Protein AF-0000000067994490 (afdb_homodimer)

Radius of gyration: 30.49 Å; Cα contacts (8 Å, |Δi|>4): 2614; chains: 2; bounding box: 79×98×75 Å

Structure (mmCIF, N/CA/C/O backbone):
data_AF-0000000067994490-model_v1
#
loop_
_entity.id
_entity.type
_entity.pdbx_description
1 polymer '2-succinyl-5-enolpyruvyl-6-hydroxy-3-cyclohexene-1-carboxylate synthase'
#
loop_
_atom_site.group_PDB
_atom_site.id
_atom_site.type_symbol
_atom_site.label_atom_id
_atom_site.label_alt_id
_atom_site.label_comp_id
_atom_site.label_asym_id
_atom_site.label_entity_id
_atom_site.label_seq_id
_atom_site.pdbx_PDB_ins_code
_atom_site.Cartn_x
_atom_site.Cartn_y
_atom_site.Cartn_z
_atom_site.occupancy
_atom_site.B_iso_or_equiv
_atom_site.auth_seq_id
_atom_site.auth_comp_id
_atom_site.auth_asym_id
_atom_site.auth_atom_id
_atom_site.pdbx_PDB_model_num
ATOM 1 N N . MET A 1 1 ? -38.312 -27.547 5.48 1 41.44 1 MET A N 1
ATOM 2 C CA . MET A 1 1 ? -37.625 -26.703 6.445 1 41.44 1 MET A CA 1
ATOM 3 C C . MET A 1 1 ? -37.344 -25.328 5.859 1 41.44 1 MET A C 1
ATOM 5 O O . MET A 1 1 ? -36.875 -25.203 4.727 1 41.44 1 MET A O 1
ATOM 9 N N . THR A 1 2 ? -37.938 -24.312 6.305 1 54.59 2 THR A N 1
ATOM 10 C CA . THR A 1 2 ? -37.719 -22.969 5.773 1 54.59 2 THR A CA 1
ATOM 11 C C . THR A 1 2 ? -36.25 -22.625 5.695 1 54.59 2 THR A C 1
ATOM 13 O O . THR A 1 2 ? -35.531 -22.734 6.691 1 54.59 2 THR A O 1
ATOM 16 N N . PRO A 1 3 ? -35.719 -22.375 4.559 1 78.19 3 PRO A N 1
ATOM 17 C CA . PRO A 1 3 ? -34.25 -22.172 4.434 1 78.19 3 PRO A CA 1
ATOM 18 C C . PRO A 1 3 ? -33.75 -21.078 5.363 1 78.19 3 PRO A C 1
ATOM 20 O O . PRO A 1 3 ? -34.406 -20.062 5.566 1 78.19 3 PRO A O 1
ATOM 23 N N . THR A 1 4 ? -32.812 -21.453 6.262 1 88.81 4 THR A N 1
ATOM 24 C CA . THR A 1 4 ? -32.188 -20.562 7.223 1 88.81 4 THR A CA 1
ATOM 25 C C . THR A 1 4 ? -31.062 -19.766 6.562 1 88.81 4 THR A C 1
ATOM 27 O O . THR A 1 4 ? -30.359 -20.281 5.699 1 88.81 4 THR A O 1
ATOM 30 N N . PRO A 1 5 ? -31 -18.516 6.871 1 93.19 5 PRO A N 1
ATOM 31 C CA . PRO A 1 5 ? -29.906 -17.703 6.32 1 93.19 5 PRO A CA 1
ATOM 32 C C . PRO A 1 5 ? -28.531 -18.281 6.652 1 93.19 5 PRO A C 1
ATOM 34 O O . PRO A 1 5 ? -28.359 -18.938 7.68 1 93.19 5 PRO A O 1
ATOM 37 N N . SER A 1 6 ? -27.641 -18.062 5.73 1 95.25 6 SER A N 1
ATOM 38 C CA . SER A 1 6 ? -26.281 -18.578 5.914 1 95.25 6 SER A CA 1
ATOM 39 C C . SER A 1 6 ? -25.531 -17.797 6.988 1 95.25 6 SER A C 1
ATOM 41 O O . SER A 1 6 ? -25.844 -16.641 7.25 1 95.25 6 SER A O 1
ATOM 43 N N . ALA A 1 7 ? -24.5 -18.469 7.633 1 95.81 7 ALA A N 1
ATOM 44 C CA . ALA A 1 7 ? -23.672 -17.859 8.672 1 95.81 7 ALA A CA 1
ATOM 45 C C . ALA A 1 7 ? -22.938 -16.641 8.133 1 95.81 7 ALA A C 1
ATOM 47 O O . ALA A 1 7 ? -22.719 -15.672 8.859 1 95.81 7 ALA A O 1
ATOM 48 N N . SER A 1 8 ? -22.531 -16.672 6.895 1 97.25 8 SER A N 1
ATOM 49 C CA . SER A 1 8 ? -21.797 -15.57 6.273 1 97.25 8 SER A CA 1
ATOM 50 C C . SER A 1 8 ? -22.641 -14.312 6.211 1 97.25 8 SER A C 1
ATOM 52 O O . SER A 1 8 ? -22.188 -13.219 6.555 1 97.25 8 SER A O 1
ATOM 54 N N . PHE A 1 9 ? -23.875 -14.43 5.863 1 97.69 9 PHE A N 1
ATOM 55 C CA . PHE A 1 9 ? -24.75 -13.266 5.758 1 97.69 9 PHE A CA 1
ATOM 56 C C . PHE A 1 9 ? -25.172 -12.789 7.141 1 97.69 9 PHE A C 1
ATOM 58 O O . PHE A 1 9 ? -25.312 -11.578 7.371 1 97.69 9 PHE A O 1
ATOM 65 N N . ILE A 1 10 ? -25.359 -13.758 8.039 1 97.88 10 ILE A N 1
ATOM 66 C CA . ILE A 1 10 ? -25.656 -13.359 9.406 1 97.88 10 ILE A CA 1
ATOM 67 C C . ILE A 1 10 ? -24.5 -12.539 9.969 1 97.88 10 ILE A C 1
ATOM 69 O O . ILE A 1 10 ? -24.719 -11.5 10.609 1 97.88 10 ILE A O 1
ATOM 73 N N . SER A 1 11 ? -23.281 -12.953 9.734 1 98.31 11 SER A N 1
ATOM 74 C CA . SER A 1 11 ? -22.094 -12.234 10.211 1 98.31 11 SER A CA 1
ATOM 75 C C . SER A 1 11 ? -22.016 -10.844 9.602 1 98.31 11 SER A C 1
ATOM 77 O O . SER A 1 11 ? -21.766 -9.867 10.305 1 98.31 11 SER A O 1
ATOM 79 N N . ALA A 1 12 ? -22.203 -10.719 8.281 1 98.56 12 ALA A N 1
ATOM 80 C CA . ALA A 1 12 ? -22.141 -9.445 7.582 1 98.56 12 ALA A CA 1
ATOM 81 C C . ALA A 1 12 ? -23.188 -8.477 8.125 1 98.56 12 ALA A C 1
ATOM 83 O O . ALA A 1 12 ? -22.891 -7.32 8.43 1 98.56 12 ALA A O 1
ATOM 84 N N . ILE A 1 13 ? -24.406 -8.992 8.281 1 98.25 13 ILE A N 1
ATOM 85 C CA . ILE A 1 13 ? -25.531 -8.188 8.75 1 98.25 13 ILE A CA 1
ATOM 86 C C . ILE A 1 13 ? -25.281 -7.742 10.188 1 98.25 13 ILE A C 1
ATOM 88 O O . ILE A 1 13 ? -25.469 -6.57 10.523 1 98.25 13 ILE A O 1
ATOM 92 N N . SER A 1 14 ? -24.859 -8.672 11.016 1 98.19 14 SER A N 1
ATOM 93 C CA . SER A 1 14 ? -24.625 -8.367 12.422 1 98.19 14 SER A CA 1
ATOM 94 C C . SER A 1 14 ? -23.578 -7.273 12.594 1 98.19 14 SER A C 1
ATOM 96 O O . SER A 1 14 ? -23.766 -6.352 13.391 1 98.19 14 SER A O 1
ATOM 98 N N . LEU A 1 15 ? -22.5 -7.348 11.852 1 98.56 15 LEU A N 1
ATOM 99 C CA . LEU A 1 15 ? -21.453 -6.336 11.938 1 98.56 15 LEU A CA 1
ATOM 100 C C . LEU A 1 15 ? -21.953 -4.988 11.43 1 98.56 15 LEU A C 1
ATOM 102 O O . LEU A 1 15 ? -21.797 -3.971 12.117 1 98.56 15 LEU A O 1
ATOM 106 N N . LEU A 1 16 ? -22.531 -4.996 10.25 1 98.5 16 LEU A N 1
ATOM 107 C CA . LEU A 1 16 ? -22.953 -3.74 9.633 1 98.5 16 LEU A CA 1
ATOM 108 C C . LEU A 1 16 ? -24.062 -3.074 10.453 1 98.5 16 LEU A C 1
ATOM 110 O O . LEU A 1 16 ? -24.109 -1.847 10.555 1 98.5 16 LEU A O 1
ATOM 114 N N . ASP A 1 17 ? -24.938 -3.9 11.016 1 97.56 17 ASP A N 1
ATOM 115 C CA . ASP A 1 17 ? -25.969 -3.363 11.906 1 97.56 17 ASP A CA 1
ATOM 116 C C . ASP A 1 17 ? -25.344 -2.588 13.062 1 97.56 17 ASP A C 1
ATOM 118 O O . ASP A 1 17 ? -25.734 -1.454 13.344 1 97.56 17 ASP A O 1
ATOM 122 N N . THR A 1 18 ? -24.422 -3.215 13.648 1 96.38 18 THR A N 1
ATOM 123 C CA . THR A 1 18 ? -23.734 -2.621 14.789 1 96.38 18 THR A CA 1
ATOM 124 C C . THR A 1 18 ? -23 -1.34 14.383 1 96.38 18 THR A C 1
ATOM 126 O O . THR A 1 18 ? -23.078 -0.33 15.086 1 96.38 18 THR A O 1
ATOM 129 N N . LEU A 1 19 ? -22.328 -1.314 13.258 1 97.56 19 LEU A N 1
ATOM 130 C CA . LEU A 1 19 ? -21.547 -0.169 12.805 1 97.56 19 LEU A CA 1
ATOM 131 C C . LEU A 1 19 ? -22.453 1.004 12.453 1 97.56 19 LEU A C 1
ATOM 133 O O . LEU A 1 19 ? -22.156 2.148 12.812 1 97.56 19 LEU A O 1
ATOM 137 N N . VAL A 1 20 ? -23.547 0.718 11.789 1 97.06 20 VAL A N 1
ATOM 138 C CA . VAL A 1 20 ? -24.5 1.763 11.43 1 97.06 20 VAL A CA 1
ATOM 139 C C . VAL A 1 20 ? -25.094 2.371 12.695 1 97.06 20 VAL A C 1
ATOM 141 O O . VAL A 1 20 ? -25.203 3.594 12.812 1 97.06 20 VAL A O 1
ATOM 144 N N . ARG A 1 21 ? -25.406 1.579 13.641 1 93.94 21 ARG A N 1
ATOM 145 C CA . ARG A 1 21 ? -25.984 2.055 14.891 1 93.94 21 ARG A CA 1
ATOM 146 C C . ARG A 1 21 ? -24.969 2.846 15.711 1 93.94 21 ARG A C 1
ATOM 148 O O . ARG A 1 21 ? -25.344 3.68 16.531 1 93.94 21 ARG A O 1
ATOM 155 N N . THR A 1 22 ? -23.719 2.609 15.406 1 92.69 22 THR A N 1
ATOM 156 C CA . THR A 1 22 ? -22.656 3.318 16.109 1 92.69 22 THR A CA 1
ATOM 157 C C . THR A 1 22 ? -22.281 4.594 15.375 1 92.69 22 THR A C 1
ATOM 159 O O . THR A 1 22 ? -21.422 5.355 15.836 1 92.69 22 THR A O 1
ATOM 162 N N . GLY A 1 23 ? -22.875 4.832 14.211 1 93.56 23 GLY A N 1
ATOM 163 C CA . GLY A 1 23 ? -22.719 6.148 13.609 1 93.56 23 GLY A CA 1
ATOM 164 C C . GLY A 1 23 ? -22.094 6.102 12.227 1 93.56 23 GLY A C 1
ATOM 165 O O . GLY A 1 23 ? -21.922 7.141 11.586 1 93.56 23 GLY A O 1
ATOM 166 N N . MET A 1 24 ? -21.734 4.93 11.711 1 97 24 MET A N 1
ATOM 167 C CA . MET A 1 24 ? -21.156 4.848 10.367 1 97 24 MET A CA 1
ATOM 168 C C . MET A 1 24 ? -22.203 5.168 9.305 1 97 24 MET A C 1
ATOM 170 O O . MET A 1 24 ? -23.281 4.57 9.281 1 97 24 MET A O 1
ATOM 174 N N . ARG A 1 25 ? -21.875 6.09 8.461 1 96.88 25 ARG A N 1
ATOM 175 C CA . ARG A 1 25 ? -22.797 6.492 7.406 1 96.88 25 ARG A CA 1
ATOM 176 C C . ARG A 1 25 ? -22.156 6.348 6.031 1 96.88 25 ARG A C 1
ATOM 178 O O . ARG A 1 25 ? -22.844 6.387 5.008 1 96.88 25 ARG A O 1
ATOM 185 N N . HIS A 1 26 ? -20.859 6.219 5.969 1 98.56 26 HIS A N 1
ATOM 186 C CA . HIS A 1 26 ? -20.109 6.031 4.727 1 98.56 26 HIS A CA 1
ATOM 187 C C . HIS A 1 26 ? -19.266 4.766 4.777 1 98.56 26 HIS A C 1
ATOM 189 O O . HIS A 1 26 ? -18.719 4.418 5.832 1 98.56 26 HIS A O 1
ATOM 195 N N . VAL A 1 27 ? -19.188 4.113 3.668 1 98.81 27 VAL A N 1
ATOM 196 C CA . VAL A 1 27 ? -18.297 2.977 3.502 1 98.81 27 VAL A CA 1
ATOM 197 C C . VAL A 1 27 ? -17.703 2.986 2.094 1 98.81 27 VAL A C 1
ATOM 199 O O . VAL A 1 27 ? -18.391 3.33 1.129 1 98.81 27 VAL A O 1
ATOM 202 N N . VAL A 1 28 ? -16.406 2.77 1.972 1 98.94 28 VAL A N 1
ATOM 203 C CA . VAL A 1 28 ? -15.75 2.613 0.681 1 98.94 28 VAL A CA 1
ATOM 204 C C . VAL A 1 28 ? -15.477 1.134 0.418 1 98.94 28 VAL A C 1
ATOM 206 O O . VAL A 1 28 ? -14.914 0.439 1.269 1 98.94 28 VAL A O 1
ATOM 209 N N . VAL A 1 29 ? -15.859 0.622 -0.757 1 98.62 29 VAL A N 1
ATOM 210 C CA . VAL A 1 29 ? -15.812 -0.805 -1.057 1 98.62 29 VAL A CA 1
ATOM 211 C C . VAL A 1 29 ? -14.906 -1.05 -2.26 1 98.62 29 VAL A C 1
ATOM 213 O O . VAL A 1 29 ? -15.094 -0.45 -3.32 1 98.62 29 VAL A O 1
ATOM 216 N N . SER A 1 30 ? -13.898 -1.819 -2.074 1 97.94 30 SER A N 1
ATOM 217 C CA . SER A 1 30 ? -13.148 -2.365 -3.203 1 97.94 30 SER A CA 1
ATOM 218 C C . SER A 1 30 ? -13.68 -3.736 -3.607 1 97.94 30 SER A C 1
ATOM 220 O O . SER A 1 30 ? -13.812 -4.629 -2.766 1 97.94 30 SER A O 1
ATOM 222 N N . PRO A 1 31 ? -13.938 -3.936 -4.844 1 93.06 31 PRO A N 1
ATOM 223 C CA . PRO A 1 31 ? -14.602 -5.164 -5.289 1 93.06 31 PRO A CA 1
ATOM 224 C C . PRO A 1 31 ? -13.758 -6.414 -5.023 1 93.06 31 PRO A C 1
ATOM 226 O O . PRO A 1 31 ? -12.531 -6.367 -5.113 1 93.06 31 PRO A O 1
ATOM 229 N N . GLY A 1 32 ? -14.461 -7.488 -4.773 1 92.81 32 GLY A N 1
ATOM 230 C CA . GLY A 1 32 ? -13.867 -8.797 -4.547 1 92.81 32 GLY A CA 1
ATOM 231 C C . GLY A 1 32 ? -14.898 -9.867 -4.215 1 92.81 32 GLY A C 1
ATOM 232 O O . GLY A 1 32 ? -15.992 -9.555 -3.746 1 92.81 32 GLY A O 1
ATOM 233 N N . SER A 1 33 ? -14.492 -11.078 -4.387 1 91.62 33 SER A N 1
ATOM 234 C CA . SER A 1 33 ? -15.43 -12.172 -4.188 1 91.62 33 SER A CA 1
ATOM 235 C C . SER A 1 33 ? -15.531 -12.555 -2.713 1 91.62 33 SER A C 1
ATOM 237 O O . SER A 1 33 ? -16.625 -12.844 -2.217 1 91.62 33 SER A O 1
ATOM 239 N N . ARG A 1 34 ? -14.398 -12.523 -1.997 1 94.94 34 ARG A N 1
ATOM 240 C CA . ARG A 1 34 ? -14.391 -12.961 -0.605 1 94.94 34 ARG A CA 1
ATOM 241 C C . ARG A 1 34 ? -15.25 -12.039 0.262 1 94.94 34 ARG A C 1
ATOM 243 O O . ARG A 1 34 ? -15.852 -12.492 1.239 1 94.94 34 ARG A O 1
ATOM 250 N N . SER A 1 35 ? -15.438 -10.828 -0.145 1 97.31 35 SER A N 1
ATOM 251 C CA . SER A 1 35 ? -16.188 -9.852 0.645 1 97.31 35 SER A CA 1
ATOM 252 C C . SER A 1 35 ? -17.625 -9.742 0.161 1 97.31 35 SER A C 1
ATOM 254 O O . SER A 1 35 ? -18.344 -8.805 0.526 1 97.31 35 SER A O 1
ATOM 256 N N . ALA A 1 36 ? -18.109 -10.695 -0.616 1 96.44 36 ALA A N 1
ATOM 257 C CA . ALA A 1 36 ? -19.406 -10.633 -1.277 1 96.44 36 ALA A CA 1
ATOM 258 C C . ALA A 1 36 ? -20.531 -10.492 -0.259 1 96.44 36 ALA A C 1
ATOM 260 O O . ALA A 1 36 ? -21.453 -9.688 -0.443 1 96.44 36 ALA A O 1
ATOM 261 N N . PRO A 1 37 ? -20.547 -11.234 0.87 1 97.44 37 PRO A N 1
ATOM 262 C CA . PRO A 1 37 ? -21.641 -11.047 1.829 1 97.44 37 PRO A CA 1
ATOM 263 C C . PRO A 1 37 ? -21.75 -9.602 2.32 1 97.44 37 PRO A C 1
ATOM 265 O O . PRO A 1 37 ? -22.859 -9.086 2.486 1 97.44 37 PRO A O 1
ATOM 268 N N . LEU A 1 38 ? -20.625 -8.961 2.525 1 98.56 38 LEU A N 1
ATOM 269 C CA . LEU A 1 38 ? -20.625 -7.562 2.928 1 98.56 38 LEU A CA 1
ATOM 270 C C . LEU A 1 38 ? -21.156 -6.672 1.806 1 98.56 38 LEU A C 1
ATOM 272 O O . LEU A 1 38 ? -21.953 -5.77 2.049 1 98.56 38 LEU A O 1
ATOM 276 N N . ALA A 1 39 ? -20.688 -6.969 0.583 1 97.44 39 ALA A N 1
ATOM 277 C CA . ALA A 1 39 ? -21.094 -6.152 -0.562 1 97.44 39 ALA A CA 1
ATOM 278 C C . ALA A 1 39 ? -22.594 -6.18 -0.761 1 97.44 39 ALA A C 1
ATOM 280 O O . ALA A 1 39 ? -23.219 -5.141 -0.979 1 97.44 39 ALA A O 1
ATOM 281 N N . TYR A 1 40 ? -23.219 -7.375 -0.682 1 96.94 40 TYR A N 1
ATOM 282 C CA . TYR A 1 40 ? -24.656 -7.496 -0.85 1 96.94 40 TYR A CA 1
ATOM 283 C C . TYR A 1 40 ? -25.406 -6.789 0.279 1 96.94 40 TYR A C 1
ATOM 285 O O . TYR A 1 40 ? -26.438 -6.152 0.049 1 96.94 40 TYR A O 1
ATOM 293 N N . ALA A 1 41 ? -24.875 -6.93 1.479 1 98.31 41 ALA A N 1
ATOM 294 C CA . ALA A 1 41 ? -25.5 -6.262 2.619 1 98.31 41 ALA A CA 1
ATOM 295 C C . ALA A 1 41 ? -25.406 -4.742 2.48 1 98.31 41 ALA A C 1
ATOM 297 O O . ALA A 1 41 ? -26.375 -4.031 2.729 1 98.31 41 ALA A O 1
ATOM 298 N N . ILE A 1 42 ? -24.281 -4.23 2.082 1 98.5 42 ILE A N 1
ATOM 299 C CA . ILE A 1 42 ? -24.062 -2.801 1.884 1 98.5 42 ILE A CA 1
ATOM 300 C C . ILE A 1 42 ? -24.984 -2.287 0.772 1 98.5 42 ILE A C 1
ATOM 302 O O . ILE A 1 42 ? -25.547 -1.199 0.883 1 98.5 42 ILE A O 1
ATOM 306 N N . ALA A 1 43 ? -25.078 -3.076 -0.308 1 97.19 43 ALA A N 1
ATOM 307 C CA . ALA A 1 43 ? -25.969 -2.701 -1.41 1 97.19 43 ALA A CA 1
ATOM 308 C C . ALA A 1 43 ? -27.406 -2.506 -0.922 1 97.19 43 ALA A C 1
ATOM 310 O O . ALA A 1 43 ? -28.078 -1.552 -1.319 1 97.19 43 ALA A O 1
ATOM 311 N N . ALA A 1 44 ? -27.828 -3.43 -0.069 1 97.06 44 ALA A N 1
ATOM 312 C CA . ALA A 1 44 ? -29.188 -3.34 0.467 1 97.06 44 ALA A CA 1
ATOM 313 C C . ALA A 1 44 ? -29.375 -2.051 1.262 1 97.06 44 ALA A C 1
ATOM 315 O O . ALA A 1 44 ? -30.406 -1.376 1.125 1 97.06 44 ALA A O 1
ATOM 316 N N . LEU A 1 45 ? -28.438 -1.711 2.082 1 97.56 45 LEU A N 1
ATOM 317 C CA . LEU A 1 45 ? -28.516 -0.498 2.889 1 97.56 45 LEU A CA 1
ATOM 318 C C . LEU A 1 45 ? -28.422 0.746 2.012 1 97.56 45 LEU A C 1
ATOM 320 O O . LEU A 1 45 ? -29.125 1.729 2.252 1 97.56 45 LEU A O 1
ATOM 324 N N . SER A 1 46 ? -27.531 0.731 1.04 1 96.56 46 SER A N 1
ATOM 325 C CA . SER A 1 46 ? -27.297 1.877 0.168 1 96.56 46 SER A CA 1
ATOM 326 C C . SER A 1 46 ? -28.531 2.199 -0.666 1 96.56 46 SER A C 1
ATOM 328 O O . SER A 1 46 ? -28.844 3.369 -0.904 1 96.56 46 SER A O 1
ATOM 330 N N . GLU A 1 47 ? -29.203 1.195 -1.117 1 95.06 47 GLU A N 1
ATOM 331 C CA . GLU A 1 47 ? -30.406 1.368 -1.932 1 95.06 47 GLU A CA 1
ATOM 332 C C . GLU A 1 47 ? -31.484 2.143 -1.173 1 95.06 47 GLU A C 1
ATOM 334 O O . GLU A 1 47 ? -32.25 2.9 -1.772 1 95.06 47 GLU A O 1
ATOM 339 N N . LEU A 1 48 ? -31.484 1.943 0.148 1 95.94 48 LEU A N 1
ATOM 340 C CA . LEU A 1 48 ? -32.531 2.574 0.971 1 95.94 48 LEU A CA 1
ATOM 341 C C . LEU A 1 48 ? -32 3.865 1.594 1 95.94 48 LEU A C 1
ATOM 343 O O . LEU A 1 48 ? -32.688 4.5 2.385 1 95.94 48 LEU A O 1
ATOM 347 N N . GLY A 1 49 ? -30.734 4.25 1.337 1 95.25 49 GLY A N 1
ATOM 348 C CA . GLY A 1 49 ? -30.172 5.508 1.797 1 95.25 49 GLY A CA 1
ATOM 349 C C . GLY A 1 49 ? -29.719 5.461 3.244 1 95.25 49 GLY A C 1
ATOM 350 O O . GLY A 1 49 ? -29.469 6.504 3.852 1 95.25 49 GLY A O 1
ATOM 351 N N . VAL A 1 50 ? -29.609 4.258 3.818 1 96.19 50 VAL A N 1
ATOM 352 C CA . VAL A 1 50 ? -29.188 4.105 5.203 1 96.19 50 VAL A CA 1
ATOM 353 C C . VAL A 1 50 ? -27.672 4.332 5.301 1 96.19 50 VAL A C 1
ATOM 355 O O . VAL A 1 50 ? -27.188 4.891 6.285 1 96.19 50 VAL A O 1
ATOM 358 N N . LEU A 1 51 ? -27 3.916 4.312 1 95.75 51 LEU A N 1
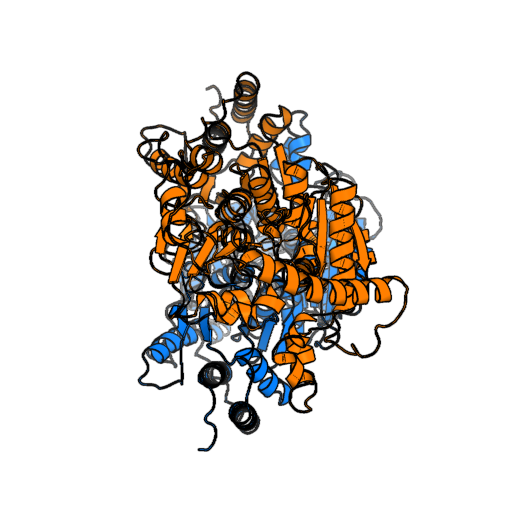ATOM 359 C CA . LEU A 1 51 ? -25.547 3.971 4.199 1 95.75 51 LEU A CA 1
ATOM 360 C C . LEU A 1 51 ? -25.125 4.43 2.809 1 95.75 51 LEU A C 1
ATOM 362 O O . LEU A 1 51 ? -25.719 4.012 1.809 1 95.75 51 LEU A O 1
ATOM 366 N N . GLU A 1 52 ? -24.234 5.352 2.715 1 97.81 52 GLU A N 1
ATOM 367 C CA . GLU A 1 52 ? -23.672 5.727 1.423 1 97.81 52 GLU A CA 1
ATOM 368 C C . GLU A 1 52 ? -22.406 4.93 1.121 1 97.81 52 GLU A C 1
ATOM 370 O O . GLU A 1 52 ? -21.438 4.973 1.889 1 97.81 52 GLU A O 1
ATOM 375 N N . ALA A 1 53 ? -22.453 4.227 0.053 1 98.38 53 ALA A N 1
ATOM 376 C CA . ALA A 1 53 ? -21.312 3.414 -0.353 1 98.38 53 ALA A CA 1
ATOM 377 C C . ALA A 1 53 ? -20.578 4.047 -1.53 1 98.38 53 ALA A C 1
ATOM 379 O O . ALA A 1 53 ? -21.188 4.707 -2.373 1 98.38 53 ALA A O 1
ATOM 380 N N . HIS A 1 54 ? -19.281 3.951 -1.568 1 98.62 54 HIS A N 1
ATOM 381 C CA . HIS A 1 54 ? -18.406 4.375 -2.658 1 98.62 54 HIS A CA 1
ATOM 382 C C . HIS A 1 54 ? -17.531 3.227 -3.146 1 98.62 54 HIS A C 1
ATOM 384 O O . HIS A 1 54 ? -16.859 2.576 -2.348 1 98.62 54 HIS A O 1
ATOM 390 N N . VAL A 1 55 ? -17.531 2.977 -4.422 1 97.94 55 VAL A N 1
ATOM 391 C CA . VAL A 1 55 ? -16.75 1.873 -4.965 1 97.94 55 VAL A CA 1
ATOM 392 C C . VAL A 1 55 ? -15.453 2.408 -5.562 1 97.94 55 VAL A C 1
ATOM 394 O O . VAL A 1 55 ? -15.469 3.365 -6.34 1 97.94 55 VAL A O 1
ATOM 397 N N . ARG A 1 56 ? -14.344 1.907 -5.125 1 97.62 56 ARG A N 1
ATOM 398 C CA . ARG A 1 56 ? -13.023 2.182 -5.668 1 97.62 56 ARG A CA 1
ATOM 399 C C . ARG A 1 56 ? -12.273 0.887 -5.977 1 97.62 56 ARG A C 1
ATOM 401 O O . ARG A 1 56 ? -12.164 0.008 -5.117 1 97.62 56 ARG A O 1
ATOM 408 N N . ILE A 1 57 ? -11.672 0.763 -7.125 1 94.88 57 ILE A N 1
ATOM 409 C CA . ILE A 1 57 ? -10.992 -0.449 -7.574 1 94.88 57 ILE A CA 1
ATOM 410 C C . ILE A 1 57 ? -9.695 -0.634 -6.793 1 94.88 57 ILE A C 1
ATOM 412 O O . ILE A 1 57 ? -9.383 -1.74 -6.344 1 94.88 57 ILE A O 1
ATOM 416 N N . ASP A 1 58 ? -8.961 0.404 -6.59 1 97.5 58 ASP A N 1
ATOM 417 C CA . ASP A 1 58 ? -7.68 0.378 -5.891 1 97.5 58 ASP A CA 1
ATOM 418 C C . ASP A 1 58 ? -7.867 0.584 -4.391 1 97.5 58 ASP A C 1
ATOM 420 O O . ASP A 1 58 ? -8.328 1.642 -3.957 1 97.5 58 ASP A O 1
ATOM 424 N N . GLU A 1 59 ? -7.488 -0.38 -3.547 1 98.62 59 GLU A N 1
ATOM 425 C CA . GLU A 1 59 ? -7.719 -0.354 -2.105 1 98.62 59 GLU A CA 1
ATOM 426 C C . GLU A 1 59 ? -6.941 0.78 -1.442 1 98.62 59 GLU A C 1
ATOM 428 O O . GLU A 1 59 ? -7.379 1.332 -0.431 1 98.62 59 GLU A O 1
ATOM 433 N N . ARG A 1 60 ? -5.734 1.162 -1.983 1 98.69 60 ARG A N 1
ATOM 434 C CA . ARG A 1 60 ? -5.027 2.334 -1.477 1 98.69 60 ARG A CA 1
ATOM 435 C C . ARG A 1 60 ? -5.871 3.594 -1.63 1 98.69 60 ARG A C 1
ATOM 437 O O . ARG A 1 60 ? -6.004 4.379 -0.688 1 98.69 60 ARG A O 1
ATOM 444 N N . THR A 1 61 ? -6.465 3.773 -2.84 1 98.62 61 THR A N 1
ATOM 445 C CA . THR A 1 61 ? -7.363 4.891 -3.113 1 98.62 61 THR A CA 1
ATOM 446 C C . THR A 1 61 ? -8.586 4.836 -2.201 1 98.62 61 THR A C 1
ATOM 448 O O . THR A 1 61 ? -9.008 5.859 -1.657 1 98.62 61 THR A O 1
ATOM 451 N N . ALA A 1 62 ? -9.102 3.631 -2.041 1 98.88 62 ALA A N 1
ATOM 452 C CA . ALA A 1 62 ? -10.266 3.447 -1.186 1 98.88 62 ALA A CA 1
ATOM 453 C C . ALA A 1 62 ? -9.977 3.893 0.245 1 98.88 62 ALA A C 1
ATOM 455 O O . ALA A 1 62 ? -10.773 4.617 0.849 1 98.88 62 ALA A O 1
ATOM 456 N N . ALA A 1 63 ? -8.852 3.488 0.741 1 98.94 63 ALA A N 1
ATOM 457 C CA . ALA A 1 63 ? -8.508 3.754 2.137 1 98.94 63 ALA A CA 1
ATOM 458 C C . ALA A 1 63 ? -8.297 5.246 2.373 1 98.94 63 ALA A C 1
ATOM 460 O O . ALA A 1 63 ? -8.773 5.797 3.367 1 98.94 63 ALA A O 1
ATOM 461 N N . PHE A 1 64 ? -7.652 5.93 1.437 1 98.94 64 PHE A N 1
ATOM 462 C CA . PHE A 1 64 ? -7.426 7.363 1.606 1 98.94 64 PHE A CA 1
ATOM 463 C C . PHE A 1 64 ? -8.703 8.148 1.336 1 98.94 64 PHE A C 1
ATOM 465 O O . PHE A 1 64 ? -8.93 9.203 1.927 1 98.94 64 PHE A O 1
ATOM 472 N N . THR A 1 65 ? -9.602 7.633 0.437 1 98.94 65 THR A N 1
ATOM 473 C CA . THR A 1 65 ? -10.922 8.234 0.293 1 98.94 65 THR A CA 1
ATOM 474 C C . THR A 1 65 ? -11.703 8.148 1.604 1 98.94 65 THR A C 1
ATOM 476 O O . THR A 1 65 ? -12.305 9.133 2.033 1 98.94 65 THR A O 1
ATOM 479 N N . ALA A 1 66 ? -11.617 6.973 2.242 1 98.94 66 ALA A N 1
ATOM 480 C CA . ALA A 1 66 ? -12.25 6.805 3.547 1 98.94 66 ALA A CA 1
ATOM 481 C C . ALA A 1 66 ? -11.656 7.762 4.574 1 98.94 66 ALA A C 1
ATOM 483 O O . ALA A 1 66 ? -12.375 8.305 5.418 1 98.94 66 ALA A O 1
ATOM 484 N N . LEU A 1 67 ? -10.367 7.953 4.52 1 98.94 67 LEU A N 1
ATOM 485 C CA . LEU A 1 67 ? -9.695 8.898 5.406 1 98.94 67 LEU A CA 1
ATOM 486 C C . LEU A 1 67 ? -10.281 10.297 5.242 1 98.94 67 LEU A C 1
ATOM 488 O O . LEU A 1 67 ? -10.594 10.969 6.234 1 98.94 67 LEU A O 1
ATOM 492 N N . GLY A 1 68 ? -10.453 10.727 3.969 1 98.94 68 GLY A N 1
ATOM 493 C CA . GLY A 1 68 ? -11.047 12.023 3.701 1 98.94 68 GLY A CA 1
ATOM 494 C C . GLY A 1 68 ? -12.477 12.141 4.199 1 98.94 68 GLY A C 1
ATOM 495 O O . GLY A 1 68 ? -12.844 13.148 4.797 1 98.94 68 GLY A O 1
ATOM 496 N N . LEU A 1 69 ? -13.266 11.109 3.977 1 98.94 69 LEU A N 1
ATOM 497 C CA . LEU A 1 69 ? -14.648 11.078 4.445 1 98.94 69 LEU A CA 1
ATOM 498 C C . LEU A 1 69 ? -14.703 11.211 5.965 1 98.94 69 LEU A C 1
ATOM 500 O O . LEU A 1 69 ? -15.516 11.977 6.492 1 98.94 69 LEU A O 1
ATOM 504 N N . ALA A 1 70 ? -13.828 10.477 6.602 1 98.75 70 ALA A N 1
ATOM 505 C CA . ALA A 1 70 ? -13.82 10.484 8.062 1 98.75 70 ALA A CA 1
ATOM 506 C C . ALA A 1 70 ? -13.375 11.836 8.602 1 98.75 70 ALA A C 1
ATOM 508 O O . ALA A 1 70 ? -13.938 12.344 9.578 1 98.75 70 ALA A O 1
ATOM 509 N N . LYS A 1 71 ? -12.375 12.461 7.969 1 98 71 LYS A N 1
ATOM 510 C CA . LYS A 1 71 ? -11.938 13.797 8.359 1 98 71 LYS A CA 1
ATOM 511 C C . LYS A 1 71 ? -13.062 14.812 8.203 1 98 71 LYS A C 1
ATOM 513 O O . LYS A 1 71 ? -13.266 15.664 9.07 1 98 71 LYS A O 1
ATOM 518 N N . ALA A 1 72 ? -13.773 14.688 7.117 1 97.75 72 ALA A N 1
ATOM 519 C CA . ALA A 1 72 ? -14.82 15.648 6.773 1 97.75 72 ALA A CA 1
ATOM 520 C C . ALA A 1 72 ? -16.031 15.5 7.691 1 97.75 72 ALA A C 1
ATOM 522 O O . ALA A 1 72 ? -16.625 16.5 8.102 1 97.75 72 ALA A O 1
ATOM 523 N N . THR A 1 73 ? -16.359 14.234 8.07 1 96.19 73 THR A N 1
ATOM 524 C CA . THR A 1 73 ? -17.609 13.984 8.773 1 96.19 73 THR A CA 1
ATOM 525 C C . THR A 1 73 ? -17.359 13.828 10.273 1 96.19 73 THR A C 1
ATOM 527 O O . THR A 1 73 ? -18.297 13.844 11.07 1 96.19 73 THR A O 1
ATOM 530 N N . ALA A 1 74 ? -16.125 13.648 10.648 1 93.56 74 ALA A N 1
ATOM 531 C CA . ALA A 1 74 ? -15.766 13.383 12.039 1 93.56 74 ALA A CA 1
ATOM 532 C C . ALA A 1 74 ? -16.516 12.164 12.578 1 93.56 74 ALA A C 1
ATOM 534 O O . ALA A 1 74 ? -16.984 12.172 13.719 1 93.56 74 ALA A O 1
ATOM 535 N N . ALA A 1 75 ? -16.75 11.156 11.703 1 95.25 75 ALA A N 1
ATOM 536 C CA . ALA A 1 75 ? -17.453 9.922 12.031 1 95.25 75 ALA A CA 1
ATOM 537 C C . ALA A 1 75 ? -16.703 8.711 11.484 1 95.25 75 ALA A C 1
ATOM 539 O O . ALA A 1 75 ? -15.898 8.836 10.562 1 95.25 75 ALA A O 1
ATOM 540 N N . PRO A 1 76 ? -16.984 7.562 12.133 1 97.56 76 PRO A N 1
ATOM 541 C CA . PRO A 1 76 ? -16.328 6.359 11.609 1 97.56 76 PRO A CA 1
ATOM 542 C C . PRO A 1 76 ? -16.688 6.074 10.156 1 97.56 76 PRO A C 1
ATOM 544 O O . PRO A 1 76 ? -17.844 6.266 9.75 1 97.56 76 PRO A O 1
ATOM 547 N N . VAL A 1 77 ? -15.734 5.691 9.367 1 98.88 77 VAL A N 1
ATOM 548 C CA . VAL A 1 77 ? -15.93 5.309 7.973 1 98.88 77 VAL A CA 1
ATOM 549 C C . VAL A 1 77 ? -15.289 3.947 7.719 1 98.88 77 VAL A C 1
ATOM 551 O O . VAL A 1 77 ? -14.156 3.701 8.141 1 98.88 77 VAL A O 1
ATOM 554 N N . GLY A 1 78 ? -16.016 3.051 7.055 1 98.88 78 GLY A N 1
ATOM 555 C CA . GLY A 1 78 ? -15.516 1.714 6.773 1 98.88 78 GLY A CA 1
ATOM 556 C C . GLY A 1 78 ? -14.812 1.608 5.434 1 98.88 78 GLY A C 1
ATOM 557 O O . GLY A 1 78 ? -15.102 2.369 4.512 1 98.88 78 GLY A O 1
ATOM 558 N N . ILE A 1 79 ? -13.836 0.704 5.344 1 98.88 79 ILE A N 1
ATOM 559 C CA . ILE A 1 79 ? -13.18 0.238 4.125 1 98.88 79 ILE A CA 1
ATOM 560 C C . ILE A 1 79 ? -13.359 -1.272 3.99 1 98.88 79 ILE A C 1
ATOM 562 O O . ILE A 1 79 ? -12.922 -2.035 4.852 1 98.88 79 ILE A O 1
ATOM 566 N N . VAL A 1 80 ? -13.969 -1.688 2.951 1 98.88 80 VAL A N 1
ATOM 567 C CA . VAL A 1 80 ? -14.203 -3.115 2.756 1 98.88 80 VAL A CA 1
ATOM 568 C C . VAL A 1 80 ? -13.266 -3.646 1.672 1 98.88 80 VAL A C 1
ATOM 570 O O . VAL A 1 80 ? -13.203 -3.09 0.574 1 98.88 80 VAL A O 1
ATOM 573 N N . THR A 1 81 ? -12.555 -4.648 1.991 1 98.25 81 THR A N 1
ATOM 574 C CA . THR A 1 81 ? -11.672 -5.297 1.021 1 98.25 81 THR A CA 1
ATOM 575 C C . THR A 1 81 ? -11.875 -6.809 1.034 1 98.25 81 THR A C 1
ATOM 577 O O . THR A 1 81 ? -12.352 -7.367 2.025 1 98.25 81 THR A O 1
ATOM 580 N N . THR A 1 82 ? -11.531 -7.43 -0.117 1 97.06 82 THR A N 1
ATOM 581 C CA . THR A 1 82 ? -11.375 -8.875 -0.158 1 97.06 82 THR A CA 1
ATOM 582 C C . THR A 1 82 ? -10.102 -9.305 0.564 1 97.06 82 THR A C 1
ATOM 584 O O . THR A 1 82 ? -9.445 -8.484 1.215 1 97.06 82 THR A O 1
ATOM 587 N N . SER A 1 83 ? -9.719 -10.602 0.545 1 97.31 83 SER A N 1
ATOM 588 C CA . SER A 1 83 ? -8.578 -11.141 1.276 1 97.31 83 SER A CA 1
ATOM 589 C C . SER A 1 83 ? -7.285 -10.961 0.489 1 97.31 83 SER A C 1
ATOM 591 O O . SER A 1 83 ? -7.316 -10.602 -0.689 1 97.31 83 SER A O 1
ATOM 593 N N . GLY A 1 84 ? -6.164 -11.211 1.148 1 97.12 84 GLY A N 1
ATOM 594 C CA . GLY A 1 84 ? -4.863 -11.203 0.495 1 97.12 84 GLY A CA 1
ATOM 595 C C . GLY A 1 84 ? -4.188 -9.844 0.53 1 97.12 84 GLY A C 1
ATOM 596 O O . GLY A 1 84 ? -4.262 -9.133 1.533 1 97.12 84 GLY A O 1
ATOM 597 N N . THR A 1 85 ? -3.531 -9.477 -0.578 1 98.12 85 THR A N 1
ATOM 598 C CA . THR A 1 85 ? -2.738 -8.258 -0.631 1 98.12 85 THR A CA 1
ATOM 599 C C . THR A 1 85 ? -3.639 -7.023 -0.607 1 98.12 85 THR A C 1
ATOM 601 O O . THR A 1 85 ? -3.178 -5.918 -0.327 1 98.12 85 THR A O 1
ATOM 604 N N . ALA A 1 86 ? -4.934 -7.23 -0.876 1 98.31 86 ALA A N 1
ATOM 605 C CA . ALA A 1 86 ? -5.883 -6.121 -0.825 1 98.31 86 ALA A CA 1
ATOM 606 C C . ALA A 1 86 ? -5.863 -5.445 0.543 1 98.31 86 ALA A C 1
ATOM 608 O O . ALA A 1 86 ? -5.945 -4.219 0.638 1 98.31 86 ALA A O 1
ATOM 609 N N . VAL A 1 87 ? -5.746 -6.25 1.586 1 98.44 87 VAL A N 1
ATOM 610 C CA . VAL A 1 87 ? -5.73 -5.727 2.947 1 98.44 87 VAL A CA 1
ATOM 611 C C . VAL A 1 87 ? -4.477 -4.887 3.162 1 98.44 87 VAL A C 1
ATOM 613 O O . VAL A 1 87 ? -4.535 -3.811 3.768 1 98.44 87 VAL A O 1
ATOM 616 N N . GLY A 1 88 ? -3.332 -5.359 2.617 1 98.44 88 GLY A N 1
ATOM 617 C CA . GLY A 1 88 ? -2.064 -4.664 2.758 1 98.44 88 GLY A CA 1
ATOM 618 C C . GLY A 1 88 ? -2.057 -3.297 2.098 1 98.44 88 GLY A C 1
ATOM 619 O O . GLY A 1 88 ? -1.357 -2.387 2.549 1 98.44 88 GLY A O 1
ATOM 620 N N . GLN A 1 89 ? -2.898 -3.102 1.062 1 98.62 89 GLN A N 1
ATOM 621 C CA . GLN A 1 89 ? -2.967 -1.844 0.326 1 98.62 89 GLN A CA 1
ATOM 622 C C . GLN A 1 89 ? -3.488 -0.716 1.21 1 98.62 89 GLN A C 1
ATOM 624 O O . GLN A 1 89 ? -3.287 0.462 0.906 1 98.62 89 GLN A O 1
ATOM 629 N N . CYS A 1 90 ? -4.133 -1.036 2.328 1 98.69 90 CYS A N 1
ATOM 630 C CA . CYS A 1 90 ? -4.789 -0.041 3.166 1 98.69 90 CYS A CA 1
ATOM 631 C C . CYS A 1 90 ? -3.844 0.478 4.242 1 98.69 90 CYS A C 1
ATOM 633 O O . CYS A 1 90 ? -4.141 1.471 4.91 1 98.69 90 CYS A O 1
ATOM 635 N N . VAL A 1 91 ? -2.668 -0.093 4.391 1 98.62 91 VAL A N 1
ATOM 636 C CA . VAL A 1 91 ? -1.797 0.123 5.539 1 98.62 91 VAL A CA 1
ATOM 637 C C . VAL A 1 91 ? -1.34 1.58 5.578 1 98.62 91 VAL A C 1
ATOM 639 O O . VAL A 1 91 ? -1.375 2.223 6.629 1 98.62 91 VAL A O 1
ATOM 642 N N . PRO A 1 92 ? -0.989 2.205 4.43 1 98.69 92 PRO A N 1
ATOM 643 C CA . PRO A 1 92 ? -0.529 3.594 4.508 1 98.69 92 PRO A CA 1
ATOM 644 C C . PRO A 1 92 ? -1.591 4.535 5.07 1 98.69 92 PRO A C 1
ATOM 646 O O . PRO A 1 92 ? -1.28 5.406 5.887 1 98.69 92 PRO A O 1
ATOM 649 N N . ALA A 1 93 ? -2.842 4.336 4.664 1 98.88 93 ALA A N 1
ATOM 650 C CA . ALA A 1 93 ? -3.916 5.18 5.184 1 98.88 93 ALA A CA 1
ATOM 651 C C . ALA A 1 93 ? -4.145 4.926 6.668 1 98.88 93 ALA A C 1
ATOM 653 O O . ALA A 1 93 ? -4.465 5.852 7.422 1 98.88 93 ALA A O 1
ATOM 654 N N . LEU A 1 94 ? -3.996 3.662 7.098 1 98.69 94 LEU A N 1
ATOM 655 C CA . LEU A 1 94 ? -4.109 3.344 8.516 1 98.69 94 LEU A CA 1
ATOM 656 C C . LEU A 1 94 ? -3.018 4.039 9.32 1 98.69 94 LEU A C 1
ATOM 658 O O . LEU A 1 94 ? -3.271 4.535 10.422 1 98.69 94 LEU A O 1
ATOM 662 N N . MET A 1 95 ? -1.835 4.078 8.766 1 98.62 95 MET A N 1
ATOM 663 C CA . MET A 1 95 ? -0.722 4.754 9.43 1 98.62 95 MET A CA 1
ATOM 664 C C . MET A 1 95 ? -1.009 6.242 9.586 1 98.62 95 MET A C 1
ATOM 666 O O . MET A 1 95 ? -0.828 6.801 10.672 1 98.62 95 MET A O 1
ATOM 670 N N . GLU A 1 96 ? -1.495 6.871 8.508 1 98.62 96 GLU A N 1
ATOM 671 C CA . GLU A 1 96 ? -1.873 8.281 8.562 1 98.62 96 GLU A CA 1
ATOM 672 C C . GLU A 1 96 ? -2.988 8.516 9.578 1 98.62 96 GLU A C 1
ATOM 674 O O . GLU A 1 96 ? -2.918 9.445 10.383 1 98.62 96 GLU A O 1
ATOM 679 N N . ALA A 1 97 ? -3.953 7.645 9.594 1 98.75 97 ALA A N 1
ATOM 680 C CA . ALA A 1 97 ? -5.094 7.766 10.492 1 98.75 97 ALA A CA 1
ATOM 681 C C . ALA A 1 97 ? -4.668 7.594 11.953 1 98.75 97 ALA A C 1
ATOM 683 O O . ALA A 1 97 ? -5.203 8.258 12.844 1 98.75 97 ALA A O 1
ATOM 684 N N . SER A 1 98 ? -3.76 6.699 12.148 1 98.12 98 SER A N 1
ATOM 685 C CA . SER A 1 98 ? -3.264 6.449 13.5 1 98.12 98 SER A CA 1
ATOM 686 C C . SER A 1 98 ? -2.635 7.703 14.094 1 98.12 98 SER A C 1
ATOM 688 O O . SER A 1 98 ? -2.879 8.031 15.258 1 98.12 98 SER A O 1
ATOM 690 N N . HIS A 1 99 ? -1.934 8.469 13.289 1 97.69 99 HIS A N 1
ATOM 691 C CA . HIS A 1 99 ? -1.197 9.625 13.781 1 97.69 99 HIS A CA 1
ATOM 692 C C . HIS A 1 99 ? -2.064 10.875 13.758 1 97.69 99 HIS A C 1
ATOM 694 O O . HIS A 1 99 ? -1.727 11.883 14.383 1 97.69 99 HIS A O 1
ATOM 700 N N . SER A 1 100 ? -3.195 10.836 13.062 1 97.19 100 SER A N 1
ATOM 701 C CA . SER A 1 100 ? -4.062 12.016 12.992 1 97.19 100 SER A CA 1
ATOM 702 C C . SER A 1 100 ? -5.332 11.812 13.812 1 97.19 100 SER A C 1
ATOM 704 O O . SER A 1 100 ? -6.164 12.711 13.914 1 97.19 100 SER A O 1
ATOM 706 N N . GLY A 1 101 ? -5.508 10.641 14.352 1 97.25 101 GLY A N 1
ATOM 707 C CA . GLY A 1 101 ? -6.672 10.359 15.164 1 97.25 101 GLY A CA 1
ATOM 708 C C . GLY A 1 101 ? -7.957 10.25 14.359 1 97.25 101 GLY A C 1
ATOM 709 O O . GLY A 1 101 ? -9.008 10.734 14.789 1 97.25 101 GLY A O 1
ATOM 710 N N . VAL A 1 102 ? -7.887 9.703 13.156 1 98.19 102 VAL A N 1
ATOM 711 C CA . VAL A 1 102 ? -9.047 9.586 12.273 1 98.19 102 VAL A CA 1
ATOM 712 C C . VAL A 1 102 ? -9.688 8.211 12.445 1 98.19 102 VAL A C 1
ATOM 714 O O . VAL A 1 102 ? -8.992 7.191 12.445 1 98.19 102 VAL A O 1
ATOM 717 N N . PRO A 1 103 ? -10.969 8.102 12.617 1 98.25 103 PRO A N 1
ATOM 718 C CA . PRO A 1 103 ? -11.656 6.844 12.906 1 98.25 103 PRO A CA 1
ATOM 719 C C . PRO A 1 103 ? -11.945 6.023 11.656 1 98.25 103 PRO A C 1
ATOM 721 O O . PRO A 1 103 ? -13.094 5.949 11.211 1 98.25 103 PRO A O 1
ATOM 724 N N . LEU A 1 104 ? -11 5.277 11.211 1 98.75 104 LEU A N 1
ATOM 725 C CA . LEU A 1 104 ? -11.156 4.363 10.094 1 98.75 104 LEU A CA 1
ATOM 726 C C . LEU A 1 104 ? -11.414 2.939 10.578 1 98.75 104 LEU A C 1
ATOM 728 O O . LEU A 1 104 ? -10.82 2.506 11.57 1 98.75 104 LEU A O 1
ATOM 732 N N . ILE A 1 105 ? -12.273 2.281 9.852 1 98.88 105 ILE A N 1
ATOM 733 C CA . ILE A 1 105 ? -12.531 0.874 10.133 1 98.88 105 ILE A CA 1
ATOM 734 C C . ILE A 1 105 ? -12.18 0.033 8.906 1 98.88 105 ILE A C 1
ATOM 736 O O . ILE A 1 105 ? -12.93 0.009 7.926 1 98.88 105 ILE A O 1
ATOM 740 N N . LEU A 1 106 ? -11.031 -0.593 8.953 1 98.88 106 LEU A N 1
ATOM 741 C CA . LEU A 1 106 ? -10.742 -1.587 7.926 1 98.88 106 LEU A CA 1
ATOM 742 C C . LEU A 1 106 ? -11.539 -2.863 8.164 1 98.88 106 LEU A C 1
ATOM 744 O O . LEU A 1 106 ? -11.359 -3.533 9.188 1 98.88 106 LEU A O 1
ATOM 748 N N . ILE A 1 107 ? -12.461 -3.137 7.266 1 98.81 107 ILE A N 1
ATOM 749 C CA . ILE A 1 107 ? -13.273 -4.348 7.293 1 98.81 107 ILE A CA 1
ATOM 750 C C . ILE A 1 107 ? -12.797 -5.316 6.211 1 98.81 107 ILE A C 1
ATOM 752 O O . ILE A 1 107 ? -13.219 -5.227 5.055 1 98.81 107 ILE A O 1
ATOM 756 N N . SER A 1 108 ? -11.969 -6.242 6.594 1 98.62 108 SER A N 1
ATOM 757 C CA . SER A 1 108 ? -11.383 -7.16 5.621 1 98.62 108 SER A CA 1
ATOM 758 C C . SER A 1 108 ? -12.078 -8.516 5.656 1 98.62 108 SER A C 1
ATOM 760 O O . SER A 1 108 ? -12.43 -9.016 6.73 1 98.62 108 SER A O 1
ATOM 762 N N . ALA A 1 109 ? -12.344 -9.062 4.492 1 98.31 109 ALA A N 1
ATOM 763 C CA . ALA A 1 109 ? -12.867 -10.422 4.391 1 98.31 109 ALA A CA 1
ATOM 764 C C . ALA A 1 109 ? -11.742 -11.445 4.398 1 98.31 109 ALA A C 1
ATOM 766 O O . ALA A 1 109 ? -10.68 -11.219 3.805 1 98.31 109 ALA A O 1
ATOM 767 N N . ASP A 1 110 ? -11.977 -12.516 5.035 1 97.69 110 ASP A N 1
ATOM 768 C CA . ASP A 1 110 ? -10.977 -13.57 5.18 1 97.69 110 ASP A CA 1
ATOM 769 C C . ASP A 1 110 ? -11.602 -14.945 4.984 1 97.69 110 ASP A C 1
ATOM 771 O O . ASP A 1 110 ? -12.828 -15.07 4.918 1 97.69 110 ASP A O 1
ATOM 775 N N . ARG A 1 111 ? -10.734 -15.922 4.781 1 95.88 111 ARG A N 1
ATOM 776 C CA . ARG A 1 111 ? -11.156 -17.312 4.793 1 95.88 111 ARG A CA 1
ATOM 777 C C . ARG A 1 111 ? -11.352 -17.812 6.219 1 95.88 111 ARG A C 1
ATOM 779 O O . ARG A 1 111 ? -10.805 -17.25 7.164 1 95.88 111 ARG A O 1
ATOM 786 N N . PRO A 1 112 ? -12.172 -18.906 6.348 1 95.62 112 PRO A N 1
ATOM 787 C CA . PRO A 1 112 ? -12.266 -19.516 7.676 1 95.62 112 PRO A CA 1
ATOM 788 C C . PRO A 1 112 ? -10.914 -19.969 8.211 1 95.62 112 PRO A C 1
ATOM 790 O O . PRO A 1 112 ? -10.016 -20.297 7.438 1 95.62 112 PRO A O 1
ATOM 793 N N . GLU A 1 113 ? -10.797 -20.031 9.469 1 94.19 113 GLU A N 1
ATOM 794 C CA . GLU A 1 113 ? -9.547 -20.375 10.148 1 94.19 113 GLU A CA 1
ATOM 795 C C . GLU A 1 113 ? -8.984 -21.688 9.641 1 94.19 113 GLU A C 1
ATOM 797 O O . GLU A 1 113 ? -7.766 -21.844 9.516 1 94.19 113 GLU A O 1
ATOM 802 N N . ARG A 1 114 ? -9.828 -22.641 9.32 1 93.44 114 ARG A N 1
ATOM 803 C CA . ARG A 1 114 ? -9.383 -23.984 8.93 1 93.44 114 ARG A CA 1
ATOM 804 C C . ARG A 1 114 ? -8.586 -23.938 7.633 1 93.44 114 ARG A C 1
ATOM 806 O O . ARG A 1 114 ? -7.793 -24.844 7.359 1 93.44 114 ARG A O 1
ATOM 813 N N . LEU A 1 115 ? -8.719 -22.891 6.887 1 94.25 115 LEU A N 1
ATOM 814 C CA . LEU A 1 115 ? -8.039 -22.812 5.598 1 94.25 115 LEU A CA 1
ATOM 815 C C . LEU A 1 115 ? -6.73 -22.047 5.715 1 94.25 115 LEU A C 1
ATOM 817 O O . LEU A 1 115 ? -5.895 -22.078 4.809 1 94.25 115 LEU A O 1
ATOM 821 N N . ARG A 1 116 ? -6.523 -21.344 6.809 1 93.88 116 ARG A N 1
ATOM 822 C CA . ARG A 1 116 ? -5.305 -20.547 6.996 1 93.88 116 ARG A CA 1
ATOM 823 C C . ARG A 1 116 ? -4.086 -21.453 7.141 1 93.88 116 ARG A C 1
ATOM 825 O O . ARG A 1 116 ? -4.141 -22.469 7.836 1 93.88 116 ARG A O 1
ATOM 832 N N . GLY A 1 117 ? -3.062 -21.125 6.383 1 94.12 117 GLY A N 1
ATOM 833 C CA . GLY A 1 117 ? -1.833 -21.906 6.43 1 94.12 117 GLY A CA 1
ATOM 834 C C . GLY A 1 117 ? -1.852 -23.109 5.504 1 94.12 117 GLY A C 1
ATOM 835 O O . GLY A 1 117 ? -0.846 -23.797 5.367 1 94.12 117 GLY A O 1
ATOM 836 N N . THR A 1 118 ? -2.936 -23.359 4.773 1 94.19 118 THR A N 1
ATOM 837 C CA . THR A 1 118 ? -3.057 -24.562 3.957 1 94.19 118 THR A CA 1
ATOM 838 C C . THR A 1 118 ? -2.484 -24.328 2.562 1 94.19 118 THR A C 1
ATOM 840 O O . THR A 1 118 ? -2.232 -25.281 1.821 1 94.19 118 THR A O 1
ATOM 843 N N . GLY A 1 119 ? -2.361 -23.078 2.201 1 93.38 119 GLY A N 1
ATOM 844 C CA . GLY A 1 119 ? -1.977 -22.75 0.835 1 93.38 119 GLY A CA 1
ATOM 845 C C . GLY A 1 119 ? -3.162 -22.469 -0.066 1 93.38 119 GLY A C 1
ATOM 846 O O . GLY A 1 119 ? -2.996 -22.25 -1.269 1 93.38 119 GLY A O 1
ATOM 847 N N . ALA A 1 120 ? -4.305 -22.391 0.55 1 93.88 120 ALA A N 1
ATOM 848 C CA . ALA A 1 120 ? -5.492 -22.031 -0.221 1 93.88 120 ALA A CA 1
ATOM 849 C C . ALA A 1 120 ? -5.324 -20.672 -0.895 1 93.88 120 ALA A C 1
ATOM 851 O O . ALA A 1 120 ? -4.613 -19.812 -0.386 1 93.88 120 ALA A O 1
ATOM 852 N N . ASN A 1 121 ? -5.949 -20.562 -2.035 1 92.81 121 ASN A N 1
ATOM 853 C CA . ASN A 1 121 ? -5.828 -19.359 -2.852 1 92.81 121 ASN A CA 1
ATOM 854 C C . ASN A 1 121 ? -6.195 -18.109 -2.062 1 92.81 121 ASN A C 1
ATOM 856 O O . ASN A 1 121 ? -7.184 -18.094 -1.328 1 92.81 121 ASN A O 1
ATOM 860 N N . GLN A 1 122 ? -5.391 -17.031 -2.152 1 92.25 122 GLN A N 1
ATOM 861 C CA . GLN A 1 122 ? -5.59 -15.703 -1.591 1 92.25 122 GLN A CA 1
ATOM 862 C C . GLN A 1 122 ? -5.758 -15.766 -0.075 1 92.25 122 GLN A C 1
ATOM 864 O O . GLN A 1 122 ? -6.562 -15.023 0.496 1 92.25 122 GLN A O 1
ATOM 869 N N . THR A 1 123 ? -5.129 -16.734 0.571 1 95.12 123 THR A N 1
ATOM 870 C CA . THR A 1 123 ? -5.23 -16.906 2.016 1 95.12 123 THR A CA 1
ATOM 871 C C . THR A 1 123 ? -3.912 -16.547 2.697 1 95.12 123 THR A C 1
ATOM 873 O O . THR A 1 123 ? -2.846 -17 2.264 1 95.12 123 THR A O 1
ATOM 876 N N . THR A 1 124 ? -3.982 -15.711 3.637 1 96.5 124 THR A N 1
ATOM 877 C CA . THR A 1 124 ? -2.809 -15.305 4.398 1 96.5 124 THR A CA 1
ATOM 878 C C . THR A 1 124 ? -3.189 -14.969 5.84 1 96.5 124 THR A C 1
ATOM 880 O O . THR A 1 124 ? -4.285 -15.297 6.289 1 96.5 124 THR A O 1
ATOM 883 N N . ARG A 1 125 ? -2.215 -14.477 6.578 1 94.31 125 ARG A N 1
ATOM 884 C CA . ARG A 1 125 ? -2.477 -13.977 7.926 1 94.31 125 ARG A CA 1
ATOM 885 C C . ARG A 1 125 ? -2.814 -12.492 7.898 1 94.31 125 ARG A C 1
ATOM 887 O O . ARG A 1 125 ? -1.919 -11.641 7.934 1 94.31 125 ARG A O 1
ATOM 894 N N . GLN A 1 126 ? -4.098 -12.227 7.988 1 94.25 126 GLN A N 1
ATOM 895 C CA . GLN A 1 126 ? -4.574 -10.859 7.836 1 94.25 126 GLN A CA 1
ATOM 896 C C . GLN A 1 126 ? -4.723 -10.172 9.195 1 94.25 126 GLN A C 1
ATOM 898 O O . GLN A 1 126 ? -4.508 -8.969 9.312 1 94.25 126 GLN A O 1
ATOM 903 N N . ALA A 1 127 ? -5.133 -10.984 10.188 1 89.5 127 ALA A N 1
ATOM 904 C CA . ALA A 1 127 ? -5.426 -10.414 11.5 1 89.5 127 ALA A CA 1
ATOM 905 C C . ALA A 1 127 ? -4.184 -9.766 12.102 1 89.5 127 ALA A C 1
ATOM 907 O O . ALA A 1 127 ? -3.131 -10.398 12.203 1 89.5 127 ALA A O 1
ATOM 908 N N . GLY A 1 128 ? -4.293 -8.547 12.438 1 89.94 128 GLY A N 1
ATOM 909 C CA . GLY A 1 128 ? -3.158 -7.863 13.031 1 89.94 128 GLY A CA 1
ATOM 910 C C . GLY A 1 128 ? -2.08 -7.508 12.023 1 89.94 128 GLY A C 1
ATOM 911 O O . GLY A 1 128 ? -0.888 -7.598 12.32 1 89.94 128 GLY A O 1
ATOM 912 N N . LEU A 1 129 ? -2.426 -7.195 10.883 1 93.94 129 LEU A N 1
ATOM 913 C CA . LEU A 1 129 ? -1.486 -6.906 9.805 1 93.94 129 LEU A CA 1
ATOM 914 C C . LEU A 1 129 ? -0.59 -5.727 10.164 1 93.94 129 LEU A C 1
ATOM 916 O O . LEU A 1 129 ? 0.612 -5.746 9.883 1 93.94 129 LEU A O 1
ATOM 920 N N . ALA A 1 130 ? -1.141 -4.66 10.742 1 93.75 130 ALA A N 1
ATOM 921 C CA . ALA A 1 130 ? -0.385 -3.486 11.164 1 93.75 130 ALA A CA 1
ATOM 922 C C . ALA A 1 130 ? -0.68 -3.146 12.625 1 93.75 130 ALA A C 1
ATOM 924 O O . ALA A 1 130 ? -1.252 -2.096 12.922 1 93.75 130 ALA A O 1
ATOM 925 N N . PRO A 1 131 ? -0.146 -3.902 13.484 1 94.5 131 PRO A N 1
ATOM 926 C CA . PRO A 1 131 ? -0.571 -3.793 14.883 1 94.5 131 PRO A CA 1
ATOM 927 C C . PRO A 1 131 ? -0.146 -2.475 15.523 1 94.5 131 PRO A C 1
ATOM 929 O O . PRO A 1 131 ? -0.817 -1.983 16.438 1 94.5 131 PRO A O 1
ATOM 932 N N . ALA A 1 132 ? 0.912 -1.877 15.078 1 94.25 132 ALA A N 1
ATOM 933 C CA . ALA A 1 132 ? 1.37 -0.624 15.672 1 94.25 132 ALA A CA 1
ATOM 934 C C . ALA A 1 132 ? 0.52 0.551 15.203 1 94.25 132 ALA A C 1
ATOM 936 O O . ALA A 1 132 ? 0.576 1.64 15.781 1 94.25 132 ALA A O 1
ATOM 937 N N . HIS A 1 133 ? -0.346 0.32 14.211 1 97.31 133 HIS A N 1
ATOM 938 C CA . HIS A 1 133 ? -1.027 1.457 13.602 1 97.31 133 HIS A CA 1
ATOM 939 C C . HIS A 1 133 ? -2.541 1.275 13.641 1 97.31 133 HIS A C 1
ATOM 941 O O . HIS A 1 133 ? -3.275 2.006 12.969 1 97.31 133 HIS A O 1
ATOM 947 N N . THR A 1 134 ? -2.984 0.26 14.336 1 97.06 134 THR A N 1
ATOM 948 C CA . THR A 1 134 ? -4.395 0.091 14.672 1 97.06 134 THR A CA 1
ATOM 949 C C . THR A 1 134 ? -4.594 0.079 16.188 1 97.06 134 THR A C 1
ATOM 951 O O . THR A 1 134 ? -3.811 -0.533 16.922 1 97.06 134 THR A O 1
ATOM 954 N N . ARG A 1 135 ? -5.641 0.822 16.625 1 97.31 135 ARG A N 1
ATOM 955 C CA . ARG A 1 135 ? -5.93 0.828 18.062 1 97.31 135 ARG A CA 1
ATOM 956 C C . ARG A 1 135 ? -6.344 -0.559 18.547 1 97.31 135 ARG A C 1
ATOM 958 O O . ARG A 1 135 ? -5.977 -0.977 19.641 1 97.31 135 ARG A O 1
ATOM 965 N N . VAL A 1 136 ? -7.207 -1.211 17.734 1 97.5 136 VAL A N 1
ATOM 966 C CA . VAL A 1 136 ? -7.73 -2.539 18.031 1 97.5 136 VAL A CA 1
ATOM 967 C C . VAL A 1 136 ? -7.824 -3.361 16.75 1 97.5 136 VAL A C 1
ATOM 969 O O . VAL A 1 136 ? -8.172 -2.832 15.688 1 97.5 136 VAL A O 1
ATOM 972 N N . SER A 1 137 ? -7.434 -4.562 16.812 1 97.44 137 SER A N 1
ATOM 973 C CA . SER A 1 137 ? -7.676 -5.555 15.773 1 97.44 137 SER A CA 1
ATOM 974 C C . SER A 1 137 ? -8.516 -6.715 16.297 1 97.44 137 SER A C 1
ATOM 976 O O . SER A 1 137 ? -8.188 -7.309 17.328 1 97.44 137 SER A O 1
ATOM 978 N N . VAL A 1 138 ? -9.625 -6.996 15.586 1 97.19 138 VAL A N 1
ATOM 979 C CA . VAL A 1 138 ? -10.508 -8.07 16.031 1 97.19 138 VAL A CA 1
ATOM 980 C C . VAL A 1 138 ? -10.82 -9 14.852 1 97.19 138 VAL A C 1
ATOM 982 O O . VAL A 1 138 ? -10.922 -8.555 13.711 1 97.19 138 VAL A O 1
ATOM 985 N N . SER A 1 139 ? -10.914 -10.25 15.125 1 97.06 139 SER A N 1
ATOM 986 C CA . SER A 1 139 ? -11.344 -11.258 14.156 1 97.06 139 SER A CA 1
ATOM 987 C C . SER A 1 139 ? -12.695 -11.852 14.539 1 97.06 139 SER A C 1
ATOM 989 O O . SER A 1 139 ? -12.914 -12.219 15.695 1 97.06 139 SER A O 1
ATOM 991 N N . LEU A 1 140 ? -13.531 -11.844 13.555 1 97.81 140 LEU A N 1
ATOM 992 C CA . LEU A 1 140 ? -14.867 -12.398 13.742 1 97.81 140 LEU A CA 1
ATOM 993 C C . LEU A 1 140 ? -15.086 -13.602 12.828 1 97.81 140 LEU A C 1
ATOM 995 O O . LEU A 1 140 ? -14.656 -13.602 11.672 1 97.81 140 LEU A O 1
ATOM 999 N N . GLU A 1 141 ? -15.641 -14.617 13.32 1 96.5 141 GLU A N 1
ATOM 1000 C CA . GLU A 1 141 ? -16.047 -15.812 12.586 1 96.5 141 GLU A CA 1
ATOM 1001 C C . GLU A 1 141 ? -17.359 -16.375 13.102 1 96.5 141 GLU A C 1
ATOM 1003 O O . GLU A 1 141 ? -17.531 -16.578 14.305 1 96.5 141 GLU A O 1
ATOM 1008 N N . ASN A 1 142 ? -18.328 -16.641 12.195 1 96.56 142 ASN A N 1
ATOM 1009 C CA . ASN A 1 142 ? -19.656 -17.078 12.578 1 96.56 142 ASN A CA 1
ATOM 1010 C C . ASN A 1 142 ? -20.266 -16.172 13.641 1 96.56 142 ASN A C 1
ATOM 1012 O O . ASN A 1 142 ? -20.719 -16.641 14.68 1 96.56 142 ASN A O 1
ATOM 1016 N N . TYR A 1 143 ? -20.25 -14.875 13.383 1 96.69 143 TYR A N 1
ATOM 1017 C CA . TYR A 1 143 ? -20.625 -13.859 14.359 1 96.69 143 TYR A CA 1
ATOM 1018 C C . TYR A 1 143 ? -22.109 -13.508 14.234 1 96.69 143 TYR A C 1
ATOM 1020 O O . TYR A 1 143 ? -22.578 -13.18 13.148 1 96.69 143 TYR A O 1
ATOM 1028 N N . SER A 1 144 ? -22.859 -13.523 15.391 1 94.19 144 SER A N 1
ATOM 1029 C CA . SER A 1 144 ? -24.281 -13.258 15.375 1 94.19 144 SER A CA 1
ATOM 1030 C C . SER A 1 144 ? -24.641 -12.094 16.297 1 94.19 144 SER A C 1
ATOM 1032 O O . SER A 1 144 ? -25.812 -11.859 16.594 1 94.19 144 SER A O 1
ATOM 1034 N N . ALA A 1 145 ? -23.703 -11.453 16.844 1 91.81 145 ALA A N 1
ATOM 1035 C CA . ALA A 1 145 ? -23.891 -10.32 17.75 1 91.81 145 ALA A CA 1
ATOM 1036 C C . ALA A 1 145 ? -24.531 -10.758 19.062 1 91.81 145 ALA A C 1
ATOM 1038 O O . ALA A 1 145 ? -25.234 -9.977 19.703 1 91.81 145 ALA A O 1
ATOM 1039 N N . ASP A 1 146 ? -24.344 -11.969 19.359 1 93.62 146 ASP A N 1
ATOM 1040 C CA . ASP A 1 146 ? -24.766 -12.445 20.672 1 93.62 146 ASP A CA 1
ATOM 1041 C C . ASP A 1 146 ? -23.953 -11.773 21.781 1 93.62 146 ASP A C 1
ATOM 1043 O O . ASP A 1 146 ? -22.719 -11.836 21.781 1 93.62 146 ASP A O 1
ATOM 1047 N N . PRO A 1 147 ? -24.688 -11.195 22.719 1 92.56 147 PRO A N 1
ATOM 1048 C CA . PRO A 1 147 ? -23.969 -10.492 23.781 1 92.56 147 PRO A CA 1
ATOM 1049 C C . PRO A 1 147 ? -23.062 -11.422 24.594 1 92.56 147 PRO A C 1
ATOM 1051 O O . PRO A 1 147 ? -22.062 -10.977 25.172 1 92.56 147 PRO A O 1
ATOM 1054 N N . ALA A 1 148 ? -23.391 -12.648 24.594 1 94.19 148 ALA A N 1
ATOM 1055 C CA . ALA A 1 148 ? -22.609 -13.609 25.391 1 94.19 148 ALA A CA 1
ATOM 1056 C C . ALA A 1 148 ? -21.406 -14.102 24.594 1 94.19 148 ALA A C 1
ATOM 1058 O O . ALA A 1 148 ? -20.484 -14.695 25.172 1 94.19 148 ALA A O 1
ATOM 1059 N N . ASP A 1 149 ? -21.359 -13.797 23.312 1 95 149 ASP A N 1
ATOM 1060 C CA . ASP A 1 149 ? -20.25 -14.172 22.453 1 95 149 ASP A CA 1
ATOM 1061 C C . ASP A 1 149 ? -19.016 -13.32 22.734 1 95 149 ASP A C 1
ATOM 1063 O O . ASP A 1 149 ? -19.062 -12.094 22.656 1 95 149 ASP A O 1
ATOM 1067 N N . PRO A 1 150 ? -17.906 -13.992 23.141 1 95.56 150 PRO A N 1
ATOM 1068 C CA . PRO A 1 150 ? -16.688 -13.219 23.406 1 95.56 150 PRO A CA 1
ATOM 1069 C C . PRO A 1 150 ? -16.312 -12.305 22.234 1 95.56 150 PRO A C 1
ATOM 1071 O O . PRO A 1 150 ? -15.711 -11.25 22.453 1 95.56 150 PRO A O 1
ATOM 1074 N N . GLN A 1 151 ? -16.625 -12.672 21.047 1 96.75 151 GLN A N 1
ATOM 1075 C CA . GLN A 1 151 ? -16.375 -11.852 19.875 1 96.75 151 GLN A CA 1
ATOM 1076 C C . GLN A 1 151 ? -17.047 -10.492 19.984 1 96.75 151 GLN A C 1
ATOM 1078 O O . GLN A 1 151 ? -16.531 -9.484 19.5 1 96.75 151 GLN A O 1
ATOM 1083 N N . THR A 1 152 ? -18.141 -10.438 20.641 1 96.88 152 THR A N 1
ATOM 1084 C CA . THR A 1 152 ? -18.859 -9.188 20.844 1 96.88 152 THR A CA 1
ATOM 1085 C C . THR A 1 152 ? -18.062 -8.25 21.75 1 96.88 152 THR A C 1
ATOM 1087 O O . THR A 1 152 ? -18.062 -7.035 21.547 1 96.88 152 THR A O 1
ATOM 1090 N N . GLY A 1 153 ? -17.453 -8.828 22.766 1 95.94 153 GLY A N 1
ATOM 1091 C CA . GLY A 1 153 ? -16.594 -8.023 23.609 1 95.94 153 GLY A CA 1
ATOM 1092 C C . GLY A 1 153 ? -15.438 -7.383 22.859 1 95.94 153 GLY A C 1
ATOM 1093 O O . GLY A 1 153 ? -15.133 -6.211 23.078 1 95.94 153 GLY A O 1
ATOM 1094 N N . TYR A 1 154 ? -14.844 -8.148 22.016 1 96.31 154 TYR A N 1
ATOM 1095 C CA . TYR A 1 154 ? -13.734 -7.637 21.219 1 96.31 154 TYR A CA 1
ATOM 1096 C C . TYR A 1 154 ? -14.203 -6.559 20.25 1 96.31 154 TYR A C 1
ATOM 1098 O O . TYR A 1 154 ? -13.523 -5.551 20.062 1 96.31 154 TYR A O 1
ATOM 1106 N N . LEU A 1 155 ? -15.328 -6.801 19.641 1 97.5 155 LEU A N 1
ATOM 1107 C CA . LEU A 1 155 ? -15.883 -5.797 18.75 1 97.5 155 LEU A CA 1
ATOM 1108 C C . LEU A 1 155 ? -16.172 -4.5 19.5 1 97.5 155 LEU A C 1
ATOM 1110 O O . LEU A 1 155 ? -15.945 -3.408 18.969 1 97.5 155 LEU A O 1
ATOM 1114 N N . ASN A 1 156 ? -16.672 -4.59 20.719 1 96.5 156 ASN A N 1
ATOM 1115 C CA . ASN A 1 156 ? -16.953 -3.414 21.531 1 96.5 156 ASN A CA 1
ATOM 1116 C C . ASN A 1 156 ? -15.695 -2.576 21.781 1 96.5 156 ASN A C 1
ATOM 1118 O O . ASN A 1 156 ? -15.766 -1.347 21.812 1 96.5 156 ASN A O 1
ATOM 1122 N N . LEU A 1 157 ? -14.609 -3.242 21.953 1 97.31 157 LEU A N 1
ATOM 1123 C CA . LEU A 1 157 ? -13.344 -2.529 22.109 1 97.31 157 LEU A CA 1
ATOM 1124 C C . LEU A 1 157 ? -13.023 -1.729 20.859 1 97.31 157 LEU A C 1
ATOM 1126 O O . LEU A 1 157 ? -12.578 -0.583 20.938 1 97.31 157 LEU A O 1
ATOM 1130 N N . ALA A 1 158 ? -13.219 -2.35 19.703 1 97.69 158 ALA A N 1
ATOM 1131 C CA . ALA A 1 158 ? -12.984 -1.673 18.422 1 97.69 158 ALA A CA 1
ATOM 1132 C C . ALA A 1 158 ? -13.906 -0.47 18.266 1 97.69 158 ALA A C 1
ATOM 1134 O O . ALA A 1 158 ? -13.469 0.603 17.844 1 97.69 158 ALA A O 1
ATOM 1135 N N . LEU A 1 159 ? -15.148 -0.646 18.656 1 97.19 159 LEU A N 1
ATOM 1136 C CA . LEU A 1 159 ? -16.125 0.431 18.547 1 97.19 159 LEU A CA 1
ATOM 1137 C C . LEU A 1 159 ? -15.766 1.589 19.469 1 97.19 159 LEU A C 1
ATOM 1139 O O . LEU A 1 159 ? -15.898 2.756 19.094 1 97.19 159 LEU A O 1
ATOM 1143 N N . ALA A 1 160 ? -15.336 1.26 20.641 1 96.81 160 ALA A N 1
ATOM 1144 C CA . ALA A 1 160 ? -14.898 2.287 21.578 1 96.81 160 ALA A CA 1
ATOM 1145 C C . ALA A 1 160 ? -13.734 3.096 21 1 96.81 160 ALA A C 1
ATOM 1147 O O . ALA A 1 160 ? -13.719 4.324 21.109 1 96.81 160 ALA A O 1
ATOM 1148 N N . ALA A 1 161 ? -12.859 2.453 20.328 1 97 161 ALA A N 1
ATOM 1149 C CA . ALA A 1 161 ? -11.656 3.084 19.797 1 97 161 ALA A CA 1
ATOM 1150 C C . ALA A 1 161 ? -12.008 4.062 18.672 1 97 161 ALA A C 1
ATOM 1152 O O . ALA A 1 161 ? -11.391 5.121 18.547 1 97 161 ALA A O 1
ATOM 1153 N N . VAL A 1 162 ? -12.992 3.744 17.875 1 96.62 162 VAL A N 1
ATOM 1154 C CA . VAL A 1 162 ? -13.297 4.586 16.719 1 96.62 162 VAL A CA 1
ATOM 1155 C C . VAL A 1 162 ? -14.281 5.68 17.125 1 96.62 162 VAL A C 1
ATOM 1157 O O . VAL A 1 162 ? -14.492 6.645 16.391 1 96.62 162 VAL A O 1
ATOM 1160 N N . THR A 1 163 ? -14.875 5.586 18.328 1 95.44 163 THR A N 1
ATOM 1161 C CA . THR A 1 163 ? -15.844 6.594 18.75 1 95.44 163 THR A CA 1
ATOM 1162 C C . THR A 1 163 ? -15.266 7.465 19.859 1 95.44 163 THR A C 1
ATOM 1164 O O . THR A 1 163 ? -15.891 8.438 20.281 1 95.44 163 THR A O 1
ATOM 1167 N N . GLY A 1 164 ? -14.133 7.109 20.359 1 94.56 164 GLY A N 1
ATOM 1168 C CA . GLY A 1 164 ? -13.508 7.863 21.438 1 94.56 164 GLY A CA 1
ATOM 1169 C C . GLY A 1 164 ? -14.211 7.676 22.766 1 94.56 164 GLY A C 1
ATOM 1170 O O . GLY A 1 164 ? -14.25 8.594 23.594 1 94.56 164 GLY A O 1
ATOM 1171 N N . ARG A 1 165 ? -14.805 6.461 22.906 1 95.19 165 ARG A N 1
ATOM 1172 C CA . ARG A 1 165 ? -15.578 6.184 24.125 1 95.19 165 ARG A CA 1
ATOM 1173 C C . ARG A 1 165 ? -14.922 5.082 24.953 1 95.19 165 ARG A C 1
ATOM 1175 O O . ARG A 1 165 ? -14.172 4.266 24.422 1 95.19 165 ARG A O 1
ATOM 1182 N N . SER A 1 166 ? -15.203 5.094 26.203 1 94.25 166 SER A N 1
ATOM 1183 C CA . SER A 1 166 ? -14.742 4.023 27.078 1 94.25 166 SER A CA 1
ATOM 1184 C C . SER A 1 166 ? -15.523 2.738 26.844 1 94.25 166 SER A C 1
ATOM 1186 O O . SER A 1 166 ? -16.75 2.76 26.781 1 94.25 166 SER A O 1
ATOM 1188 N N . PRO A 1 167 ? -14.805 1.666 26.672 1 92.38 167 PRO A N 1
ATOM 1189 C CA . PRO A 1 167 ? -15.516 0.398 26.5 1 92.38 167 PRO A CA 1
ATOM 1190 C C . PRO A 1 167 ? -16.281 -0.012 27.766 1 92.38 167 PRO A C 1
ATOM 1192 O O . PRO A 1 167 ? -17.25 -0.778 27.688 1 92.38 167 PRO A O 1
ATOM 1195 N N . GLN A 1 168 ? -15.938 0.513 28.922 1 92.81 168 GLN A N 1
ATOM 1196 C CA . GLN A 1 168 ? -16.578 0.179 30.188 1 92.81 168 GLN A CA 1
ATOM 1197 C C . GLN A 1 168 ? -17.781 1.065 30.453 1 92.81 168 GLN A C 1
ATOM 1199 O O . GLN A 1 168 ? -18.734 0.641 31.094 1 92.81 168 GLN A O 1
ATOM 1204 N N . ASN A 1 169 ? -17.688 2.322 30.031 1 92.81 169 ASN A N 1
ATOM 1205 C CA . ASN A 1 169 ? -18.75 3.311 30.172 1 92.81 169 ASN A CA 1
ATOM 1206 C C . ASN A 1 169 ? -18.891 4.152 28.906 1 92.81 169 ASN A C 1
ATOM 1208 O O . ASN A 1 169 ? -18.281 5.211 28.781 1 92.81 169 ASN A O 1
ATOM 1212 N N . TRP A 1 170 ? -19.812 3.854 28.078 1 91.38 170 TRP A N 1
ATOM 1213 C CA . TRP A 1 170 ? -19.969 4.426 26.75 1 91.38 170 TRP A CA 1
ATOM 1214 C C . TRP A 1 170 ? -20.297 5.914 26.828 1 91.38 170 TRP A C 1
ATOM 1216 O O . TRP A 1 170 ? -20.219 6.625 25.812 1 91.38 170 TRP A O 1
ATOM 1226 N N . ASN A 1 171 ? -20.594 6.414 27.953 1 91.38 171 ASN A N 1
ATOM 1227 C CA . ASN A 1 171 ? -20.891 7.832 28.141 1 91.38 171 ASN A CA 1
ATOM 1228 C C . ASN A 1 171 ? -19.656 8.609 28.594 1 91.38 171 ASN A C 1
ATOM 1230 O O . ASN A 1 171 ? -19.703 9.828 28.75 1 91.38 171 ASN A O 1
ATOM 1234 N N . ALA A 1 172 ? -18.609 7.871 28.734 1 92.88 172 ALA A N 1
ATOM 1235 C CA . ALA A 1 172 ? -17.344 8.492 29.125 1 92.88 172 ALA A CA 1
ATOM 1236 C C . ALA A 1 172 ? -16.328 8.453 27.984 1 92.88 172 ALA A C 1
ATOM 1238 O O . ALA A 1 172 ? -16.375 7.555 27.141 1 92.88 172 ALA A O 1
ATOM 1239 N N . PRO A 1 173 ? -15.438 9.445 28 1 93.31 173 PRO A N 1
ATOM 1240 C CA . PRO A 1 173 ? -14.406 9.422 26.953 1 93.31 173 PRO A CA 1
ATOM 1241 C C . PRO A 1 173 ? -13.383 8.312 27.156 1 93.31 173 PRO A C 1
ATOM 1243 O O . PRO A 1 173 ? -13.164 7.867 28.297 1 93.31 173 PRO A O 1
ATOM 1246 N N . ALA A 1 174 ? -12.844 7.891 26.031 1 92.12 174 ALA A N 1
ATOM 1247 C CA . ALA A 1 174 ? -11.75 6.926 26.078 1 92.12 174 ALA A CA 1
ATOM 1248 C C . ALA A 1 174 ? -10.492 7.551 26.672 1 92.12 174 ALA A C 1
ATOM 1250 O O . ALA A 1 174 ? -10.367 8.773 26.734 1 92.12 174 ALA A O 1
ATOM 1251 N N . THR A 1 175 ? -9.625 6.637 27.156 1 90.25 175 THR A N 1
ATOM 1252 C CA . THR A 1 175 ? -8.344 7.078 27.688 1 90.25 175 THR A CA 1
ATOM 1253 C C . THR A 1 175 ? -7.289 7.113 26.578 1 90.25 175 THR A C 1
ATOM 1255 O O . THR A 1 175 ? -6.215 7.691 26.766 1 90.25 175 THR A O 1
ATOM 1258 N N . GLU A 1 176 ? -7.566 6.539 25.484 1 93.12 176 GLU A N 1
ATOM 1259 C CA . GLU A 1 176 ? -6.699 6.559 24.297 1 93.12 176 GLU A CA 1
ATOM 1260 C C . GLU A 1 176 ? -7.312 7.383 23.172 1 93.12 176 GLU A C 1
ATOM 1262 O O . GLU A 1 176 ? -8.531 7.535 23.109 1 93.12 176 GLU A O 1
ATOM 1267 N N . PRO A 1 177 ? -6.422 7.961 22.406 1 95.06 177 PRO A N 1
ATOM 1268 C CA . PRO A 1 177 ? -6.98 8.742 21.312 1 95.06 177 PRO A CA 1
ATOM 1269 C C . PRO A 1 177 ? -7.777 7.891 20.312 1 95.06 177 PRO A C 1
ATOM 1271 O O . PRO A 1 177 ? -7.441 6.727 20.094 1 95.06 177 PRO A O 1
ATOM 1274 N N . VAL A 1 178 ? -8.773 8.5 19.75 1 96.06 178 VAL A N 1
ATOM 1275 C CA . VAL A 1 178 ? -9.492 7.898 18.625 1 96.06 178 VAL A CA 1
ATOM 1276 C C . VAL A 1 178 ? -8.5 7.5 17.531 1 96.06 178 VAL A C 1
ATOM 1278 O O . VAL A 1 178 ? -7.465 8.141 17.359 1 96.06 178 VAL A O 1
ATOM 1281 N N . GLY A 1 179 ? -8.766 6.43 16.812 1 97.75 179 GLY A N 1
ATOM 1282 C CA . GLY A 1 179 ? -7.895 5.98 15.742 1 97.75 179 GLY A CA 1
ATOM 1283 C C . GLY A 1 179 ? -8.477 4.828 14.945 1 97.75 179 GLY A C 1
ATOM 1284 O O . GLY A 1 179 ? -9.625 4.43 15.164 1 97.75 179 GLY A O 1
ATOM 1285 N N . PRO A 1 180 ? -7.707 4.355 14.023 1 98.56 180 PRO A N 1
ATOM 1286 C CA . PRO A 1 180 ? -8.211 3.295 13.148 1 98.56 180 PRO A CA 1
ATOM 1287 C C . PRO A 1 180 ? -8.258 1.933 13.836 1 98.56 180 PRO A C 1
ATOM 1289 O O . PRO A 1 180 ? -7.484 1.677 14.766 1 98.56 180 PRO A O 1
ATOM 1292 N N . VAL A 1 181 ? -9.172 1.079 13.383 1 98.62 181 VAL A N 1
ATOM 1293 C CA . VAL A 1 181 ? -9.266 -0.3 13.852 1 98.62 181 VAL A CA 1
ATOM 1294 C C . VAL A 1 181 ? -9.328 -1.248 12.656 1 98.62 181 VAL A C 1
ATOM 1296 O O . VAL A 1 181 ? -9.586 -0.818 11.523 1 98.62 181 VAL A O 1
ATOM 1299 N N . HIS A 1 182 ? -9.016 -2.496 12.867 1 98.69 182 HIS A N 1
ATOM 1300 C CA . HIS A 1 182 ? -9.109 -3.551 11.867 1 98.69 182 HIS A CA 1
ATOM 1301 C C . HIS A 1 182 ? -10.055 -4.656 12.312 1 98.69 182 HIS A C 1
ATOM 1303 O O . HIS A 1 182 ? -9.828 -5.293 13.344 1 98.69 182 HIS A O 1
ATOM 1309 N N . ILE A 1 183 ? -11.125 -4.781 11.57 1 98.62 183 ILE A N 1
ATOM 1310 C CA . ILE A 1 183 ? -12.062 -5.875 11.797 1 98.62 183 ILE A CA 1
ATOM 1311 C C . ILE A 1 183 ? -11.945 -6.902 10.672 1 98.62 183 ILE A C 1
ATOM 1313 O O . ILE A 1 183 ? -12.344 -6.641 9.539 1 98.62 183 ILE A O 1
ATOM 1317 N N . ASN A 1 184 ? -11.391 -8.008 11 1 98.31 184 ASN A N 1
ATOM 1318 C CA . ASN A 1 184 ? -11.211 -9.117 10.062 1 98.31 184 ASN A CA 1
ATOM 1319 C C . ASN A 1 184 ? -12.336 -10.133 10.172 1 98.31 184 ASN A C 1
ATOM 1321 O O . ASN A 1 184 ? -12.516 -10.758 11.219 1 98.31 184 ASN A O 1
ATOM 1325 N N . LEU A 1 185 ? -13.062 -10.336 9.078 1 97.88 185 LEU A N 1
ATOM 1326 C CA . LEU A 1 185 ? -14.25 -11.188 9.109 1 97.88 185 LEU A CA 1
ATOM 1327 C C . LEU A 1 185 ? -14.055 -12.414 8.227 1 97.88 185 LEU A C 1
ATOM 1329 O O . LEU A 1 185 ? -13.852 -12.281 7.016 1 97.88 185 LEU A O 1
ATOM 1333 N N . ALA A 1 186 ? -14.211 -13.594 8.82 1 97.62 186 ALA A N 1
ATOM 1334 C CA . ALA A 1 186 ? -14.094 -14.836 8.07 1 97.62 186 ALA A CA 1
ATOM 1335 C C . ALA A 1 186 ? -15.445 -15.266 7.5 1 97.62 186 ALA A C 1
ATOM 1337 O O . ALA A 1 186 ? -16.438 -15.32 8.219 1 97.62 186 ALA A O 1
ATOM 1338 N N . PHE A 1 187 ? -15.469 -15.523 6.207 1 97.44 187 PHE A N 1
ATOM 1339 C CA . PHE A 1 187 ? -16.672 -15.984 5.543 1 97.44 187 PHE A CA 1
ATOM 1340 C C . PHE A 1 187 ? -16.484 -17.391 4.977 1 97.44 187 PHE A C 1
ATOM 1342 O O . PHE A 1 187 ? -15.445 -17.688 4.391 1 97.44 187 PHE A O 1
ATOM 1349 N N . ASP A 1 188 ? -17.438 -18.141 5.16 1 95.31 188 ASP A N 1
ATOM 1350 C CA . ASP A 1 188 ? -17.484 -19.453 4.535 1 95.31 188 ASP A CA 1
ATOM 1351 C C . ASP A 1 188 ? -18.484 -19.5 3.385 1 95.31 188 ASP A C 1
ATOM 1353 O O . ASP A 1 188 ? -19.312 -18.594 3.252 1 95.31 188 ASP A O 1
ATOM 1357 N N . THR A 1 189 ? -18.328 -20.406 2.438 1 91.56 189 THR A N 1
ATOM 1358 C CA . THR A 1 189 ? -19.281 -20.562 1.348 1 91.56 189 THR A CA 1
ATOM 1359 C C . THR A 1 189 ? -20.641 -21.016 1.88 1 91.56 189 THR A C 1
ATOM 1361 O O . THR A 1 189 ? -20.719 -21.734 2.881 1 91.56 189 THR A O 1
ATOM 1364 N N . PRO A 1 190 ? -21.688 -20.594 1.307 1 93.5 190 PRO A N 1
ATOM 1365 C CA . PRO A 1 190 ? -21.75 -19.781 0.084 1 93.5 190 PRO A CA 1
ATOM 1366 C C . PRO A 1 190 ? -21.547 -18.297 0.345 1 93.5 190 PRO A C 1
ATOM 1368 O O . PRO A 1 190 ? -21.922 -17.781 1.403 1 93.5 190 PRO A O 1
ATOM 1371 N N . LEU A 1 191 ? -21.016 -17.656 -0.682 1 94.25 191 LEU A N 1
ATOM 1372 C CA . LEU A 1 191 ? -20.734 -16.234 -0.571 1 94.25 191 LEU A CA 1
ATOM 1373 C C . LEU A 1 191 ? -21.812 -15.414 -1.282 1 94.25 191 LEU A C 1
ATOM 1375 O O . LEU A 1 191 ? -21.828 -14.18 -1.182 1 94.25 191 LEU A O 1
ATOM 1379 N N . THR A 1 192 ? -22.656 -16.062 -1.992 1 93.88 192 THR A N 1
ATOM 1380 C CA . THR A 1 192 ? -23.797 -15.422 -2.646 1 93.88 192 THR A CA 1
ATOM 1381 C C . THR A 1 192 ? -25.094 -15.711 -1.892 1 93.88 192 THR A C 1
ATOM 1383 O O . THR A 1 192 ? -25.25 -16.781 -1.31 1 93.88 192 THR A O 1
ATOM 1386 N N . PRO A 1 193 ? -26 -14.82 -1.942 1 94.44 193 PRO A N 1
ATOM 1387 C CA . PRO A 1 193 ? -27.219 -14.992 -1.156 1 94.44 193 PRO A CA 1
ATOM 1388 C C . PRO A 1 193 ? -28.188 -15.984 -1.788 1 94.44 193 PRO A C 1
ATOM 1390 O O . PRO A 1 193 ? -28.5 -15.883 -2.979 1 94.44 193 PRO A O 1
ATOM 1393 N N . GLY A 1 194 ? -28.641 -16.922 -0.963 1 92.62 194 GLY A N 1
ATOM 1394 C CA . GLY A 1 194 ? -29.812 -17.703 -1.329 1 92.62 194 GLY A CA 1
ATOM 1395 C C . GLY A 1 194 ? -31.125 -16.984 -1.045 1 92.62 194 GLY A C 1
ATOM 1396 O O . GLY A 1 194 ? -31.125 -15.797 -0.728 1 92.62 194 GLY A O 1
ATOM 1397 N N . GLU A 1 195 ? -32.156 -17.703 -1.128 1 92.31 195 GLU A N 1
ATOM 1398 C CA . GLU A 1 195 ? -33.5 -17.125 -0.931 1 92.31 195 GLU A CA 1
ATOM 1399 C C . GLU A 1 195 ? -33.656 -16.578 0.488 1 92.31 195 GLU A C 1
ATOM 1401 O O . GLU A 1 195 ? -34.156 -15.469 0.683 1 92.31 195 GLU A O 1
ATOM 1406 N N . ALA A 1 196 ? -33.25 -17.359 1.402 1 95.81 196 ALA A N 1
ATOM 1407 C CA . ALA A 1 196 ? -33.375 -16.953 2.801 1 95.81 196 ALA A CA 1
ATOM 1408 C C . ALA A 1 196 ? -32.5 -15.75 3.111 1 95.81 196 ALA A C 1
ATOM 1410 O O . ALA A 1 196 ? -32.906 -14.867 3.873 1 95.81 196 ALA A O 1
ATOM 1411 N N . ASP A 1 197 ? -31.312 -15.734 2.578 1 96.25 197 ASP A N 1
ATOM 1412 C CA . ASP A 1 197 ? -30.406 -14.602 2.754 1 96.25 197 ASP A CA 1
ATOM 1413 C C . ASP A 1 197 ? -31 -13.328 2.164 1 96.25 197 ASP A C 1
ATOM 1415 O O . ASP A 1 197 ? -30.953 -12.273 2.797 1 96.25 197 ASP A O 1
ATOM 1419 N N . SER A 1 198 ? -31.562 -13.477 1 1 94.56 198 SER A N 1
ATOM 1420 C CA . SER A 1 198 ? -32.156 -12.344 0.294 1 94.56 198 SER A CA 1
ATOM 1421 C C . SER A 1 198 ? -33.281 -11.734 1.094 1 94.56 198 SER A C 1
ATOM 1423 O O . SER A 1 198 ? -33.406 -10.508 1.195 1 94.56 198 SER A O 1
ATOM 1425 N N . ALA A 1 199 ? -34.094 -12.578 1.582 1 95.5 199 ALA A N 1
ATOM 1426 C CA . ALA A 1 199 ? -35.25 -12.109 2.383 1 95.5 199 ALA A CA 1
ATOM 1427 C C . ALA A 1 199 ? -34.75 -11.414 3.65 1 95.5 199 ALA A C 1
ATOM 1429 O O . ALA A 1 199 ? -35.312 -10.375 4.043 1 95.5 199 ALA A O 1
ATOM 1430 N N . LEU A 1 200 ? -33.812 -11.984 4.266 1 96.69 200 LEU A N 1
ATOM 1431 C CA . LEU A 1 200 ? -33.281 -11.406 5.488 1 96.69 200 LEU A CA 1
ATOM 1432 C C . LEU A 1 200 ? -32.656 -10.039 5.207 1 96.69 200 LEU A C 1
ATOM 1434 O O . LEU A 1 200 ? -32.844 -9.086 5.965 1 96.69 200 LEU A O 1
ATOM 1438 N N . LEU A 1 201 ? -31.844 -9.922 4.16 1 96.88 201 LEU A N 1
ATOM 1439 C CA . LEU A 1 201 ? -31.203 -8.672 3.771 1 96.88 201 LEU A CA 1
ATOM 1440 C C . LEU A 1 201 ? -32.219 -7.566 3.568 1 96.88 201 LEU A C 1
ATOM 1442 O O . LEU A 1 201 ? -32.062 -6.457 4.082 1 96.88 201 LEU A O 1
ATOM 1446 N N . ALA A 1 202 ? -33.25 -7.887 2.869 1 95.81 202 ALA A N 1
ATOM 1447 C CA . ALA A 1 202 ? -34.281 -6.902 2.559 1 95.81 202 ALA A CA 1
ATOM 1448 C C . ALA A 1 202 ? -35 -6.434 3.826 1 95.81 202 ALA A C 1
ATOM 1450 O O . ALA A 1 202 ? -35.188 -5.23 4.023 1 95.81 202 ALA A O 1
ATOM 1451 N N . ARG A 1 203 ? -35.375 -7.367 4.652 1 97.06 203 ARG A N 1
ATOM 1452 C CA . ARG A 1 203 ? -36.062 -7.035 5.883 1 97.06 203 ARG A CA 1
ATOM 1453 C C . ARG A 1 203 ? -35.188 -6.215 6.82 1 97.06 203 ARG A C 1
ATOM 1455 O O . ARG A 1 203 ? -35.656 -5.25 7.43 1 97.06 203 ARG A O 1
ATOM 1462 N N . TRP A 1 204 ? -34 -6.66 6.922 1 97.19 204 TRP A N 1
ATOM 1463 C CA . TRP A 1 204 ? -33.031 -5.973 7.785 1 97.19 204 TRP A CA 1
ATOM 1464 C C . TRP A 1 204 ? -32.781 -4.547 7.312 1 97.19 204 TRP A C 1
ATOM 1466 O O . TRP A 1 204 ? -32.906 -3.598 8.094 1 97.19 204 TRP A O 1
ATOM 1476 N N . ALA A 1 205 ? -32.531 -4.348 6.094 1 97.56 205 ALA A N 1
ATOM 1477 C CA . ALA A 1 205 ? -32.281 -3.02 5.551 1 97.56 205 ALA A CA 1
ATOM 1478 C C . ALA A 1 205 ? -33.469 -2.109 5.727 1 97.56 205 ALA A C 1
ATOM 1480 O O . ALA A 1 205 ? -33.344 -0.943 6.102 1 97.56 205 ALA A O 1
ATOM 1481 N N . GLN A 1 206 ? -34.625 -2.672 5.504 1 97.31 206 GLN A N 1
ATOM 1482 C CA . GLN A 1 206 ? -35.875 -1.908 5.672 1 97.31 206 GLN A CA 1
ATOM 1483 C C . GLN A 1 206 ? -36.062 -1.483 7.125 1 97.31 206 GLN A C 1
ATOM 1485 O O . GLN A 1 206 ? -36.531 -0.373 7.398 1 97.31 206 GLN A O 1
ATOM 1490 N N . SER A 1 207 ? -35.719 -2.346 7.98 1 97.12 207 SER A N 1
ATOM 1491 C CA . SER A 1 207 ? -35.875 -2.027 9.398 1 97.12 207 SER A CA 1
ATOM 1492 C C . SER A 1 207 ? -35 -0.836 9.789 1 97.12 207 SER A C 1
ATOM 1494 O O . SER A 1 207 ? -35.406 0.006 10.586 1 97.12 207 SER A O 1
ATOM 1496 N N . LEU A 1 208 ? -33.812 -0.7 9.273 1 96.62 208 LEU A N 1
ATOM 1497 C CA . LEU A 1 208 ? -32.938 0.417 9.57 1 96.62 208 LEU A CA 1
ATOM 1498 C C . LEU A 1 208 ? -33.406 1.688 8.867 1 96.62 208 LEU A C 1
ATOM 1500 O O . LEU A 1 208 ? -33.25 2.789 9.398 1 96.62 208 LEU A O 1
ATOM 1504 N N . ALA A 1 209 ? -33.938 1.494 7.703 1 96.44 209 ALA A N 1
ATOM 1505 C CA . ALA A 1 209 ? -34.469 2.646 6.984 1 96.44 209 ALA A CA 1
ATOM 1506 C C . ALA A 1 209 ? -35.688 3.219 7.703 1 96.44 209 ALA A C 1
ATOM 1508 O O . ALA A 1 209 ? -35.875 4.438 7.762 1 96.44 209 ALA A O 1
ATOM 1509 N N . ASP A 1 210 ? -36.531 2.35 8.227 1 95.94 210 ASP A N 1
ATOM 1510 C CA . ASP A 1 210 ? -37.75 2.75 8.898 1 95.94 210 ASP A CA 1
ATOM 1511 C C . ASP A 1 210 ? -37.469 3.404 10.25 1 95.94 210 ASP A C 1
ATOM 1513 O O . ASP A 1 210 ? -38.188 4.305 10.68 1 95.94 210 ASP A O 1
ATOM 1517 N N . GLN A 1 211 ? -36.438 2.875 10.844 1 91.19 211 GLN A N 1
ATOM 1518 C CA . GLN A 1 211 ? -36 3.402 12.133 1 91.19 211 GLN A CA 1
ATOM 1519 C C . GLN A 1 211 ? -34.531 3.693 12.156 1 91.19 211 GLN A C 1
ATOM 1521 O O . GLN A 1 211 ? -33.75 2.961 12.773 1 91.19 211 GLN A O 1
ATOM 1526 N N . PRO A 1 212 ? -34.25 4.797 11.477 1 84.25 212 PRO A N 1
ATOM 1527 C CA . PRO A 1 212 ? -32.844 5.121 11.461 1 84.25 212 PRO A CA 1
ATOM 1528 C C . PRO A 1 212 ? -32.25 5.277 12.859 1 84.25 212 PRO A C 1
ATOM 1530 O O . PRO A 1 212 ? -32.844 5.938 13.719 1 84.25 212 PRO A O 1
ATOM 1533 N N . PRO A 1 213 ? -31.234 4.453 13.039 1 81.81 213 PRO A N 1
ATOM 1534 C CA . PRO A 1 213 ? -30.641 4.578 14.375 1 81.81 213 PRO A CA 1
ATOM 1535 C C . PRO A 1 213 ? -30.234 6.012 14.703 1 81.81 213 PRO A C 1
ATOM 1537 O O . PRO A 1 213 ? -29.781 6.75 13.82 1 81.81 213 PRO A O 1
ATOM 1540 N N . ALA A 1 214 ? -30.422 6.324 15.93 1 76.25 214 ALA A N 1
ATOM 1541 C CA . ALA A 1 214 ? -29.969 7.629 16.406 1 76.25 214 ALA A CA 1
ATOM 1542 C C . ALA A 1 214 ? -28.453 7.688 16.5 1 76.25 214 ALA A C 1
ATOM 1544 O O . ALA A 1 214 ? -27.812 6.691 16.828 1 76.25 214 ALA A O 1
ATOM 1545 N N . ARG A 1 215 ? -27.906 8.805 16.016 1 73.69 215 ARG A N 1
ATOM 1546 C CA . ARG A 1 215 ? -26.484 9 16.266 1 73.69 215 ARG A CA 1
ATOM 1547 C C . ARG A 1 215 ? -26.172 8.961 17.75 1 73.69 215 ARG A C 1
ATOM 1549 O O . ARG A 1 215 ? -26.938 9.484 18.562 1 73.69 215 ARG A O 1
ATOM 1556 N N . PRO A 1 216 ? -25.125 8.211 18.016 1 77.75 216 PRO A N 1
ATOM 1557 C CA . PRO A 1 216 ? -24.734 8.25 19.438 1 77.75 216 PRO A CA 1
ATOM 1558 C C . PRO A 1 216 ? -24.609 9.672 19.969 1 77.75 216 PRO A C 1
ATOM 1560 O O . PRO A 1 216 ? -24.219 10.586 19.234 1 77.75 216 PRO A O 1
ATOM 1563 N N . ALA A 1 217 ? -25.031 9.758 21.203 1 78.31 217 ALA A N 1
ATOM 1564 C CA . ALA A 1 217 ? -24.938 11.078 21.828 1 78.31 217 ALA A CA 1
ATOM 1565 C C . ALA A 1 217 ? -23.484 11.57 21.844 1 78.31 217 ALA A C 1
ATOM 1567 O O . ALA A 1 217 ? -22.547 10.781 22 1 78.31 217 ALA A O 1
ATOM 1568 N N . SER A 1 218 ? -23.391 12.859 21.578 1 82.25 218 SER A N 1
ATOM 1569 C CA . SER A 1 218 ? -22.047 13.445 21.609 1 82.25 218 SER A CA 1
ATOM 1570 C C . SER A 1 218 ? -21.453 13.383 23.016 1 82.25 218 SER A C 1
ATOM 1572 O O . SER A 1 218 ? -22.172 13.547 24.016 1 82.25 218 SER A O 1
ATOM 1574 N N . LEU A 1 219 ? -20.266 13.078 23.094 1 84.31 219 LEU A N 1
ATOM 1575 C CA . LEU A 1 219 ? -19.547 13.148 24.359 1 84.31 219 LEU A CA 1
ATOM 1576 C C . LEU A 1 219 ? -19.359 14.602 24.797 1 84.31 219 LEU A C 1
ATOM 1578 O O . LEU A 1 219 ? -19.328 15.5 23.953 1 84.31 219 LEU A O 1
ATOM 1582 N N . ALA A 1 220 ? -19.297 14.727 26.078 1 82 220 ALA A N 1
ATOM 1583 C CA . ALA A 1 220 ? -18.922 16.047 26.578 1 82 220 ALA A CA 1
ATOM 1584 C C . ALA A 1 220 ? -17.547 16.453 26.094 1 82 220 ALA A C 1
ATOM 1586 O O . ALA A 1 220 ? -16.672 15.617 25.906 1 82 220 ALA A O 1
ATOM 1587 N N . PRO A 1 221 ? -17.453 17.844 25.891 1 86 221 PRO A N 1
ATOM 1588 C CA . PRO A 1 221 ? -16.109 18.281 25.516 1 86 221 PRO A CA 1
ATOM 1589 C C . PRO A 1 221 ? -15.062 17.922 26.562 1 86 221 PRO A C 1
ATOM 1591 O O . PRO A 1 221 ? -15.367 17.875 27.75 1 86 221 PRO A O 1
ATOM 1594 N N . ALA A 1 222 ? -13.891 17.703 26.094 1 87.5 222 ALA A N 1
ATOM 1595 C CA . ALA A 1 222 ? -12.797 17.312 26.984 1 87.5 222 ALA A CA 1
ATOM 1596 C C . ALA A 1 222 ? -12.477 18.422 27.984 1 87.5 222 ALA A C 1
ATOM 1598 O O . ALA A 1 222 ? -12.102 18.141 29.125 1 87.5 222 ALA A O 1
ATOM 1599 N N . ASP A 1 223 ? -12.586 19.688 27.594 1 94.12 223 ASP A N 1
ATOM 1600 C CA . ASP A 1 223 ? -12.461 20.875 28.438 1 94.12 223 ASP A CA 1
ATOM 1601 C C . ASP A 1 223 ? -13.742 21.703 28.422 1 94.12 223 ASP A C 1
ATOM 1603 O O . ASP A 1 223 ? -13.812 22.719 27.719 1 94.12 223 ASP A O 1
ATOM 1607 N N . PRO A 1 224 ? -14.625 21.359 29.234 1 92.69 224 PRO A N 1
ATOM 1608 C CA . PRO A 1 224 ? -15.938 22 29.188 1 92.69 224 PRO A CA 1
ATOM 1609 C C . PRO A 1 224 ? -15.883 23.469 29.609 1 92.69 224 PRO A C 1
ATOM 1611 O O . PRO A 1 224 ? -16.781 24.25 29.266 1 92.69 224 PRO A O 1
ATOM 1614 N N . ALA A 1 225 ? -14.836 23.828 30.219 1 94.06 225 ALA A N 1
ATOM 1615 C CA . ALA A 1 225 ? -14.75 25.188 30.75 1 94.06 225 ALA A CA 1
ATOM 1616 C C . ALA A 1 225 ? -14.117 26.125 29.734 1 94.06 225 ALA A C 1
ATOM 1618 O O . ALA A 1 225 ? -14.164 27.359 29.891 1 94.06 225 ALA A O 1
ATOM 1619 N N . ALA A 1 226 ? -13.617 25.656 28.672 1 95.62 226 ALA A N 1
ATOM 1620 C CA . ALA A 1 226 ? -12.82 26.453 27.734 1 95.62 226 ALA A CA 1
ATOM 1621 C C . ALA A 1 226 ? -13.648 27.562 27.109 1 95.62 226 ALA A C 1
ATOM 1623 O O . ALA A 1 226 ? -13.227 28.719 27.094 1 95.62 226 ALA A O 1
ATOM 1624 N N . PRO A 1 227 ? -14.844 27.297 26.641 1 94.75 227 PRO A N 1
ATOM 1625 C CA . PRO A 1 227 ? -15.633 28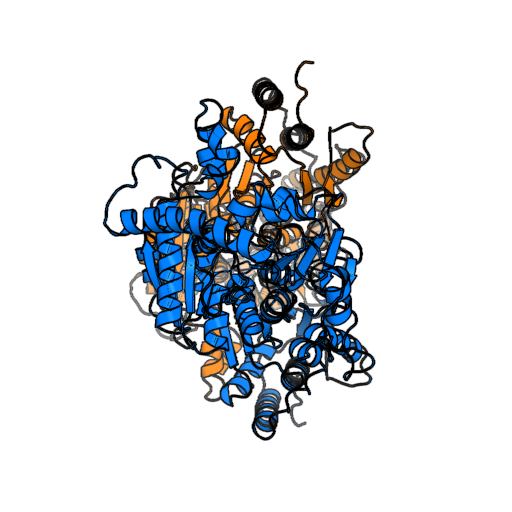.375 26.031 1 94.75 227 PRO A CA 1
ATOM 1626 C C . PRO A 1 227 ? -15.961 29.5 27.031 1 94.75 227 PRO A C 1
ATOM 1628 O O . PRO A 1 227 ? -15.891 30.672 26.672 1 94.75 227 PRO A O 1
ATOM 1631 N N . ALA A 1 228 ? -16.281 29.047 28.188 1 95.31 228 ALA A N 1
ATOM 1632 C CA . ALA A 1 228 ? -16.609 30.031 29.203 1 95.31 228 ALA A CA 1
ATOM 1633 C C . ALA A 1 228 ? -15.383 30.875 29.547 1 95.31 228 ALA A C 1
ATOM 1635 O O . ALA A 1 228 ? -15.492 32.094 29.75 1 95.31 228 ALA A O 1
ATOM 1636 N N . TRP A 1 229 ? -14.312 30.297 29.641 1 96.5 229 TRP A N 1
ATOM 1637 C CA . TRP A 1 229 ? -13.086 31.016 29.953 1 96.5 229 TRP A CA 1
ATOM 1638 C C . TRP A 1 229 ? -12.75 32.031 28.844 1 96.5 229 TRP A C 1
ATOM 1640 O O . TRP A 1 229 ? -12.367 33.156 29.109 1 96.5 229 TRP A O 1
ATOM 1650 N N . LEU A 1 230 ? -12.875 31.625 27.641 1 96.12 230 LEU A N 1
ATOM 1651 C CA . LEU A 1 230 ? -12.57 32.469 26.5 1 96.12 230 LEU A CA 1
ATOM 1652 C C . LEU A 1 230 ? -13.438 33.719 26.5 1 96.12 230 LEU A C 1
ATOM 1654 O O . LEU A 1 230 ? -13.008 34.812 26.062 1 96.12 230 LEU A O 1
ATOM 1658 N N . ARG A 1 231 ? -14.641 33.625 27.031 1 95.69 231 ARG A N 1
ATOM 1659 C CA . ARG A 1 231 ? -15.586 34.75 27.031 1 95.69 231 ARG A CA 1
ATOM 1660 C C . ARG A 1 231 ? -15.445 35.594 28.297 1 95.69 231 ARG A C 1
ATOM 1662 O O . ARG A 1 231 ? -15.922 36.719 28.359 1 95.69 231 ARG A O 1
ATOM 1669 N N . SER A 1 232 ? -14.734 35.031 29.172 1 95.75 232 SER A N 1
ATOM 1670 C CA . SER A 1 232 ? -14.609 35.719 30.453 1 95.75 232 SER A CA 1
ATOM 1671 C C . SER A 1 232 ? -13.625 36.875 30.344 1 95.75 232 SER A C 1
ATOM 1673 O O . SER A 1 232 ? -12.961 37.062 29.328 1 95.75 232 SER A O 1
ATOM 1675 N N . GLN A 1 233 ? -13.586 37.656 31.453 1 93.88 233 GLN A N 1
ATOM 1676 C CA . GLN A 1 233 ? -12.633 38.75 31.531 1 93.88 233 GLN A CA 1
ATOM 1677 C C . GLN A 1 233 ? -11.438 38.375 32.406 1 93.88 233 GLN A C 1
ATOM 1679 O O . GLN A 1 233 ? -10.602 39.25 32.719 1 93.88 233 GLN A O 1
ATOM 1684 N N . ASN A 1 234 ? -11.367 37.094 32.656 1 91.88 234 ASN A N 1
ATOM 1685 C CA . ASN A 1 234 ? -10.281 36.625 33.5 1 91.88 234 ASN A CA 1
ATOM 1686 C C . ASN A 1 234 ? -8.953 36.562 32.781 1 91.88 234 ASN A C 1
ATOM 1688 O O . ASN A 1 234 ? -8.852 35.938 31.719 1 91.88 234 ASN A O 1
ATOM 1692 N N . LEU A 1 235 ? -8.008 37.281 33.281 1 93.12 235 LEU A N 1
ATOM 1693 C CA . LEU A 1 235 ? -6.672 37.281 32.688 1 93.12 235 LEU A CA 1
ATOM 1694 C C . LEU A 1 235 ? -5.617 36.938 33.75 1 93.12 235 LEU A C 1
ATOM 1696 O O . LEU A 1 235 ? -5.766 37.281 34.906 1 93.12 235 LEU A O 1
ATOM 1700 N N . PRO A 1 236 ? -4.625 36.25 33.281 1 92.44 236 PRO A N 1
ATOM 1701 C CA . PRO A 1 236 ? -3.502 36.062 34.188 1 92.44 236 PRO A CA 1
ATOM 1702 C C . PRO A 1 236 ? -2.801 37.375 34.562 1 92.44 236 PRO A C 1
ATOM 1704 O O . PRO A 1 236 ? -2.906 38.344 33.812 1 92.44 236 PRO A O 1
ATOM 1707 N N . ALA A 1 237 ? -2.012 37.25 35.594 1 85.81 237 ALA A N 1
ATOM 1708 C CA . ALA A 1 237 ? -1.465 38.469 36.156 1 85.81 237 ALA A CA 1
ATOM 1709 C C . ALA A 1 237 ? -0.07 38.75 35.594 1 85.81 237 ALA A C 1
ATOM 1711 O O . ALA A 1 237 ? 0.333 39.906 35.438 1 85.81 237 ALA A O 1
ATOM 1712 N N . GLN A 1 238 ? 0.613 37.844 35.219 1 94 238 GLN A N 1
ATOM 1713 C CA . GLN A 1 238 ? 2.035 38 34.938 1 94 238 GLN A CA 1
ATOM 1714 C C . GLN A 1 238 ? 2.273 38.25 33.438 1 94 238 GLN A C 1
ATOM 1716 O O . GLN A 1 238 ? 1.858 37.438 32.625 1 94 238 GLN A O 1
ATOM 1721 N N . PRO A 1 239 ? 2.98 39.406 33.094 1 96.88 239 PRO A N 1
ATOM 1722 C CA . PRO A 1 239 ? 3.408 39.562 31.703 1 96.88 239 PRO A CA 1
ATOM 1723 C C . PRO A 1 239 ? 4.547 38.625 31.312 1 96.88 239 PRO A C 1
ATOM 1725 O O . PRO A 1 239 ? 5.461 38.406 32.125 1 96.88 239 PRO A O 1
ATOM 1728 N N . ARG A 1 240 ? 4.402 38.031 30.141 1 97.62 240 ARG A N 1
ATOM 1729 C CA . ARG A 1 240 ? 5.41 37.094 29.625 1 97.62 240 ARG A CA 1
ATOM 1730 C C . ARG A 1 240 ? 5.613 37.312 28.125 1 97.62 240 ARG A C 1
ATOM 1732 O O . ARG A 1 240 ? 4.715 37.781 27.438 1 97.62 240 ARG A O 1
ATOM 1739 N N . ARG A 1 241 ? 6.828 36.969 27.656 1 98.56 241 ARG A N 1
ATOM 1740 C CA . ARG A 1 241 ? 7.098 36.875 26.234 1 98.56 241 ARG A CA 1
ATOM 1741 C C . ARG A 1 241 ? 6.84 35.469 25.703 1 98.56 241 ARG A C 1
ATOM 1743 O O . ARG A 1 241 ? 7.773 34.781 25.312 1 98.56 241 ARG A O 1
ATOM 1750 N N . THR A 1 242 ? 5.527 35.219 25.688 1 98.62 242 THR A N 1
ATOM 1751 C CA . THR A 1 242 ? 5.023 33.906 25.25 1 98.62 242 THR A CA 1
ATOM 1752 C C . THR A 1 242 ? 4.535 33.969 23.812 1 98.62 242 THR A C 1
ATOM 1754 O O . THR A 1 242 ? 4.008 35 23.375 1 98.62 242 THR A O 1
ATOM 1757 N N . VAL A 1 243 ? 4.809 32.969 23.047 1 98.81 243 VAL A N 1
ATOM 1758 C CA . VAL A 1 243 ? 4.191 32.812 21.734 1 98.81 243 VAL A CA 1
ATOM 1759 C C . VAL A 1 243 ? 3.271 31.609 21.719 1 98.81 243 VAL A C 1
ATOM 1761 O O . VAL A 1 243 ? 3.467 30.672 22.5 1 98.81 243 VAL A O 1
ATOM 1764 N N . VAL A 1 244 ? 2.229 31.656 20.906 1 98.75 244 VAL A N 1
ATOM 1765 C CA . VAL A 1 244 ? 1.296 30.547 20.703 1 98.75 244 VAL A CA 1
ATOM 1766 C C . VAL A 1 244 ? 1.567 29.891 19.359 1 98.75 244 VAL A C 1
ATOM 1768 O O . VAL A 1 244 ? 1.561 30.562 18.312 1 98.75 244 VAL A O 1
ATOM 1771 N N . VAL A 1 245 ? 1.859 28.609 19.375 1 98.56 245 VAL A N 1
ATOM 1772 C CA . VAL A 1 245 ? 2.031 27.844 18.156 1 98.56 245 VAL A CA 1
ATOM 1773 C C . VAL A 1 245 ? 0.786 26.984 17.891 1 98.56 245 VAL A C 1
ATOM 1775 O O . VAL A 1 245 ? 0.343 26.25 18.781 1 98.56 245 VAL A O 1
ATOM 1778 N N . ALA A 1 246 ? 0.185 27.219 16.719 1 98.12 246 ALA A N 1
ATOM 1779 C CA . ALA A 1 246 ? -0.96 26.422 16.297 1 98.12 246 ALA A CA 1
ATOM 1780 C C . ALA A 1 246 ? -0.591 25.516 15.125 1 98.12 246 ALA A C 1
ATOM 1782 O O . ALA A 1 246 ? -0.417 25.969 14 1 98.12 246 ALA A O 1
ATOM 1783 N N . GLY A 1 247 ? -0.474 24.188 15.438 1 97.44 247 GLY A N 1
ATOM 1784 C CA . GLY A 1 247 ? -0.213 23.188 14.406 1 97.44 247 GLY A CA 1
ATOM 1785 C C . GLY A 1 247 ? -1.478 22.594 13.828 1 97.44 247 GLY A C 1
ATOM 1786 O O . GLY A 1 247 ? -2.574 23.109 14.039 1 97.44 247 GLY A O 1
ATOM 1787 N N . ASP A 1 248 ? -1.347 21.547 13.117 1 96.94 248 ASP A N 1
ATOM 1788 C CA . ASP A 1 248 ? -2.463 20.859 12.484 1 96.94 248 ASP A CA 1
ATOM 1789 C C . ASP A 1 248 ? -3.51 20.438 13.516 1 96.94 248 ASP A C 1
ATOM 1791 O O . ASP A 1 248 ? -3.178 19.844 14.539 1 96.94 248 ASP A O 1
ATOM 1795 N N . GLY A 1 249 ? -4.75 20.859 13.289 1 93.56 249 GLY A N 1
ATOM 1796 C CA . GLY A 1 249 ? -5.859 20.453 14.133 1 93.56 249 GLY A CA 1
ATOM 1797 C C . GLY A 1 249 ? -6.02 21.312 15.367 1 93.56 249 GLY A C 1
ATOM 1798 O O . GLY A 1 249 ? -6.828 21 16.25 1 93.56 249 GLY A O 1
ATOM 1799 N N . ALA A 1 250 ? -5.344 22.453 15.5 1 96.62 250 ALA A N 1
ATOM 1800 C CA . ALA A 1 250 ? -5.441 23.344 16.656 1 96.62 250 ALA A CA 1
ATOM 1801 C C . ALA A 1 250 ? -6.855 23.891 16.812 1 96.62 250 ALA A C 1
ATOM 1803 O O . ALA A 1 250 ? -7.422 23.891 17.906 1 96.62 250 ALA A O 1
ATOM 1804 N N . GLY A 1 251 ? -7.363 24.391 15.688 1 94.5 251 GLY A N 1
ATOM 1805 C CA . GLY A 1 251 ? -8.719 24.922 15.688 1 94.5 251 GLY A CA 1
ATOM 1806 C C . GLY A 1 251 ? -8.789 26.359 16.156 1 94.5 251 GLY A C 1
ATOM 1807 O O . GLY A 1 251 ? -7.773 26.953 16.531 1 94.5 251 GLY A O 1
ATOM 1808 N N . PRO A 1 252 ? -9.961 26.938 16.156 1 94.88 252 PRO A N 1
ATOM 1809 C CA . PRO A 1 252 ? -10.164 28.359 16.484 1 94.88 252 PRO A CA 1
ATOM 1810 C C . PRO A 1 252 ? -9.836 28.672 17.938 1 94.88 252 PRO A C 1
ATOM 1812 O O . PRO A 1 252 ? -9.594 29.844 18.281 1 94.88 252 PRO A O 1
ATOM 1815 N N . ILE A 1 253 ? -9.789 27.656 18.766 1 96.5 253 ILE A N 1
ATOM 1816 C CA . ILE A 1 253 ? -9.516 27.875 20.188 1 96.5 253 ILE A CA 1
ATOM 1817 C C . ILE A 1 253 ? -8.125 28.484 20.359 1 96.5 253 ILE A C 1
ATOM 1819 O O . ILE A 1 253 ? -7.91 29.297 21.266 1 96.5 253 ILE A O 1
ATOM 1823 N N . ALA A 1 254 ? -7.211 28.109 19.5 1 97.75 254 ALA A N 1
ATOM 1824 C CA . ALA A 1 254 ? -5.863 28.688 19.562 1 97.75 254 ALA A CA 1
ATOM 1825 C C . ALA A 1 254 ? -5.883 30.172 19.234 1 97.75 254 ALA A C 1
ATOM 1827 O O . ALA A 1 254 ? -5.188 30.969 19.875 1 97.75 254 ALA A O 1
ATOM 1828 N N . ALA A 1 255 ? -6.664 30.547 18.234 1 96.56 255 ALA A N 1
ATOM 1829 C CA . ALA A 1 255 ? -6.805 31.938 17.828 1 96.56 255 ALA A CA 1
ATOM 1830 C C . ALA A 1 255 ? -7.422 32.781 18.938 1 96.56 255 ALA A C 1
ATOM 1832 O O . ALA A 1 255 ? -6.926 33.844 19.266 1 96.56 255 ALA A O 1
ATOM 1833 N N . GLY A 1 256 ? -8.508 32.281 19.547 1 96.25 256 GLY A N 1
ATOM 1834 C CA . GLY A 1 256 ? -9.156 32.969 20.641 1 96.25 256 GLY A CA 1
ATOM 1835 C C . GLY A 1 256 ? -8.258 33.156 21.844 1 96.25 256 GLY A C 1
ATOM 1836 O O . GLY A 1 256 ? -8.25 34.219 22.469 1 96.25 256 GLY A O 1
ATOM 1837 N N . PHE A 1 257 ? -7.5 32.156 22.172 1 97.62 257 PHE A N 1
ATOM 1838 C CA . PHE A 1 257 ? -6.578 32.156 23.297 1 97.62 257 PHE A CA 1
ATOM 1839 C C . PHE A 1 257 ? -5.512 33.219 23.109 1 97.62 257 PHE A C 1
ATOM 1841 O O . PHE A 1 257 ? -5.273 34.031 24 1 97.62 257 PHE A O 1
ATOM 1848 N N . ALA A 1 258 ? -4.883 33.219 21.938 1 98.06 258 ALA A N 1
ATOM 1849 C CA . ALA A 1 258 ? -3.826 34.188 21.625 1 98.06 258 ALA A CA 1
ATOM 1850 C C . ALA A 1 258 ? -4.355 35.625 21.656 1 98.06 258 ALA A C 1
ATOM 1852 O O . ALA A 1 258 ? -3.713 36.531 22.219 1 98.06 258 ALA A O 1
ATOM 1853 N N . GLN A 1 259 ? -5.516 35.844 21.062 1 96 259 GLN A N 1
ATOM 1854 C CA . GLN A 1 259 ? -6.125 37.156 21 1 96 259 GLN A CA 1
ATOM 1855 C C . GLN A 1 259 ? -6.469 37.656 22.406 1 96 259 GLN A C 1
ATOM 1857 O O . GLN A 1 259 ? -6.172 38.812 22.734 1 96 259 GLN A O 1
ATOM 1862 N N . LYS A 1 260 ? -7.031 36.812 23.203 1 96.88 260 LYS A N 1
ATOM 1863 C CA . LYS A 1 260 ? -7.449 37.188 24.547 1 96.88 260 LYS A CA 1
ATOM 1864 C C . LYS A 1 260 ? -6.25 37.594 25.391 1 96.88 260 LYS A C 1
ATOM 1866 O O . LYS A 1 260 ? -6.34 38.562 26.156 1 96.88 260 LYS A O 1
ATOM 1871 N N . LEU A 1 261 ? -5.156 36.969 25.219 1 97.81 261 LEU A N 1
ATOM 1872 C CA . LEU A 1 261 ? -4.008 37.219 26.094 1 97.81 261 LEU A CA 1
ATOM 1873 C C . LEU A 1 261 ? -3.014 38.156 25.453 1 97.81 261 LEU A C 1
ATOM 1875 O O . LEU A 1 261 ? -1.996 38.5 26.062 1 97.81 261 LEU A O 1
ATOM 1879 N N . GLY A 1 262 ? -3.271 38.594 24.234 1 97.06 262 GLY A N 1
ATOM 1880 C CA . GLY A 1 262 ? -2.361 39.5 23.531 1 97.06 262 GLY A CA 1
ATOM 1881 C C . GLY A 1 262 ? -1.032 38.844 23.188 1 97.06 262 GLY A C 1
ATOM 1882 O O . GLY A 1 262 ? 0.027 39.438 23.406 1 97.06 262 GLY A O 1
ATOM 1883 N N . LEU A 1 263 ? -1.079 37.625 22.734 1 98.38 263 LEU A N 1
ATOM 1884 C CA . LEU A 1 263 ? 0.124 36.875 22.422 1 98.38 263 LEU A CA 1
ATOM 1885 C C . LEU A 1 263 ? 0.237 36.656 20.906 1 98.38 263 LEU A C 1
ATOM 1887 O O . LEU A 1 263 ? -0.771 36.438 20.234 1 98.38 263 LEU A O 1
ATOM 1891 N N . PRO A 1 264 ? 1.491 36.688 20.312 1 98.38 264 PRO A N 1
ATOM 1892 C CA . PRO A 1 264 ? 1.658 36.344 18.891 1 98.38 264 PRO A CA 1
ATOM 1893 C C . PRO A 1 264 ? 1.245 34.906 18.594 1 98.38 264 PRO A C 1
ATOM 1895 O O . PRO A 1 264 ? 1.637 33.969 19.312 1 98.38 264 PRO A O 1
ATOM 1898 N N . LEU A 1 265 ? 0.452 34.75 17.562 1 98.25 265 LEU A N 1
ATOM 1899 C CA . LEU A 1 265 ? -0.012 33.438 17.109 1 98.25 265 LEU A CA 1
ATOM 1900 C C . LEU A 1 265 ? 0.729 33 15.859 1 98.25 265 LEU A C 1
ATOM 1902 O O . LEU A 1 265 ? 0.62 33.656 14.812 1 98.25 265 LEU A O 1
ATOM 1906 N N . LEU A 1 266 ? 1.523 31.953 15.938 1 98 266 LEU A N 1
ATOM 1907 C CA . LEU A 1 266 ? 2.174 31.297 14.812 1 98 266 LEU A CA 1
ATOM 1908 C C . LEU A 1 266 ? 1.363 30.078 14.352 1 98 266 LEU A C 1
ATOM 1910 O O . LEU A 1 266 ? 1.529 28.984 14.875 1 98 266 LEU A O 1
ATOM 1914 N N . ALA A 1 267 ? 0.518 30.297 13.328 1 97.25 267 ALA A N 1
ATOM 1915 C CA . ALA A 1 267 ? -0.473 29.297 12.953 1 97.25 267 ALA A CA 1
ATOM 1916 C C . ALA A 1 267 ? -0.176 28.719 11.57 1 97.25 267 ALA A C 1
ATOM 1918 O O . ALA A 1 267 ? -0.123 29.453 10.586 1 97.25 267 ALA A O 1
ATOM 1919 N N . GLU A 1 268 ? 0.018 27.422 11.531 1 96.69 268 GLU A N 1
ATOM 1920 C CA . GLU A 1 268 ? 0.113 26.734 10.25 1 96.69 268 GLU A CA 1
ATOM 1921 C C . GLU A 1 268 ? -1.21 26.781 9.492 1 96.69 268 GLU A C 1
ATOM 1923 O O . GLU A 1 268 ? -2.268 26.984 10.094 1 96.69 268 GLU A O 1
ATOM 1928 N N . PRO A 1 269 ? -1.153 26.578 8.148 1 95.88 269 PRO A N 1
ATOM 1929 C CA . PRO A 1 269 ? -2.391 26.672 7.371 1 95.88 269 PRO A CA 1
ATOM 1930 C C . PRO A 1 269 ? -3.447 25.656 7.828 1 95.88 269 PRO A C 1
ATOM 1932 O O . PRO A 1 269 ? -4.621 26.016 7.977 1 95.88 269 PRO A O 1
ATOM 1935 N N . SER A 1 270 ? -3.113 24.453 8.102 1 96.44 270 SER A N 1
ATOM 1936 C CA . SER A 1 270 ? -4.074 23.406 8.422 1 96.44 270 SER A CA 1
ATOM 1937 C C . SER A 1 270 ? -4.461 23.453 9.898 1 96.44 270 SER A C 1
ATOM 1939 O O . SER A 1 270 ? -5.188 22.578 10.375 1 96.44 270 SER A O 1
ATOM 1941 N N . SER A 1 271 ? -3.938 24.438 10.68 1 96.69 271 SER A N 1
ATOM 1942 C CA . SER A 1 271 ? -4.395 24.641 12.047 1 96.69 271 SER A CA 1
ATOM 1943 C C . SER A 1 271 ? -5.832 25.141 12.078 1 96.69 271 SER A C 1
ATOM 1945 O O . SER A 1 271 ? -6.531 24.969 13.078 1 96.69 271 SER A O 1
ATOM 1947 N N . ASN A 1 272 ? -6.164 25.859 11 1 95.62 272 ASN A N 1
ATOM 1948 C CA . ASN A 1 272 ? -7.453 26.531 10.891 1 95.62 272 ASN A CA 1
ATOM 1949 C C . ASN A 1 272 ? -7.648 27.547 12.008 1 95.62 272 ASN A C 1
ATOM 1951 O O . ASN A 1 272 ? -8.766 27.719 12.5 1 95.62 272 ASN A O 1
ATOM 1955 N N . ALA A 1 273 ? -6.492 28.172 12.383 1 95.62 273 ALA A N 1
ATOM 1956 C CA . ALA A 1 273 ? -6.516 29.188 13.43 1 95.62 273 ALA A CA 1
ATOM 1957 C C . ALA A 1 273 ? -5.996 30.516 12.906 1 95.62 273 ALA A C 1
ATOM 1959 O O . ALA A 1 273 ? -6.047 31.531 13.609 1 95.62 273 ALA A O 1
ATOM 1960 N N . ARG A 1 274 ? -5.574 30.562 11.672 1 92 274 ARG A N 1
ATOM 1961 C CA . ARG A 1 274 ? -4.871 31.734 11.148 1 92 274 ARG A CA 1
ATOM 1962 C C . ARG A 1 274 ? -5.848 32.844 10.789 1 92 274 ARG A C 1
ATOM 1964 O O . ARG A 1 274 ? -5.582 33.656 9.898 1 92 274 ARG A O 1
ATOM 1971 N N . PHE A 1 275 ? -6.945 33.094 11.344 1 86.06 275 PHE A N 1
ATOM 1972 C CA . PHE A 1 275 ? -7.91 34.156 11.102 1 86.06 275 PHE A CA 1
ATOM 1973 C C . PHE A 1 275 ? -8.062 35.031 12.344 1 86.06 275 PHE A C 1
ATOM 1975 O O . PHE A 1 275 ? -9.164 35.188 12.859 1 86.06 275 PHE A O 1
ATOM 1982 N N . SER A 1 276 ? -6.934 35.438 12.914 1 84.06 276 SER A N 1
ATOM 1983 C CA . SER A 1 276 ? -6.906 36.25 14.133 1 84.06 276 SER A CA 1
ATOM 1984 C C . SER A 1 276 ? -6.07 37.5 13.961 1 84.06 276 SER A C 1
ATOM 1986 O O . SER A 1 276 ? -5.082 37.5 13.219 1 84.06 276 SER A O 1
ATOM 1988 N N . ALA A 1 277 ? -6.48 38.5 14.664 1 89 277 ALA A N 1
ATOM 1989 C CA . ALA A 1 277 ? -5.691 39.719 14.68 1 89 277 ALA A CA 1
ATOM 1990 C C . ALA A 1 277 ? -4.332 39.5 15.328 1 89 277 ALA A C 1
ATOM 1992 O O . ALA A 1 277 ? -3.408 40.281 15.148 1 89 277 ALA A O 1
ATOM 1993 N N . ALA A 1 278 ? -4.254 38.375 16.016 1 93.25 278 ALA A N 1
ATOM 1994 C CA . ALA A 1 278 ? -3.004 38.062 16.703 1 93.25 278 ALA A CA 1
ATOM 1995 C C . ALA A 1 278 ? -2.104 37.219 15.828 1 93.25 278 ALA A C 1
ATOM 1997 O O . ALA A 1 278 ? -0.948 36.938 16.172 1 93.25 278 ALA A O 1
ATOM 1998 N N . ALA A 1 279 ? -2.645 36.781 14.688 1 96.06 279 ALA A N 1
ATOM 1999 C CA . ALA A 1 279 ? -1.874 35.906 13.812 1 96.06 279 ALA A CA 1
ATOM 2000 C C . ALA A 1 279 ? -0.704 36.656 13.172 1 96.06 279 ALA A C 1
ATOM 2002 O O . ALA A 1 279 ? -0.851 37.781 12.75 1 96.06 279 ALA A O 1
ATOM 2003 N N . ILE A 1 280 ? 0.453 36.031 13.172 1 96.75 280 ILE A N 1
ATOM 2004 C CA . ILE A 1 280 ? 1.669 36.625 12.641 1 96.75 280 ILE A CA 1
ATOM 2005 C C . ILE A 1 280 ? 1.942 36.094 11.234 1 96.75 280 ILE A C 1
ATOM 2007 O O . ILE A 1 280 ? 2.252 34.938 11.062 1 96.75 280 ILE A O 1
ATOM 2011 N N . GLU A 1 281 ? 1.812 36.969 10.281 1 93.94 281 GLU A N 1
ATOM 2012 C CA . GLU A 1 281 ? 2.178 36.594 8.914 1 93.94 281 GLU A CA 1
ATOM 2013 C C . GLU A 1 281 ? 3.676 36.344 8.797 1 93.94 281 GLU A C 1
ATOM 2015 O O . GLU A 1 281 ? 4.48 36.969 9.492 1 93.94 281 GLU A O 1
ATOM 2020 N N . ALA A 1 282 ? 4.039 35.469 7.906 1 93.88 282 ALA A N 1
ATOM 2021 C CA . ALA A 1 282 ? 5.453 35.188 7.66 1 93.88 282 ALA A CA 1
ATOM 2022 C C . ALA A 1 282 ? 6.203 34.969 8.969 1 93.88 282 ALA A C 1
ATOM 2024 O O . ALA A 1 282 ? 7.34 35.406 9.125 1 93.88 282 ALA A O 1
ATOM 2025 N N . TYR A 1 283 ? 5.582 34.344 9.938 1 95.81 283 TYR A N 1
ATOM 2026 C CA . TYR A 1 283 ? 6.129 34.156 11.273 1 95.81 283 TYR A CA 1
ATOM 2027 C C . TYR A 1 283 ? 7.465 33.438 11.234 1 95.81 283 TYR A C 1
ATOM 2029 O O . TYR A 1 283 ? 8.289 33.562 12.141 1 95.81 283 TYR A O 1
ATOM 2037 N N . ARG A 1 284 ? 7.738 32.688 10.188 1 94.44 284 ARG A N 1
ATOM 2038 C CA . ARG A 1 284 ? 8.984 31.953 10.07 1 94.44 284 ARG A CA 1
ATOM 2039 C C . ARG A 1 284 ? 10.18 32.906 9.977 1 94.44 284 ARG A C 1
ATOM 2041 O O . ARG A 1 284 ? 11.234 32.625 10.562 1 94.44 284 ARG A O 1
ATOM 2048 N N . GLN A 1 285 ? 9.977 33.906 9.242 1 92.56 285 GLN A N 1
ATOM 2049 C CA . GLN A 1 285 ? 11.031 34.938 9.102 1 92.56 285 GLN A CA 1
ATOM 2050 C C . GLN A 1 285 ? 11.234 35.688 10.398 1 92.56 285 GLN A C 1
ATOM 2052 O O . GLN A 1 285 ? 12.367 35.938 10.805 1 92.56 285 GLN A O 1
ATOM 2057 N N . VAL A 1 286 ? 10.164 36.031 11.047 1 95.38 286 VAL A N 1
ATOM 2058 C CA . VAL A 1 286 ? 10.227 36.781 12.281 1 95.38 286 VAL A CA 1
ATOM 2059 C C . VAL A 1 286 ? 10.898 35.969 13.375 1 95.38 286 VAL A C 1
ATOM 2061 O O . VAL A 1 286 ? 11.695 36.5 14.156 1 95.38 286 VAL A O 1
ATOM 2064 N N . LEU A 1 287 ? 10.57 34.719 13.414 1 96.25 287 LEU A N 1
ATOM 2065 C CA . LEU A 1 287 ? 11.086 33.781 14.422 1 96.25 287 LEU A CA 1
ATOM 2066 C C . LEU A 1 287 ? 12.602 33.688 14.328 1 96.25 287 LEU A C 1
ATOM 2068 O O . LEU A 1 287 ? 13.266 33.375 15.328 1 96.25 287 LEU A O 1
ATOM 2072 N N . GLN A 1 288 ? 13.125 33.906 13.227 1 93.75 288 GLN A N 1
ATOM 2073 C CA . GLN A 1 288 ? 14.562 33.781 13.031 1 93.75 288 GLN A CA 1
ATOM 2074 C C . GLN A 1 288 ? 15.289 35.062 13.414 1 93.75 288 GLN A C 1
ATOM 2076 O O . GLN A 1 288 ? 16.516 35.094 13.445 1 93.75 288 GLN A O 1
ATOM 2081 N N . GLY A 1 289 ? 14.625 36.062 13.836 1 94.12 289 GLY A N 1
ATOM 2082 C CA . GLY A 1 289 ? 15.211 37.344 14.211 1 94.12 289 GLY A CA 1
ATOM 2083 C C . GLY A 1 289 ? 15.297 37.562 15.711 1 94.12 289 GLY A C 1
ATOM 2084 O O . GLY A 1 289 ? 15.25 36.594 16.469 1 94.12 289 GLY A O 1
ATOM 2085 N N . GLU A 1 290 ? 15.43 38.781 16.031 1 96 290 GLU A N 1
ATOM 2086 C CA . GLU A 1 290 ? 15.648 39.156 17.422 1 96 290 GLU A CA 1
ATOM 2087 C C . GLU A 1 290 ? 14.453 38.812 18.297 1 96 290 GLU A C 1
ATOM 2089 O O . GLU A 1 290 ? 14.617 38.438 19.453 1 96 290 GLU A O 1
ATOM 2094 N N . LEU A 1 291 ? 13.328 39 17.781 1 97.31 291 LEU A N 1
ATOM 2095 C CA . LEU A 1 291 ? 12.125 38.688 18.547 1 97.31 291 LEU A CA 1
ATOM 2096 C C . LEU A 1 291 ? 12.07 37.188 18.906 1 97.31 291 LEU A C 1
ATOM 2098 O O . LEU A 1 291 ? 11.641 36.844 20 1 97.31 291 LEU A O 1
ATOM 2102 N N . GLY A 1 292 ? 12.469 36.406 17.969 1 97.69 292 GLY A N 1
ATOM 2103 C CA . GLY A 1 292 ? 12.539 34.969 18.25 1 97.69 292 GLY A CA 1
ATOM 2104 C C . GLY A 1 292 ? 13.438 34.625 19.422 1 97.69 292 GLY A C 1
ATOM 2105 O O . GLY A 1 292 ? 13.133 33.719 20.203 1 97.69 292 GLY A O 1
ATOM 2106 N N . ASN A 1 293 ? 14.484 35.344 19.562 1 97 293 ASN A N 1
ATOM 2107 C CA . ASN A 1 293 ? 15.461 35.094 20.625 1 97 293 ASN A CA 1
ATOM 2108 C C . ASN A 1 293 ? 14.938 35.531 21.984 1 97 293 ASN A C 1
ATOM 2110 O O . ASN A 1 293 ? 15.453 35.094 23.016 1 97 293 ASN A O 1
ATOM 2114 N N . GLN A 1 294 ? 13.953 36.312 21.984 1 97.94 294 GLN A N 1
ATOM 2115 C CA . GLN A 1 294 ? 13.469 36.875 23.234 1 97.94 294 GLN A CA 1
ATOM 2116 C C . GLN A 1 294 ? 12.344 36.062 23.828 1 97.94 294 GLN A C 1
ATOM 2118 O O . GLN A 1 294 ? 11.883 36.312 24.938 1 97.94 294 GLN A O 1
ATOM 2123 N N . ILE A 1 295 ? 11.922 35.062 23.141 1 98.62 295 ILE A N 1
ATOM 2124 C CA . ILE A 1 295 ? 10.805 34.25 23.578 1 98.62 295 ILE A CA 1
ATOM 2125 C C . ILE A 1 295 ? 11.172 33.562 24.891 1 98.62 295 ILE A C 1
ATOM 2127 O O . ILE A 1 295 ? 12.242 32.938 25 1 98.62 295 ILE A O 1
ATOM 2131 N N . GLU A 1 296 ? 10.266 33.625 25.828 1 98.25 296 GLU A N 1
ATOM 2132 C CA . GLU A 1 296 ? 10.469 32.969 27.125 1 98.25 296 GLU A CA 1
ATOM 2133 C C . GLU A 1 296 ? 9.672 31.688 27.234 1 98.25 296 GLU A C 1
ATOM 2135 O O . GLU A 1 296 ? 10.109 30.719 27.875 1 98.25 296 GLU A O 1
ATOM 2140 N N . ARG A 1 297 ? 8.508 31.641 26.641 1 98.38 297 ARG A N 1
ATOM 2141 C CA . ARG A 1 297 ? 7.605 30.5 26.734 1 98.38 297 ARG A CA 1
ATOM 2142 C C . ARG A 1 297 ? 6.906 30.25 25.406 1 98.38 297 ARG A C 1
ATOM 2144 O O . ARG A 1 297 ? 6.773 31.156 24.578 1 98.38 297 ARG A O 1
ATOM 2151 N N . VAL A 1 298 ? 6.551 29.078 25.219 1 98.75 298 VAL A N 1
ATOM 2152 C CA . VAL A 1 298 ? 5.773 28.703 24.047 1 98.75 298 VAL A CA 1
ATOM 2153 C C . VAL A 1 298 ? 4.617 27.797 24.469 1 98.75 298 VAL A C 1
ATOM 2155 O O . VAL A 1 298 ? 4.781 26.922 25.312 1 98.75 298 VAL A O 1
ATOM 2158 N N . VAL A 1 299 ? 3.447 28.062 23.984 1 98.62 299 VAL A N 1
ATOM 2159 C CA . VAL A 1 299 ? 2.273 27.219 24.141 1 98.62 299 VAL A CA 1
ATOM 2160 C C . VAL A 1 299 ? 1.882 26.609 22.797 1 98.62 299 VAL A C 1
ATOM 2162 O O . VAL A 1 299 ? 1.824 27.328 21.797 1 98.62 299 VAL A O 1
ATOM 2165 N N . VAL A 1 300 ? 1.609 25.328 22.812 1 98.31 300 VAL A N 1
ATOM 2166 C CA . VAL A 1 300 ? 1.352 24.625 21.562 1 98.31 300 VAL A CA 1
ATOM 2167 C C . VAL A 1 300 ? -0.077 24.078 21.547 1 98.31 300 VAL A C 1
ATOM 2169 O O . VAL A 1 300 ? -0.541 23.531 22.547 1 98.31 300 VAL A O 1
ATOM 2172 N N . PHE A 1 301 ? -0.808 24.391 20.484 1 98.12 301 PHE A N 1
ATOM 2173 C CA . PHE A 1 301 ? -2.076 23.766 20.125 1 98.12 301 PHE A CA 1
ATOM 2174 C C . PHE A 1 301 ? -1.927 22.922 18.859 1 98.12 301 PHE A C 1
ATOM 2176 O O . PHE A 1 301 ? -1.317 23.375 17.875 1 98.12 301 PHE A O 1
ATOM 2183 N N . GLY A 1 302 ? -2.447 21.688 18.875 1 97.12 302 GLY A N 1
ATOM 2184 C CA . GLY A 1 302 ? -2.365 20.828 17.703 1 97.12 302 GLY A CA 1
ATOM 2185 C C . GLY A 1 302 ? -0.979 20.266 17.469 1 97.12 302 GLY A C 1
ATOM 2186 O O . GLY A 1 302 ? -0.197 20.125 18.406 1 97.12 302 GLY A O 1
ATOM 2187 N N . HIS A 1 303 ? -0.748 19.812 16.219 1 96.75 303 HIS A N 1
ATOM 2188 C CA . HIS A 1 303 ? 0.477 19.094 15.867 1 96.75 303 HIS A CA 1
ATOM 2189 C C . HIS A 1 303 ? 1.328 19.906 14.898 1 96.75 303 HIS A C 1
ATOM 2191 O O . HIS A 1 303 ? 1.142 19.828 13.68 1 96.75 303 HIS A O 1
ATOM 2197 N N . PRO A 1 304 ? 2.299 20.641 15.398 1 94.94 304 PRO A N 1
ATOM 2198 C CA . PRO A 1 304 ? 3.166 21.406 14.508 1 94.94 304 PRO A CA 1
ATOM 2199 C C . PRO A 1 304 ? 4.195 20.547 13.789 1 94.94 304 PRO A C 1
ATOM 2201 O O . PRO A 1 304 ? 5 19.875 14.438 1 94.94 304 PRO A O 1
ATOM 2204 N N . THR A 1 305 ? 4.262 20.562 12.406 1 89.75 305 THR A N 1
ATOM 2205 C CA . THR A 1 305 ? 5.191 19.703 11.688 1 89.75 305 THR A CA 1
ATOM 2206 C C . THR A 1 305 ? 5.801 20.422 10.492 1 89.75 305 THR A C 1
ATOM 2208 O O . THR A 1 305 ? 6.641 19.875 9.781 1 89.75 305 THR A O 1
ATOM 2211 N N . LEU A 1 306 ? 5.562 21.641 10.219 1 91.75 306 LEU A N 1
ATOM 2212 C CA . LEU A 1 306 ? 5.805 22.219 8.898 1 91.75 306 LEU A CA 1
ATOM 2213 C C . LEU A 1 306 ? 7.137 22.953 8.859 1 91.75 306 LEU A C 1
ATOM 2215 O O . LEU A 1 306 ? 7.844 22.906 7.844 1 91.75 306 LEU A O 1
ATOM 2219 N N . SER A 1 307 ? 7.418 23.703 9.969 1 89.88 307 SER A N 1
ATOM 2220 C CA . SER A 1 307 ? 8.508 24.672 9.805 1 89.88 307 SER A CA 1
ATOM 2221 C C . SER A 1 307 ? 9.672 24.344 10.734 1 89.88 307 SER A C 1
ATOM 2223 O O . SER A 1 307 ? 9.461 24.031 11.906 1 89.88 307 SER A O 1
ATOM 2225 N N . ARG A 1 308 ? 10.867 24.453 10.172 1 87.5 308 ARG A N 1
ATOM 2226 C CA . ARG A 1 308 ? 12.094 24.203 10.922 1 87.5 308 ARG A CA 1
ATOM 2227 C C . ARG A 1 308 ? 12.281 25.25 12.023 1 87.5 308 ARG A C 1
ATOM 2229 O O . ARG A 1 308 ? 12.695 24.906 13.133 1 87.5 308 ARG A O 1
ATOM 2236 N N . PRO A 1 309 ? 11.906 26.484 11.742 1 93.75 309 PRO A N 1
ATOM 2237 C CA . PRO A 1 309 ? 12.047 27.469 12.812 1 93.75 309 PRO A CA 1
ATOM 2238 C C . PRO A 1 309 ? 11.195 27.141 14.039 1 93.75 309 PRO A C 1
ATOM 2240 O O . PRO A 1 309 ? 11.641 27.328 15.172 1 93.75 309 PRO A O 1
ATOM 2243 N N . VAL A 1 310 ? 10 26.688 13.797 1 96.62 310 VAL A N 1
ATOM 2244 C CA . VAL A 1 310 ? 9.141 26.312 14.914 1 96.62 310 VAL A CA 1
ATOM 2245 C C . VAL A 1 310 ? 9.719 25.094 15.617 1 96.62 310 VAL A C 1
ATOM 2247 O O . VAL A 1 310 ? 9.75 25.031 16.844 1 96.62 310 VAL A O 1
ATOM 2250 N N . THR A 1 311 ? 10.195 24.141 14.844 1 93.31 311 THR A N 1
ATOM 2251 C CA . THR A 1 311 ? 10.812 22.953 15.414 1 93.31 311 THR A CA 1
ATOM 2252 C C . THR A 1 311 ? 12.016 23.344 16.281 1 93.31 311 THR A C 1
ATOM 2254 O O . THR A 1 311 ? 12.203 22.797 17.359 1 93.31 311 THR A O 1
ATOM 2257 N N . ASN A 1 312 ? 12.812 24.234 15.773 1 93.88 312 ASN A N 1
ATOM 2258 C CA . ASN A 1 312 ? 13.977 24.719 16.516 1 93.88 312 ASN A CA 1
ATOM 2259 C C . ASN A 1 312 ? 13.562 25.406 17.812 1 93.88 312 ASN A C 1
ATOM 2261 O O . ASN A 1 312 ? 14.203 25.219 18.859 1 93.88 312 ASN A O 1
ATOM 2265 N N . LEU A 1 313 ? 12.547 26.203 17.719 1 96.88 313 LEU A N 1
ATOM 2266 C CA . LEU A 1 313 ? 12.031 26.875 18.906 1 96.88 313 LEU A CA 1
ATOM 2267 C C . LEU A 1 313 ? 11.625 25.859 19.969 1 96.88 313 LEU A C 1
ATOM 2269 O O . LEU A 1 313 ? 12.008 26 21.141 1 96.88 313 LEU A O 1
ATOM 2273 N N . LEU A 1 314 ? 10.938 24.828 19.578 1 95.56 314 LEU A N 1
ATOM 2274 C CA . LEU A 1 314 ? 10.406 23.859 20.516 1 95.56 314 LEU A CA 1
ATOM 2275 C C . LEU A 1 314 ? 11.523 23 21.109 1 95.56 314 LEU A C 1
ATOM 2277 O O . LEU A 1 314 ? 11.336 22.375 22.156 1 95.56 314 LEU A O 1
ATOM 2281 N N . ALA A 1 315 ? 12.641 23 20.484 1 92.19 315 ALA A N 1
ATOM 2282 C CA . ALA A 1 315 ? 13.766 22.188 20.938 1 92.19 315 ALA A CA 1
ATOM 2283 C C . ALA A 1 315 ? 14.633 22.953 21.922 1 92.19 315 ALA A C 1
ATOM 2285 O O . ALA A 1 315 ? 15.5 22.375 22.578 1 92.19 315 ALA A O 1
ATOM 2286 N N . ARG A 1 316 ? 14.406 24.266 22.078 1 95.12 316 ARG A N 1
ATOM 2287 C CA . ARG A 1 316 ? 15.211 25.078 22.969 1 95.12 316 ARG A CA 1
ATOM 2288 C C . ARG A 1 316 ? 14.953 24.719 24.422 1 95.12 316 ARG A C 1
ATOM 2290 O O . ARG A 1 316 ? 13.805 24.719 24.875 1 95.12 316 ARG A O 1
ATOM 2297 N N . THR A 1 317 ? 16.031 24.516 25.188 1 93.75 317 THR A N 1
ATOM 2298 C CA . THR A 1 317 ? 15.898 24.062 26.562 1 93.75 317 THR A CA 1
ATOM 2299 C C . THR A 1 317 ? 15.609 25.25 27.484 1 93.75 317 THR A C 1
ATOM 2301 O O . THR A 1 317 ? 15.078 25.062 28.594 1 93.75 317 THR A O 1
ATOM 2304 N N . GLU A 1 318 ? 15.984 26.406 27.047 1 95.56 318 GLU A N 1
ATOM 2305 C CA . GLU A 1 318 ? 15.789 27.578 27.906 1 95.56 318 GLU A CA 1
ATOM 2306 C C . GLU A 1 318 ? 14.375 28.141 27.75 1 95.56 318 GLU A C 1
ATOM 2308 O O . GLU A 1 318 ? 13.953 28.969 28.562 1 95.56 318 GLU A O 1
ATOM 2313 N N . VAL A 1 319 ? 13.617 27.766 26.781 1 97.88 319 VAL A N 1
ATOM 2314 C CA . VAL A 1 319 ? 12.234 28.188 26.562 1 97.88 319 VAL A CA 1
ATOM 2315 C C . VAL A 1 319 ? 11.281 27.156 27.172 1 97.88 319 VAL A C 1
ATOM 2317 O O . VAL A 1 319 ? 11.297 25.984 26.797 1 97.88 319 VAL A O 1
ATOM 2320 N N . GLU A 1 320 ? 10.477 27.531 28.109 1 97.75 320 GLU A N 1
ATOM 2321 C CA . GLU A 1 320 ? 9.5 26.641 28.719 1 97.75 320 GLU A CA 1
ATOM 2322 C C . GLU A 1 320 ? 8.32 26.391 27.781 1 97.75 320 GLU A C 1
ATOM 2324 O O . GLU A 1 320 ? 7.797 27.344 27.188 1 97.75 320 GLU A O 1
ATOM 2329 N N . GLY A 1 321 ? 7.969 25.156 27.578 1 97.81 321 GLY A N 1
ATOM 2330 C CA . GLY A 1 321 ? 6.898 24.844 26.641 1 97.81 321 GLY A CA 1
ATOM 2331 C C . GLY A 1 321 ? 5.762 24.062 27.297 1 97.81 321 GLY A C 1
ATOM 2332 O O . GLY A 1 321 ? 5.996 23.219 28.156 1 97.81 321 GLY A O 1
ATOM 2333 N N . ALA A 1 322 ? 4.512 24.344 26.906 1 98.25 322 ALA A N 1
ATOM 2334 C CA . ALA A 1 322 ? 3.316 23.625 27.344 1 98.25 322 ALA A CA 1
ATOM 2335 C C . ALA A 1 322 ? 2.441 23.25 26.156 1 98.25 322 ALA A C 1
ATOM 2337 O O . ALA A 1 322 ? 2.41 23.953 25.141 1 98.25 322 ALA A O 1
ATOM 2338 N N . LEU A 1 323 ? 1.804 22.141 26.234 1 97.88 323 LEU A N 1
ATOM 2339 C CA . LEU A 1 323 ? 0.89 21.625 25.219 1 97.88 323 LEU A CA 1
ATOM 2340 C C . LEU A 1 323 ? -0.54 21.578 25.75 1 97.88 323 LEU A C 1
ATOM 2342 O O . LEU A 1 323 ? -0.798 20.984 26.797 1 97.88 323 LEU A O 1
ATOM 2346 N N . TYR A 1 324 ? -1.477 22.281 25.031 1 97.94 324 TYR A N 1
ATOM 2347 C CA . TYR A 1 324 ? -2.891 22.109 25.344 1 97.94 324 TYR A CA 1
ATOM 2348 C C . TYR A 1 324 ? -3.385 20.734 24.938 1 97.94 324 TYR A C 1
ATOM 2350 O O . TYR A 1 324 ? -3.51 20.422 23.75 1 97.94 324 TYR A O 1
ATOM 2358 N N . GLU A 1 325 ? -3.664 19.938 25.906 1 96 325 GLU A N 1
ATOM 2359 C CA . GLU A 1 325 ? -4.012 18.547 25.672 1 96 325 GLU A CA 1
ATOM 2360 C C . GLU A 1 325 ? -5.168 18.109 26.562 1 96 325 GLU A C 1
ATOM 2362 O O . GLU A 1 325 ? -4.988 17.281 27.453 1 96 325 GLU A O 1
ATOM 2367 N N . PRO A 1 326 ? -6.348 18.641 26.219 1 95.19 326 PRO A N 1
ATOM 2368 C CA . PRO A 1 326 ? -7.52 18.297 27.031 1 95.19 326 PRO A CA 1
ATOM 2369 C C . PRO A 1 326 ? -7.891 16.812 26.922 1 95.19 326 PRO A C 1
ATOM 2371 O O . PRO A 1 326 ? -8.578 16.281 27.797 1 95.19 326 PRO A O 1
ATOM 2374 N N . ALA A 1 327 ? -7.523 16.172 25.859 1 92.62 327 ALA A N 1
ATOM 2375 C CA . ALA A 1 327 ? -7.613 14.727 25.609 1 92.62 327 ALA A CA 1
ATOM 2376 C C . ALA A 1 327 ? -6.316 14.188 25.016 1 92.62 327 ALA A C 1
ATOM 2378 O O . ALA A 1 327 ? -5.512 14.953 24.484 1 92.62 327 ALA A O 1
ATOM 2379 N N . PRO A 1 328 ? -6.129 12.906 25.156 1 91.38 328 PRO A N 1
ATOM 2380 C CA . PRO A 1 328 ? -4.879 12.367 24.609 1 91.38 328 PRO A CA 1
ATOM 2381 C C . PRO A 1 328 ? -4.719 12.648 23.125 1 91.38 328 PRO A C 1
ATOM 2383 O O . PRO A 1 328 ? -5.66 12.453 22.344 1 91.38 328 PRO A O 1
ATOM 2386 N N . ALA A 1 329 ? -3.557 13.133 22.781 1 94.31 329 ALA A N 1
ATOM 2387 C CA . ALA A 1 329 ? -3.26 13.43 21.391 1 94.31 329 ALA A CA 1
ATOM 2388 C C . ALA A 1 329 ? -2.744 12.188 20.672 1 94.31 329 ALA A C 1
ATOM 2390 O O . ALA A 1 329 ? -1.976 11.406 21.234 1 94.31 329 ALA A O 1
ATOM 2391 N N . PRO A 1 330 ? -3.102 11.961 19.453 1 95.75 330 PRO A N 1
ATOM 2392 C CA . PRO A 1 330 ? -2.705 10.758 18.719 1 95.75 330 PRO A CA 1
ATOM 2393 C C . PRO A 1 330 ? -1.272 10.828 18.203 1 95.75 330 PRO A C 1
ATOM 2395 O O . PRO A 1 330 ? -0.689 9.805 17.844 1 95.75 330 PRO A O 1
ATOM 2398 N N . TRP A 1 331 ? -0.651 11.984 18.156 1 95.06 331 TRP A N 1
ATOM 2399 C CA . TRP A 1 331 ? 0.569 12.164 17.391 1 95.06 331 TRP A CA 1
ATOM 2400 C C . TRP A 1 331 ? 1.805 12.039 18.266 1 95.06 331 TRP A C 1
ATOM 2402 O O . TRP A 1 331 ? 2.934 12.047 17.766 1 95.06 331 TRP A O 1
ATOM 2412 N N . HIS A 1 332 ? 1.642 11.906 19.547 1 94.69 332 HIS A N 1
ATOM 2413 C CA . HIS A 1 332 ? 2.795 11.672 20.406 1 94.69 332 HIS A CA 1
ATOM 2414 C C . HIS A 1 332 ? 2.459 10.695 21.531 1 94.69 332 HIS A C 1
ATOM 2416 O O . HIS A 1 332 ? 1.286 10.484 21.844 1 94.69 332 HIS A O 1
ATOM 2422 N N . GLU A 1 333 ? 3.48 10.094 22.031 1 93.12 333 GLU A N 1
ATOM 2423 C CA . GLU A 1 333 ? 3.348 9.219 23.203 1 93.12 333 GLU A CA 1
ATOM 2424 C C . GLU A 1 333 ? 3.467 10.016 24.5 1 93.12 333 GLU A C 1
ATOM 2426 O O . GLU A 1 333 ? 4.184 11.016 24.562 1 93.12 333 GLU A O 1
ATOM 2431 N N . PRO A 1 334 ? 2.756 9.57 25.516 1 88.38 334 PRO A N 1
ATOM 2432 C CA . PRO A 1 334 ? 2.805 10.289 26.781 1 88.38 334 PRO A CA 1
ATOM 2433 C C . PRO A 1 334 ? 4.23 10.484 27.297 1 88.38 334 PRO A C 1
ATOM 2435 O O . PRO A 1 334 ? 4.996 9.523 27.375 1 88.38 334 PRO A O 1
ATOM 2438 N N . GLY A 1 335 ? 4.523 11.695 27.547 1 87.88 335 GLY A N 1
ATOM 2439 C CA . GLY A 1 335 ? 5.809 12.008 28.156 1 87.88 335 GLY A CA 1
ATOM 2440 C C . GLY A 1 335 ? 6.918 12.18 27.125 1 87.88 335 GLY A C 1
ATOM 2441 O O . GLY A 1 335 ? 8.055 12.508 27.484 1 87.88 335 GLY A O 1
ATOM 2442 N N . ARG A 1 336 ? 6.629 12.141 25.906 1 91.56 336 ARG A N 1
ATOM 2443 C CA . ARG A 1 336 ? 7.699 12.117 24.922 1 91.56 336 ARG A CA 1
ATOM 2444 C C . ARG A 1 336 ? 7.727 13.406 24.109 1 91.56 336 ARG A C 1
ATOM 2446 O O . ARG A 1 336 ? 8.703 13.695 23.406 1 91.56 336 ARG A O 1
ATOM 2453 N N . SER A 1 337 ? 6.789 14.25 24.25 1 87.38 337 SER A N 1
ATOM 2454 C CA . SER A 1 337 ? 6.727 15.453 23.422 1 87.38 337 SER A CA 1
ATOM 2455 C C . SER A 1 337 ? 7.742 16.484 23.891 1 87.38 337 SER A C 1
ATOM 2457 O O . SER A 1 337 ? 8.086 17.406 23.156 1 87.38 337 SER A O 1
ATOM 2459 N N . GLY A 1 338 ? 8.195 16.484 25.047 1 90.12 338 GLY A N 1
ATOM 2460 C CA . GLY A 1 338 ? 9.062 17.484 25.641 1 90.12 338 GLY A CA 1
ATOM 2461 C C . GLY A 1 338 ? 8.305 18.703 26.141 1 90.12 338 GLY A C 1
ATOM 2462 O O . GLY A 1 338 ? 8.898 19.625 26.703 1 90.12 338 GLY A O 1
ATOM 2463 N N . LEU A 1 339 ? 6.965 18.719 25.953 1 95.56 339 LEU A N 1
ATOM 2464 C CA . LEU A 1 339 ? 6.098 19.812 26.375 1 95.56 339 LEU A CA 1
ATOM 2465 C C . LEU A 1 339 ? 5.285 19.422 27.609 1 95.56 339 LEU A C 1
ATOM 2467 O O . LEU A 1 339 ? 4.906 18.266 27.75 1 95.56 339 LEU A O 1
ATOM 2471 N N . GLN A 1 340 ? 5.039 20.344 28.516 1 96.5 340 GLN A N 1
ATOM 2472 C CA . GLN A 1 340 ? 4.164 20.109 29.656 1 96.5 340 GLN A CA 1
ATOM 2473 C C . GLN A 1 340 ? 2.707 19.984 29.234 1 96.5 340 GLN A C 1
ATOM 2475 O O . GLN A 1 340 ? 2.121 20.953 28.734 1 96.5 340 GLN A O 1
ATOM 2480 N N . PRO A 1 341 ? 2.156 18.828 29.422 1 96.69 341 P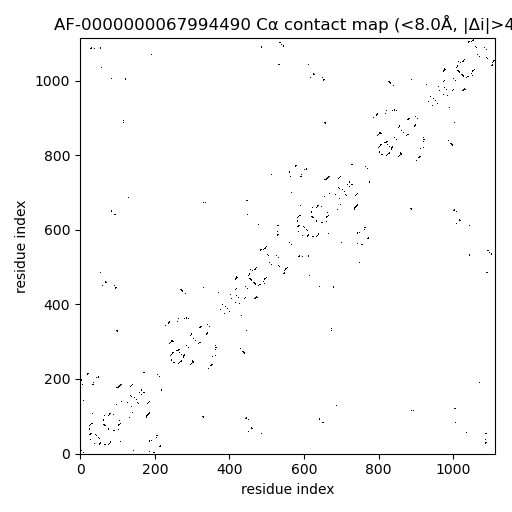RO A N 1
ATOM 2481 C CA . PRO A 1 341 ? 0.74 18.703 29.062 1 96.69 341 PRO A CA 1
ATOM 2482 C C . PRO A 1 341 ? -0.174 19.484 30.016 1 96.69 341 PRO A C 1
ATOM 2484 O O . PRO A 1 341 ? 0.013 19.438 31.234 1 96.69 341 PRO A O 1
ATOM 2487 N N . VAL A 1 342 ? -1.07 20.25 29.484 1 97.62 342 VAL A N 1
ATOM 2488 C CA . VAL A 1 342 ? -2.064 21 30.234 1 97.62 342 VAL A CA 1
ATOM 2489 C C . VAL A 1 342 ? -3.459 20.719 29.688 1 97.62 342 VAL A C 1
ATOM 2491 O O . VAL A 1 342 ? -3.713 20.906 28.5 1 97.62 342 VAL A O 1
ATOM 2494 N N . SER A 1 343 ? -4.438 20.359 30.531 1 96.44 343 SER A N 1
ATOM 2495 C CA . SER A 1 343 ? -5.742 19.891 30.062 1 96.44 343 SER A CA 1
ATOM 2496 C C . SER A 1 343 ? -6.77 21.016 30.094 1 96.44 343 SER A C 1
ATOM 2498 O O . SER A 1 343 ? -7.785 20.953 29.391 1 96.44 343 SER A O 1
ATOM 2500 N N . LEU A 1 344 ? -6.508 22.031 30.938 1 97.44 344 LEU A N 1
ATOM 2501 C CA . LEU A 1 344 ? -7.473 23.109 31.078 1 97.44 344 LEU A CA 1
ATOM 2502 C C . LEU A 1 344 ? -6.93 24.406 30.484 1 97.44 344 LEU A C 1
ATOM 2504 O O . LEU A 1 344 ? -5.789 24.781 30.75 1 97.44 344 LEU A O 1
ATOM 2508 N N . LEU A 1 345 ? -7.75 25.047 29.734 1 97.94 345 LEU A N 1
ATOM 2509 C CA . LEU A 1 345 ? -7.363 26.266 29.031 1 97.94 345 LEU A CA 1
ATOM 2510 C C . LEU A 1 345 ? -6.961 27.344 30.016 1 97.94 345 LEU A C 1
ATOM 2512 O O . LEU A 1 345 ? -6.016 28.109 29.781 1 97.94 345 LEU A O 1
ATOM 2516 N N . ALA A 1 346 ? -7.613 27.438 31.172 1 97.06 346 ALA A N 1
ATOM 2517 C CA . ALA A 1 346 ? -7.316 28.438 32.188 1 97.06 346 ALA A CA 1
ATOM 2518 C C . ALA A 1 346 ? -5.926 28.219 32.781 1 97.06 346 ALA A C 1
ATOM 2520 O O . ALA A 1 346 ? -5.195 29.188 33.031 1 97.06 346 ALA A O 1
ATOM 2521 N N . GLU A 1 347 ? -5.605 26.984 33 1 97.38 347 GLU A N 1
ATOM 2522 C CA . GLU A 1 347 ? -4.277 26.641 33.531 1 97.38 347 GLU A CA 1
ATOM 2523 C C . GLU A 1 347 ? -3.195 26.969 32.5 1 97.38 347 GLU A C 1
ATOM 2525 O O . GLU A 1 347 ? -2.098 27.391 32.844 1 97.38 347 GLU A O 1
ATOM 2530 N N . LEU A 1 348 ? -3.545 26.688 31.25 1 98.38 348 LEU A N 1
ATOM 2531 C CA . LEU A 1 348 ? -2.619 27.031 30.172 1 98.38 348 LEU A CA 1
ATOM 2532 C C . LEU A 1 348 ? -2.365 28.531 30.141 1 98.38 348 LEU A C 1
ATOM 2534 O O . LEU A 1 348 ? -1.243 28.969 29.875 1 98.38 348 LEU A O 1
ATOM 2538 N N . ALA A 1 349 ? -3.393 29.266 30.359 1 98.25 349 ALA A N 1
ATOM 2539 C CA . ALA A 1 349 ? -3.281 30.734 30.391 1 98.25 349 ALA A CA 1
ATOM 2540 C C . ALA A 1 349 ? -2.367 31.188 31.531 1 98.25 349 ALA A C 1
ATOM 2542 O O . ALA A 1 349 ? -1.576 32.125 31.359 1 98.25 349 ALA A O 1
ATOM 2543 N N . ASP A 1 350 ? -2.494 30.531 32.656 1 97.81 350 ASP A N 1
ATOM 2544 C CA . ASP A 1 350 ? -1.618 30.859 33.781 1 97.81 350 ASP A CA 1
ATOM 2545 C C . ASP A 1 350 ? -0.156 30.594 33.438 1 97.81 350 ASP A C 1
ATOM 2547 O O . ASP A 1 350 ? 0.73 31.359 33.812 1 97.81 350 ASP A O 1
ATOM 2551 N N . PHE A 1 351 ? 0.061 29.562 32.781 1 97.94 351 PHE A N 1
ATOM 2552 C CA . PHE A 1 351 ? 1.402 29.25 32.312 1 97.94 351 PHE A CA 1
ATOM 2553 C C . PHE A 1 351 ? 1.9 30.312 31.328 1 97.94 351 PHE A C 1
ATOM 2555 O O . PHE A 1 351 ? 3.029 30.781 31.438 1 97.94 351 PHE A O 1
ATOM 2562 N N . ALA A 1 352 ? 1.088 30.703 30.344 1 98.31 352 ALA A N 1
ATOM 2563 C CA . ALA A 1 352 ? 1.456 31.578 29.234 1 98.31 352 ALA A CA 1
ATOM 2564 C C . ALA A 1 352 ? 1.672 33 29.719 1 98.31 352 ALA A C 1
ATOM 2566 O O . ALA A 1 352 ? 2.535 33.719 29.203 1 98.31 352 ALA A O 1
ATOM 2567 N N . GLY A 1 353 ? 0.808 33.469 30.641 1 98 353 GLY A N 1
ATOM 2568 C CA . GLY A 1 353 ? 0.784 34.875 31.016 1 98 353 GLY A CA 1
ATOM 2569 C C . GLY A 1 353 ? 0.136 35.75 29.969 1 98 353 GLY A C 1
ATOM 2570 O O . GLY A 1 353 ? -0.318 35.25 28.938 1 98 353 GLY A O 1
ATOM 2571 N N . ILE A 1 354 ? 0.053 37.031 30.375 1 97.44 354 ILE A N 1
ATOM 2572 C CA . ILE A 1 354 ? -0.422 38.031 29.422 1 97.44 354 ILE A CA 1
ATOM 2573 C C . ILE A 1 354 ? 0.755 38.594 28.625 1 97.44 354 ILE A C 1
ATOM 2575 O O . ILE A 1 354 ? 1.883 38.625 29.125 1 97.44 354 ILE A O 1
ATOM 2579 N N . GLY A 1 355 ? 0.473 39 27.406 1 97.62 355 GLY A N 1
ATOM 2580 C CA . GLY A 1 355 ? 1.553 39.531 26.609 1 97.62 355 GLY A CA 1
ATOM 2581 C C . GLY A 1 355 ? 2.201 40.75 27.25 1 97.62 355 GLY A C 1
ATOM 2582 O O . GLY A 1 355 ? 1.514 41.719 27.625 1 97.62 355 GLY A O 1
ATOM 2583 N N . ALA A 1 356 ? 3.471 40.719 27.344 1 97.69 356 ALA A N 1
ATOM 2584 C CA . ALA A 1 356 ? 4.203 41.875 27.812 1 97.69 356 ALA A CA 1
ATOM 2585 C C . ALA A 1 356 ? 3.902 43.094 26.953 1 97.69 356 ALA A C 1
ATOM 2587 O O . ALA A 1 356 ? 3.484 42.969 25.797 1 97.69 356 ALA A O 1
ATOM 2588 N N . ASP A 1 357 ? 4.176 44.25 27.562 1 96.69 357 ASP A N 1
ATOM 2589 C CA . ASP A 1 357 ? 3.908 45.5 26.844 1 96.69 357 ASP A CA 1
ATOM 2590 C C . ASP A 1 357 ? 4.668 45.531 25.516 1 96.69 357 ASP A C 1
ATOM 2592 O O . ASP A 1 357 ? 5.891 45.375 25.5 1 96.69 357 ASP A O 1
ATOM 2596 N N . GLY A 1 358 ? 3.885 45.656 24.453 1 97.31 358 GLY A N 1
ATOM 2597 C CA . GLY A 1 358 ? 4.473 45.844 23.141 1 97.31 358 GLY A CA 1
ATOM 2598 C C . GLY A 1 358 ? 4.855 44.531 22.484 1 97.31 358 GLY A C 1
ATOM 2599 O O . GLY A 1 358 ? 5.316 44.5 21.328 1 97.31 358 GLY A O 1
ATOM 2600 N N . TRP A 1 359 ? 4.672 43.469 23.141 1 98.19 359 TRP A N 1
ATOM 2601 C CA . TRP A 1 359 ? 5.141 42.188 22.641 1 98.19 359 TRP A CA 1
ATOM 2602 C C . TRP A 1 359 ? 4.426 41.812 21.344 1 98.19 359 TRP A C 1
ATOM 2604 O O . TRP A 1 359 ? 5.066 41.656 20.297 1 98.19 359 TRP A O 1
ATOM 2614 N N . LEU A 1 360 ? 3.148 41.781 21.391 1 98.12 360 LEU A N 1
ATOM 2615 C CA . LEU A 1 360 ? 2.371 41.438 20.203 1 98.12 360 LEU A CA 1
ATOM 2616 C C . LEU A 1 360 ? 2.562 42.469 19.094 1 98.12 360 LEU A C 1
ATOM 2618 O O . LEU A 1 360 ? 2.754 42.094 17.938 1 98.12 360 LEU A O 1
ATOM 2622 N N . SER A 1 361 ? 2.508 43.688 19.438 1 97.44 361 SER A N 1
ATOM 2623 C CA . SER A 1 361 ? 2.619 44.75 18.422 1 97.44 361 SER A CA 1
ATOM 2624 C C . SER A 1 361 ? 3.969 44.688 17.719 1 97.44 361 SER A C 1
ATOM 2626 O O . SER A 1 361 ? 4.059 44.969 16.516 1 97.44 361 SER A O 1
ATOM 2628 N N . SER A 1 362 ? 5.035 44.344 18.453 1 97.94 362 SER A N 1
ATOM 2629 C CA . SER A 1 362 ? 6.359 44.219 17.844 1 97.94 362 SER A CA 1
ATOM 2630 C C . SER A 1 362 ? 6.391 43.094 16.812 1 97.94 362 SER A C 1
ATOM 2632 O O . SER A 1 362 ? 7.012 43.25 15.766 1 97.94 362 SER A O 1
ATOM 2634 N N . TRP A 1 363 ? 5.746 42.031 17.141 1 97.94 363 TRP A N 1
ATOM 2635 C CA . TRP A 1 363 ? 5.672 40.906 16.219 1 97.94 363 TRP A CA 1
ATOM 2636 C C . TRP A 1 363 ? 4.891 41.281 14.953 1 97.94 363 TRP A C 1
ATOM 2638 O O . TRP A 1 363 ? 5.312 40.969 13.836 1 97.94 363 TRP A O 1
ATOM 2648 N N . ILE A 1 364 ? 3.777 41.938 15.094 1 96.81 364 ILE A N 1
ATOM 2649 C CA . ILE A 1 364 ? 2.922 42.344 13.984 1 96.81 364 ILE A CA 1
ATOM 2650 C C . ILE A 1 364 ? 3.682 43.281 13.055 1 96.81 364 ILE A C 1
ATOM 2652 O O . ILE A 1 364 ? 3.621 43.156 11.836 1 96.81 364 ILE A O 1
ATOM 2656 N N . GLU A 1 365 ? 4.375 44.188 13.664 1 96.38 365 GLU A N 1
ATOM 2657 C CA . GLU A 1 365 ? 5.121 45.156 12.883 1 96.38 365 GLU A CA 1
ATOM 2658 C C . GLU A 1 365 ? 6.223 44.5 12.062 1 96.38 365 GLU A C 1
ATOM 2660 O O . GLU A 1 365 ? 6.379 44.781 10.875 1 96.38 365 GLU A O 1
ATOM 2665 N N . GLN A 1 366 ? 6.957 43.656 12.688 1 96.56 366 GLN A N 1
ATOM 2666 C CA . GLN A 1 366 ? 8.023 42.969 11.977 1 96.56 366 GLN A CA 1
ATOM 2667 C C . GLN A 1 366 ? 7.461 42.031 10.898 1 96.56 366 GLN A C 1
ATOM 2669 O O . GLN A 1 366 ? 8.055 41.875 9.828 1 96.56 366 GLN A O 1
ATOM 2674 N N . ALA A 1 367 ? 6.422 41.438 11.219 1 96.25 367 ALA A N 1
ATOM 2675 C CA . ALA A 1 367 ? 5.766 40.531 10.273 1 96.25 367 ALA A CA 1
ATOM 2676 C C . ALA A 1 367 ? 5.289 41.312 9.039 1 96.25 367 ALA A C 1
ATOM 2678 O O . ALA A 1 367 ? 5.375 40.781 7.918 1 96.25 367 ALA A O 1
ATOM 2679 N N . LYS A 1 368 ? 4.723 42.406 9.242 1 94.62 368 LYS A N 1
ATOM 2680 C CA . LYS A 1 368 ? 4.227 43.25 8.148 1 94.62 368 LYS A CA 1
ATOM 2681 C C . LYS A 1 368 ? 5.336 43.531 7.145 1 94.62 368 LYS A C 1
ATOM 2683 O O . LYS A 1 368 ? 5.117 43.469 5.934 1 94.62 368 LYS A O 1
ATOM 2688 N N . GLN A 1 369 ? 6.508 43.844 7.586 1 93.38 369 GLN A N 1
ATOM 2689 C CA . GLN A 1 369 ? 7.641 44.125 6.719 1 93.38 369 GLN A CA 1
ATOM 2690 C C . GLN A 1 369 ? 8.016 42.906 5.875 1 93.38 369 GLN A C 1
ATOM 2692 O O . GLN A 1 369 ? 8.227 43.031 4.668 1 93.38 369 GLN A O 1
ATOM 2697 N N . ALA A 1 370 ? 8.109 41.844 6.555 1 93.12 370 ALA A N 1
ATOM 2698 C CA . ALA A 1 370 ? 8.461 40.625 5.859 1 93.12 370 ALA A CA 1
ATOM 2699 C C . ALA A 1 370 ? 7.391 40.25 4.848 1 93.12 370 ALA A C 1
ATOM 2701 O O . ALA A 1 370 ? 7.703 39.812 3.727 1 93.12 370 ALA A O 1
ATOM 2702 N N . ALA A 1 371 ? 6.164 40.344 5.199 1 94.44 371 ALA A N 1
ATOM 2703 C CA . ALA A 1 371 ? 5.031 40 4.352 1 94.44 371 ALA A CA 1
ATOM 2704 C C . ALA A 1 371 ? 4.961 40.906 3.121 1 94.44 371 ALA A C 1
ATOM 2706 O O . ALA A 1 371 ? 4.664 40.438 2.018 1 94.44 371 ALA A O 1
ATOM 2707 N N . GLU A 1 372 ? 5.191 42.156 3.303 1 94.69 372 GLU A N 1
ATOM 2708 C CA . GLU A 1 372 ? 5.145 43.094 2.201 1 94.69 372 GLU A CA 1
ATOM 2709 C C . GLU A 1 372 ? 6.172 42.75 1.126 1 94.69 372 GLU A C 1
ATOM 2711 O O . GLU A 1 372 ? 5.895 42.875 -0.068 1 94.69 372 GLU A O 1
ATOM 2716 N N . GLN A 1 373 ? 7.281 42.344 1.536 1 92.38 373 GLN A N 1
ATOM 2717 C CA . GLN A 1 373 ? 8.312 41.938 0.586 1 92.38 373 GLN A CA 1
ATOM 2718 C C . GLN A 1 373 ? 7.875 40.719 -0.222 1 92.38 373 GLN A C 1
ATOM 2720 O O . GLN A 1 373 ? 8.078 40.688 -1.438 1 92.38 373 GLN A O 1
ATOM 2725 N N . LEU A 1 374 ? 7.316 39.75 0.443 1 93.06 374 LEU A N 1
ATOM 2726 C CA . LEU A 1 374 ? 6.844 38.562 -0.217 1 93.06 374 LEU A CA 1
ATOM 2727 C C . LEU A 1 374 ? 5.707 38.875 -1.184 1 93.06 374 LEU A C 1
ATOM 2729 O O . LEU A 1 374 ? 5.695 38.375 -2.314 1 93.06 374 LEU A O 1
ATOM 2733 N N . HIS A 1 375 ? 4.809 39.688 -0.754 1 94.62 375 HIS A N 1
ATOM 2734 C CA . HIS A 1 375 ? 3.67 40.031 -1.59 1 94.62 375 HIS A CA 1
ATOM 2735 C C . HIS A 1 375 ? 4.109 40.875 -2.799 1 94.62 375 HIS A C 1
ATOM 2737 O O . HIS A 1 375 ? 3.559 40.719 -3.893 1 94.62 375 HIS A O 1
ATOM 2743 N N . ALA A 1 376 ? 5.055 41.688 -2.58 1 94.25 376 ALA A N 1
ATOM 2744 C CA . ALA A 1 376 ? 5.578 42.469 -3.697 1 94.25 376 ALA A CA 1
ATOM 2745 C C . ALA A 1 376 ? 6.211 41.562 -4.75 1 94.25 376 ALA A C 1
ATOM 2747 O O . ALA A 1 376 ? 6.031 41.781 -5.953 1 94.25 376 ALA A O 1
ATOM 2748 N N . ALA A 1 377 ? 6.953 40.625 -4.277 1 92 377 ALA A N 1
ATOM 2749 C CA . ALA A 1 377 ? 7.574 39.688 -5.191 1 92 377 ALA A CA 1
ATOM 2750 C C . ALA A 1 377 ? 6.516 38.906 -5.973 1 92 377 ALA A C 1
ATOM 2752 O O . ALA A 1 377 ? 6.668 38.656 -7.176 1 92 377 ALA A O 1
ATOM 2753 N N . VAL A 1 378 ? 5.465 38.469 -5.34 1 94.56 378 VAL A N 1
ATOM 2754 C CA . VAL A 1 378 ? 4.379 37.719 -5.957 1 94.56 378 VAL A CA 1
ATOM 2755 C C . VAL A 1 378 ? 3.631 38.594 -6.949 1 94.56 378 VAL A C 1
ATOM 2757 O O . VAL A 1 378 ? 3.273 38.156 -8.047 1 94.56 378 VAL A O 1
ATOM 2760 N N . ASP A 1 379 ? 3.422 39.812 -6.551 1 94.56 379 ASP A N 1
ATOM 2761 C CA . ASP A 1 379 ? 2.75 40.75 -7.445 1 94.56 379 ASP A CA 1
ATOM 2762 C C . ASP A 1 379 ? 3.562 41 -8.719 1 94.56 379 ASP A C 1
ATOM 2764 O O . ASP A 1 379 ? 3.006 41.031 -9.82 1 94.56 379 ASP A O 1
ATOM 2768 N N . ASP A 1 380 ? 4.785 41.125 -8.516 1 92.62 380 ASP A N 1
ATOM 2769 C CA . ASP A 1 380 ? 5.668 41.281 -9.672 1 92.62 380 ASP A CA 1
ATOM 2770 C C . ASP A 1 380 ? 5.602 40.062 -10.578 1 92.62 380 ASP A C 1
ATOM 2772 O O . ASP A 1 380 ? 5.539 40.188 -11.805 1 92.62 380 ASP A O 1
ATOM 2776 N N . TYR A 1 381 ? 5.621 38.938 -10.031 1 91.75 381 TYR A N 1
ATOM 2777 C CA . TYR A 1 381 ? 5.539 37.688 -10.781 1 91.75 381 TYR A CA 1
ATOM 2778 C C . TYR A 1 381 ? 4.215 37.594 -11.539 1 91.75 381 TYR A C 1
ATOM 2780 O O . TYR A 1 381 ? 4.191 37.219 -12.711 1 91.75 381 TYR A O 1
ATOM 2788 N N . ARG A 1 382 ? 3.168 37.906 -10.836 1 93 382 ARG A N 1
ATOM 2789 C CA . ARG A 1 382 ? 1.836 37.844 -11.43 1 93 382 ARG A CA 1
ATOM 2790 C C . ARG A 1 382 ? 1.723 38.781 -12.625 1 93 382 ARG A C 1
ATOM 2792 O O . ARG A 1 382 ? 0.949 38.531 -13.555 1 93 382 ARG A O 1
ATOM 2799 N N . GLN A 1 383 ? 2.52 39.812 -12.664 1 92.31 383 GLN A N 1
ATOM 2800 C CA . GLN A 1 383 ? 2.49 40.781 -13.75 1 92.31 383 GLN A CA 1
ATOM 2801 C C . GLN A 1 383 ? 3.463 40.406 -14.859 1 92.31 383 GLN A C 1
ATOM 2803 O O . GLN A 1 383 ? 3.582 41.125 -15.859 1 92.31 383 GLN A O 1
ATOM 2808 N N . GLY A 1 384 ? 4.082 39.281 -14.719 1 86.69 384 GLY A N 1
ATOM 2809 C CA . GLY A 1 384 ? 4.98 38.781 -15.75 1 86.69 384 GLY A CA 1
ATOM 2810 C C . GLY A 1 384 ? 6.41 39.25 -15.57 1 86.69 384 GLY A C 1
ATOM 2811 O O . GLY A 1 384 ? 7.25 39.062 -16.453 1 86.69 384 GLY A O 1
ATOM 2812 N N . ASN A 1 385 ? 6.664 39.969 -14.492 1 75.81 385 ASN A N 1
ATOM 2813 C CA . ASN A 1 385 ? 8.008 40.469 -14.219 1 75.81 385 ASN A CA 1
ATOM 2814 C C . ASN A 1 385 ? 8.844 39.438 -13.453 1 75.81 385 ASN A C 1
ATOM 2816 O O . ASN A 1 385 ? 8.305 38.656 -12.688 1 75.81 385 ASN A O 1
ATOM 2820 N N . ARG A 1 386 ? 9.914 39.094 -14.141 1 62 386 ARG A N 1
ATOM 2821 C CA . ARG A 1 386 ? 10.781 38.219 -13.336 1 62 386 ARG A CA 1
ATOM 2822 C C . ARG A 1 386 ? 11.367 39 -12.156 1 62 386 ARG A C 1
ATOM 2824 O O . ARG A 1 386 ? 11.953 40.062 -12.336 1 62 386 ARG A O 1
ATOM 2831 N N . PRO A 1 387 ? 10.93 38.594 -10.914 1 55.25 387 PRO A N 1
ATOM 2832 C CA . PRO A 1 387 ? 11.555 39.375 -9.836 1 55.25 387 PRO A CA 1
ATOM 2833 C C . PRO A 1 387 ? 13.07 39.438 -9.977 1 55.25 387 PRO A C 1
ATOM 2835 O O . PRO A 1 387 ? 13.703 38.5 -10.43 1 55.25 387 PRO A O 1
ATOM 2838 N N . ALA A 1 388 ? 13.609 40.656 -9.992 1 44.56 388 ALA A N 1
ATOM 2839 C CA . ALA A 1 388 ? 15.047 40.938 -9.992 1 44.56 388 ALA A CA 1
ATOM 2840 C C . ALA A 1 388 ? 15.734 40.219 -8.844 1 44.56 388 ALA A C 1
ATOM 2842 O O . ALA A 1 388 ? 15.25 40.219 -7.711 1 44.56 388 ALA A O 1
ATOM 2843 N N . GLY A 1 389 ? 16.75 39.281 -9.07 1 46.44 389 GLY A N 1
ATOM 2844 C CA . GLY A 1 389 ? 17.672 38.719 -8.109 1 46.44 389 GLY A CA 1
ATOM 2845 C C . GLY A 1 389 ? 17.328 37.281 -7.746 1 46.44 389 GLY A C 1
ATOM 2846 O O . GLY A 1 389 ? 18.078 36.625 -7.023 1 46.44 389 GLY A O 1
ATOM 2847 N N . LEU A 1 390 ? 16 37 -7.637 1 50.47 390 LEU A N 1
ATOM 2848 C CA . LEU A 1 390 ? 15.734 35.625 -7.227 1 50.47 390 LEU A CA 1
ATOM 2849 C C . LEU A 1 390 ? 15.797 34.688 -8.422 1 50.47 390 LEU A C 1
ATOM 2851 O O . LEU A 1 390 ? 15.062 34.844 -9.398 1 50.47 390 LEU A O 1
ATOM 2855 N N . SER A 1 391 ? 17.016 34.406 -8.945 1 47.16 391 SER A N 1
ATOM 2856 C CA . SER A 1 391 ? 17.234 33.469 -10.016 1 47.16 391 SER A CA 1
ATOM 2857 C C . SER A 1 391 ? 17.672 32.094 -9.461 1 47.16 391 SER A C 1
ATOM 2859 O O . SER A 1 391 ? 18.266 32.031 -8.383 1 47.16 391 SER A O 1
ATOM 2861 N N . GLY A 1 392 ? 17.016 30.938 -9.883 1 50.97 392 GLY A N 1
ATOM 2862 C CA . GLY A 1 392 ? 17.469 29.562 -9.664 1 50.97 392 GLY A CA 1
ATOM 2863 C C . GLY A 1 392 ? 16.438 28.719 -8.945 1 50.97 392 GLY A C 1
ATOM 2864 O O . GLY A 1 392 ? 15.25 29.062 -8.898 1 50.97 392 GLY A O 1
ATOM 2865 N N . ALA A 1 393 ? 16.797 27.719 -8.617 1 51.84 393 ALA A N 1
ATOM 2866 C CA . ALA A 1 393 ? 15.977 26.656 -8.039 1 51.84 393 ALA A CA 1
ATOM 2867 C C . ALA A 1 393 ? 15.391 27.078 -6.695 1 51.84 393 ALA A C 1
ATOM 2869 O O . ALA A 1 393 ? 14.359 26.547 -6.273 1 51.84 393 ALA A O 1
ATOM 2870 N N . ASP A 1 394 ? 15.883 28.156 -6.285 1 60.81 394 ASP A N 1
ATOM 2871 C CA . ASP A 1 394 ? 15.484 28.578 -4.941 1 60.81 394 ASP A CA 1
ATOM 2872 C C . ASP A 1 394 ? 14.375 29.625 -5.004 1 60.81 394 ASP A C 1
ATOM 2874 O O . ASP A 1 394 ? 13.742 29.922 -3.99 1 60.81 394 ASP A O 1
ATOM 2878 N N . ASP A 1 395 ? 14.211 30.047 -6.215 1 78.25 395 ASP A N 1
ATOM 2879 C CA . ASP A 1 395 ? 13.141 31.031 -6.34 1 78.25 395 ASP A CA 1
ATOM 2880 C C . ASP A 1 395 ? 11.766 30.359 -6.254 1 78.25 395 ASP A C 1
ATOM 2882 O O . ASP A 1 395 ? 11.367 29.641 -7.168 1 78.25 395 ASP A O 1
ATOM 2886 N N . ARG A 1 396 ? 11.094 30.641 -5.188 1 87.06 396 ARG A N 1
ATOM 2887 C CA . ARG A 1 396 ? 9.805 30 -4.922 1 87.06 396 ARG A CA 1
ATOM 2888 C C . ARG A 1 396 ? 8.648 30.922 -5.27 1 87.06 396 ARG A C 1
ATOM 2890 O O . ARG A 1 396 ? 7.504 30.672 -4.883 1 87.06 396 ARG A O 1
ATOM 2897 N N . THR A 1 397 ? 8.906 31.922 -6.039 1 91.25 397 THR A N 1
ATOM 2898 C CA . THR A 1 397 ? 7.887 32.938 -6.293 1 91.25 397 THR A CA 1
ATOM 2899 C C . THR A 1 397 ? 6.695 32.344 -7.035 1 91.25 397 THR A C 1
ATOM 2901 O O . THR A 1 397 ? 5.543 32.688 -6.762 1 91.25 397 THR A O 1
ATOM 2904 N N . ALA A 1 398 ? 6.941 31.5 -7.973 1 92.69 398 ALA A N 1
ATOM 2905 C CA . ALA A 1 398 ? 5.863 30.844 -8.711 1 92.69 398 ALA A CA 1
ATOM 2906 C C . ALA A 1 398 ? 4.992 30 -7.773 1 92.69 398 ALA A C 1
ATOM 2908 O O . ALA A 1 398 ? 3.766 30.016 -7.891 1 92.69 398 ALA A O 1
ATOM 2909 N N . GLY A 1 399 ? 5.66 29.281 -6.891 1 94.62 399 GLY A N 1
ATOM 2910 C CA . GLY A 1 399 ? 4.941 28.5 -5.902 1 94.62 399 GLY A CA 1
ATOM 2911 C C . GLY A 1 399 ? 4.137 29.344 -4.934 1 94.62 399 GLY A C 1
ATOM 2912 O O . GLY A 1 399 ? 2.98 29.031 -4.641 1 94.62 399 GLY A O 1
ATOM 2913 N N . LEU A 1 400 ? 4.75 30.438 -4.465 1 95.81 400 LEU A N 1
ATOM 2914 C CA . LEU A 1 400 ? 4.07 31.375 -3.58 1 95.81 400 LEU A CA 1
ATOM 2915 C C . LEU A 1 400 ? 2.844 31.969 -4.262 1 95.81 400 LEU A C 1
ATOM 2917 O O . LEU A 1 400 ? 1.781 32.094 -3.645 1 95.81 400 LEU A O 1
ATOM 2921 N N . SER A 1 401 ? 3.008 32.281 -5.508 1 96.38 401 SER A N 1
ATOM 2922 C CA . SER A 1 401 ? 1.912 32.875 -6.273 1 96.38 401 SER A CA 1
ATOM 2923 C C . SER A 1 401 ? 0.746 31.906 -6.406 1 96.38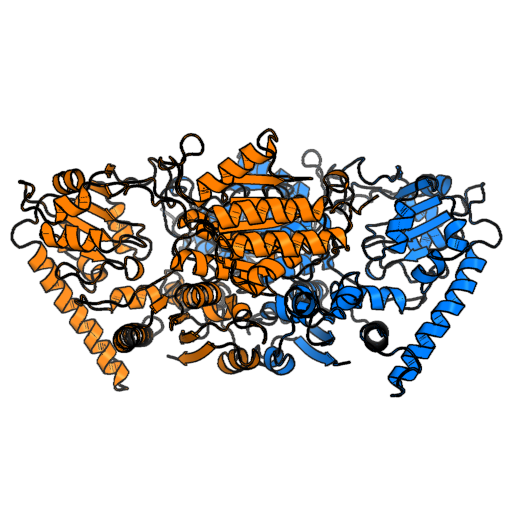 401 SER A C 1
ATOM 2925 O O . SER A 1 401 ? -0.407 32.281 -6.172 1 96.38 401 SER A O 1
ATOM 2927 N N . LEU A 1 402 ? 1.051 30.703 -6.766 1 97.44 402 LEU A N 1
ATOM 2928 C CA . LEU A 1 402 ? 0.008 29.688 -6.938 1 97.44 402 LEU A CA 1
ATOM 2929 C C . LEU A 1 402 ? -0.697 29.406 -5.613 1 97.44 402 LEU A C 1
ATOM 2931 O O . LEU A 1 402 ? -1.919 29.25 -5.578 1 97.44 402 LEU A O 1
ATOM 2935 N N . ALA A 1 403 ? 0.08 29.328 -4.543 1 97.88 403 ALA A N 1
ATOM 2936 C CA . ALA A 1 403 ? -0.483 29.094 -3.217 1 97.88 403 ALA A CA 1
ATOM 2937 C C . ALA A 1 403 ? -1.43 30.234 -2.818 1 97.88 403 ALA A C 1
ATOM 2939 O O . ALA A 1 403 ? -2.529 29.984 -2.32 1 97.88 403 ALA A O 1
ATOM 2940 N N . LEU A 1 404 ? -1.008 31.422 -3.018 1 97.62 404 LEU A N 1
ATOM 2941 C CA . LEU A 1 404 ? -1.843 32.594 -2.693 1 97.62 404 LEU A CA 1
ATOM 2942 C C . LEU A 1 404 ? -3.109 32.594 -3.545 1 97.62 404 LEU A C 1
ATOM 2944 O O . LEU A 1 404 ? -4.199 32.844 -3.037 1 97.62 404 LEU A O 1
ATOM 2948 N N . ASP A 1 405 ? -2.969 32.281 -4.824 1 97.69 405 ASP A N 1
ATOM 2949 C CA . ASP A 1 405 ? -4.117 32.219 -5.723 1 97.69 405 ASP A CA 1
ATOM 2950 C C . ASP A 1 405 ? -5.137 31.188 -5.242 1 97.69 405 ASP A C 1
ATOM 2952 O O . ASP A 1 405 ? -6.34 31.453 -5.234 1 97.69 405 ASP A O 1
ATOM 2956 N N . ALA A 1 406 ? -4.652 30.031 -4.926 1 98.44 406 ALA A N 1
ATOM 2957 C CA . ALA A 1 406 ? -5.527 28.969 -4.453 1 98.44 406 ALA A CA 1
ATOM 2958 C C . ALA A 1 406 ? -6.289 29.391 -3.205 1 98.44 406 ALA A C 1
ATOM 2960 O O . ALA A 1 406 ? -7.488 29.125 -3.082 1 98.44 406 ALA A O 1
ATOM 2961 N N . TRP A 1 407 ? -5.59 30.016 -2.283 1 98 407 TRP A N 1
ATOM 2962 C CA . TRP A 1 407 ? -6.195 30.484 -1.043 1 98 407 TRP A CA 1
ATOM 2963 C C . TRP A 1 407 ? -7.25 31.562 -1.324 1 98 407 TRP A C 1
ATOM 2965 O O . TRP A 1 407 ? -8.375 31.469 -0.826 1 98 407 TRP A O 1
ATOM 2975 N N . GLU A 1 408 ? -6.922 32.562 -2.127 1 97.56 408 GLU A N 1
ATOM 2976 C CA . GLU A 1 408 ? -7.82 33.656 -2.455 1 97.56 408 GLU A CA 1
ATOM 2977 C C . GLU A 1 408 ? -9.078 33.156 -3.164 1 97.56 408 GLU A C 1
ATOM 2979 O O . GLU A 1 408 ? -10.188 33.594 -2.857 1 97.56 408 GLU A O 1
ATOM 2984 N N . GLN A 1 409 ? -8.844 32.25 -4.078 1 98 409 GLN A N 1
ATOM 2985 C CA . GLN A 1 409 ? -9.977 31.719 -4.836 1 98 409 GLN A CA 1
ATOM 2986 C C . GLN A 1 409 ? -10.891 30.875 -3.951 1 98 409 GLN A C 1
ATOM 2988 O O . GLN A 1 409 ? -12.109 30.906 -4.109 1 98 409 GLN A O 1
ATOM 2993 N N . SER A 1 410 ? -10.281 30.109 -3.072 1 98.25 410 SER A N 1
ATOM 2994 C CA . SER A 1 410 ? -11.086 29.312 -2.154 1 98.25 410 SER A CA 1
ATOM 2995 C C . SER A 1 410 ? -11.93 30.188 -1.239 1 98.25 410 SER A C 1
ATOM 2997 O O . SER A 1 410 ? -13.078 29.859 -0.931 1 98.25 410 SER A O 1
ATOM 2999 N N . LEU A 1 411 ? -11.383 31.25 -0.787 1 96.06 411 LEU A N 1
ATOM 3000 C CA . LEU A 1 411 ? -12.133 32.188 0.021 1 96.06 411 LEU A CA 1
ATOM 3001 C C . LEU A 1 411 ? -13.273 32.812 -0.785 1 96.06 411 LEU A C 1
ATOM 3003 O O . LEU A 1 411 ? -14.383 33 -0.273 1 96.06 411 LEU A O 1
ATOM 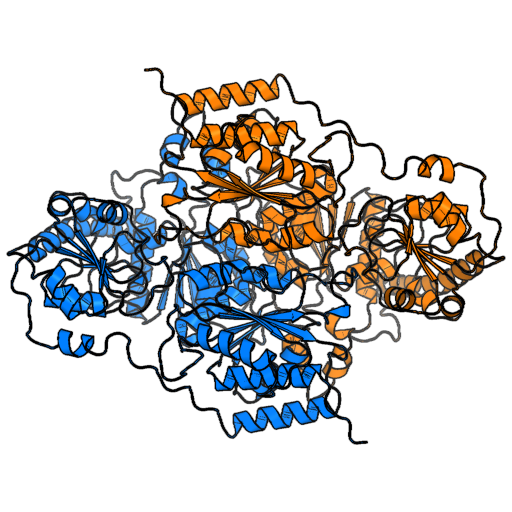3007 N N . ALA A 1 412 ? -12.961 33.156 -2.01 1 97.06 412 ALA A N 1
ATOM 3008 C CA . ALA A 1 412 ? -13.914 33.844 -2.863 1 97.06 412 ALA A CA 1
ATOM 3009 C C . ALA A 1 412 ? -15.109 32.969 -3.195 1 97.06 412 ALA A C 1
ATOM 3011 O O . ALA A 1 412 ? -16.25 33.438 -3.27 1 97.06 412 ALA A O 1
ATOM 3012 N N . ASP A 1 413 ? -14.906 31.688 -3.408 1 97.62 413 ASP A N 1
ATOM 3013 C CA . ASP A 1 413 ? -16 30.828 -3.867 1 97.62 413 ASP A CA 1
ATOM 3014 C C . ASP A 1 413 ? -16.406 29.828 -2.785 1 97.62 413 ASP A C 1
ATOM 3016 O O . ASP A 1 413 ? -17.156 28.891 -3.053 1 97.62 413 ASP A O 1
ATOM 3020 N N . ASP A 1 414 ? -15.852 29.922 -1.596 1 96.44 414 ASP A N 1
ATOM 3021 C CA . ASP A 1 414 ? -16.219 29.172 -0.401 1 96.44 414 ASP A CA 1
ATOM 3022 C C . ASP A 1 414 ? -15.859 27.688 -0.553 1 96.44 414 ASP A C 1
ATOM 3024 O O . ASP A 1 414 ? -16.562 26.812 -0.04 1 96.44 414 ASP A O 1
ATOM 3028 N N . SER A 1 415 ? -14.836 27.422 -1.35 1 98.12 415 SER A N 1
ATOM 3029 C CA . SER A 1 415 ? -14.359 26.047 -1.458 1 98.12 415 SER A CA 1
ATOM 3030 C C . SER A 1 415 ? -13.406 25.703 -0.318 1 98.12 415 SER A C 1
ATOM 3032 O O . SER A 1 415 ? -12.797 26.594 0.28 1 98.12 415 SER A O 1
ATOM 3034 N N . VAL A 1 416 ? -13.375 24.438 -0.015 1 98.5 416 VAL A N 1
ATOM 3035 C CA . VAL A 1 416 ? -12.391 23.891 0.924 1 98.5 416 VAL A CA 1
ATOM 3036 C C . VAL A 1 416 ? -11.055 23.688 0.218 1 98.5 416 VAL A C 1
ATOM 3038 O O . VAL A 1 416 ? -11.016 23.359 -0.967 1 98.5 416 VAL A O 1
ATOM 3041 N N . LEU A 1 417 ? -10.008 23.984 0.908 1 98.81 417 LEU A N 1
ATOM 3042 C CA . LEU A 1 417 ? -8.672 23.828 0.331 1 98.81 417 LEU A CA 1
ATOM 3043 C C . LEU A 1 417 ? -7.957 22.609 0.919 1 98.81 417 LEU A C 1
ATOM 3045 O O . LEU A 1 417 ? -7.875 22.469 2.141 1 98.81 417 LEU A O 1
ATOM 3049 N N . VAL A 1 418 ? -7.551 21.688 0.072 1 98.88 418 VAL A N 1
ATOM 3050 C CA . VAL A 1 418 ? -6.695 20.578 0.463 1 98.88 418 VAL A CA 1
ATOM 3051 C C . VAL A 1 418 ? -5.301 20.766 -0.127 1 98.88 418 VAL A C 1
ATOM 3053 O O . VAL A 1 418 ? -5.152 21.016 -1.327 1 98.88 418 VAL A O 1
ATOM 3056 N N . VAL A 1 419 ? -4.266 20.672 0.712 1 98.69 419 VAL A N 1
ATOM 3057 C CA . VAL A 1 419 ? -2.914 20.969 0.252 1 98.69 419 VAL A CA 1
ATOM 3058 C C . VAL A 1 419 ? -2.02 19.75 0.445 1 98.69 419 VAL A C 1
ATOM 3060 O O . VAL A 1 419 ? -2.008 19.141 1.519 1 98.69 419 VAL A O 1
ATOM 3063 N N . GLY A 1 420 ? -1.303 19.422 -0.596 1 97.88 420 GLY A N 1
ATOM 3064 C CA . GLY A 1 420 ? -0.361 18.312 -0.521 1 97.88 420 GLY A CA 1
ATOM 3065 C C . GLY A 1 420 ? 0.898 18.656 0.254 1 97.88 420 GLY A C 1
ATOM 3066 O O . GLY A 1 420 ? 1.154 19.812 0.551 1 97.88 420 GLY A O 1
ATOM 3067 N N . SER A 1 421 ? 1.645 17.625 0.559 1 95.12 421 SER A N 1
ATOM 3068 C CA . SER A 1 421 ? 2.891 17.781 1.304 1 95.12 421 SER A CA 1
ATOM 3069 C C . SER A 1 421 ? 4.012 18.297 0.408 1 95.12 421 SER A C 1
ATOM 3071 O O . SER A 1 421 ? 3.896 18.266 -0.819 1 95.12 421 SER A O 1
ATOM 3073 N N . SER A 1 422 ? 5.043 18.75 1.065 1 91.69 422 SER A N 1
ATOM 3074 C CA . SER A 1 422 ? 6.285 19.234 0.467 1 91.69 422 SER A CA 1
ATOM 3075 C C . SER A 1 422 ? 6.301 20.75 0.362 1 91.69 422 SER A C 1
ATOM 3077 O O . SER A 1 422 ? 6.016 21.453 1.337 1 91.69 422 SER A O 1
ATOM 3079 N N . ASN A 1 423 ? 6.586 21.359 -0.756 1 91.62 423 ASN A N 1
ATOM 3080 C CA . ASN A 1 423 ? 6.871 22.781 -0.853 1 91.62 423 ASN A CA 1
ATOM 3081 C C . ASN A 1 423 ? 5.59 23.625 -0.819 1 91.62 423 ASN A C 1
ATOM 3083 O O . ASN A 1 423 ? 5.562 24.703 -0.22 1 91.62 423 ASN A O 1
ATOM 3087 N N . LEU A 1 424 ? 4.566 23.172 -1.375 1 95.56 424 LEU A N 1
ATOM 3088 C CA . LEU A 1 424 ? 3.412 24.031 -1.601 1 95.56 424 LEU A CA 1
ATOM 3089 C C . LEU A 1 424 ? 2.711 24.359 -0.286 1 95.56 424 LEU A C 1
ATOM 3091 O O . LEU A 1 424 ? 2.193 25.469 -0.111 1 95.56 424 LEU A O 1
ATOM 3095 N N . ILE A 1 425 ? 2.654 23.406 0.636 1 96.75 425 ILE A N 1
ATOM 3096 C CA . ILE A 1 425 ? 2.037 23.734 1.918 1 96.75 425 ILE A CA 1
ATOM 3097 C C . ILE A 1 425 ? 2.926 24.703 2.688 1 96.75 425 ILE A C 1
ATOM 3099 O O . ILE A 1 425 ? 2.428 25.547 3.438 1 96.75 425 ILE A O 1
ATOM 3103 N N . ARG A 1 426 ? 4.223 24.656 2.506 1 94.56 426 ARG A N 1
ATOM 3104 C CA . ARG A 1 426 ? 5.148 25.609 3.115 1 94.56 426 ARG A CA 1
ATOM 3105 C C . ARG A 1 426 ? 5.051 26.969 2.447 1 94.56 426 ARG A C 1
ATOM 3107 O O . ARG A 1 426 ? 5.18 28 3.109 1 94.56 426 ARG A O 1
ATOM 3114 N N . ASP A 1 427 ? 4.855 26.938 1.1 1 95.38 427 ASP A N 1
ATOM 3115 C CA . ASP A 1 427 ? 4.602 28.188 0.39 1 95.38 427 ASP A CA 1
ATOM 3116 C C . ASP A 1 427 ? 3.334 28.859 0.91 1 95.38 427 ASP A C 1
ATOM 3118 O O . ASP A 1 427 ? 3.318 30.078 1.131 1 95.38 427 ASP A O 1
ATOM 3122 N N . LEU A 1 428 ? 2.324 28.062 1.067 1 97.06 428 LEU A N 1
ATOM 3123 C CA . LEU A 1 428 ? 1.068 28.562 1.609 1 97.06 428 LEU A CA 1
ATOM 3124 C C . LEU A 1 428 ? 1.275 29.156 3.002 1 97.06 428 LEU A C 1
ATOM 3126 O O . LEU A 1 428 ? 0.764 30.234 3.309 1 97.06 428 LEU A O 1
ATOM 3130 N N . ASP A 1 429 ? 2.016 28.484 3.789 1 96.31 429 ASP A N 1
ATOM 3131 C CA . ASP A 1 429 ? 2.307 28.906 5.152 1 96.31 429 ASP A CA 1
ATOM 3132 C C . ASP A 1 429 ? 3.002 30.266 5.164 1 96.31 429 ASP A C 1
ATOM 3134 O O . ASP A 1 429 ? 2.785 31.078 6.07 1 96.31 429 ASP A O 1
ATOM 3138 N N . LEU A 1 430 ? 3.795 30.5 4.207 1 94.44 430 LEU A N 1
ATOM 3139 C CA . LEU A 1 430 ? 4.602 31.703 4.152 1 94.44 430 LEU A CA 1
ATOM 3140 C C . LEU A 1 430 ? 3.785 32.875 3.625 1 94.44 430 LEU A C 1
ATOM 3142 O O . LEU A 1 430 ? 3.938 34 4.098 1 94.44 430 LEU A O 1
ATOM 3146 N N . ILE A 1 431 ? 2.881 32.594 2.707 1 95.56 431 ILE A N 1
ATOM 3147 C CA . ILE A 1 431 ? 2.414 33.719 1.885 1 95.56 431 ILE A CA 1
ATOM 3148 C C . ILE A 1 431 ? 1.028 34.156 2.354 1 95.56 431 ILE A C 1
ATOM 3150 O O . ILE A 1 431 ? 0.622 35.312 2.119 1 95.56 431 ILE A O 1
ATOM 3154 N N . ILE A 1 432 ? 0.238 33.281 2.959 1 93.25 432 ILE A N 1
ATOM 3155 C CA . ILE A 1 432 ? -1.15 33.656 3.211 1 93.25 432 ILE A CA 1
ATOM 3156 C C . ILE A 1 432 ? -1.212 34.688 4.328 1 93.25 432 ILE A C 1
ATOM 3158 O O . ILE A 1 432 ? -0.431 34.625 5.281 1 93.25 432 ILE A O 1
ATOM 3162 N N . PRO A 1 433 ? -2.084 35.656 4.258 1 91.25 433 PRO A N 1
ATOM 3163 C CA . PRO A 1 433 ? -2.188 36.75 5.223 1 91.25 433 PRO A CA 1
ATOM 3164 C C . PRO A 1 433 ? -2.91 36.344 6.504 1 91.25 433 PRO A C 1
ATOM 3166 O O . PRO A 1 433 ? -3.531 35.281 6.555 1 91.25 433 PRO A O 1
ATOM 3169 N N . ALA A 1 434 ? -2.652 37.156 7.52 1 87.31 434 ALA A N 1
ATOM 3170 C CA . ALA A 1 434 ? -3.506 37.094 8.703 1 87.31 434 ALA A CA 1
ATOM 3171 C C . ALA A 1 434 ? -4.844 37.781 8.453 1 87.31 434 ALA A C 1
ATOM 3173 O O . ALA A 1 434 ? -5.004 38.969 8.766 1 87.31 434 ALA A O 1
ATOM 3174 N N . ALA A 1 435 ? -5.793 37.094 7.871 1 85.88 435 ALA A N 1
ATOM 3175 C CA . ALA A 1 435 ? -7.082 37.656 7.48 1 85.88 435 ALA A CA 1
ATOM 3176 C C . ALA A 1 435 ? -8.172 37.281 8.477 1 85.88 435 ALA A C 1
ATOM 3178 O O . ALA A 1 435 ? -7.996 36.375 9.281 1 85.88 435 ALA A O 1
ATOM 3179 N N . PRO A 1 436 ? -9.211 38.062 8.484 1 88.12 436 PRO A N 1
ATOM 3180 C CA . PRO A 1 436 ? -10.32 37.781 9.398 1 88.12 436 PRO A CA 1
ATOM 3181 C C . PRO A 1 436 ? -11.047 36.469 9.047 1 88.12 436 PRO A C 1
ATOM 3183 O O . PRO A 1 436 ? -11.781 35.938 9.867 1 88.12 436 PRO A O 1
ATOM 3186 N N . ALA A 1 437 ? -10.836 36.094 7.812 1 90.5 437 ALA A N 1
ATOM 3187 C CA . ALA A 1 437 ? -11.445 34.844 7.367 1 90.5 437 ALA A CA 1
ATOM 3188 C C . ALA A 1 437 ? -10.43 33.969 6.617 1 90.5 437 ALA A C 1
ATOM 3190 O O . ALA A 1 437 ? -9.469 34.469 6.043 1 90.5 437 ALA A O 1
ATOM 3191 N N . SER A 1 438 ? -10.641 32.75 6.68 1 92.62 438 SER A N 1
ATOM 3192 C CA . SER A 1 438 ? -9.828 31.75 5.969 1 92.62 438 SER A CA 1
ATOM 3193 C C . SER A 1 438 ? -10.68 30.594 5.473 1 92.62 438 SER A C 1
ATOM 3195 O O . SER A 1 438 ? -11.664 30.219 6.113 1 92.62 438 SER A O 1
ATOM 3197 N N . PRO A 1 439 ? -10.391 30.109 4.277 1 95.75 439 PRO A N 1
ATOM 3198 C CA . PRO A 1 439 ? -11.047 28.844 3.936 1 95.75 439 PRO A CA 1
ATOM 3199 C C . PRO A 1 439 ? -10.703 27.719 4.914 1 95.75 439 PRO A C 1
ATOM 3201 O O . PRO A 1 439 ? -9.727 27.828 5.656 1 95.75 439 PRO A O 1
ATOM 3204 N N . LEU A 1 440 ? -11.594 26.766 4.949 1 96.81 440 LEU A N 1
ATOM 3205 C CA . LEU A 1 440 ? -11.234 25.531 5.648 1 96.81 440 LEU A CA 1
ATOM 3206 C C . LEU A 1 440 ? -10.125 24.797 4.914 1 96.81 440 LEU A C 1
ATOM 3208 O O . LEU A 1 440 ? -10.211 24.562 3.703 1 96.81 440 LEU A O 1
ATOM 3212 N N . ILE A 1 441 ? -9.062 24.469 5.625 1 97.62 441 ILE A N 1
ATOM 3213 C CA . ILE A 1 441 ? -7.887 23.875 4.988 1 97.62 441 ILE A CA 1
ATOM 3214 C C . ILE A 1 441 ? -7.609 22.5 5.594 1 97.62 441 ILE A C 1
ATOM 3216 O O . ILE A 1 441 ? -7.559 22.359 6.816 1 97.62 441 ILE A O 1
ATOM 3220 N N . PHE A 1 442 ? -7.473 21.484 4.723 1 98.38 442 PHE A N 1
ATOM 3221 C CA . PHE A 1 442 ? -7.078 20.141 5.141 1 98.38 442 PHE A CA 1
ATOM 3222 C C . PHE A 1 442 ? -5.711 19.781 4.566 1 98.38 442 PHE A C 1
ATOM 3224 O O . PHE A 1 442 ? -5.316 20.297 3.52 1 98.38 442 PHE A O 1
ATOM 3231 N N . ALA A 1 443 ? -4.996 18.969 5.238 1 98.12 443 ALA A N 1
ATOM 3232 C CA . ALA A 1 443 ? -3.75 18.344 4.801 1 98.12 443 ALA A CA 1
ATOM 3233 C C . ALA A 1 443 ? -3.475 17.062 5.586 1 98.12 443 ALA A C 1
ATOM 3235 O O . ALA A 1 443 ? -3.865 16.938 6.75 1 98.12 443 ALA A O 1
ATOM 3236 N N . ASN A 1 444 ? -2.906 16.047 4.918 1 98.12 444 ASN A N 1
ATOM 3237 C CA . ASN A 1 444 ? -2.482 14.844 5.625 1 98.12 444 ASN A CA 1
ATOM 3238 C C . ASN A 1 444 ? -1.179 15.07 6.387 1 98.12 444 ASN A C 1
ATOM 3240 O O . ASN A 1 444 ? -0.094 14.836 5.852 1 98.12 444 ASN A O 1
ATOM 3244 N N . ARG A 1 445 ? -1.375 15.422 7.672 1 97.44 445 ARG A N 1
ATOM 3245 C CA . ARG A 1 445 ? -0.214 15.852 8.445 1 97.44 445 ARG A CA 1
ATOM 3246 C C . ARG A 1 445 ? 0.128 14.844 9.531 1 97.44 445 ARG A C 1
ATOM 3248 O O . ARG A 1 445 ? 1.011 15.086 10.359 1 97.44 445 ARG A O 1
ATOM 3255 N N . GLY A 1 446 ? -0.608 13.703 9.578 1 97.19 446 GLY A N 1
ATOM 3256 C CA . GLY A 1 446 ? -0.195 12.664 10.508 1 97.19 446 GLY A CA 1
ATOM 3257 C C . GLY A 1 446 ? 1.234 12.203 10.297 1 97.19 446 GLY A C 1
ATOM 3258 O O . GLY A 1 446 ? 2.082 12.367 11.18 1 97.19 446 GLY A O 1
ATOM 3259 N N . LEU A 1 447 ? 1.449 11.766 9.07 1 97.31 447 LEU A N 1
ATOM 3260 C CA . LEU A 1 447 ? 2.809 11.352 8.742 1 97.31 447 LEU A CA 1
ATOM 3261 C C . LEU A 1 447 ? 3.35 12.141 7.559 1 97.31 447 LEU A C 1
ATOM 3263 O O . LEU A 1 447 ? 4.469 11.898 7.105 1 97.31 447 LEU A O 1
ATOM 3267 N N . ALA A 1 448 ? 2.551 12.992 7.035 1 96.44 448 ALA A N 1
ATOM 3268 C CA . ALA A 1 448 ? 2.971 14.016 6.078 1 96.44 448 ALA A CA 1
ATOM 3269 C C . ALA A 1 448 ? 3.553 13.383 4.816 1 96.44 448 ALA A C 1
ATOM 3271 O O . ALA A 1 448 ? 4.535 13.875 4.266 1 96.44 448 ALA A O 1
ATOM 3272 N N . GLY A 1 449 ? 3 12.273 4.355 1 96 449 GLY A N 1
ATOM 3273 C CA . GLY A 1 449 ? 3.389 11.703 3.076 1 96 449 GLY A CA 1
ATOM 3274 C C . GLY A 1 449 ? 2.736 12.391 1.892 1 96 449 GLY A C 1
ATOM 3275 O O . GLY A 1 449 ? 1.771 13.141 2.057 1 96 449 GLY A O 1
ATOM 3276 N N . ILE A 1 450 ? 3.277 12.156 0.737 1 96.75 450 ILE A N 1
ATOM 3277 C CA . ILE A 1 450 ? 2.664 12.711 -0.465 1 96.75 450 ILE A CA 1
ATOM 3278 C C . ILE A 1 450 ? 1.544 11.789 -0.944 1 96.75 450 ILE A C 1
ATOM 3280 O O . ILE A 1 450 ? 0.736 12.172 -1.794 1 96.75 450 ILE A O 1
ATOM 3284 N N . ASP A 1 451 ? 1.406 10.602 -0.405 1 97.88 451 ASP A N 1
ATOM 3285 C CA . ASP A 1 451 ? 0.47 9.578 -0.856 1 97.88 451 ASP A CA 1
ATOM 3286 C C . ASP A 1 451 ? -0.969 9.953 -0.512 1 97.88 451 ASP A C 1
ATOM 3288 O O . ASP A 1 451 ? -1.223 10.57 0.525 1 97.88 451 ASP A O 1
ATOM 3292 N N . GLY A 1 452 ? -1.92 9.641 -1.356 1 98.56 452 GLY A N 1
ATOM 3293 C CA . GLY A 1 452 ? -3.352 9.617 -1.1 1 98.56 452 GLY A CA 1
ATOM 3294 C C . GLY A 1 452 ? -3.965 11 -1.024 1 98.56 452 GLY A C 1
ATOM 3295 O O . GLY A 1 452 ? -5.074 11.172 -0.518 1 98.56 452 GLY A O 1
ATOM 3296 N N . THR A 1 453 ? -3.25 12.07 -1.462 1 98.69 453 THR A N 1
ATOM 3297 C CA . THR A 1 453 ? -3.75 13.438 -1.352 1 98.69 453 THR A CA 1
ATOM 3298 C C . THR A 1 453 ? -5.031 13.609 -2.162 1 98.69 453 THR A C 1
ATOM 3300 O O . THR A 1 453 ? -6.02 14.148 -1.66 1 98.69 453 THR A O 1
ATOM 3303 N N . LEU A 1 454 ? -5.074 13.156 -3.4 1 98.81 454 LEU A N 1
ATOM 3304 C CA . LEU A 1 454 ? -6.25 13.273 -4.258 1 98.81 454 LEU A CA 1
ATOM 3305 C C . LEU A 1 454 ? -7.41 12.453 -3.709 1 98.81 454 LEU A C 1
ATOM 3307 O O . LEU A 1 454 ? -8.547 12.922 -3.688 1 98.81 454 LEU A O 1
ATOM 3311 N N . ALA A 1 455 ? -7.109 11.25 -3.27 1 98.94 455 ALA A N 1
ATOM 3312 C CA . ALA A 1 455 ? -8.141 10.383 -2.693 1 98.94 455 ALA A CA 1
ATOM 3313 C C . ALA A 1 455 ? -8.75 11.016 -1.446 1 98.94 455 ALA A C 1
ATOM 3315 O O . ALA A 1 455 ? -9.969 11.016 -1.275 1 98.94 455 ALA A O 1
ATOM 3316 N N . THR A 1 456 ? -7.895 11.547 -0.571 1 98.94 456 THR A N 1
ATOM 3317 C CA . THR A 1 456 ? -8.367 12.234 0.628 1 98.94 456 THR A CA 1
ATOM 3318 C C . THR A 1 456 ? -9.266 13.406 0.26 1 98.94 456 THR A C 1
ATOM 3320 O O . THR A 1 456 ? -10.344 13.578 0.843 1 98.94 456 THR A O 1
ATOM 3323 N N . ALA A 1 457 ? -8.852 14.203 -0.734 1 98.94 457 ALA A N 1
ATOM 3324 C CA . ALA A 1 457 ? -9.633 15.352 -1.176 1 98.94 457 ALA A CA 1
ATOM 3325 C C . ALA A 1 457 ? -10.992 14.914 -1.708 1 98.94 457 ALA A C 1
ATOM 3327 O O . ALA A 1 457 ? -12.008 15.562 -1.442 1 98.94 457 ALA A O 1
ATOM 3328 N N . ALA A 1 458 ? -11.008 13.836 -2.477 1 98.88 458 ALA A N 1
ATOM 3329 C CA . ALA A 1 458 ? -12.266 13.297 -2.979 1 98.88 458 ALA A CA 1
ATOM 3330 C C . ALA A 1 458 ? -13.195 12.906 -1.829 1 98.88 458 ALA A C 1
ATOM 3332 O O . ALA A 1 458 ? -14.391 13.195 -1.862 1 98.88 458 ALA A O 1
ATOM 3333 N N . GLY A 1 459 ? -12.625 12.25 -0.821 1 98.94 459 GLY A N 1
ATOM 3334 C CA . GLY A 1 459 ? -13.406 11.906 0.352 1 98.94 459 GLY A CA 1
ATOM 3335 C C . GLY A 1 459 ? -13.992 13.117 1.061 1 98.94 459 GLY A C 1
ATOM 3336 O O . GLY A 1 459 ? -15.148 13.094 1.483 1 98.94 459 GLY A O 1
ATOM 3337 N N . ILE A 1 460 ? -13.18 14.148 1.176 1 98.88 460 ILE A N 1
ATOM 3338 C CA . ILE A 1 460 ? -13.633 15.375 1.838 1 98.88 460 ILE A CA 1
ATOM 3339 C C . ILE A 1 460 ? -14.781 15.992 1.049 1 98.88 460 ILE A C 1
ATOM 3341 O O . ILE A 1 460 ? -15.789 16.406 1.629 1 98.88 460 ILE A O 1
ATOM 3345 N N . SER A 1 461 ? -14.656 16.062 -0.261 1 98.88 461 SER A N 1
ATOM 3346 C CA . SER A 1 461 ? -15.711 16.609 -1.116 1 98.88 461 SER A CA 1
ATOM 3347 C C . SER A 1 461 ? -17 15.812 -0.969 1 98.88 461 SER A C 1
ATOM 3349 O O . SER A 1 461 ? -18.078 16.391 -0.842 1 98.88 461 SER A O 1
ATOM 3351 N N . LEU A 1 462 ? -16.891 14.492 -0.97 1 98.75 462 LEU A N 1
ATOM 3352 C CA . LEU A 1 462 ? -18.062 13.625 -0.842 1 98.75 462 LEU A CA 1
ATOM 3353 C C . LEU A 1 462 ? -18.703 13.781 0.533 1 98.75 462 LEU A C 1
ATOM 3355 O O . LEU A 1 462 ? -19.938 13.781 0.652 1 98.75 462 LEU A O 1
ATOM 3359 N N . GLY A 1 463 ? -17.875 13.883 1.565 1 98.56 463 GLY A N 1
ATOM 3360 C CA . GLY A 1 463 ? -18.375 14 2.928 1 98.56 463 GLY A CA 1
ATOM 3361 C C . GLY A 1 463 ? -19.062 15.328 3.205 1 98.56 463 GLY A C 1
ATOM 3362 O O . GLY A 1 463 ? -20.094 15.367 3.865 1 98.56 463 GLY A O 1
ATOM 3363 N N . LEU A 1 464 ? -18.484 16.406 2.664 1 97.94 464 LEU A N 1
ATOM 3364 C CA . LEU A 1 464 ? -19 17.75 2.92 1 97.94 464 LEU A CA 1
ATOM 3365 C C . LEU A 1 464 ? -19.969 18.172 1.825 1 97.94 464 LEU A C 1
ATOM 3367 O O . LEU A 1 464 ? -20.672 19.172 1.96 1 97.94 464 LEU A O 1
ATOM 3371 N N . SER A 1 465 ? -20.062 17.406 0.715 1 97.25 465 SER A N 1
ATOM 3372 C CA . SER A 1 465 ? -20.875 17.75 -0.444 1 97.25 465 SER A CA 1
ATOM 3373 C C . SER A 1 465 ? -20.594 19.172 -0.921 1 97.25 465 SER A C 1
ATOM 3375 O O . SER A 1 465 ? -21.516 19.953 -1.098 1 97.25 465 SER A O 1
ATOM 3377 N N . CYS A 1 466 ? -19.297 19.453 -1.078 1 97.38 466 CYS A N 1
ATOM 3378 C CA . CYS A 1 466 ? -18.906 20.781 -1.527 1 97.38 466 CYS A CA 1
ATOM 3379 C C . CYS A 1 466 ? -17.734 20.719 -2.5 1 97.38 466 CYS A C 1
ATOM 3381 O O . CYS A 1 466 ? -17.188 19.641 -2.742 1 97.38 466 CYS A O 1
ATOM 3383 N N . ARG A 1 467 ? -17.406 21.875 -3.074 1 98.06 467 ARG A N 1
ATOM 3384 C CA . ARG A 1 467 ? -16.234 21.984 -3.938 1 98.06 467 ARG A CA 1
ATOM 3385 C C . ARG A 1 467 ? -14.953 22 -3.117 1 98.06 467 ARG A C 1
ATOM 3387 O O . ARG A 1 467 ? -14.875 22.672 -2.088 1 98.06 467 ARG A O 1
ATOM 3394 N N . VAL A 1 468 ? -14.047 21.219 -3.537 1 98.81 468 VAL A N 1
ATOM 3395 C CA . VAL A 1 468 ? -12.727 21.156 -2.914 1 98.81 468 VAL A CA 1
ATOM 3396 C C . VAL A 1 468 ? -11.656 21.531 -3.936 1 98.81 468 VAL A C 1
ATOM 3398 O O . VAL A 1 468 ? -11.641 21 -5.051 1 98.81 468 VAL A O 1
ATOM 3401 N N . ARG A 1 469 ? -10.852 22.516 -3.609 1 98.88 469 ARG A N 1
ATOM 3402 C CA . ARG A 1 469 ? -9.656 22.859 -4.379 1 98.88 469 ARG A CA 1
ATOM 3403 C C . ARG A 1 469 ? -8.422 22.172 -3.811 1 98.88 469 ARG A C 1
ATOM 3405 O O . ARG A 1 469 ? -8.18 22.219 -2.604 1 98.88 469 ARG A O 1
ATOM 3412 N N . VAL A 1 470 ? -7.734 21.453 -4.695 1 98.88 470 VAL A N 1
ATOM 3413 C CA . VAL A 1 470 ? -6.543 20.719 -4.277 1 98.88 470 VAL A CA 1
ATOM 3414 C C . VAL A 1 470 ? -5.297 21.406 -4.824 1 98.88 470 VAL A C 1
ATOM 3416 O O . VAL A 1 470 ? -5.211 21.688 -6.023 1 98.88 470 VAL A O 1
ATOM 3419 N N . LEU A 1 471 ? -4.359 21.734 -3.959 1 98.88 471 LEU A N 1
ATOM 3420 C CA . LEU A 1 471 ? -3.053 22.266 -4.32 1 98.88 471 LEU A CA 1
ATOM 3421 C C . LEU A 1 471 ? -1.948 21.25 -4.051 1 98.88 471 LEU A C 1
ATOM 3423 O O . LEU A 1 471 ? -1.701 20.891 -2.9 1 98.88 471 LEU A O 1
ATOM 3427 N N . LEU A 1 472 ? -1.298 20.766 -5.105 1 98.44 472 LEU A N 1
ATOM 3428 C CA . LEU A 1 472 ? -0.271 19.75 -4.891 1 98.44 472 LEU A CA 1
ATOM 3429 C C . LEU A 1 472 ? 0.792 19.828 -5.98 1 98.44 472 LEU A C 1
ATOM 3431 O O . LEU A 1 472 ? 0.604 20.484 -7 1 98.44 472 LEU A O 1
ATOM 3435 N N . GLY A 1 473 ? 1.933 19.25 -5.742 1 97.31 473 GLY A N 1
ATOM 3436 C CA . GLY A 1 473 ? 3.006 19.156 -6.719 1 97.31 473 GLY A CA 1
ATOM 3437 C C . GLY A 1 473 ? 2.816 18.031 -7.703 1 97.31 473 GLY A C 1
ATOM 3438 O O . GLY A 1 473 ? 1.927 17.188 -7.531 1 97.31 473 GLY A O 1
ATOM 3439 N N . ASP A 1 474 ? 3.727 17.984 -8.711 1 96.75 474 ASP A N 1
ATOM 3440 C CA . ASP A 1 474 ? 3.646 17 -9.781 1 96.75 474 ASP A CA 1
ATOM 3441 C C . ASP A 1 474 ? 3.885 15.594 -9.25 1 96.75 474 ASP A C 1
ATOM 3443 O O . ASP A 1 474 ? 3.148 14.664 -9.586 1 96.75 474 ASP A O 1
ATOM 3447 N N . LEU A 1 475 ? 4.852 15.359 -8.398 1 96.69 475 LEU A N 1
ATOM 3448 C CA . LEU A 1 475 ? 5.125 14.016 -7.891 1 96.69 475 LEU A CA 1
ATOM 3449 C C . LEU A 1 475 ? 3.988 13.539 -6.992 1 96.69 475 LEU A C 1
ATOM 3451 O O . LEU A 1 475 ? 3.658 12.352 -6.98 1 96.69 475 LEU A O 1
ATOM 3455 N N . THR A 1 476 ? 3.459 14.461 -6.195 1 97.75 476 THR A N 1
ATOM 3456 C CA . THR A 1 476 ? 2.299 14.125 -5.379 1 97.75 476 THR A CA 1
ATOM 3457 C C . THR A 1 476 ? 1.118 13.719 -6.258 1 97.75 476 THR A C 1
ATOM 3459 O O . THR A 1 476 ? 0.425 12.742 -5.961 1 97.75 476 THR A O 1
ATOM 3462 N N . PHE A 1 477 ? 0.887 14.43 -7.367 1 98.19 477 PHE A N 1
ATOM 3463 C CA . PHE A 1 477 ? -0.169 14.125 -8.328 1 98.19 477 PHE A CA 1
ATOM 3464 C C . PHE A 1 477 ? 0.053 12.758 -8.961 1 98.19 477 PHE A C 1
ATOM 3466 O O . PHE A 1 477 ? -0.861 11.938 -9.016 1 98.19 477 PHE A O 1
ATOM 3473 N N . LEU A 1 478 ? 1.257 12.539 -9.398 1 97.44 478 LEU A N 1
ATOM 3474 C CA . LEU A 1 478 ? 1.591 11.297 -10.086 1 97.44 478 LEU A CA 1
ATOM 3475 C C . LEU A 1 478 ? 1.456 10.102 -9.148 1 97.44 478 LEU A C 1
ATOM 3477 O O . LEU A 1 478 ? 0.985 9.031 -9.562 1 97.44 478 LEU A O 1
ATOM 3481 N N . HIS A 1 479 ? 1.81 10.242 -7.93 1 97.62 479 HIS A N 1
ATOM 3482 C CA . HIS A 1 479 ? 1.746 9.164 -6.941 1 97.62 479 HIS A CA 1
ATOM 3483 C C . HIS A 1 479 ? 0.311 8.695 -6.73 1 97.62 479 HIS A C 1
ATOM 3485 O O . HIS A 1 479 ? 0.072 7.516 -6.469 1 97.62 479 HIS A O 1
ATOM 3491 N N . ASP A 1 480 ? -0.636 9.594 -6.91 1 97.75 480 ASP A N 1
ATOM 3492 C CA . ASP A 1 480 ? -2.021 9.32 -6.543 1 97.75 480 ASP A CA 1
ATOM 3493 C C . ASP A 1 480 ? -2.947 9.445 -7.75 1 97.75 480 ASP A C 1
ATOM 3495 O O . ASP A 1 480 ? -4.16 9.602 -7.598 1 97.75 480 ASP A O 1
ATOM 3499 N N . SER A 1 481 ? -2.459 9.391 -8.953 1 97.12 481 SER A N 1
ATOM 3500 C CA . SER A 1 481 ? -3.242 9.641 -10.156 1 97.12 481 SER A CA 1
ATOM 3501 C C . SER A 1 481 ? -4.332 8.586 -10.336 1 97.12 481 SER A C 1
ATOM 3503 O O . SER A 1 481 ? -5.383 8.867 -10.914 1 97.12 481 SER A O 1
ATOM 3505 N N . GLY A 1 482 ? -4.109 7.395 -9.766 1 96.56 482 GLY A N 1
ATOM 3506 C CA . GLY A 1 482 ? -5.125 6.355 -9.844 1 96.56 482 GLY A CA 1
ATOM 3507 C C . GLY A 1 482 ? -6.422 6.734 -9.156 1 96.56 482 GLY A C 1
ATOM 3508 O O . GLY A 1 482 ? -7.465 6.121 -9.398 1 96.56 482 GLY A O 1
ATOM 3509 N N . SER A 1 483 ? -6.363 7.707 -8.289 1 98 483 SER A N 1
ATOM 3510 C CA . SER A 1 483 ? -7.543 8.148 -7.555 1 98 483 SER A CA 1
ATOM 3511 C C . SER A 1 483 ? -8.516 8.891 -8.461 1 98 483 SER A C 1
ATOM 3513 O O . SER A 1 483 ? -9.648 9.172 -8.07 1 98 483 SER A O 1
ATOM 3515 N N . LEU A 1 484 ? -8.117 9.203 -9.688 1 98.06 484 LEU A N 1
ATOM 3516 C CA . LEU A 1 484 ? -9.008 9.82 -10.664 1 98.06 484 LEU A CA 1
ATOM 3517 C C . LEU A 1 484 ? -9.93 8.781 -11.289 1 98.06 484 LEU A C 1
ATOM 3519 O O . LEU A 1 484 ? -10.898 9.133 -11.969 1 98.06 484 LEU A O 1
ATOM 3523 N N . ASN A 1 485 ? -9.633 7.48 -11.023 1 97.12 485 ASN A N 1
ATOM 3524 C CA . ASN A 1 485 ? -10.469 6.402 -11.539 1 97.12 485 ASN A CA 1
ATOM 3525 C C . ASN A 1 485 ? -11.758 6.27 -10.734 1 97.12 485 ASN A C 1
ATOM 3527 O O . ASN A 1 485 ? -11.812 5.516 -9.758 1 97.12 485 ASN A O 1
ATOM 3531 N N . ILE A 1 486 ? -12.766 6.973 -11.164 1 97.06 486 ILE A N 1
ATOM 3532 C CA . ILE A 1 486 ? -14.07 6.914 -10.523 1 97.06 486 ILE A CA 1
ATOM 3533 C C . ILE A 1 486 ? -15.109 6.414 -11.523 1 97.06 486 ILE A C 1
ATOM 3535 O O . ILE A 1 486 ? -15.328 7.039 -12.57 1 97.06 486 ILE A O 1
ATOM 3539 N N . GLY A 1 487 ? -15.766 5.301 -11.211 1 93.81 487 GLY A N 1
ATOM 3540 C CA . GLY A 1 487 ? -16.703 4.641 -12.109 1 93.81 487 GLY A CA 1
ATOM 3541 C C . GLY A 1 487 ? -17.906 5.488 -12.445 1 93.81 487 GLY A C 1
ATOM 3542 O O . GLY A 1 487 ? -18.25 6.41 -11.711 1 93.81 487 GLY A O 1
ATOM 3543 N N . PRO A 1 488 ? -18.578 5.145 -13.5 1 93.88 488 PRO A N 1
ATOM 3544 C CA . PRO A 1 488 ? -19.703 5.945 -13.984 1 93.88 488 PRO A CA 1
ATOM 3545 C C . PRO A 1 488 ? -20.922 5.855 -13.062 1 93.88 488 PRO A C 1
ATOM 3547 O O . PRO A 1 488 ? -21.781 6.73 -13.102 1 93.88 488 PRO A O 1
ATOM 3550 N N . THR A 1 489 ? -20.984 4.82 -12.227 1 92.12 489 THR A N 1
ATOM 3551 C CA . THR A 1 489 ? -22.156 4.633 -11.375 1 92.12 489 THR A CA 1
ATOM 3552 C C . THR A 1 489 ? -21.953 5.332 -10.031 1 92.12 489 THR A C 1
ATOM 3554 O O . THR A 1 489 ? -22.875 5.383 -9.219 1 92.12 489 THR A O 1
ATOM 3557 N N . GLU A 1 490 ? -20.781 5.875 -9.82 1 95.88 490 GLU A N 1
ATOM 3558 C CA . GLU A 1 490 ? -20.469 6.438 -8.516 1 95.88 490 GLU A CA 1
ATOM 3559 C C . GLU A 1 490 ? -20.797 7.926 -8.453 1 95.88 490 GLU A C 1
ATOM 3561 O O . GLU A 1 490 ? -20.672 8.633 -9.453 1 95.88 490 GLU A O 1
ATOM 3566 N N . ARG A 1 491 ? -21.25 8.359 -7.23 1 96.19 491 ARG A N 1
ATOM 3567 C CA . ARG A 1 491 ? -21.297 9.797 -6.988 1 96.19 491 ARG A CA 1
ATOM 3568 C C . ARG A 1 491 ? -19.922 10.43 -7.184 1 96.19 491 ARG A C 1
ATOM 3570 O O . ARG A 1 491 ? -18.938 9.953 -6.633 1 96.19 491 ARG A O 1
ATOM 3577 N N . LYS A 1 492 ? -19.969 11.484 -7.98 1 97.88 492 LYS A N 1
ATOM 3578 C CA . LYS A 1 492 ? -18.703 12.141 -8.289 1 97.88 492 LYS A CA 1
ATOM 3579 C C . LYS A 1 492 ? -18.359 13.211 -7.25 1 97.88 492 LYS A C 1
ATOM 3581 O O . LYS A 1 492 ? -19.25 13.922 -6.777 1 97.88 492 LYS A O 1
ATOM 3586 N N . PRO A 1 493 ? -17.078 13.25 -6.812 1 98.56 493 PRO A N 1
ATOM 3587 C CA . PRO A 1 493 ? -16.656 14.438 -6.062 1 98.56 493 PRO A CA 1
ATOM 3588 C C . PRO A 1 493 ? -16.625 15.695 -6.922 1 98.56 493 PRO A C 1
ATOM 3590 O O . PRO A 1 493 ? -16.797 15.617 -8.141 1 98.56 493 PRO A O 1
ATOM 3593 N N . ASN A 1 494 ? -16.547 16.797 -6.281 1 98.5 494 ASN A N 1
ATOM 3594 C CA . ASN A 1 494 ? -16.344 18.094 -6.941 1 98.5 494 ASN A CA 1
ATOM 3595 C C . ASN A 1 494 ? -14.969 18.672 -6.617 1 98.5 494 ASN A C 1
ATOM 3597 O O . ASN A 1 494 ? -14.828 19.453 -5.672 1 98.5 494 ASN A O 1
ATOM 3601 N N . LEU A 1 495 ? -13.992 18.297 -7.48 1 98.56 495 LEU A N 1
ATOM 3602 C CA . LEU A 1 495 ? -12.609 18.672 -7.203 1 98.56 495 LEU A CA 1
ATOM 3603 C C . LEU A 1 495 ? -12.062 19.578 -8.312 1 98.56 495 LEU A C 1
ATOM 3605 O O . LEU A 1 495 ? -12.305 19.328 -9.492 1 98.56 495 LEU A O 1
ATOM 3609 N N . GLU A 1 496 ? -11.414 20.578 -7.938 1 98.56 496 GLU A N 1
ATOM 3610 C CA . GLU A 1 496 ? -10.5 21.328 -8.789 1 98.56 496 GLU A CA 1
ATOM 3611 C C . GLU A 1 496 ? -9.055 21.141 -8.344 1 98.56 496 GLU A C 1
ATOM 3613 O O . GLU A 1 496 ? -8.656 21.609 -7.273 1 98.56 496 GLU A O 1
ATOM 3618 N N . VAL A 1 497 ? -8.266 20.516 -9.195 1 98.69 497 VAL A N 1
ATOM 3619 C CA . VAL A 1 497 ? -6.902 20.172 -8.82 1 98.69 497 VAL A CA 1
ATOM 3620 C C . VAL A 1 497 ? -5.922 21.125 -9.508 1 98.69 497 VAL A C 1
ATOM 3622 O O . VAL A 1 497 ? -5.891 21.203 -10.734 1 98.69 497 VAL A O 1
ATOM 3625 N N . LEU A 1 498 ? -5.141 21.828 -8.719 1 98.69 498 LEU A N 1
ATOM 3626 C CA . LEU A 1 498 ? -4.039 22.672 -9.188 1 98.69 498 LEU A CA 1
ATOM 3627 C C . LEU A 1 498 ? -2.701 21.953 -8.992 1 98.69 498 LEU A C 1
ATOM 3629 O O . LEU A 1 498 ? -2.25 21.766 -7.863 1 98.69 498 LEU A O 1
ATOM 3633 N N . VAL A 1 499 ? -2.07 21.578 -10.125 1 98.44 499 VAL A N 1
ATOM 3634 C CA . VAL A 1 499 ? -0.809 20.844 -10.055 1 98.44 499 VAL A CA 1
ATOM 3635 C C . VAL A 1 499 ? 0.349 21.781 -10.398 1 98.44 499 VAL A C 1
ATOM 3637 O O . VAL A 1 499 ? 0.392 22.359 -11.492 1 98.44 499 VAL A O 1
ATOM 3640 N N . TYR A 1 500 ? 1.208 21.984 -9.414 1 97.38 500 TYR A N 1
ATOM 3641 C CA . TYR A 1 500 ? 2.465 22.688 -9.672 1 97.38 500 TYR A CA 1
ATOM 3642 C C . TYR A 1 500 ? 3.494 21.734 -10.281 1 97.38 500 TYR A C 1
ATOM 3644 O O . TYR A 1 500 ? 4.082 20.922 -9.578 1 97.38 500 TYR A O 1
ATOM 3652 N N . ASP A 1 501 ? 3.773 21.859 -11.516 1 96.12 501 ASP A N 1
ATOM 3653 C CA . ASP A 1 501 ? 4.629 20.938 -12.25 1 96.12 501 ASP A CA 1
ATOM 3654 C C . ASP A 1 501 ? 6.016 21.531 -12.469 1 96.12 501 ASP A C 1
ATOM 3656 O O . ASP A 1 501 ? 6.262 22.172 -13.492 1 96.12 501 ASP A O 1
ATOM 3660 N N . ASP A 1 502 ? 6.914 21.234 -11.586 1 90.88 502 ASP A N 1
ATOM 3661 C CA . ASP A 1 502 ? 8.297 21.672 -11.773 1 90.88 502 ASP A CA 1
ATOM 3662 C C . ASP A 1 502 ? 9.164 20.516 -12.266 1 90.88 502 ASP A C 1
ATOM 3664 O O . ASP A 1 502 ? 10.391 20.578 -12.164 1 90.88 502 ASP A O 1
ATOM 3668 N N . ARG A 1 503 ? 8.578 19.438 -12.703 1 87.94 503 ARG A N 1
ATOM 3669 C CA . ARG A 1 503 ? 9.18 18.312 -13.414 1 87.94 503 ARG A CA 1
ATOM 3670 C C . ARG A 1 503 ? 10.117 17.516 -12.5 1 87.94 503 ARG A C 1
ATOM 3672 O O . ARG A 1 503 ? 11.203 17.125 -12.914 1 87.94 503 ARG A O 1
ATOM 3679 N N . GLY A 1 504 ? 9.695 17.406 -11.281 1 87.62 504 GLY A N 1
ATOM 3680 C CA . GLY A 1 504 ? 10.477 16.609 -10.352 1 87.62 504 GLY A CA 1
ATOM 3681 C C . GLY A 1 504 ? 10.391 17.094 -8.922 1 87.62 504 GLY A C 1
ATOM 3682 O O . GLY A 1 504 ? 9.477 17.859 -8.57 1 87.62 504 GLY A O 1
ATOM 3683 N N . GLY A 1 505 ? 11.242 16.5 -8.07 1 85.38 505 GLY A N 1
ATOM 3684 C CA . GLY A 1 505 ? 11.281 16.859 -6.656 1 85.38 505 GLY A CA 1
ATOM 3685 C C . GLY A 1 505 ? 12.031 18.141 -6.391 1 85.38 505 GLY A C 1
ATOM 3686 O O . GLY A 1 505 ? 13.125 18.125 -5.82 1 85.38 505 GLY A O 1
ATOM 3687 N N . GLY A 1 506 ? 11.453 19.219 -6.637 1 75.25 506 GLY A N 1
ATOM 3688 C CA . GLY A 1 506 ? 12.062 20.516 -6.453 1 75.25 506 GLY A CA 1
ATOM 3689 C C . GLY A 1 506 ? 12.414 20.812 -5.008 1 75.25 506 GLY A C 1
ATOM 3690 O O . GLY A 1 506 ? 13.312 21.625 -4.734 1 75.25 506 GLY A O 1
ATOM 3691 N N . ILE A 1 507 ? 11.766 20.125 -4.113 1 74.5 507 ILE A N 1
ATOM 3692 C CA . ILE A 1 507 ? 12.031 20.297 -2.691 1 74.5 507 ILE A CA 1
ATOM 3693 C C . ILE A 1 507 ? 13.484 19.938 -2.387 1 74.5 507 ILE A C 1
ATOM 3695 O O . ILE A 1 507 ? 14.102 20.531 -1.495 1 74.5 507 ILE A O 1
ATOM 3699 N N . PHE A 1 508 ? 14.023 19.031 -3.055 1 72.12 508 PHE A N 1
ATOM 3700 C CA . PHE A 1 508 ? 15.375 18.562 -2.764 1 72.12 508 PHE A CA 1
ATOM 3701 C C . PHE A 1 508 ? 16.422 19.547 -3.262 1 72.12 508 PHE A C 1
ATOM 3703 O O . PHE A 1 508 ? 17.578 19.469 -2.867 1 72.12 508 PHE A O 1
ATOM 3710 N N . ALA A 1 509 ? 15.961 20.438 -4.059 1 67.62 509 ALA A N 1
ATOM 3711 C CA . ALA A 1 509 ? 16.844 21.531 -4.461 1 67.62 509 ALA A CA 1
ATOM 3712 C C . ALA A 1 509 ? 16.953 22.578 -3.361 1 67.62 509 ALA A C 1
ATOM 3714 O O . ALA A 1 509 ? 17.938 23.328 -3.293 1 67.62 509 ALA A O 1
ATOM 3715 N N . THR A 1 510 ? 15.938 22.625 -2.539 1 66.12 510 THR A N 1
ATOM 3716 C CA . THR A 1 510 ? 15.883 23.641 -1.495 1 66.12 510 THR A CA 1
ATOM 3717 C C . THR A 1 510 ? 16.484 23.109 -0.196 1 66.12 510 THR A C 1
ATOM 3719 O O . THR A 1 510 ? 16.922 23.891 0.654 1 66.12 510 THR A O 1
ATOM 3722 N N . LEU A 1 511 ? 16.594 21.828 -0.141 1 67.12 511 LEU A N 1
ATOM 3723 C CA . LEU A 1 511 ? 17.172 21.234 1.055 1 67.12 511 LEU A CA 1
ATOM 3724 C C . LEU A 1 511 ? 18.688 21.125 0.924 1 67.12 511 LEU A C 1
ATOM 3726 O O . LEU A 1 511 ? 19.281 21.688 0.008 1 67.12 511 LEU A O 1
ATOM 3730 N N . GLU A 1 512 ? 19.281 20.578 1.829 1 71.56 512 GLU A N 1
ATOM 3731 C CA . GLU A 1 512 ? 20.734 20.469 1.902 1 71.56 512 GLU A CA 1
ATOM 3732 C C . GLU A 1 512 ? 21.297 19.797 0.652 1 71.56 512 GLU A C 1
ATOM 3734 O O . GLU A 1 512 ? 22.469 20 0.311 1 71.56 512 GLU A O 1
ATOM 3739 N N . HIS A 1 513 ? 20.375 19.156 -0.075 1 77.06 513 HIS A N 1
ATOM 3740 C CA . HIS A 1 513 ? 20.812 18.453 -1.275 1 77.06 513 HIS A CA 1
ATOM 3741 C C . HIS A 1 513 ? 21.109 19.438 -2.408 1 77.06 513 HIS A C 1
ATOM 3743 O O . HIS A 1 513 ? 21.891 19.125 -3.316 1 77.06 513 HIS A O 1
ATOM 3749 N N . GLY A 1 514 ? 20.453 20.531 -2.363 1 73.12 514 GLY A N 1
ATOM 3750 C CA . GLY A 1 514 ? 20.609 21.531 -3.414 1 73.12 514 GLY A CA 1
ATOM 3751 C C . GLY A 1 514 ? 22.047 21.984 -3.605 1 73.12 514 GLY A C 1
ATOM 3752 O O . GLY A 1 514 ? 22.5 22.141 -4.738 1 73.12 514 GLY A O 1
ATOM 3753 N N . HIS A 1 515 ? 22.75 22.094 -2.57 1 77.69 515 HIS A N 1
ATOM 3754 C CA . HIS A 1 515 ? 24.141 22.516 -2.65 1 77.69 515 HIS A CA 1
ATOM 3755 C C . HIS A 1 515 ? 25 21.469 -3.344 1 77.69 515 HIS A C 1
ATOM 3757 O O . HIS A 1 515 ? 25.953 21.812 -4.062 1 77.69 515 HIS A O 1
ATOM 3763 N N . LEU A 1 516 ? 24.641 20.312 -3.182 1 81.31 516 LEU A N 1
ATOM 3764 C CA . LEU A 1 516 ? 25.406 19.219 -3.746 1 81.31 516 LEU A CA 1
ATOM 3765 C C . LEU A 1 516 ? 25.109 19.047 -5.23 1 81.31 516 LEU A C 1
ATOM 3767 O O . LEU A 1 516 ? 25.938 18.531 -5.984 1 81.31 516 LEU A O 1
ATOM 3771 N N . ALA A 1 517 ? 24.016 19.453 -5.664 1 79.12 517 ALA A N 1
ATOM 3772 C CA . ALA A 1 517 ? 23.594 19.328 -7.055 1 79.12 517 ALA A CA 1
ATOM 3773 C C . ALA A 1 517 ? 24.547 20.047 -7.992 1 79.12 517 ALA A C 1
ATOM 3775 O O . ALA A 1 517 ? 24.719 19.656 -9.148 1 79.12 517 ALA A O 1
ATOM 3776 N N . GLY A 1 518 ? 25.109 21.062 -7.492 1 76.19 518 GLY A N 1
ATOM 3777 C CA . GLY A 1 518 ? 26.016 21.844 -8.312 1 76.19 518 GLY A CA 1
ATOM 3778 C C . GLY A 1 518 ? 27.422 21.297 -8.359 1 76.19 518 GLY A C 1
ATOM 3779 O O . GLY A 1 518 ? 28.266 21.781 -9.117 1 76.19 518 GLY A O 1
ATOM 3780 N N . THR A 1 519 ? 27.641 20.25 -7.605 1 82.06 519 THR A N 1
ATOM 3781 C CA . THR A 1 519 ? 28.984 19.688 -7.578 1 82.06 519 THR A CA 1
ATOM 3782 C C . THR A 1 519 ? 29.141 18.594 -8.633 1 82.06 519 THR A C 1
ATOM 3784 O O . THR A 1 519 ? 28.156 17.938 -9 1 82.06 519 THR A O 1
ATOM 3787 N N . GLU A 1 520 ? 30.297 18.438 -9.164 1 80.62 520 GLU A N 1
ATOM 3788 C CA . GLU A 1 520 ? 30.578 17.391 -10.141 1 80.62 520 GLU A CA 1
ATOM 3789 C C . GLU A 1 520 ? 30.391 16 -9.539 1 80.62 520 GLU A C 1
ATOM 3791 O O . GLU A 1 520 ? 29.938 15.078 -10.227 1 80.62 520 GLU A O 1
ATOM 3796 N N . GLN A 1 521 ? 30.672 15.938 -8.344 1 82.38 521 GLN A N 1
ATOM 3797 C CA . GLN A 1 521 ? 30.688 14.633 -7.68 1 82.38 521 GLN A CA 1
ATOM 3798 C C . GLN A 1 521 ? 29.266 14.125 -7.453 1 82.38 521 GLN A C 1
ATOM 3800 O O . GLN A 1 521 ? 29.016 12.922 -7.57 1 82.38 521 GLN A O 1
ATOM 3805 N N . PHE A 1 522 ? 28.328 15.039 -7.152 1 87.44 522 PHE A N 1
ATOM 3806 C CA . PHE A 1 522 ? 27.047 14.547 -6.672 1 87.44 522 PHE A CA 1
ATOM 3807 C C . PHE A 1 522 ? 25.906 15.023 -7.574 1 87.44 522 PHE A C 1
ATOM 3809 O O . PHE A 1 522 ? 24.766 14.617 -7.402 1 87.44 522 PHE A O 1
ATOM 3816 N N . GLY A 1 523 ? 26.156 15.82 -8.531 1 87 523 GLY A N 1
ATOM 3817 C CA . GLY A 1 523 ? 25.109 16.375 -9.391 1 87 523 GLY A CA 1
ATOM 3818 C C . GLY A 1 523 ? 24.219 15.32 -10 1 87 523 GLY A C 1
ATOM 3819 O O . GLY A 1 523 ? 22.984 15.414 -9.922 1 87 523 GLY A O 1
ATOM 3820 N N . ALA A 1 524 ? 24.844 14.367 -10.578 1 88.94 524 ALA A N 1
ATOM 3821 C CA . ALA A 1 524 ? 24.078 13.289 -11.219 1 88.94 524 ALA A CA 1
ATOM 3822 C C . ALA A 1 524 ? 23.266 12.508 -10.188 1 88.94 524 ALA A C 1
ATOM 3824 O O . ALA A 1 524 ? 22.125 12.117 -10.461 1 88.94 524 ALA A O 1
ATOM 3825 N N . ALA A 1 525 ? 23.859 12.305 -9.055 1 89.81 525 ALA A N 1
ATOM 3826 C CA . ALA A 1 525 ? 23.172 11.57 -7.988 1 89.81 525 ALA A CA 1
ATOM 3827 C C . ALA A 1 525 ? 21.953 12.328 -7.484 1 89.81 525 ALA A C 1
ATOM 3829 O O . ALA A 1 525 ? 20.891 11.742 -7.27 1 89.81 525 ALA A O 1
ATOM 3830 N N . VAL A 1 526 ? 22.125 13.602 -7.301 1 89.44 526 VAL A N 1
ATOM 3831 C CA . VAL A 1 526 ? 21.016 14.422 -6.812 1 89.44 526 VAL A CA 1
ATOM 3832 C C . VAL A 1 526 ? 19.891 14.43 -7.836 1 89.44 526 VAL A C 1
ATOM 3834 O O . VAL A 1 526 ? 18.719 14.281 -7.477 1 89.44 526 VAL A O 1
ATOM 3837 N N . THR A 1 527 ? 20.203 14.523 -9.07 1 89.44 527 THR A N 1
ATOM 3838 C CA . THR A 1 527 ? 19.203 14.539 -10.125 1 89.44 527 THR A CA 1
ATOM 3839 C C . THR A 1 527 ? 18.438 13.219 -10.18 1 89.44 527 THR A C 1
ATOM 3841 O O . THR A 1 527 ? 17.203 13.203 -10.188 1 89.44 527 THR A O 1
ATOM 3844 N N . ARG A 1 528 ? 19.125 12.219 -10.117 1 92.81 528 ARG A N 1
ATOM 3845 C CA . ARG A 1 528 ? 18.531 10.906 -10.352 1 92.81 528 ARG A CA 1
ATOM 3846 C C . ARG A 1 528 ? 17.797 10.398 -9.109 1 92.81 528 ARG A C 1
ATOM 3848 O O . ARG A 1 528 ? 16.688 9.883 -9.203 1 92.81 528 ARG A O 1
ATOM 3855 N N . PHE A 1 529 ? 18.375 10.586 -7.902 1 93.31 529 PHE A N 1
ATOM 3856 C CA . PHE A 1 529 ? 17.891 9.914 -6.703 1 93.31 529 PHE A CA 1
ATOM 3857 C C . PHE A 1 529 ? 17.094 10.875 -5.832 1 93.31 529 PHE A C 1
ATOM 3859 O O . PHE A 1 529 ? 16.438 10.461 -4.863 1 93.31 529 PHE A O 1
ATOM 3866 N N . PHE A 1 530 ? 17.016 12.18 -6.164 1 91.12 530 PHE A N 1
ATOM 3867 C CA . PHE A 1 530 ? 16.281 13.141 -5.336 1 91.12 530 PHE A CA 1
ATOM 3868 C C . PHE A 1 530 ? 15.297 13.938 -6.172 1 91.12 530 PHE A C 1
ATOM 3870 O O . PHE A 1 530 ? 14.086 13.773 -6.035 1 91.12 530 PHE A O 1
ATOM 3877 N N . THR A 1 531 ? 15.75 14.625 -7.164 1 88.06 531 THR A N 1
ATOM 3878 C CA . THR A 1 531 ? 14.836 15.422 -7.969 1 88.06 531 THR A CA 1
ATOM 3879 C C . THR A 1 531 ? 13.961 14.523 -8.836 1 88.06 531 THR A C 1
ATOM 3881 O O . THR A 1 531 ? 12.781 14.82 -9.055 1 88.06 531 THR A O 1
ATOM 3884 N N . THR A 1 532 ? 14.602 13.391 -9.344 1 90 532 THR A N 1
ATOM 3885 C CA . THR A 1 532 ? 13.867 12.344 -10.039 1 90 532 THR A CA 1
ATOM 3886 C C . THR A 1 532 ? 12.969 12.93 -11.117 1 90 532 THR A C 1
ATOM 3888 O O . THR A 1 532 ? 11.742 12.867 -11.023 1 90 532 THR A O 1
ATOM 3891 N N . PRO A 1 533 ? 13.523 13.422 -12.164 1 91.38 533 PRO A N 1
ATOM 3892 C CA . PRO A 1 533 ? 12.734 14.047 -13.234 1 91.38 533 PRO A CA 1
ATOM 3893 C C . PRO A 1 533 ? 11.805 13.055 -13.93 1 91.38 533 PRO A C 1
ATOM 3895 O O . PRO A 1 533 ? 12.055 11.852 -13.914 1 91.38 533 PRO A O 1
ATOM 3898 N N . HIS A 1 534 ? 10.688 13.523 -14.469 1 92.56 534 HIS A N 1
ATOM 3899 C CA . HIS A 1 534 ? 9.75 12.742 -15.266 1 92.56 534 HIS A CA 1
ATOM 3900 C C . HIS A 1 534 ? 9.352 13.492 -16.531 1 92.56 534 HIS A C 1
ATOM 3902 O O . HIS A 1 534 ? 9.609 14.695 -16.656 1 92.56 534 HIS A O 1
ATOM 3908 N N . THR A 1 535 ? 8.742 12.766 -17.484 1 92.94 535 THR A N 1
ATOM 3909 C CA . THR A 1 535 ? 8.328 13.359 -18.734 1 92.94 535 THR A CA 1
ATOM 3910 C C . THR A 1 535 ? 6.832 13.133 -18.969 1 92.94 535 THR A C 1
ATOM 3912 O O . THR A 1 535 ? 6.371 13.156 -20.125 1 92.94 535 THR A O 1
ATOM 3915 N N . VAL A 1 536 ? 6.086 12.891 -18 1 96.81 536 VAL A N 1
ATOM 3916 C CA . VAL A 1 536 ? 4.672 12.555 -18.094 1 96.81 536 VAL A CA 1
ATOM 3917 C C . VAL A 1 536 ? 3.885 13.773 -18.578 1 96.81 536 VAL A C 1
ATOM 3919 O O . VAL A 1 536 ? 4.145 14.898 -18.141 1 96.81 536 VAL A O 1
ATOM 3922 N N . ASP A 1 537 ? 2.98 13.57 -19.516 1 97.12 537 ASP A N 1
ATOM 3923 C CA . ASP A 1 537 ? 1.979 14.57 -19.859 1 97.12 537 ASP A CA 1
ATOM 3924 C C . ASP A 1 537 ? 0.829 14.562 -18.859 1 97.12 537 ASP A C 1
ATOM 3926 O O . ASP A 1 537 ? -0.161 13.852 -19.047 1 97.12 537 ASP A O 1
ATOM 3930 N N . LEU A 1 538 ? 0.919 15.469 -17.875 1 97.38 538 LEU A N 1
ATOM 3931 C CA . LEU A 1 538 ? -0.003 15.438 -16.75 1 97.38 538 LEU A CA 1
ATOM 3932 C C . LEU A 1 538 ? -1.428 15.742 -17.203 1 97.38 538 LEU A C 1
ATOM 3934 O O . LEU A 1 538 ? -2.385 15.164 -16.672 1 97.38 538 LEU A O 1
ATOM 3938 N N . GLU A 1 539 ? -1.6 16.609 -18.125 1 96.56 539 GLU A N 1
ATOM 3939 C CA . GLU A 1 539 ? -2.93 16.953 -18.609 1 96.56 539 GLU A CA 1
ATOM 3940 C C . GLU A 1 539 ? -3.566 15.781 -19.344 1 96.56 539 GLU A C 1
ATOM 3942 O O . GLU A 1 539 ? -4.738 15.461 -19.125 1 96.56 539 GLU A O 1
ATOM 3947 N N . ALA A 1 540 ? -2.764 15.18 -20.234 1 97.12 540 ALA A N 1
ATOM 3948 C CA . ALA A 1 540 ? -3.256 14.008 -20.953 1 97.12 540 ALA A CA 1
ATOM 3949 C C . ALA A 1 540 ? -3.6 12.875 -19.984 1 97.12 540 ALA A C 1
ATOM 3951 O O . ALA A 1 540 ? -4.59 12.164 -20.172 1 97.12 540 ALA A O 1
ATOM 3952 N N . LEU A 1 541 ? -2.789 12.711 -19.031 1 97.75 541 LEU A N 1
ATOM 3953 C CA . LEU A 1 541 ? -3.027 11.695 -18 1 97.75 541 LEU A CA 1
ATOM 3954 C C . LEU A 1 541 ? -4.359 11.93 -17.297 1 97.75 541 LEU A C 1
ATOM 3956 O O . LEU A 1 541 ? -5.16 11.008 -17.141 1 97.75 541 LEU A O 1
ATOM 3960 N N . ALA A 1 542 ? -4.559 13.133 -16.891 1 97.5 542 ALA A N 1
ATOM 3961 C CA . ALA A 1 542 ? -5.793 13.484 -16.188 1 97.5 542 ALA A CA 1
ATOM 3962 C C . ALA A 1 542 ? -7.008 13.258 -17.078 1 97.5 542 ALA A C 1
ATOM 3964 O O . ALA A 1 542 ? -8.039 12.75 -16.625 1 97.5 542 ALA A O 1
ATOM 3965 N N . GLN A 1 543 ? -6.895 13.555 -18.312 1 96.75 543 GLN A N 1
ATOM 3966 C CA . GLN A 1 543 ? -8.008 13.461 -19.25 1 96.75 543 GLN A CA 1
ATOM 3967 C C . GLN A 1 543 ? -8.359 12.008 -19.547 1 96.75 543 GLN A C 1
ATOM 3969 O O . GLN A 1 543 ? -9.531 11.68 -19.781 1 96.75 543 GLN A O 1
ATOM 3974 N N . ALA A 1 544 ? -7.379 11.195 -19.5 1 97.62 544 ALA A N 1
ATOM 3975 C CA . ALA A 1 544 ? -7.57 9.805 -19.875 1 97.62 544 ALA A CA 1
ATOM 3976 C C . ALA A 1 544 ? -8.523 9.094 -18.922 1 97.62 544 ALA A C 1
ATOM 3978 O O . ALA A 1 544 ? -9.148 8.094 -19.281 1 97.62 544 ALA A O 1
ATOM 3979 N N . TRP A 1 545 ? -8.688 9.57 -17.719 1 95.88 545 TRP A N 1
ATOM 3980 C CA . TRP A 1 545 ? -9.508 8.914 -16.703 1 95.88 545 TRP A CA 1
ATOM 3981 C C . TRP A 1 545 ? -10.992 9.188 -16.953 1 95.88 545 TRP A C 1
ATOM 3983 O O . TRP A 1 545 ? -11.852 8.547 -16.344 1 95.88 545 TRP A O 1
ATOM 3993 N N . GLY A 1 546 ? -11.367 10.086 -17.812 1 89.62 546 GLY A N 1
ATOM 3994 C CA . GLY A 1 546 ? -12.75 10.312 -18.219 1 89.62 546 GLY A CA 1
ATOM 3995 C C . GLY A 1 546 ? -13.477 11.281 -17.312 1 89.62 546 GLY A C 1
ATOM 3996 O O . GLY A 1 546 ? -12.859 12.156 -16.688 1 89.62 546 GLY A O 1
ATOM 3997 N N . ASP A 1 547 ? -14.859 11.188 -17.344 1 88.19 547 ASP A N 1
ATOM 3998 C CA . ASP A 1 547 ? -15.703 12.062 -16.531 1 88.19 547 ASP A CA 1
ATOM 3999 C C . ASP A 1 547 ? -15.797 11.562 -15.094 1 88.19 547 ASP A C 1
ATOM 4001 O O . ASP A 1 547 ? -16.609 10.688 -14.789 1 88.19 547 ASP A O 1
ATOM 4005 N N . ASN A 1 548 ? -15.047 12.188 -14.281 1 93.25 548 ASN A N 1
ATOM 4006 C CA . ASN A 1 548 ? -14.906 11.703 -12.914 1 93.25 548 ASN A CA 1
ATOM 4007 C C . ASN A 1 548 ? -15.211 12.797 -11.898 1 93.25 548 ASN A C 1
ATOM 4009 O O . ASN A 1 548 ? -15.047 12.586 -10.688 1 93.25 548 ASN A O 1
ATOM 4013 N N . GLY A 1 549 ? -15.656 14.016 -12.352 1 94.62 549 GLY A N 1
ATOM 4014 C CA . GLY A 1 549 ? -15.984 15.109 -11.453 1 94.62 549 GLY A CA 1
ATOM 4015 C C . GLY A 1 549 ? -14.766 15.875 -10.977 1 94.62 549 GLY A C 1
ATOM 4016 O O . GLY A 1 549 ? -14.844 16.656 -10.023 1 94.62 549 GLY A O 1
ATOM 4017 N N . ILE A 1 550 ? -13.617 15.656 -11.688 1 97.06 550 ILE A N 1
ATOM 4018 C CA . ILE A 1 550 ? -12.352 16.25 -11.273 1 97.06 550 ILE A CA 1
ATOM 4019 C C . ILE A 1 550 ? -11.758 17.062 -12.43 1 97.06 550 ILE A C 1
ATOM 4021 O O . ILE A 1 550 ? -11.562 16.531 -13.523 1 97.06 550 ILE A O 1
ATOM 4025 N N . THR A 1 551 ? -11.562 18.328 -12.227 1 97.25 551 THR A N 1
ATOM 4026 C CA . THR A 1 551 ? -10.852 19.156 -13.195 1 97.25 551 THR A CA 1
ATOM 4027 C C . THR A 1 551 ? -9.406 19.375 -12.766 1 97.25 551 THR A C 1
ATOM 4029 O O . THR A 1 551 ? -9.125 19.562 -11.586 1 97.25 551 THR A O 1
ATOM 4032 N N . VAL A 1 552 ? -8.516 19.297 -13.703 1 98 552 VAL A N 1
ATOM 4033 C CA . VAL A 1 552 ? -7.09 19.422 -13.406 1 98 552 VAL A CA 1
ATOM 4034 C C . VAL A 1 552 ? -6.488 20.578 -14.211 1 98 552 VAL A C 1
ATOM 4036 O O . VAL A 1 552 ? -6.656 20.641 -15.43 1 98 552 VAL A O 1
ATOM 4039 N N . ARG A 1 553 ? -5.844 21.453 -13.555 1 97.69 553 ARG A N 1
ATOM 4040 C CA . ARG A 1 553 ? -5.059 22.531 -14.164 1 97.69 553 ARG A CA 1
ATOM 4041 C C . ARG A 1 553 ? -3.582 22.391 -13.797 1 97.69 553 ARG A C 1
ATOM 4043 O O . ARG A 1 553 ? -3.229 22.359 -12.617 1 97.69 553 ARG A O 1
ATOM 4050 N N . VAL A 1 554 ? -2.764 22.328 -14.773 1 97.56 554 VAL A N 1
ATOM 4051 C CA . VAL A 1 554 ? -1.324 22.188 -14.57 1 97.56 554 VAL A CA 1
ATOM 4052 C C . VAL A 1 554 ? -0.657 23.562 -14.703 1 97.56 554 VAL A C 1
ATOM 4054 O O . VAL A 1 554 ? -0.878 24.281 -15.688 1 97.56 554 VAL A O 1
ATOM 4057 N N . VAL A 1 555 ? 0.107 23.922 -13.719 1 95.25 555 VAL A N 1
ATOM 4058 C CA . VAL A 1 555 ? 0.858 25.188 -13.711 1 95.25 555 VAL A CA 1
ATOM 4059 C C . VAL A 1 555 ? 2.355 24.891 -13.766 1 95.25 555 VAL A C 1
ATOM 4061 O O . VAL A 1 555 ? 2.898 24.219 -12.875 1 95.25 555 VAL A O 1
ATOM 4064 N N . THR A 1 556 ? 2.992 25.344 -14.758 1 91.94 556 THR A N 1
ATOM 4065 C CA . THR A 1 556 ? 4.434 25.188 -14.906 1 91.94 556 THR A CA 1
ATOM 4066 C C . THR A 1 556 ? 5.156 26.5 -14.586 1 91.94 556 THR A C 1
ATOM 4068 O O . THR A 1 556 ? 4.832 27.547 -15.141 1 91.94 556 THR A O 1
ATOM 4071 N N . PRO A 1 557 ? 6.023 26.453 -13.664 1 87.25 557 PRO A N 1
ATOM 4072 C CA . PRO A 1 557 ? 6.723 27.703 -13.328 1 87.25 557 PRO A CA 1
ATOM 4073 C C . PRO A 1 557 ? 7.574 28.219 -14.484 1 87.25 557 PRO A C 1
ATOM 4075 O O . PRO A 1 557 ? 8.008 27.453 -15.336 1 87.25 557 PRO A O 1
ATOM 4078 N N . MET B 1 1 ? 41.906 18.375 13.188 1 41.97 1 MET B N 1
ATOM 4079 C CA . MET B 1 1 ? 41.406 17 13.289 1 41.97 1 MET B CA 1
ATOM 4080 C C . MET B 1 1 ? 40.812 16.531 11.969 1 41.97 1 MET B C 1
ATOM 4082 O O . MET B 1 1 ? 40.031 17.25 11.352 1 41.97 1 MET B O 1
ATOM 4086 N N . THR B 1 2 ? 41.375 15.641 11.305 1 54.66 2 THR B N 1
ATOM 4087 C CA . THR B 1 2 ? 40.875 15.164 10.023 1 54.66 2 THR B CA 1
ATOM 4088 C C . THR B 1 2 ? 39.406 14.797 10.125 1 54.66 2 THR B C 1
ATOM 4090 O O . THR B 1 2 ? 39 14.016 10.992 1 54.66 2 THR B O 1
ATOM 4093 N N . PRO B 1 3 ? 38.531 15.438 9.406 1 78 3 PRO B N 1
ATOM 4094 C CA . PRO B 1 3 ? 37.094 15.211 9.578 1 78 3 PRO B CA 1
ATOM 4095 C C . PRO B 1 3 ? 36.719 13.734 9.445 1 78 3 PRO B C 1
ATOM 4097 O O . PRO B 1 3 ? 37.281 13.023 8.602 1 78 3 PRO B O 1
ATOM 4100 N N . THR B 1 4 ? 36.156 13.156 10.5 1 88.69 4 THR B N 1
ATOM 4101 C CA . THR B 1 4 ? 35.688 11.773 10.555 1 88.69 4 THR B CA 1
ATOM 4102 C C . THR B 1 4 ? 34.344 11.617 9.891 1 88.69 4 THR B C 1
ATOM 4104 O O . THR B 1 4 ? 33.469 12.508 9.984 1 88.69 4 THR B O 1
ATOM 4107 N N . PRO B 1 5 ? 34.188 10.578 9.133 1 93.12 5 PRO B N 1
ATOM 4108 C CA . PRO B 1 5 ? 32.875 10.336 8.516 1 93.12 5 PRO B CA 1
ATOM 4109 C C . PRO B 1 5 ? 31.75 10.258 9.531 1 93.12 5 PRO B C 1
ATOM 4111 O O . PRO B 1 5 ? 31.969 9.867 10.68 1 93.12 5 PRO B O 1
ATOM 4114 N N . SER B 1 6 ? 30.609 10.711 9.086 1 95.25 6 SER B N 1
ATOM 4115 C CA . SER B 1 6 ? 29.438 10.719 9.969 1 95.25 6 SER B CA 1
ATOM 4116 C C . SER B 1 6 ? 28.938 9.305 10.219 1 95.25 6 SER B C 1
ATOM 4118 O O . SER B 1 6 ? 29.141 8.406 9.391 1 95.25 6 SER B O 1
ATOM 4120 N N . ALA B 1 7 ? 28.234 9.094 11.391 1 95.81 7 ALA B N 1
ATOM 4121 C CA . ALA B 1 7 ? 27.672 7.805 11.766 1 95.81 7 ALA B CA 1
ATOM 4122 C C . ALA B 1 7 ? 26.641 7.34 10.734 1 95.81 7 ALA B C 1
ATOM 4124 O O . ALA B 1 7 ? 26.516 6.141 10.477 1 95.81 7 ALA B O 1
ATOM 4125 N N . SER B 1 8 ? 25.906 8.242 10.148 1 97.25 8 SER B N 1
ATOM 4126 C CA . SER B 1 8 ? 24.875 7.922 9.156 1 97.25 8 SER B CA 1
ATOM 4127 C C . SER B 1 8 ? 25.5 7.285 7.914 1 97.25 8 SER B C 1
ATOM 4129 O O . SER B 1 8 ? 25 6.27 7.422 1 97.25 8 SER B O 1
ATOM 4131 N N . PHE B 1 9 ? 26.578 7.793 7.461 1 97.62 9 PHE B N 1
ATOM 4132 C CA . PHE B 1 9 ? 27.219 7.258 6.262 1 97.62 9 PHE B CA 1
ATOM 4133 C C . PHE B 1 9 ? 27.953 5.961 6.574 1 97.62 9 PHE B C 1
ATOM 4135 O O . PHE B 1 9 ? 27.984 5.043 5.754 1 97.62 9 PHE B O 1
ATOM 4142 N N . ILE B 1 10 ? 28.516 5.918 7.789 1 97.81 10 ILE B N 1
ATOM 4143 C CA . ILE B 1 10 ? 29.141 4.66 8.195 1 97.81 10 ILE B CA 1
ATOM 4144 C C . ILE B 1 10 ? 28.094 3.553 8.227 1 97.81 10 ILE B C 1
ATOM 4146 O O . ILE B 1 10 ? 28.328 2.443 7.742 1 97.81 10 ILE B O 1
ATOM 4150 N N . SER B 1 11 ? 26.906 3.828 8.758 1 98.31 11 SER B N 1
ATOM 4151 C CA . SER B 1 11 ? 25.828 2.852 8.812 1 98.31 11 SER B CA 1
ATOM 4152 C C . SER B 1 11 ? 25.391 2.424 7.418 1 98.31 11 SER B C 1
ATOM 4154 O O . SER B 1 11 ? 25.203 1.232 7.156 1 98.31 11 SER B O 1
ATOM 4156 N N . ALA B 1 12 ? 25.172 3.377 6.52 1 98.56 12 ALA B N 1
ATOM 4157 C CA . ALA B 1 12 ? 24.75 3.098 5.152 1 98.56 12 ALA B CA 1
ATOM 4158 C C . ALA B 1 12 ? 25.766 2.221 4.43 1 98.56 12 ALA B C 1
ATOM 4160 O O . ALA B 1 12 ? 25.406 1.218 3.811 1 98.56 12 ALA B O 1
ATOM 4161 N N . ILE B 1 13 ? 27.031 2.586 4.566 1 98.19 13 ILE B N 1
ATOM 4162 C CA . ILE B 1 13 ? 28.109 1.877 3.906 1 98.19 13 ILE B CA 1
ATOM 4163 C C . ILE B 1 13 ? 28.234 0.463 4.473 1 98.19 13 ILE B C 1
ATOM 4165 O O . ILE B 1 13 ? 28.344 -0.507 3.719 1 98.19 13 ILE B O 1
ATOM 4169 N N . SER B 1 14 ? 28.188 0.363 5.785 1 98.19 14 SER B N 1
ATOM 4170 C CA . SER B 1 14 ? 28.328 -0.934 6.441 1 98.19 14 SER B CA 1
ATOM 4171 C C . SER B 1 14 ? 27.234 -1.898 6 1 98.19 14 SER B C 1
ATOM 4173 O O . SER B 1 14 ? 27.5 -3.064 5.707 1 98.19 14 SER B O 1
ATOM 4175 N N . LEU B 1 15 ? 26.016 -1.437 5.926 1 98.56 15 LEU B N 1
ATOM 4176 C CA . LEU B 1 15 ? 24.906 -2.287 5.508 1 98.56 15 LEU B CA 1
ATOM 4177 C C . LEU B 1 15 ? 25.047 -2.686 4.043 1 98.56 15 LEU B C 1
ATOM 4179 O O . LEU B 1 15 ? 24.969 -3.869 3.705 1 98.56 15 LEU B O 1
ATOM 4183 N N . LEU B 1 16 ? 25.266 -1.692 3.191 1 98.5 16 LEU B N 1
ATOM 4184 C CA . LEU B 1 16 ? 25.312 -1.96 1.758 1 98.5 16 LEU B CA 1
ATOM 4185 C C . LEU B 1 16 ? 26.5 -2.855 1.412 1 98.5 16 LEU B C 1
ATOM 4187 O O . LEU B 1 16 ? 26.391 -3.705 0.523 1 98.5 16 LEU B O 1
ATOM 4191 N N . ASP B 1 17 ? 27.609 -2.646 2.123 1 97.5 17 ASP B N 1
ATOM 4192 C CA . ASP B 1 17 ? 28.766 -3.521 1.936 1 97.5 17 ASP B CA 1
ATOM 4193 C C . ASP B 1 17 ? 28.391 -4.98 2.193 1 97.5 17 ASP B C 1
ATOM 4195 O O . ASP B 1 17 ? 28.688 -5.855 1.377 1 97.5 17 ASP B O 1
ATOM 4199 N N . THR B 1 18 ? 27.766 -5.16 3.273 1 96.38 18 THR B N 1
ATOM 4200 C CA . THR B 1 18 ? 27.359 -6.5 3.678 1 96.38 18 THR B CA 1
ATOM 4201 C C . THR B 1 18 ? 26.375 -7.094 2.668 1 96.38 18 THR B C 1
ATOM 4203 O O . THR B 1 18 ? 26.5 -8.258 2.285 1 96.38 18 THR B O 1
ATOM 4206 N N . LEU B 1 19 ? 25.406 -6.348 2.191 1 97.56 19 LEU B N 1
ATOM 4207 C CA . LEU B 1 19 ? 24.375 -6.832 1.277 1 97.56 19 LEU B CA 1
ATOM 4208 C C . LEU B 1 19 ? 24.984 -7.18 -0.08 1 97.56 19 LEU B C 1
ATOM 4210 O O . LEU B 1 19 ? 24.641 -8.219 -0.662 1 97.56 19 LEU B O 1
ATOM 4214 N N . VAL B 1 20 ? 25.859 -6.348 -0.559 1 97 20 VAL B N 1
ATOM 4215 C CA . VAL B 1 20 ? 26.516 -6.602 -1.838 1 97 20 VAL B CA 1
ATOM 4216 C C . VAL B 1 20 ? 27.375 -7.863 -1.741 1 97 20 VAL B C 1
ATOM 4218 O O . VAL B 1 20 ? 27.344 -8.711 -2.639 1 97 20 VAL B O 1
ATOM 4221 N N . ARG B 1 21 ? 28.047 -8.047 -0.668 1 93.94 21 ARG B N 1
ATOM 4222 C CA . ARG B 1 21 ? 28.891 -9.219 -0.473 1 93.94 21 ARG B CA 1
ATOM 4223 C C . ARG B 1 21 ? 28.047 -10.477 -0.318 1 93.94 21 ARG B C 1
ATOM 4225 O O . ARG B 1 21 ? 28.516 -11.586 -0.585 1 93.94 21 ARG B O 1
ATOM 4232 N N . THR B 1 22 ? 26.812 -10.273 0.04 1 92.69 22 THR B N 1
ATOM 4233 C CA . THR B 1 22 ? 25.922 -11.406 0.214 1 92.69 22 THR B CA 1
ATOM 4234 C C . THR B 1 22 ? 25.156 -11.695 -1.076 1 92.69 22 THR B C 1
ATOM 4236 O O . THR B 1 22 ? 24.375 -12.648 -1.143 1 92.69 22 THR B O 1
ATOM 4239 N N . GLY B 1 23 ? 25.359 -10.875 -2.098 1 93.44 23 GLY B N 1
ATOM 4240 C CA . GLY B 1 23 ? 24.859 -11.266 -3.404 1 93.44 23 GLY B CA 1
ATOM 4241 C C . GLY B 1 23 ? 23.875 -10.273 -3.992 1 93.44 23 GLY B C 1
ATOM 4242 O O . GLY B 1 23 ? 23.391 -10.461 -5.109 1 93.44 23 GLY B O 1
ATOM 4243 N N . MET B 1 24 ? 23.547 -9.188 -3.299 1 97 24 MET B N 1
ATOM 4244 C CA . MET B 1 24 ? 22.625 -8.195 -3.852 1 97 24 MET B CA 1
ATOM 4245 C C . MET B 1 24 ? 23.266 -7.445 -5.012 1 97 24 MET B C 1
ATOM 4247 O O . MET B 1 24 ? 24.375 -6.902 -4.875 1 97 24 MET B O 1
ATOM 4251 N N . ARG B 1 25 ? 22.594 -7.43 -6.113 1 96.81 25 ARG B N 1
ATOM 4252 C CA . ARG B 1 25 ? 23.109 -6.75 -7.297 1 96.81 25 ARG B CA 1
ATOM 4253 C C . ARG B 1 25 ? 22.125 -5.699 -7.801 1 96.81 25 ARG B C 1
ATOM 4255 O O . ARG B 1 25 ? 22.484 -4.855 -8.625 1 96.81 25 ARG B O 1
ATOM 4262 N N . HIS B 1 26 ? 20.891 -5.758 -7.367 1 98.56 26 HIS B N 1
ATOM 4263 C CA . HIS B 1 26 ? 19.859 -4.793 -7.73 1 98.56 26 HIS B CA 1
ATOM 4264 C C . HIS B 1 26 ? 19.25 -4.152 -6.492 1 98.56 26 HIS B C 1
ATOM 4266 O O . HIS B 1 26 ? 19.094 -4.809 -5.461 1 98.56 26 HIS B O 1
ATOM 4272 N N . VAL B 1 27 ? 18.953 -2.9 -6.617 1 98.81 27 VAL B N 1
ATOM 4273 C CA . VAL B 1 27 ? 18.203 -2.18 -5.59 1 98.81 27 VAL B CA 1
ATOM 4274 C C . VAL B 1 27 ? 17.25 -1.191 -6.246 1 98.81 27 VAL B C 1
ATOM 4276 O O . VAL B 1 27 ? 17.578 -0.578 -7.266 1 98.81 27 VAL B O 1
ATOM 4279 N N . VAL B 1 28 ? 16.016 -1.136 -5.773 1 98.94 28 VAL B N 1
ATOM 4280 C CA . VAL B 1 28 ? 15.047 -0.143 -6.215 1 98.94 28 VAL B CA 1
ATOM 4281 C C . VAL B 1 28 ? 14.914 0.956 -5.16 1 98.94 28 VAL B C 1
ATOM 4283 O O . VAL B 1 28 ? 14.719 0.669 -3.979 1 98.94 28 VAL B O 1
ATOM 4286 N N . VAL B 1 29 ? 15.023 2.227 -5.566 1 98.62 29 VAL B N 1
ATOM 4287 C CA . VAL B 1 29 ? 15.086 3.35 -4.637 1 98.62 29 VAL B CA 1
ATOM 4288 C C . VAL B 1 29 ? 13.914 4.297 -4.887 1 98.62 29 VAL B C 1
ATOM 4290 O O . VAL B 1 29 ? 13.711 4.754 -6.016 1 98.62 29 VAL B O 1
ATOM 4293 N N . SER B 1 30 ? 13.109 4.504 -3.91 1 98 30 SER B N 1
ATOM 4294 C CA . SER B 1 30 ? 12.156 5.609 -3.936 1 98 30 SER B CA 1
ATOM 4295 C C . SER B 1 30 ? 12.734 6.855 -3.273 1 98 30 SER B C 1
ATOM 4297 O O . SER B 1 30 ? 13.227 6.793 -2.145 1 98 30 SER B O 1
ATOM 4299 N N . PRO B 1 31 ? 12.641 7.965 -3.912 1 93 31 PRO B N 1
ATOM 4300 C CA . PRO B 1 31 ? 13.312 9.172 -3.42 1 93 31 PRO B CA 1
ATOM 4301 C C . PRO B 1 31 ? 12.766 9.641 -2.074 1 93 31 PRO B C 1
ATOM 4303 O O . PRO B 1 31 ? 11.57 9.516 -1.812 1 93 31 PRO B O 1
ATOM 4306 N N . GLY B 1 32 ? 13.648 10.227 -1.306 1 92.94 32 GLY B N 1
ATOM 4307 C CA . GLY B 1 32 ? 13.336 10.797 -0.006 1 92.94 32 GLY B CA 1
ATOM 4308 C C . GLY B 1 32 ? 14.555 11.359 0.704 1 92.94 32 GLY B C 1
ATOM 4309 O O . GLY B 1 32 ? 15.68 10.945 0.431 1 92.94 32 GLY B O 1
ATOM 4310 N N . SER B 1 33 ? 14.289 12.203 1.635 1 91.62 33 SER B N 1
ATOM 4311 C CA . SER B 1 33 ? 15.391 12.875 2.32 1 91.62 33 SER B CA 1
ATOM 4312 C C . SER B 1 33 ? 15.953 12 3.436 1 91.62 33 SER B C 1
ATOM 4314 O O . SER B 1 33 ? 17.172 11.961 3.639 1 91.62 33 SER B O 1
ATOM 4316 N N . ARG B 1 34 ? 15.078 11.273 4.156 1 94.94 34 ARG B N 1
ATOM 4317 C CA . ARG B 1 34 ? 15.523 10.484 5.301 1 94.94 34 ARG B CA 1
ATOM 4318 C C . ARG B 1 34 ? 16.453 9.359 4.855 1 94.94 34 ARG B C 1
ATOM 4320 O O . ARG B 1 34 ? 17.375 8.977 5.594 1 94.94 34 ARG B O 1
ATOM 4327 N N . SER B 1 35 ? 16.359 8.938 3.639 1 97.31 35 SER B N 1
ATOM 4328 C CA . SER B 1 35 ? 17.156 7.824 3.139 1 97.31 35 SER B CA 1
ATOM 4329 C C . SER B 1 35 ? 18.375 8.32 2.361 1 97.31 35 SER B C 1
ATOM 4331 O O . SER B 1 35 ? 19.031 7.547 1.656 1 97.31 35 SER B O 1
ATOM 4333 N N . ALA B 1 36 ? 18.734 9.578 2.506 1 96.38 36 ALA B N 1
ATOM 4334 C CA . ALA B 1 36 ? 19.766 10.219 1.701 1 96.38 36 ALA B CA 1
ATOM 4335 C C . ALA B 1 36 ? 21.109 9.508 1.862 1 96.38 36 ALA B C 1
ATOM 4337 O O . ALA B 1 36 ? 21.812 9.266 0.878 1 96.38 36 ALA B O 1
ATOM 4338 N N . PRO B 1 37 ? 21.547 9.117 3.082 1 97.44 37 PRO B N 1
ATOM 4339 C CA . PRO B 1 37 ? 22.828 8.422 3.184 1 97.44 37 PRO B CA 1
ATOM 4340 C C . PRO B 1 37 ? 22.875 7.152 2.336 1 97.44 37 PRO B C 1
ATOM 4342 O O . PRO B 1 37 ? 23.906 6.852 1.725 1 97.44 37 PRO B O 1
ATOM 4345 N N . LEU B 1 38 ? 21.781 6.438 2.281 1 98.56 38 LEU B N 1
ATOM 4346 C CA . LEU B 1 38 ? 21.703 5.242 1.446 1 98.56 38 LEU B CA 1
ATOM 4347 C C . LEU B 1 38 ? 21.766 5.613 -0.033 1 98.56 38 LEU B C 1
ATOM 4349 O O . LEU B 1 38 ? 22.469 4.969 -0.811 1 98.56 38 LEU B O 1
ATOM 4353 N N . ALA B 1 39 ? 21.016 6.668 -0.386 1 97.44 39 ALA B N 1
ATOM 4354 C CA . ALA B 1 39 ? 20.953 7.082 -1.785 1 97.44 39 ALA B CA 1
ATOM 4355 C C . ALA B 1 39 ? 22.328 7.461 -2.311 1 97.44 39 ALA B C 1
ATOM 4357 O O . ALA B 1 39 ? 22.719 7.055 -3.41 1 97.44 39 ALA B O 1
ATOM 4358 N N . TYR B 1 40 ? 23.109 8.242 -1.529 1 96.94 40 TYR B N 1
ATOM 4359 C CA . TYR B 1 40 ? 24.453 8.641 -1.946 1 96.94 40 TYR B CA 1
ATOM 4360 C C . TYR B 1 40 ? 25.375 7.438 -2.043 1 96.94 40 TYR B C 1
ATOM 4362 O O . TYR B 1 40 ? 26.203 7.355 -2.957 1 96.94 40 TYR B O 1
ATOM 4370 N N . ALA B 1 41 ? 25.234 6.539 -1.084 1 98.31 41 ALA B N 1
ATOM 4371 C CA . ALA B 1 41 ? 26.062 5.332 -1.111 1 98.31 41 ALA B CA 1
ATOM 4372 C C . ALA B 1 41 ? 25.719 4.469 -2.322 1 98.31 41 ALA B C 1
ATOM 4374 O O . ALA B 1 41 ? 26.625 3.961 -3 1 98.31 41 ALA B O 1
ATOM 4375 N N . ILE B 1 42 ? 24.484 4.293 -2.631 1 98.5 42 ILE B N 1
ATOM 4376 C CA . ILE B 1 42 ? 24.016 3.51 -3.771 1 98.5 42 ILE B CA 1
ATOM 4377 C C . ILE B 1 42 ? 24.484 4.16 -5.07 1 98.5 42 ILE B C 1
ATOM 4379 O O . ILE B 1 42 ? 24.922 3.467 -6 1 98.5 42 ILE B O 1
ATOM 4383 N N . ALA B 1 43 ? 24.391 5.5 -5.121 1 97.19 43 ALA B N 1
ATOM 4384 C CA . ALA B 1 43 ? 24.859 6.223 -6.301 1 97.19 43 ALA B CA 1
ATOM 4385 C C . ALA B 1 43 ? 26.328 5.926 -6.574 1 97.19 43 ALA B C 1
ATOM 4387 O O . ALA B 1 43 ? 26.734 5.719 -7.723 1 97.19 43 ALA B O 1
ATOM 4388 N N . ALA B 1 44 ? 27.125 5.914 -5.496 1 97.06 44 ALA B N 1
ATOM 4389 C CA . ALA B 1 44 ? 28.547 5.637 -5.641 1 97.06 44 ALA B CA 1
ATOM 4390 C C . ALA B 1 44 ? 28.781 4.242 -6.219 1 97.06 44 ALA B C 1
ATOM 4392 O O . ALA B 1 44 ? 29.625 4.062 -7.102 1 97.06 44 ALA B O 1
ATOM 4393 N N . LEU B 1 45 ? 28.062 3.273 -5.734 1 97.56 45 LEU B N 1
ATOM 4394 C CA . LEU B 1 45 ? 28.203 1.902 -6.215 1 97.56 45 LEU B CA 1
ATOM 4395 C C . LEU B 1 45 ? 27.703 1.775 -7.648 1 97.56 45 LEU B C 1
ATOM 4397 O O . LEU B 1 45 ? 28.297 1.066 -8.461 1 97.56 45 LEU B O 1
ATOM 4401 N N . SER B 1 46 ? 26.578 2.398 -7.945 1 96.56 46 SER B N 1
ATOM 4402 C CA . SER B 1 46 ? 25.953 2.311 -9.258 1 96.56 46 SER B CA 1
ATOM 4403 C C . SER B 1 46 ? 26.844 2.912 -10.344 1 96.56 46 SER B C 1
ATOM 4405 O O . SER B 1 46 ? 26.906 2.393 -11.453 1 96.56 46 SER B O 1
ATOM 4407 N N . GLU B 1 47 ? 27.484 3.988 -10.031 1 95 47 GLU B N 1
ATOM 4408 C CA . GLU B 1 47 ? 28.375 4.664 -10.977 1 95 47 GLU B CA 1
ATOM 4409 C C . GLU B 1 47 ? 29.5 3.746 -11.43 1 95 47 GLU B C 1
ATOM 4411 O O . GLU B 1 47 ? 29.953 3.832 -12.578 1 95 47 GLU B O 1
ATOM 4416 N N . LEU B 1 48 ? 29.906 2.859 -10.508 1 95.94 48 LEU B N 1
ATOM 4417 C CA . LEU B 1 48 ? 31.031 1.979 -10.805 1 95.94 48 LEU B CA 1
ATOM 4418 C C . LEU B 1 48 ? 30.547 0.616 -11.281 1 95.94 48 LEU B C 1
ATOM 4420 O O . LEU B 1 48 ? 31.344 -0.294 -11.508 1 95.94 48 LEU B O 1
ATOM 4424 N N . GLY B 1 49 ? 29.219 0.398 -11.367 1 95.25 49 GLY B N 1
ATOM 4425 C CA . GLY B 1 49 ? 28.641 -0.826 -11.906 1 95.25 49 GLY B CA 1
ATOM 4426 C C . GLY B 1 49 ? 28.625 -1.965 -10.906 1 95.25 49 GLY B C 1
ATOM 4427 O O . GLY B 1 49 ? 28.422 -3.121 -11.273 1 95.25 49 GLY B O 1
ATOM 4428 N N . VAL B 1 50 ? 28.859 -1.658 -9.617 1 96.12 50 VAL B N 1
ATOM 4429 C CA . VAL B 1 50 ? 28.859 -2.682 -8.578 1 96.12 50 VAL B CA 1
ATOM 4430 C C . VAL B 1 50 ? 27.438 -3.107 -8.266 1 96.12 50 VAL B C 1
ATOM 4432 O O . VAL B 1 50 ? 27.172 -4.281 -7.984 1 96.12 50 VAL B O 1
ATOM 4435 N N . LEU B 1 51 ? 26.578 -2.182 -8.328 1 95.69 51 LEU B N 1
ATOM 4436 C CA . LEU B 1 51 ? 25.156 -2.332 -8.023 1 95.69 51 LEU B CA 1
ATOM 4437 C C . LEU B 1 51 ? 24.297 -1.617 -9.055 1 95.69 51 LEU B C 1
ATOM 4439 O O . LEU B 1 51 ? 24.625 -0.508 -9.484 1 95.69 51 LEU B O 1
ATOM 4443 N N . GLU B 1 52 ? 23.297 -2.25 -9.562 1 97.81 52 GLU B N 1
ATOM 4444 C CA . GLU B 1 52 ? 22.328 -1.58 -10.438 1 97.81 52 GLU B CA 1
ATOM 4445 C C . GLU B 1 52 ? 21.156 -1.023 -9.633 1 97.81 52 GLU B C 1
ATOM 4447 O O . GLU B 1 52 ? 20.453 -1.771 -8.953 1 97.81 52 GLU B O 1
ATOM 4452 N N . ALA B 1 53 ? 21 0.235 -9.727 1 98.38 53 ALA B N 1
ATOM 4453 C CA . ALA B 1 53 ? 19.906 0.901 -9.016 1 98.38 53 ALA B CA 1
ATOM 4454 C C . ALA B 1 53 ? 18.781 1.299 -9.977 1 98.38 53 ALA B C 1
ATOM 4456 O O . ALA B 1 53 ? 19.031 1.614 -11.141 1 98.38 53 ALA B O 1
ATOM 4457 N N . HIS B 1 54 ? 17.562 1.208 -9.555 1 98.62 54 HIS B N 1
ATOM 4458 C CA . HIS B 1 54 ? 16.359 1.65 -10.258 1 98.62 54 HIS B CA 1
ATOM 4459 C C . HIS B 1 54 ? 15.555 2.629 -9.414 1 98.62 54 HIS B C 1
ATOM 4461 O O . HIS B 1 54 ? 15.227 2.336 -8.266 1 98.62 54 HIS B O 1
ATOM 4467 N N . VAL B 1 55 ? 15.234 3.762 -9.969 1 97.94 55 VAL B N 1
ATOM 4468 C CA . VAL B 1 55 ? 14.492 4.766 -9.219 1 97.94 55 VAL B CA 1
ATOM 4469 C C . VAL B 1 55 ? 13.016 4.707 -9.602 1 97.94 55 VAL B C 1
ATOM 4471 O O . VAL B 1 55 ? 12.672 4.699 -10.789 1 97.94 55 VAL B O 1
ATOM 4474 N N . ARG B 1 56 ? 12.164 4.543 -8.648 1 97.62 56 ARG B N 1
ATOM 4475 C CA . ARG B 1 56 ? 10.711 4.602 -8.789 1 97.62 56 ARG B CA 1
ATOM 4476 C C . ARG B 1 56 ? 10.094 5.551 -7.77 1 97.62 56 ARG B C 1
ATOM 4478 O O . ARG B 1 56 ? 10.359 5.445 -6.57 1 97.62 56 ARG B O 1
ATOM 4485 N N . ILE B 1 57 ? 9.203 6.426 -8.172 1 94.88 57 ILE B N 1
ATOM 4486 C CA . ILE B 1 57 ? 8.602 7.441 -7.312 1 94.88 57 ILE B CA 1
ATOM 4487 C C . ILE B 1 57 ? 7.617 6.781 -6.348 1 94.88 57 ILE B C 1
ATOM 4489 O O . ILE B 1 57 ? 7.605 7.098 -5.156 1 94.88 57 ILE B O 1
ATOM 4493 N N . ASP B 1 58 ? 6.84 5.867 -6.809 1 97.44 58 ASP B N 1
ATOM 4494 C CA . ASP B 1 58 ? 5.828 5.176 -6.02 1 97.44 58 ASP B CA 1
ATOM 4495 C C . ASP B 1 58 ? 6.406 3.926 -5.359 1 97.44 58 ASP B C 1
ATOM 4497 O O . ASP B 1 58 ? 6.824 2.992 -6.047 1 97.44 58 ASP B O 1
ATOM 4501 N N . GLU B 1 59 ? 6.414 3.838 -4.02 1 98.69 59 GLU B N 1
ATOM 4502 C CA . GLU B 1 59 ? 7.039 2.754 -3.271 1 98.69 59 GLU B CA 1
ATOM 4503 C C . GLU B 1 59 ? 6.336 1.425 -3.531 1 98.69 59 GLU B C 1
ATOM 4505 O O . GLU B 1 59 ? 6.965 0.365 -3.494 1 98.69 59 GLU B O 1
ATOM 4510 N N . ARG B 1 60 ? 4.992 1.427 -3.795 1 98.69 60 ARG B N 1
ATOM 4511 C CA . ARG B 1 60 ? 4.301 0.204 -4.191 1 98.69 60 ARG B CA 1
ATOM 4512 C C . ARG B 1 60 ? 4.883 -0.359 -5.484 1 98.69 60 ARG B C 1
ATOM 4514 O O . ARG B 1 60 ? 5.176 -1.554 -5.574 1 98.69 60 ARG B O 1
ATOM 4521 N N . THR B 1 61 ? 5.074 0.537 -6.496 1 98.62 61 THR B N 1
ATOM 4522 C CA . THR B 1 61 ? 5.691 0.162 -7.762 1 98.62 61 THR B CA 1
ATOM 4523 C C . THR B 1 61 ? 7.117 -0.333 -7.543 1 98.62 61 THR B C 1
ATOM 4525 O O . THR B 1 61 ? 7.531 -1.337 -8.125 1 98.62 61 THR B O 1
ATOM 4528 N N . ALA B 1 62 ? 7.82 0.38 -6.676 1 98.88 62 ALA B N 1
ATOM 4529 C CA . ALA B 1 62 ? 9.203 0.002 -6.375 1 98.88 62 ALA B CA 1
ATOM 4530 C C . ALA B 1 62 ? 9.266 -1.41 -5.801 1 98.88 62 ALA B C 1
ATOM 4532 O O . ALA B 1 62 ? 10.094 -2.223 -6.23 1 98.88 62 ALA B O 1
ATOM 4533 N N . ALA B 1 63 ? 8.398 -1.69 -4.887 1 98.94 63 ALA B N 1
ATOM 4534 C CA . ALA B 1 63 ? 8.43 -2.969 -4.18 1 98.94 63 ALA B CA 1
ATOM 4535 C C . ALA B 1 63 ? 8.094 -4.121 -5.121 1 98.94 63 ALA B C 1
ATOM 4537 O O . ALA B 1 63 ? 8.75 -5.164 -5.102 1 98.94 63 ALA B O 1
ATOM 4538 N N . PHE B 1 64 ? 7.121 -3.932 -5.996 1 98.94 64 PHE B N 1
ATOM 4539 C CA . PHE B 1 64 ? 6.758 -4.996 -6.926 1 98.94 64 PHE B CA 1
ATOM 4540 C C . PHE B 1 64 ? 7.789 -5.109 -8.047 1 98.94 64 PHE B C 1
ATOM 4542 O O . PHE B 1 64 ? 8.023 -6.199 -8.57 1 98.94 64 PHE B O 1
ATOM 4549 N N . THR B 1 65 ? 8.445 -3.973 -8.438 1 98.94 65 THR B N 1
ATOM 4550 C CA . THR B 1 65 ? 9.578 -4.062 -9.359 1 98.94 65 THR B CA 1
ATOM 4551 C C . THR B 1 65 ? 10.695 -4.902 -8.758 1 98.94 65 THR B C 1
ATOM 4553 O O . THR B 1 65 ? 11.258 -5.77 -9.438 1 98.94 65 THR B O 1
ATOM 4556 N N . ALA B 1 66 ? 10.961 -4.656 -7.465 1 98.94 66 ALA B N 1
ATOM 4557 C CA . ALA B 1 66 ? 11.961 -5.457 -6.762 1 98.94 66 ALA B CA 1
ATOM 4558 C C . ALA B 1 66 ? 11.555 -6.93 -6.727 1 98.94 66 ALA B C 1
ATOM 4560 O O . ALA B 1 66 ? 12.406 -7.816 -6.859 1 98.94 66 ALA B O 1
ATOM 4561 N N . LEU B 1 67 ? 10.289 -7.188 -6.535 1 98.94 67 LEU B N 1
ATOM 4562 C CA . LEU B 1 67 ? 9.781 -8.555 -6.555 1 98.94 67 LEU B CA 1
ATOM 4563 C C . LEU B 1 67 ? 10.094 -9.234 -7.883 1 98.94 67 LEU B C 1
ATOM 4565 O O . LEU B 1 67 ? 10.586 -10.367 -7.906 1 98.94 67 LEU B O 1
ATOM 4569 N N . GLY B 1 68 ? 9.836 -8.508 -9 1 98.94 68 GLY B N 1
ATOM 4570 C CA . GLY B 1 68 ? 10.141 -9.039 -10.312 1 98.94 68 GLY B CA 1
ATOM 4571 C C . GLY B 1 68 ? 11.625 -9.297 -10.523 1 98.94 68 GLY B C 1
ATOM 4572 O O . GLY B 1 68 ? 12.008 -10.344 -11.055 1 98.94 68 GLY B O 1
ATOM 4573 N N . LEU B 1 69 ? 12.453 -8.367 -10.094 1 98.94 69 LEU B N 1
ATOM 4574 C CA . LEU B 1 69 ? 13.906 -8.516 -10.188 1 98.94 69 LEU B CA 1
ATOM 4575 C C . LEU B 1 69 ? 14.375 -9.75 -9.43 1 98.94 69 LEU B C 1
ATOM 4577 O O . LEU B 1 69 ? 15.188 -10.523 -9.938 1 98.94 69 LEU B O 1
ATOM 4581 N N . ALA B 1 70 ? 13.828 -9.891 -8.25 1 98.75 70 ALA B N 1
ATOM 4582 C CA . ALA B 1 70 ? 14.242 -11.016 -7.402 1 98.75 70 ALA B CA 1
ATOM 4583 C C . ALA B 1 70 ? 13.781 -12.344 -7.996 1 98.75 70 ALA B C 1
ATOM 4585 O O . ALA B 1 70 ? 14.523 -13.328 -7.973 1 98.75 70 ALA B O 1
ATOM 4586 N N . LYS B 1 71 ? 12.562 -12.391 -8.547 1 98 71 LYS B N 1
ATOM 4587 C CA . LYS B 1 71 ? 12.078 -13.602 -9.219 1 98 71 LYS B CA 1
ATOM 4588 C C . LYS B 1 71 ? 12.969 -13.961 -10.406 1 98 71 LYS B C 1
ATOM 4590 O O . LYS B 1 71 ? 13.289 -15.133 -10.602 1 98 71 LYS B O 1
ATOM 4595 N N . ALA B 1 72 ? 13.344 -12.953 -11.141 1 97.75 72 ALA B N 1
ATOM 4596 C CA . ALA B 1 72 ? 14.102 -13.156 -12.375 1 97.75 72 ALA B CA 1
ATOM 4597 C C . ALA B 1 72 ? 15.531 -13.594 -12.07 1 97.75 72 ALA B C 1
ATOM 4599 O O . ALA B 1 72 ? 16.078 -14.461 -12.766 1 97.75 72 ALA B O 1
ATOM 4600 N N . THR B 1 73 ? 16.125 -13.047 -10.992 1 96.12 73 THR B N 1
ATOM 4601 C CA . THR B 1 73 ? 17.547 -13.25 -10.742 1 96.12 73 THR B CA 1
ATOM 4602 C C . THR B 1 73 ? 17.766 -14.336 -9.688 1 96.12 73 THR B C 1
ATOM 4604 O O . THR B 1 73 ? 18.875 -14.82 -9.508 1 96.12 73 THR B O 1
ATOM 4607 N N . ALA B 1 74 ? 16.719 -14.672 -8.977 1 93.56 74 ALA B N 1
ATOM 4608 C CA . ALA B 1 74 ? 16.812 -15.617 -7.867 1 93.56 74 ALA B CA 1
ATOM 4609 C C . ALA B 1 74 ? 17.844 -15.156 -6.844 1 93.56 74 ALA B C 1
ATOM 4611 O O . ALA B 1 74 ? 18.625 -15.961 -6.328 1 93.56 74 ALA B O 1
ATOM 4612 N N . ALA B 1 75 ? 17.953 -13.828 -6.637 1 95.19 75 ALA B N 1
ATOM 4613 C CA . ALA B 1 75 ? 18.891 -13.195 -5.703 1 95.19 75 ALA B CA 1
ATOM 4614 C C . ALA B 1 75 ? 18.188 -12.109 -4.887 1 95.19 75 ALA B C 1
ATOM 4616 O O . ALA B 1 75 ? 17.141 -11.602 -5.285 1 95.19 75 ALA B O 1
ATOM 4617 N N . PRO B 1 76 ? 18.797 -11.844 -3.715 1 97.56 76 PRO B N 1
ATOM 4618 C CA . PRO B 1 76 ? 18.203 -10.773 -2.912 1 97.56 76 PRO B CA 1
ATOM 4619 C C . PRO B 1 76 ? 18.172 -9.43 -3.646 1 97.56 76 PRO B C 1
ATOM 4621 O O . PRO B 1 76 ? 19.125 -9.086 -4.352 1 97.56 76 PRO B O 1
ATOM 4624 N N . VAL B 1 77 ? 17.094 -8.727 -3.531 1 98.88 77 VAL B N 1
ATOM 4625 C CA . VAL B 1 77 ? 16.922 -7.391 -4.105 1 98.88 77 VAL B CA 1
ATOM 4626 C C . VAL B 1 77 ? 16.438 -6.426 -3.029 1 98.88 77 VAL B C 1
ATOM 4628 O O . VAL B 1 77 ? 15.516 -6.746 -2.273 1 98.88 77 VAL B O 1
ATOM 4631 N N . GLY B 1 78 ? 17.062 -5.254 -2.941 1 98.88 78 GLY B N 1
ATOM 4632 C CA . GLY B 1 78 ? 16.688 -4.262 -1.943 1 98.88 78 GLY B CA 1
ATOM 4633 C C . GLY B 1 78 ? 15.648 -3.275 -2.436 1 98.88 78 GLY B C 1
ATOM 4634 O O . GLY B 1 78 ? 15.555 -3.014 -3.637 1 98.88 78 GLY B O 1
ATOM 4635 N N . ILE B 1 79 ? 14.82 -2.764 -1.521 1 98.88 79 ILE B N 1
ATOM 4636 C CA . ILE B 1 79 ? 13.914 -1.633 -1.684 1 98.88 79 ILE B CA 1
ATOM 4637 C C . ILE B 1 79 ? 14.258 -0.55 -0.661 1 98.88 79 ILE B C 1
ATOM 4639 O O . ILE B 1 79 ? 14.188 -0.786 0.547 1 98.88 79 ILE B O 1
ATOM 4643 N N . VAL B 1 80 ? 14.602 0.598 -1.124 1 98.88 80 VAL B N 1
ATOM 4644 C CA . VAL B 1 80 ? 14.961 1.678 -0.213 1 98.88 80 VAL B CA 1
ATOM 4645 C C . VAL B 1 80 ? 13.844 2.713 -0.168 1 98.88 80 VAL B C 1
ATOM 4647 O O . VAL B 1 80 ? 13.383 3.189 -1.211 1 98.88 80 VAL B O 1
ATOM 4650 N N . THR B 1 81 ? 13.391 3.004 0.988 1 98.25 81 THR B N 1
ATOM 4651 C CA . THR B 1 81 ? 12.367 4.031 1.168 1 98.25 81 THR B CA 1
ATOM 4652 C C . THR B 1 81 ? 12.766 5.004 2.275 1 98.25 81 THR B C 1
ATOM 4654 O O . THR B 1 81 ? 13.578 4.664 3.141 1 98.25 81 THR B O 1
ATOM 4657 N N . THR B 1 82 ? 12.195 6.23 2.184 1 97.12 82 THR B N 1
ATOM 4658 C CA . THR B 1 82 ? 12.234 7.152 3.311 1 97.12 82 THR B CA 1
ATOM 4659 C C . THR B 1 82 ? 11.297 6.691 4.418 1 97.12 82 THR B C 1
ATOM 4661 O O . THR B 1 82 ? 10.758 5.586 4.363 1 97.12 82 THR B O 1
ATOM 4664 N N . SER B 1 83 ? 11.109 7.477 5.504 1 97.31 83 SER B N 1
ATOM 4665 C CA . SER B 1 83 ? 10.305 7.098 6.664 1 97.31 83 SER B CA 1
ATOM 4666 C C . SER B 1 83 ? 8.828 7.41 6.441 1 97.31 83 SER B C 1
ATOM 4668 O O . SER B 1 83 ? 8.469 8.078 5.469 1 97.31 83 SER B O 1
ATOM 4670 N N . GLY B 1 84 ? 7.988 6.91 7.336 1 97.12 84 GLY B N 1
ATOM 4671 C CA . GLY B 1 84 ? 6.566 7.227 7.32 1 97.12 84 GLY B CA 1
ATOM 4672 C C . GLY B 1 84 ? 5.75 6.246 6.5 1 97.12 84 GLY B C 1
ATOM 4673 O O . GLY B 1 84 ? 6.012 5.043 6.516 1 97.12 84 GLY B O 1
ATOM 4674 N N . THR B 1 85 ? 4.762 6.762 5.77 1 98.12 85 THR B N 1
ATOM 4675 C CA . THR B 1 85 ? 3.828 5.922 5.031 1 98.12 85 THR B CA 1
ATOM 4676 C C . THR B 1 85 ? 4.52 5.25 3.85 1 98.12 85 THR B C 1
ATOM 4678 O O . THR B 1 85 ? 4.012 4.273 3.297 1 98.12 85 THR B O 1
ATOM 4681 N N . ALA B 1 86 ? 5.691 5.77 3.473 1 98.31 86 ALA B N 1
ATOM 4682 C CA . ALA B 1 86 ? 6.453 5.16 2.387 1 98.31 86 ALA B CA 1
ATOM 4683 C C . ALA B 1 86 ? 6.734 3.688 2.67 1 98.31 86 ALA B C 1
ATOM 4685 O O . ALA B 1 86 ? 6.672 2.852 1.766 1 98.31 86 ALA B O 1
ATOM 4686 N N . VAL B 1 87 ? 7.031 3.383 3.924 1 98.5 87 VAL B N 1
ATOM 4687 C CA . VAL B 1 87 ? 7.336 2.012 4.316 1 98.5 87 VAL B CA 1
ATOM 4688 C C . VAL B 1 87 ? 6.094 1.141 4.16 1 98.5 87 VAL B C 1
ATOM 4690 O O . VAL B 1 87 ? 6.176 0.01 3.672 1 98.5 87 VAL B O 1
ATOM 4693 N N . GLY B 1 88 ? 4.918 1.698 4.535 1 98.5 88 GLY B N 1
ATOM 4694 C CA . GLY B 1 88 ? 3.66 0.973 4.445 1 98.5 88 GLY B CA 1
ATOM 4695 C C . GLY B 1 88 ? 3.277 0.613 3.021 1 98.5 88 GLY B C 1
ATOM 4696 O O . GLY B 1 88 ? 2.621 -0.404 2.789 1 98.5 88 GLY B O 1
ATOM 4697 N N . GLN B 1 89 ? 3.748 1.389 2.031 1 98.62 89 GLN B N 1
ATOM 4698 C CA . GLN B 1 89 ? 3.43 1.165 0.625 1 98.62 89 GLN B CA 1
ATOM 4699 C C . GLN B 1 89 ? 4.023 -0.149 0.128 1 98.62 89 GLN B C 1
ATOM 4701 O O . GLN B 1 89 ? 3.586 -0.69 -0.889 1 98.62 89 GLN B O 1
ATOM 4706 N N . CYS B 1 90 ? 5 -0.703 0.836 1 98.69 90 CYS B N 1
ATOM 4707 C CA . CYS B 1 90 ? 5.727 -1.881 0.374 1 98.69 90 CYS B CA 1
ATOM 4708 C C . CYS B 1 90 ? 5.062 -3.16 0.872 1 98.69 90 CYS B C 1
ATOM 4710 O O . CYS B 1 90 ? 5.398 -4.254 0.418 1 98.69 90 CYS B O 1
ATOM 4712 N N . VAL B 1 91 ? 4.07 -3.072 1.729 1 98.62 91 VAL B N 1
ATOM 4713 C CA . VAL B 1 91 ? 3.543 -4.207 2.479 1 98.62 91 VAL B CA 1
ATOM 4714 C C . VAL B 1 91 ? 2.918 -5.215 1.519 1 98.62 91 VAL B C 1
ATOM 4716 O O . VAL B 1 91 ? 3.162 -6.422 1.629 1 98.62 91 VAL B O 1
ATOM 4719 N N . PRO B 1 92 ? 2.168 -4.789 0.48 1 98.69 92 PRO B N 1
ATOM 4720 C CA . PRO B 1 92 ? 1.562 -5.789 -0.402 1 98.69 92 PRO B CA 1
ATOM 4721 C C . PRO B 1 92 ? 2.6 -6.668 -1.099 1 98.69 92 PRO B C 1
ATOM 4723 O O . PRO B 1 92 ? 2.416 -7.883 -1.201 1 98.69 92 PRO B O 1
ATOM 4726 N N . ALA B 1 93 ? 3.699 -6.059 -1.54 1 98.88 93 ALA B N 1
ATOM 4727 C CA . ALA B 1 93 ? 4.746 -6.84 -2.193 1 98.88 93 ALA B CA 1
ATOM 4728 C C . ALA B 1 93 ? 5.426 -7.781 -1.202 1 98.88 93 ALA B C 1
ATOM 4730 O O . ALA B 1 93 ? 5.812 -8.898 -1.562 1 98.88 93 ALA B O 1
ATOM 4731 N N . LEU B 1 94 ? 5.582 -7.328 0.057 1 98.69 94 LEU B N 1
ATOM 4732 C CA . LEU B 1 94 ? 6.141 -8.195 1.088 1 98.69 94 LEU B CA 1
ATOM 4733 C C . LEU B 1 94 ? 5.238 -9.398 1.336 1 98.69 94 LEU B C 1
ATOM 4735 O O . LEU B 1 94 ? 5.727 -10.516 1.522 1 98.69 94 LEU B O 1
ATOM 4739 N N . MET B 1 95 ? 3.953 -9.164 1.323 1 98.62 95 MET B N 1
ATOM 4740 C CA . MET B 1 95 ? 2.994 -10.25 1.507 1 98.62 95 MET B CA 1
ATOM 4741 C C . MET B 1 95 ? 3.107 -11.273 0.382 1 98.62 95 MET B C 1
ATOM 4743 O O . MET B 1 95 ? 3.168 -12.477 0.637 1 98.62 95 MET B O 1
ATOM 4747 N N . GLU B 1 96 ? 3.172 -10.773 -0.866 1 98.62 96 GLU B N 1
ATOM 4748 C CA . GLU B 1 96 ? 3.352 -11.656 -2.018 1 98.62 96 GLU B CA 1
ATOM 4749 C C . GLU B 1 96 ? 4.668 -12.422 -1.93 1 98.62 96 GLU B C 1
ATOM 4751 O O . GLU B 1 96 ? 4.703 -13.633 -2.154 1 98.62 96 GLU B O 1
ATOM 4756 N N . ALA B 1 97 ? 5.711 -11.75 -1.53 1 98.75 97 ALA B N 1
ATOM 4757 C CA . ALA B 1 97 ? 7.035 -12.359 -1.428 1 98.75 97 ALA B CA 1
ATOM 4758 C C . ALA B 1 97 ? 7.066 -13.422 -0.332 1 98.75 97 ALA B C 1
ATOM 4760 O O . ALA B 1 97 ? 7.738 -14.445 -0.474 1 98.75 97 ALA B O 1
ATOM 4761 N N . SER B 1 98 ? 6.391 -13.133 0.733 1 98.12 98 SER B N 1
ATOM 4762 C CA . SER B 1 98 ? 6.34 -14.078 1.846 1 98.12 98 SER B CA 1
ATOM 4763 C C . SER B 1 98 ? 5.738 -15.414 1.414 1 98.12 98 SER B C 1
ATOM 4765 O O . SER B 1 98 ? 6.258 -16.469 1.761 1 98.12 98 SER B O 1
ATOM 4767 N N . HIS B 1 99 ? 4.73 -15.367 0.562 1 97.69 99 HIS B N 1
ATOM 4768 C CA . HIS B 1 99 ? 4.012 -16.578 0.173 1 97.69 99 HIS B CA 1
ATOM 4769 C C . HIS B 1 99 ? 4.656 -17.234 -1.045 1 97.69 99 HIS B C 1
ATOM 4771 O O . HIS B 1 99 ? 4.379 -18.391 -1.349 1 97.69 99 HIS B O 1
ATOM 4777 N N . SER B 1 100 ? 5.531 -16.531 -1.744 1 97.25 100 SER B N 1
ATOM 4778 C CA . SER B 1 100 ? 6.168 -17.094 -2.926 1 97.25 100 SER B CA 1
ATOM 4779 C C . SER B 1 100 ? 7.637 -17.422 -2.658 1 97.25 100 SER B C 1
ATOM 4781 O O . SER B 1 100 ? 8.328 -17.953 -3.527 1 97.25 100 SER B O 1
ATOM 4783 N N . GLY B 1 101 ? 8.125 -17.062 -1.512 1 97.19 101 GLY B N 1
ATOM 4784 C CA . GLY B 1 101 ? 9.508 -17.344 -1.158 1 97.19 101 GLY B CA 1
ATOM 4785 C C . GLY B 1 101 ? 10.508 -16.484 -1.91 1 97.19 101 GLY B C 1
ATOM 4786 O O . GLY B 1 101 ? 11.555 -16.969 -2.334 1 97.19 101 GLY B O 1
ATOM 4787 N N . VAL B 1 102 ? 10.172 -15.234 -2.17 1 98.25 102 VAL B N 1
ATOM 4788 C CA . VAL B 1 102 ? 11.031 -14.328 -2.924 1 98.25 102 VAL B CA 1
ATOM 4789 C C . VAL B 1 102 ? 11.875 -13.492 -1.961 1 98.25 102 VAL B C 1
ATOM 4791 O O . VAL B 1 102 ? 11.359 -12.945 -0.984 1 98.25 102 VAL B O 1
ATOM 4794 N N . PRO B 1 103 ? 13.156 -13.375 -2.143 1 98.25 103 PRO B N 1
ATOM 4795 C CA . PRO B 1 103 ? 14.062 -12.711 -1.201 1 98.25 103 PRO B CA 1
ATOM 4796 C C . PRO B 1 103 ? 14.094 -11.195 -1.384 1 98.25 103 PRO B C 1
ATOM 4798 O O . PRO B 1 103 ? 15.07 -10.656 -1.917 1 98.25 103 PRO B O 1
ATOM 4801 N N . LEU B 1 104 ? 13.172 -10.516 -0.798 1 98.75 104 LEU B N 1
ATOM 4802 C CA . LEU B 1 104 ? 13.133 -9.055 -0.797 1 98.75 104 LEU B CA 1
ATOM 4803 C C . LEU B 1 104 ? 13.711 -8.5 0.499 1 98.75 104 LEU B C 1
ATOM 4805 O O . LEU B 1 104 ? 13.5 -9.062 1.573 1 98.75 104 LEU B O 1
ATOM 4809 N N . ILE B 1 105 ? 14.422 -7.41 0.334 1 98.88 105 ILE B N 1
ATOM 4810 C CA . ILE B 1 105 ? 14.938 -6.695 1.497 1 98.88 105 ILE B CA 1
ATOM 4811 C C . ILE B 1 105 ? 14.375 -5.277 1.529 1 98.88 105 ILE B C 1
ATOM 4813 O O . ILE B 1 105 ? 14.805 -4.414 0.767 1 98.88 105 ILE B O 1
ATOM 4817 N N . LEU B 1 106 ? 13.375 -5.086 2.365 1 98.88 106 LEU B N 1
ATOM 4818 C CA . LEU B 1 106 ? 12.945 -3.713 2.611 1 98.88 106 LEU B CA 1
ATOM 4819 C C . LEU B 1 106 ? 13.945 -2.979 3.496 1 98.88 106 LEU B C 1
ATOM 4821 O O . LEU B 1 106 ? 14.156 -3.357 4.652 1 98.88 106 LEU B O 1
ATOM 4825 N N . ILE B 1 107 ? 14.602 -1.99 2.916 1 98.81 107 ILE B N 1
ATOM 4826 C CA . ILE B 1 107 ? 15.547 -1.132 3.627 1 98.81 107 ILE B CA 1
ATOM 4827 C C . ILE B 1 107 ? 14.914 0.236 3.873 1 98.81 107 ILE B C 1
ATOM 4829 O O . ILE B 1 107 ? 14.969 1.117 3.014 1 98.81 107 ILE B O 1
ATOM 4833 N N . SER B 1 108 ? 14.367 0.412 5.039 1 98.62 108 SER B N 1
ATOM 4834 C CA . SER B 1 108 ? 13.656 1.65 5.344 1 98.62 108 SER B CA 1
ATOM 4835 C C . SER B 1 108 ? 14.508 2.576 6.203 1 98.62 108 SER B C 1
ATOM 4837 O O . SER B 1 108 ? 15.211 2.121 7.109 1 98.62 108 SER B O 1
ATOM 4839 N N . ALA B 1 109 ? 14.508 3.852 5.859 1 98.31 109 ALA B N 1
ATOM 4840 C CA . ALA B 1 109 ? 15.164 4.859 6.688 1 98.31 109 ALA B CA 1
ATOM 4841 C C . ALA B 1 109 ? 14.234 5.344 7.797 1 98.31 109 ALA B C 1
ATOM 4843 O O . ALA B 1 109 ? 13.031 5.508 7.582 1 98.31 109 ALA B O 1
ATOM 4844 N N . ASP B 1 110 ? 14.789 5.566 8.914 1 97.75 110 ASP B N 1
ATOM 4845 C CA . ASP B 1 110 ? 14.023 5.98 10.094 1 97.75 110 ASP B CA 1
ATOM 4846 C C . ASP B 1 110 ? 14.75 7.09 10.852 1 97.75 110 ASP B C 1
ATOM 4848 O O . ASP B 1 110 ? 15.914 7.395 10.555 1 97.75 110 ASP B O 1
ATOM 4852 N N . ARG B 1 111 ? 14.008 7.738 11.727 1 95.94 111 ARG B N 1
ATOM 4853 C CA . ARG B 1 111 ? 14.609 8.672 12.672 1 95.94 111 ARG B CA 1
ATOM 4854 C C . ARG B 1 111 ? 15.266 7.926 13.828 1 95.94 111 ARG B C 1
ATOM 4856 O O . ARG B 1 111 ? 14.945 6.77 14.094 1 95.94 111 ARG B O 1
ATOM 4863 N N . PRO B 1 112 ? 16.234 8.625 14.492 1 95.62 112 PRO B N 1
ATOM 4864 C CA . PRO B 1 112 ? 16.797 8.008 15.695 1 95.62 112 PRO B CA 1
ATOM 4865 C C . PRO B 1 112 ? 15.734 7.699 16.75 1 95.62 112 PRO B C 1
ATOM 4867 O O . PRO B 1 112 ? 14.695 8.367 16.797 1 95.62 112 PRO B O 1
ATOM 4870 N N . GLU B 1 113 ? 16 6.766 17.547 1 94.31 113 GLU B N 1
ATOM 4871 C CA . GLU B 1 113 ? 15.055 6.281 18.547 1 94.31 113 GLU B CA 1
ATOM 4872 C C . GLU B 1 113 ? 14.555 7.422 19.438 1 94.31 113 GLU B C 1
ATOM 4874 O O . GLU B 1 113 ? 13.383 7.445 19.828 1 94.31 113 GLU B O 1
ATOM 4879 N N . ARG B 1 114 ? 15.383 8.391 19.734 1 93.56 114 ARG B N 1
ATOM 4880 C CA . ARG B 1 114 ? 15.047 9.469 20.656 1 93.56 114 ARG B CA 1
ATOM 4881 C C . ARG B 1 114 ? 13.906 10.328 20.109 1 93.56 114 ARG B C 1
ATOM 4883 O O . ARG B 1 114 ? 13.203 11 20.875 1 93.56 114 ARG B O 1
ATOM 4890 N N . LEU B 1 115 ? 13.664 10.25 18.844 1 94.25 115 LEU B N 1
ATOM 4891 C CA . LEU B 1 115 ? 12.641 11.102 18.234 1 94.25 115 LEU B CA 1
ATOM 4892 C C . LEU B 1 115 ? 11.328 10.336 18.078 1 94.25 115 LEU B C 1
ATOM 4894 O O . LEU B 1 115 ? 10.281 10.945 17.828 1 94.25 115 LEU B O 1
ATOM 4898 N N . ARG B 1 116 ? 11.344 9.023 18.234 1 94 116 ARG B N 1
ATOM 4899 C CA . ARG B 1 116 ? 10.133 8.227 18.094 1 94 116 ARG B CA 1
ATOM 4900 C C . ARG B 1 116 ? 9.148 8.516 19.219 1 94 116 ARG B C 1
ATOM 4902 O O . ARG B 1 116 ? 9.539 8.633 20.375 1 94 116 ARG B O 1
ATOM 4909 N N . GLY B 1 117 ? 7.914 8.742 18.812 1 94.12 117 GLY B N 1
ATOM 4910 C CA . GLY B 1 117 ? 6.871 9.031 19.781 1 94.12 117 GLY B CA 1
ATOM 4911 C C . GLY B 1 117 ? 6.789 10.492 20.172 1 94.12 117 GLY B C 1
ATOM 4912 O O . GLY B 1 117 ? 5.895 10.898 20.906 1 94.12 117 GLY B O 1
ATOM 4913 N N . THR B 1 118 ? 7.645 11.359 19.625 1 94.19 118 THR B N 1
ATOM 4914 C CA . THR B 1 118 ? 7.691 12.758 20.031 1 94.19 118 THR B CA 1
ATOM 4915 C C . THR B 1 118 ? 6.719 13.594 19.219 1 94.19 118 THR B C 1
ATOM 4917 O O . THR B 1 118 ? 6.402 14.727 19.578 1 94.19 118 THR B O 1
ATOM 4920 N N . GLY B 1 119 ? 6.324 13.07 18.078 1 93.5 119 GLY B N 1
ATOM 4921 C CA . GLY B 1 119 ? 5.527 13.859 17.156 1 93.5 119 GLY B CA 1
ATOM 4922 C C . GLY B 1 119 ? 6.355 14.523 16.078 1 93.5 119 GLY B C 1
ATOM 4923 O O . GLY B 1 119 ? 5.828 15.289 15.266 1 93.5 119 GLY B O 1
ATOM 4924 N N . ALA B 1 120 ? 7.609 14.156 16.047 1 93.88 120 ALA B N 1
ATOM 4925 C CA . ALA B 1 120 ? 8.469 14.688 14.992 1 93.88 120 ALA B CA 1
ATOM 4926 C C . ALA B 1 120 ? 7.93 14.32 13.609 1 93.88 120 ALA B C 1
ATOM 4928 O O . ALA B 1 120 ? 7.281 13.281 13.453 1 93.88 120 ALA B O 1
ATOM 4929 N N . ASN B 1 121 ? 8.18 15.203 12.68 1 92.88 121 ASN B N 1
ATOM 4930 C CA . ASN B 1 121 ? 7.664 15.047 11.32 1 92.88 121 ASN B CA 1
ATOM 4931 C C . ASN B 1 121 ? 8.062 13.703 10.719 1 92.88 121 ASN B C 1
ATOM 4933 O O . ASN B 1 121 ? 9.211 13.281 10.852 1 92.88 121 ASN B O 1
ATOM 4937 N N . GLN B 1 122 ? 7.125 12.984 10.086 1 92.38 122 GLN B N 1
ATOM 4938 C CA . GLN B 1 122 ? 7.289 11.742 9.336 1 92.38 122 GLN B CA 1
ATOM 4939 C C . GLN B 1 122 ? 7.891 10.648 10.219 1 92.38 122 GLN B C 1
ATOM 4941 O O . GLN B 1 122 ? 8.727 9.867 9.758 1 92.38 122 GLN B O 1
ATOM 4946 N N . THR B 1 123 ? 7.602 10.68 11.508 1 95.12 123 THR B N 1
ATOM 4947 C CA . THR B 1 123 ? 8.133 9.703 12.453 1 95.12 123 THR B CA 1
ATOM 4948 C C . THR B 1 123 ? 7.027 8.781 12.953 1 95.12 123 THR B C 1
ATOM 4950 O O . THR B 1 123 ? 5.953 9.242 13.352 1 95.12 123 THR B O 1
ATOM 4953 N N . THR B 1 124 ? 7.242 7.543 12.836 1 96.5 124 THR B N 1
ATOM 4954 C CA . THR B 1 124 ? 6.289 6.539 13.297 1 96.5 124 THR B CA 1
ATOM 4955 C C . THR B 1 124 ? 7.016 5.281 13.766 1 96.5 124 THR B C 1
ATOM 4957 O O . THR B 1 124 ? 8.227 5.305 13.984 1 96.5 124 THR B O 1
ATOM 4960 N N . ARG B 1 125 ? 6.242 4.27 14.102 1 94.44 125 ARG B N 1
ATOM 4961 C CA . ARG B 1 125 ? 6.805 2.963 14.422 1 94.44 125 ARG B CA 1
ATOM 4962 C C . ARG B 1 125 ? 6.91 2.094 13.172 1 94.44 125 ARG B C 1
ATOM 4964 O O . ARG B 1 125 ? 5.953 1.411 12.805 1 94.44 125 ARG B O 1
ATOM 4971 N N . GLN B 1 126 ? 8.109 2.041 12.656 1 94.38 126 GLN B N 1
ATOM 4972 C CA . GLN B 1 126 ? 8.328 1.356 11.383 1 94.38 126 GLN B CA 1
ATOM 4973 C C . GLN B 1 126 ? 8.766 -0.089 11.609 1 94.38 126 GLN B C 1
ATOM 4975 O O . GLN B 1 126 ? 8.43 -0.973 10.82 1 94.38 126 GLN B O 1
ATOM 4980 N N . ALA B 1 127 ? 9.562 -0.28 12.68 1 89.56 127 ALA B N 1
ATOM 4981 C CA . ALA B 1 127 ? 10.133 -1.602 12.922 1 89.56 127 ALA B CA 1
ATOM 4982 C C . ALA B 1 127 ? 9.039 -2.643 13.141 1 89.56 127 ALA B C 1
ATOM 4984 O O . ALA B 1 127 ? 8.156 -2.463 13.984 1 89.56 127 ALA B O 1
ATOM 4985 N N . GLY B 1 128 ? 9.07 -3.658 12.375 1 89.88 128 GLY B N 1
ATOM 4986 C CA . GLY B 1 128 ? 8.07 -4.703 12.523 1 89.88 128 GLY B CA 1
ATOM 4987 C C . GLY B 1 128 ? 6.707 -4.305 11.977 1 89.88 128 GLY B C 1
ATOM 4988 O O . GLY B 1 128 ? 5.676 -4.641 12.562 1 89.88 128 GLY B O 1
ATOM 4989 N N . LEU B 1 129 ? 6.66 -3.582 10.984 1 94.06 129 LEU B N 1
ATOM 4990 C CA . LEU B 1 129 ? 5.422 -3.068 10.406 1 94.06 129 LEU B CA 1
ATOM 4991 C C . LEU B 1 129 ? 4.512 -4.211 9.969 1 94.06 129 LEU B C 1
ATOM 4993 O O . LEU B 1 129 ? 3.295 -4.148 10.164 1 94.06 129 LEU B O 1
ATOM 4997 N N . ALA B 1 130 ? 5.051 -5.25 9.336 1 93.94 130 ALA B N 1
ATOM 4998 C CA . ALA B 1 130 ? 4.293 -6.422 8.906 1 93.94 130 ALA B CA 1
ATOM 4999 C C . ALA B 1 130 ? 4.941 -7.711 9.406 1 93.94 130 ALA B C 1
ATOM 5001 O O . ALA B 1 130 ? 5.422 -8.523 8.617 1 93.94 130 ALA B O 1
ATOM 5002 N N . PRO B 1 131 ? 4.781 -7.965 10.633 1 94.5 131 PRO B N 1
ATOM 5003 C CA . PRO B 1 131 ? 5.566 -9.039 11.242 1 94.5 131 PRO B CA 1
ATOM 5004 C C . PRO B 1 131 ? 5.168 -10.422 10.727 1 94.5 131 PRO B C 1
ATOM 5006 O O . PRO B 1 131 ? 6 -11.336 10.695 1 94.5 131 PRO B O 1
ATOM 5009 N N . ALA B 1 132 ? 3.963 -10.602 10.305 1 94.19 132 ALA B N 1
ATOM 5010 C CA . ALA B 1 132 ? 3.527 -11.906 9.82 1 94.19 132 ALA B CA 1
ATOM 5011 C C . ALA B 1 132 ? 4.039 -12.172 8.406 1 94.19 132 ALA B C 1
ATOM 5013 O O . ALA B 1 132 ? 4.004 -13.305 7.93 1 94.19 132 ALA B O 1
ATOM 5014 N N . HIS B 1 133 ? 4.605 -11.156 7.77 1 97.31 133 HIS B N 1
ATOM 5015 C CA . HIS B 1 133 ? 4.922 -11.312 6.355 1 97.31 133 HIS B CA 1
ATOM 5016 C C . HIS B 1 133 ? 6.395 -11.023 6.082 1 97.31 133 HIS B C 1
ATOM 5018 O O . HIS B 1 133 ? 6.801 -10.875 4.93 1 97.31 133 HIS B O 1
ATOM 5024 N N . THR B 1 134 ? 7.152 -10.852 7.133 1 97.06 134 THR B N 1
ATOM 5025 C CA . THR B 1 134 ? 8.609 -10.805 7.051 1 97.06 134 THR B CA 1
ATOM 5026 C C . THR B 1 134 ? 9.234 -11.922 7.879 1 97.06 134 THR B C 1
ATOM 5028 O O . THR B 1 134 ? 8.781 -12.195 8.992 1 97.06 134 THR B O 1
ATOM 5031 N N . ARG B 1 135 ? 10.258 -12.578 7.277 1 97.31 135 ARG B N 1
ATOM 5032 C CA . ARG B 1 135 ? 10.938 -13.633 8.016 1 97.31 135 ARG B CA 1
ATOM 5033 C C . ARG B 1 135 ? 11.664 -13.062 9.234 1 97.31 135 ARG B C 1
ATOM 5035 O O . ARG B 1 135 ? 11.688 -13.695 10.297 1 97.31 135 ARG B O 1
ATOM 5042 N N . VAL B 1 136 ? 12.344 -11.922 9.016 1 97.5 136 VAL B N 1
ATOM 5043 C CA . VAL B 1 136 ? 13.102 -11.242 10.055 1 97.5 136 VAL B CA 1
ATOM 5044 C C . VAL B 1 136 ? 12.945 -9.727 9.914 1 97.5 136 VAL B C 1
ATOM 5046 O O . VAL B 1 136 ? 12.891 -9.203 8.797 1 97.5 136 VAL B O 1
ATOM 5049 N N . SER B 1 137 ? 12.75 -9.07 10.984 1 97.44 137 SER B N 1
ATOM 5050 C CA . SER B 1 137 ? 12.82 -7.617 11.062 1 97.44 137 SER B CA 1
ATOM 5051 C C . SER B 1 137 ? 13.922 -7.168 12.016 1 97.44 137 SER B C 1
ATOM 5053 O O . SER B 1 137 ? 13.984 -7.625 13.156 1 97.44 137 SER B O 1
ATOM 5055 N N . VAL B 1 138 ? 14.812 -6.297 11.5 1 97.25 138 VAL B N 1
ATOM 5056 C CA . VAL B 1 138 ? 15.922 -5.832 12.328 1 97.25 138 VAL B CA 1
ATOM 5057 C C . VAL B 1 138 ? 16.016 -4.309 12.266 1 97.25 138 VAL B C 1
ATOM 5059 O O . VAL B 1 138 ? 15.727 -3.707 11.227 1 97.25 138 VAL B O 1
ATOM 5062 N N . SER B 1 139 ? 16.344 -3.711 13.336 1 97.12 139 SER B N 1
ATOM 5063 C CA . SER B 1 139 ? 16.609 -2.279 13.43 1 97.12 139 SER B CA 1
ATOM 5064 C C . SER B 1 139 ? 18.094 -2.004 13.719 1 97.12 139 SER B C 1
ATOM 5066 O O . SER B 1 139 ? 18.672 -2.615 14.609 1 97.12 139 SER B O 1
ATOM 5068 N N . LEU B 1 140 ? 18.594 -1.144 12.898 1 97.88 140 LEU B N 1
ATOM 5069 C CA . LEU B 1 140 ? 20 -0.75 13.055 1 97.88 140 LEU B CA 1
ATOM 5070 C C . LEU B 1 140 ? 20.109 0.735 13.383 1 97.88 140 LEU B C 1
ATOM 5072 O O . LEU B 1 140 ? 19.359 1.554 12.836 1 97.88 140 LEU B O 1
ATOM 5076 N N . GLU B 1 141 ? 20.922 1.078 14.289 1 96.56 141 GLU B N 1
ATOM 5077 C CA . GLU B 1 141 ? 21.25 2.449 14.664 1 96.56 141 GLU B CA 1
ATOM 5078 C C . GLU B 1 141 ? 22.734 2.586 15.008 1 96.56 141 GLU B C 1
ATOM 5080 O O . GLU B 1 141 ? 23.266 1.823 15.812 1 96.56 141 GLU B O 1
ATOM 5085 N N . ASN B 1 142 ? 23.422 3.586 14.406 1 96.62 142 ASN B N 1
ATOM 5086 C CA . ASN B 1 142 ? 24.859 3.756 14.586 1 96.62 142 ASN B CA 1
ATOM 5087 C C . ASN B 1 142 ? 25.609 2.455 14.328 1 96.62 142 ASN B C 1
ATOM 5089 O O . ASN B 1 142 ? 26.406 2.016 15.164 1 96.62 142 ASN B O 1
ATOM 5093 N N . TYR B 1 143 ? 25.344 1.841 13.203 1 96.69 143 TYR B N 1
ATOM 5094 C CA . TYR B 1 143 ? 25.844 0.504 12.883 1 96.69 143 TYR B CA 1
ATOM 5095 C C . TYR B 1 143 ? 27.156 0.576 12.117 1 96.69 143 TYR B C 1
ATOM 5097 O O . TYR B 1 143 ? 27.25 1.271 11.109 1 96.69 143 TYR B O 1
ATOM 5105 N N . SER B 1 144 ? 28.188 -0.193 12.594 1 94.12 144 SER B N 1
ATOM 5106 C CA . SER B 1 144 ? 29.516 -0.155 11.977 1 94.12 144 SER B CA 1
ATOM 5107 C C . SER B 1 144 ? 29.938 -1.542 11.516 1 94.12 144 SER B C 1
ATOM 5109 O O . SER B 1 144 ? 31.109 -1.749 11.164 1 94.12 144 SER B O 1
ATOM 5111 N N . ALA B 1 145 ? 29.125 -2.498 11.617 1 91.75 145 ALA B N 1
ATOM 5112 C CA . ALA B 1 145 ? 29.391 -3.875 11.211 1 91.75 145 ALA B CA 1
ATOM 5113 C C . ALA B 1 145 ? 30.438 -4.512 12.125 1 91.75 145 ALA B C 1
ATOM 5115 O O . ALA B 1 145 ? 31.172 -5.406 11.703 1 91.75 145 ALA B O 1
ATOM 5116 N N . ASP B 1 146 ? 30.531 -3.982 13.273 1 93.56 146 ASP B N 1
ATOM 5117 C CA . ASP B 1 146 ? 31.375 -4.629 14.281 1 93.56 146 ASP B CA 1
ATOM 5118 C C . ASP B 1 146 ? 30.828 -6.008 14.641 1 93.56 146 ASP B C 1
ATOM 5120 O O . ASP B 1 146 ? 29.672 -6.137 15.055 1 93.56 146 ASP B O 1
ATOM 5124 N N . PRO B 1 147 ? 31.703 -7 14.531 1 92.69 147 PRO B N 1
ATOM 5125 C CA . PRO B 1 147 ? 31.234 -8.359 14.82 1 92.69 147 PRO B CA 1
ATOM 5126 C C . PRO B 1 147 ? 30.75 -8.516 16.266 1 92.69 147 PRO B C 1
ATOM 5128 O O . PRO B 1 147 ? 29.906 -9.375 16.531 1 92.69 147 PRO B O 1
ATOM 5131 N N . ALA B 1 148 ? 31.219 -7.684 17.094 1 94.19 148 ALA B N 1
ATOM 5132 C CA . ALA B 1 148 ? 30.828 -7.781 18.5 1 94.19 148 ALA B CA 1
ATOM 5133 C C . ALA B 1 148 ? 29.531 -7.031 18.781 1 94.19 148 ALA B C 1
ATOM 5135 O O . ALA B 1 148 ? 28.906 -7.219 19.812 1 94.19 148 ALA B O 1
ATOM 5136 N N . ASP B 1 149 ? 29.094 -6.266 17.812 1 95.06 149 ASP B N 1
ATOM 5137 C CA . ASP B 1 149 ? 27.844 -5.527 17.922 1 95.06 149 ASP B CA 1
ATOM 5138 C C . ASP B 1 149 ? 26.641 -6.465 17.797 1 95.06 149 ASP B C 1
ATOM 5140 O O . ASP B 1 149 ? 26.5 -7.168 16.797 1 95.06 149 ASP B O 1
ATOM 5144 N N . PRO B 1 150 ? 25.797 -6.504 18.859 1 95.56 150 PRO B N 1
ATOM 5145 C CA . PRO B 1 150 ? 24.609 -7.359 18.766 1 95.56 150 PRO B CA 1
ATOM 5146 C C . PRO B 1 150 ? 23.797 -7.098 17.5 1 95.56 150 PRO B C 1
ATOM 5148 O O . PRO B 1 150 ? 23.141 -8.008 16.984 1 95.56 150 PRO B O 1
ATOM 5151 N N . GLN B 1 151 ? 23.797 -5.906 17 1 96.75 151 GLN B N 1
ATOM 5152 C CA . GLN B 1 151 ? 23.109 -5.562 15.766 1 96.75 151 GLN B CA 1
ATOM 5153 C C . GLN B 1 151 ? 23.594 -6.422 14.602 1 96.75 151 GLN B C 1
ATOM 5155 O O . GLN B 1 151 ? 22.828 -6.758 13.703 1 96.75 151 GLN B O 1
ATOM 5160 N N . THR B 1 152 ? 24.812 -6.801 14.625 1 96.81 152 THR B N 1
ATOM 5161 C CA . THR B 1 152 ? 25.391 -7.645 13.586 1 96.81 152 THR B CA 1
ATOM 5162 C C . THR B 1 152 ? 24.766 -9.039 13.625 1 96.81 152 THR B C 1
ATOM 5164 O O . THR B 1 152 ? 24.531 -9.648 12.578 1 96.81 152 THR B O 1
ATOM 5167 N N . GLY B 1 153 ? 24.547 -9.531 14.82 1 95.94 153 GLY B N 1
ATOM 5168 C CA . GLY B 1 153 ? 23.859 -10.805 14.953 1 95.94 153 GLY B CA 1
ATOM 5169 C C . GLY B 1 153 ? 22.469 -10.797 14.352 1 95.94 153 GLY B C 1
ATOM 5170 O O . GLY B 1 153 ? 22.078 -11.742 13.672 1 95.94 153 GLY B O 1
ATOM 5171 N N . TYR B 1 154 ? 21.766 -9.75 14.617 1 96.31 154 TYR B N 1
ATOM 5172 C CA . TYR B 1 154 ? 20.406 -9.625 14.086 1 96.31 154 TYR B CA 1
ATOM 5173 C C . TYR B 1 154 ? 20.438 -9.5 12.562 1 96.31 154 TYR B C 1
ATOM 5175 O O . TYR B 1 154 ? 19.594 -10.086 11.875 1 96.31 154 TYR B O 1
ATOM 5183 N N . LEU B 1 155 ? 21.359 -8.727 12.078 1 97.5 155 LEU B N 1
ATOM 5184 C CA . LEU B 1 155 ? 21.484 -8.602 10.633 1 97.5 155 LEU B CA 1
ATOM 5185 C C . LEU B 1 155 ? 21.797 -9.953 9.992 1 97.5 155 LEU B C 1
ATOM 5187 O O . LEU B 1 155 ? 21.281 -10.266 8.922 1 97.5 155 LEU B O 1
ATOM 5191 N N . ASN B 1 156 ? 22.625 -10.766 10.633 1 96.44 156 ASN B N 1
ATOM 5192 C CA . ASN B 1 156 ? 22.969 -12.086 10.125 1 96.44 156 ASN B CA 1
ATOM 5193 C C . ASN B 1 156 ? 21.734 -12.969 9.984 1 96.44 156 ASN B C 1
ATOM 5195 O O . ASN B 1 156 ? 21.641 -13.766 9.047 1 96.44 156 ASN B O 1
ATOM 5199 N N . LEU B 1 157 ? 20.844 -12.844 10.914 1 97.31 157 LEU B N 1
ATOM 5200 C CA . LEU B 1 157 ? 19.594 -13.578 10.82 1 97.31 157 LEU B CA 1
ATOM 5201 C C . LEU B 1 157 ? 18.812 -13.172 9.578 1 97.31 157 LEU B C 1
ATOM 5203 O O . LEU B 1 157 ? 18.266 -14.023 8.875 1 97.31 157 LEU B O 1
ATOM 5207 N N . ALA B 1 158 ? 18.766 -11.867 9.312 1 97.69 158 ALA B N 1
ATOM 5208 C CA . ALA B 1 158 ? 18.078 -11.359 8.125 1 97.69 158 ALA B CA 1
ATOM 5209 C C . ALA B 1 158 ? 18.75 -11.867 6.848 1 97.69 158 ALA B C 1
ATOM 5211 O O . ALA B 1 158 ? 18.062 -12.281 5.91 1 97.69 158 ALA B O 1
ATOM 5212 N N . LEU B 1 159 ? 20.047 -11.891 6.859 1 97.12 159 LEU B N 1
ATOM 5213 C CA . LEU B 1 159 ? 20.797 -12.344 5.691 1 97.12 159 LEU B CA 1
ATOM 5214 C C . LEU B 1 159 ? 20.562 -13.836 5.449 1 97.12 159 LEU B C 1
ATOM 5216 O O . LEU B 1 159 ? 20.422 -14.266 4.305 1 97.12 159 LEU B O 1
ATOM 5220 N N . ALA B 1 160 ? 20.531 -14.57 6.5 1 96.75 160 ALA B N 1
ATOM 5221 C CA . ALA B 1 160 ? 20.25 -16 6.387 1 96.75 160 ALA B CA 1
ATOM 5222 C C . ALA B 1 160 ? 18.875 -16.234 5.77 1 96.75 160 ALA B C 1
ATOM 5224 O O . ALA B 1 160 ? 18.719 -17.094 4.895 1 96.75 160 ALA B O 1
ATOM 5225 N N . ALA B 1 161 ? 17.938 -15.445 6.121 1 96.94 161 ALA B N 1
ATOM 5226 C CA . ALA B 1 161 ? 16.547 -15.594 5.668 1 96.94 161 ALA B CA 1
ATOM 5227 C C . ALA B 1 161 ? 16.438 -15.312 4.176 1 96.94 161 ALA B C 1
ATOM 5229 O O . ALA B 1 161 ? 15.672 -15.977 3.469 1 96.94 161 ALA B O 1
ATOM 5230 N N . VAL B 1 162 ? 17.172 -14.352 3.668 1 96.62 162 VAL B N 1
ATOM 5231 C CA . VAL B 1 162 ? 17.016 -13.961 2.27 1 96.62 162 VAL B CA 1
ATOM 5232 C C . VAL B 1 162 ? 17.922 -14.828 1.388 1 96.62 162 VAL B C 1
ATOM 5234 O O . VAL B 1 162 ? 17.766 -14.852 0.164 1 96.62 162 VAL B O 1
ATOM 5237 N N . THR B 1 163 ? 18.844 -15.602 1.995 1 95.44 163 THR B N 1
ATOM 5238 C CA . THR B 1 163 ? 19.734 -16.422 1.195 1 95.44 163 THR B CA 1
ATOM 5239 C C . THR B 1 163 ? 19.391 -17.906 1.345 1 95.44 163 THR B C 1
ATOM 5241 O O . THR B 1 163 ? 19.969 -18.75 0.665 1 95.44 163 THR B O 1
ATOM 5244 N N . GLY B 1 164 ? 18.5 -18.219 2.215 1 94.5 164 GLY B N 1
ATOM 5245 C CA . GLY B 1 164 ? 18.125 -19.594 2.447 1 94.5 164 GLY B CA 1
ATOM 5246 C C . GLY B 1 164 ? 19.188 -20.406 3.17 1 94.5 164 GLY B C 1
ATOM 5247 O O . GLY B 1 164 ? 19.328 -21.609 2.938 1 94.5 164 GLY B O 1
ATOM 5248 N N . ARG B 1 165 ? 19.969 -19.656 4 1 95.06 165 ARG B N 1
ATOM 5249 C CA . ARG B 1 165 ? 21.078 -20.297 4.695 1 95.06 165 ARG B CA 1
ATOM 5250 C C . ARG B 1 165 ? 20.844 -20.328 6.199 1 95.06 165 ARG B C 1
ATOM 5252 O O . ARG B 1 165 ? 20.094 -19.516 6.73 1 95.06 165 ARG B O 1
ATOM 5259 N N . SER B 1 166 ? 21.469 -21.25 6.844 1 94.06 166 SER B N 1
ATOM 5260 C CA . SER B 1 166 ? 21.422 -21.297 8.305 1 94.06 166 SER B CA 1
ATOM 5261 C C . SER B 1 166 ? 22.281 -20.203 8.914 1 94.06 166 SER B C 1
ATOM 5263 O O . SER B 1 166 ? 23.438 -20 8.516 1 94.06 166 SER B O 1
ATOM 5265 N N . PRO B 1 167 ? 21.703 -19.484 9.844 1 92.19 167 PRO B N 1
ATOM 5266 C CA . PRO B 1 167 ? 22.5 -18.469 10.508 1 92.19 167 PRO B CA 1
ATOM 5267 C C . PRO B 1 167 ? 23.656 -19.062 11.328 1 92.19 167 PRO B C 1
ATOM 5269 O O . PRO B 1 167 ? 24.656 -18.375 11.578 1 92.19 167 PRO B O 1
ATOM 5272 N N . GLN B 1 168 ? 23.594 -20.312 11.695 1 92.69 168 GLN B N 1
ATOM 5273 C CA . GLN B 1 168 ? 24.609 -20.969 12.508 1 92.69 168 GLN B CA 1
ATOM 5274 C C . GLN B 1 168 ? 25.703 -21.562 11.633 1 92.69 168 GLN B C 1
ATOM 5276 O O . GLN B 1 168 ? 26.859 -21.656 12.055 1 92.69 168 GLN B O 1
ATOM 5281 N N . ASN B 1 169 ? 25.312 -22.062 10.461 1 92.62 169 ASN B N 1
ATOM 5282 C CA . ASN B 1 169 ? 26.234 -22.641 9.484 1 92.62 169 ASN B CA 1
ATOM 5283 C C . ASN B 1 169 ? 25.875 -22.203 8.062 1 92.62 169 ASN B C 1
ATOM 5285 O O . ASN B 1 169 ? 25.109 -22.859 7.375 1 92.62 169 ASN B O 1
ATOM 5289 N N . TRP B 1 170 ? 26.547 -21.25 7.543 1 91.12 170 TRP B N 1
ATOM 5290 C CA . TRP B 1 170 ? 26.234 -20.562 6.289 1 91.12 170 TRP B CA 1
ATOM 5291 C C . TRP B 1 170 ? 26.359 -21.531 5.109 1 91.12 170 TRP B C 1
ATOM 5293 O O . TRP B 1 170 ? 25.906 -21.219 4.004 1 91.12 170 TRP B O 1
ATOM 5303 N N . ASN B 1 171 ? 26.906 -22.672 5.305 1 91.19 171 ASN B N 1
ATOM 5304 C CA . ASN B 1 171 ? 27.031 -23.656 4.242 1 91.19 171 ASN B CA 1
ATOM 5305 C C . ASN B 1 171 ? 25.891 -24.672 4.27 1 91.19 171 ASN B C 1
ATOM 5307 O O . ASN B 1 171 ? 25.828 -25.562 3.422 1 91.19 171 ASN B O 1
ATOM 5311 N N . ALA B 1 172 ? 25.031 -24.453 5.219 1 92.62 172 ALA B N 1
ATOM 5312 C CA . ALA B 1 172 ? 23.859 -25.328 5.332 1 92.62 172 ALA B CA 1
ATOM 5313 C C . ALA B 1 172 ? 22.594 -24.562 4.988 1 92.62 172 ALA B C 1
ATOM 5315 O O . ALA B 1 172 ? 22.516 -23.344 5.172 1 92.62 172 ALA B O 1
ATOM 5316 N N . PRO B 1 173 ? 21.609 -25.328 4.492 1 93.12 173 PRO B N 1
ATOM 5317 C CA . PRO B 1 173 ? 20.344 -24.672 4.195 1 93.12 173 PRO B CA 1
ATOM 5318 C C . PRO B 1 173 ? 19.578 -24.266 5.457 1 93.12 173 PRO B C 1
ATOM 5320 O O . PRO B 1 173 ? 19.75 -24.891 6.512 1 93.12 173 PRO B O 1
ATOM 5323 N N . ALA B 1 174 ? 18.797 -23.219 5.281 1 92.06 174 ALA B N 1
ATOM 5324 C CA . ALA B 1 174 ? 17.906 -22.797 6.355 1 92.06 174 ALA B CA 1
ATOM 5325 C C . ALA B 1 174 ? 16.797 -23.828 6.586 1 92.06 174 ALA B C 1
ATOM 5327 O O . ALA B 1 174 ? 16.531 -24.656 5.715 1 92.06 174 ALA B O 1
ATOM 5328 N N . THR B 1 175 ? 16.25 -23.734 7.801 1 90.12 175 THR B N 1
ATOM 5329 C CA . THR B 1 175 ? 15.117 -24.594 8.141 1 90.12 175 THR B CA 1
ATOM 5330 C C . THR B 1 175 ? 13.797 -23.922 7.77 1 90.12 175 THR B C 1
ATOM 5332 O O . THR B 1 175 ? 12.75 -24.578 7.746 1 90.12 175 THR B O 1
ATOM 5335 N N . GLU B 1 176 ? 13.828 -22.688 7.484 1 93 176 GLU B N 1
ATOM 5336 C CA . GLU B 1 176 ? 12.664 -21.922 7.035 1 93 176 GLU B CA 1
ATOM 5337 C C . GLU B 1 176 ? 12.812 -21.5 5.578 1 93 176 GLU B C 1
ATOM 5339 O O . GLU B 1 176 ? 13.93 -21.375 5.074 1 93 176 GLU B O 1
ATOM 5344 N N . PRO B 1 177 ? 11.664 -21.391 4.949 1 95.06 177 PRO B N 1
ATOM 5345 C CA . PRO B 1 177 ? 11.766 -20.969 3.549 1 95.06 177 PRO B CA 1
ATOM 5346 C C . PRO B 1 177 ? 12.352 -19.578 3.398 1 95.06 177 PRO B C 1
ATOM 5348 O O . PRO B 1 177 ? 12.133 -18.703 4.254 1 95.06 177 PRO B O 1
ATOM 5351 N N . VAL B 1 178 ? 13.062 -19.391 2.322 1 96.06 178 VAL B N 1
ATOM 5352 C CA . VAL B 1 178 ? 13.508 -18.047 1.928 1 96.06 178 VAL B CA 1
ATOM 5353 C C . VAL B 1 178 ? 12.312 -17.094 1.878 1 96.06 178 VAL B C 1
ATOM 5355 O O . VAL B 1 178 ? 11.195 -17.516 1.571 1 96.06 178 VAL B O 1
ATOM 5358 N N . GLY B 1 179 ? 12.508 -15.836 2.207 1 97.69 179 GLY B N 1
ATOM 5359 C CA . GLY B 1 179 ? 11.438 -14.852 2.172 1 97.69 179 GLY B CA 1
ATOM 5360 C C . GLY B 1 179 ? 11.914 -13.438 2.424 1 97.69 179 GLY B C 1
ATOM 5361 O O . GLY B 1 179 ? 13.125 -13.195 2.529 1 97.69 179 GLY B O 1
ATOM 5362 N N . PRO B 1 180 ? 10.992 -12.539 2.475 1 98.56 180 PRO B N 1
ATOM 5363 C CA . PRO B 1 180 ? 11.367 -11.133 2.631 1 98.56 180 PRO B CA 1
ATOM 5364 C C . PRO B 1 180 ? 11.797 -10.789 4.055 1 98.56 180 PRO B C 1
ATOM 5366 O O . PRO B 1 180 ? 11.359 -11.445 5.008 1 98.56 180 PRO B O 1
ATOM 5369 N N . VAL B 1 181 ? 12.641 -9.781 4.184 1 98.62 181 VAL B N 1
ATOM 5370 C CA . VAL B 1 181 ? 13.047 -9.258 5.484 1 98.62 181 VAL B CA 1
ATOM 5371 C C . VAL B 1 181 ? 12.898 -7.734 5.492 1 98.62 181 VAL B C 1
ATOM 5373 O O . VAL B 1 181 ? 12.758 -7.113 4.438 1 98.62 181 VAL B O 1
ATOM 5376 N N . HIS B 1 182 ? 12.828 -7.148 6.652 1 98.69 182 HIS B N 1
ATOM 5377 C CA . HIS B 1 182 ? 12.781 -5.703 6.852 1 98.69 182 HIS B CA 1
ATOM 5378 C C . HIS B 1 182 ? 13.961 -5.219 7.684 1 98.69 182 HIS B C 1
ATOM 5380 O O . HIS B 1 182 ? 14.133 -5.633 8.836 1 98.69 182 HIS B O 1
ATOM 5386 N N . ILE B 1 183 ? 14.781 -4.418 7.051 1 98.62 183 ILE B N 1
ATOM 5387 C CA . ILE B 1 183 ? 15.891 -3.77 7.742 1 98.62 183 ILE B CA 1
ATOM 5388 C C . ILE B 1 183 ? 15.594 -2.281 7.91 1 98.62 183 ILE B C 1
ATOM 5390 O O . ILE B 1 183 ? 15.617 -1.524 6.938 1 98.62 183 ILE B O 1
ATOM 5394 N N . ASN B 1 184 ? 15.312 -1.915 9.102 1 98.31 184 ASN B N 1
ATOM 5395 C CA . ASN B 1 184 ? 15.023 -0.53 9.461 1 98.31 184 ASN B CA 1
ATOM 5396 C C . ASN B 1 184 ? 16.266 0.189 9.977 1 98.31 184 ASN B C 1
ATOM 5398 O O . ASN B 1 184 ? 16.828 -0.196 11 1 98.31 184 ASN B O 1
ATOM 5402 N N . LEU B 1 185 ? 16.672 1.245 9.281 1 97.88 185 LEU B N 1
ATOM 5403 C CA . LEU B 1 185 ? 17.922 1.92 9.609 1 97.88 185 LEU B CA 1
ATOM 5404 C C . LEU B 1 185 ? 17.656 3.348 10.086 1 97.88 185 LEU B C 1
ATOM 5406 O O . LEU B 1 185 ? 17.109 4.16 9.336 1 97.88 185 LEU B O 1
ATOM 5410 N N . ALA B 1 186 ? 18.141 3.674 11.273 1 97.69 186 ALA B N 1
ATOM 5411 C CA . ALA B 1 186 ? 17.984 5.02 11.828 1 97.69 186 ALA B CA 1
ATOM 5412 C C . ALA B 1 186 ? 19.156 5.91 11.438 1 97.69 186 ALA B C 1
ATOM 5414 O O . ALA B 1 186 ? 20.312 5.523 11.594 1 97.69 186 ALA B O 1
ATOM 5415 N N . PHE B 1 187 ? 18.844 7.055 10.883 1 97.5 187 PHE B N 1
ATOM 5416 C CA . PHE B 1 187 ? 19.859 8.023 10.508 1 97.5 187 PHE B CA 1
ATOM 5417 C C . PHE B 1 187 ? 19.703 9.312 11.312 1 97.5 187 PHE B C 1
ATOM 5419 O O . PHE B 1 187 ? 18.594 9.797 11.5 1 97.5 187 PHE B O 1
ATOM 5426 N N . ASP B 1 188 ? 20.781 9.781 11.719 1 95.31 188 ASP B N 1
ATOM 5427 C CA . ASP B 1 188 ? 20.812 11.094 12.352 1 95.31 188 ASP B CA 1
ATOM 5428 C C . ASP B 1 188 ? 21.453 12.133 11.43 1 95.31 188 ASP B C 1
ATOM 5430 O O . ASP B 1 188 ? 22.078 11.781 10.422 1 95.31 188 ASP B O 1
ATOM 5434 N N . THR B 1 189 ? 21.156 13.414 11.617 1 91.5 189 THR B N 1
ATOM 5435 C CA . THR B 1 189 ? 21.766 14.477 10.828 1 91.5 189 THR B CA 1
ATOM 5436 C C . THR B 1 189 ? 23.266 14.539 11.094 1 91.5 189 THR B C 1
ATOM 5438 O O . THR B 1 189 ? 23.734 14.234 12.195 1 91.5 189 THR B O 1
ATOM 5441 N N . PRO B 1 190 ? 24.047 14.859 10.141 1 93.44 190 PRO B N 1
ATOM 5442 C CA . PRO B 1 190 ? 23.656 15.289 8.797 1 93.44 190 PRO B CA 1
ATOM 5443 C C . PRO B 1 190 ? 23.312 14.125 7.875 1 93.44 190 PRO B C 1
ATOM 5445 O O . PRO B 1 190 ? 23.906 13.047 7.992 1 93.44 190 PRO B O 1
ATOM 5448 N N . LEU B 1 191 ? 22.438 14.422 6.949 1 94.19 191 LEU B N 1
ATOM 5449 C CA . LEU B 1 191 ? 22 13.398 6.004 1 94.19 191 LEU B CA 1
ATOM 5450 C C . LEU B 1 191 ? 22.703 13.57 4.656 1 94.19 191 LEU B C 1
ATOM 5452 O O . LEU B 1 191 ? 22.578 12.727 3.773 1 94.19 191 LEU B O 1
ATOM 5456 N N . THR B 1 192 ? 23.391 14.641 4.492 1 93.88 192 THR B N 1
ATOM 5457 C CA . THR B 1 192 ? 24.203 14.883 3.299 1 93.88 192 THR B CA 1
ATOM 5458 C C . THR B 1 192 ? 25.688 14.672 3.59 1 93.88 192 THR B C 1
ATOM 5460 O O . THR B 1 192 ? 26.141 14.93 4.703 1 93.88 192 THR B O 1
ATOM 5463 N N . PRO B 1 193 ? 26.406 14.281 2.623 1 94.44 193 PRO B N 1
ATOM 5464 C CA . PRO B 1 193 ? 27.812 13.961 2.863 1 94.44 193 PRO B CA 1
ATOM 5465 C C . PRO B 1 193 ? 28.688 15.211 2.979 1 94.44 193 PRO B C 1
ATOM 5467 O O . PRO B 1 193 ? 28.625 16.094 2.123 1 94.44 193 PRO B O 1
ATOM 5470 N N . GLY B 1 194 ? 29.484 15.227 4.043 1 92.56 194 GLY B N 1
ATOM 5471 C CA . GLY B 1 194 ? 30.594 16.172 4.094 1 92.56 194 GLY B CA 1
ATOM 5472 C C . GLY B 1 194 ? 31.812 15.68 3.342 1 92.56 194 GLY B C 1
ATOM 5473 O O . GLY B 1 194 ? 31.75 14.688 2.617 1 92.56 194 GLY B O 1
ATOM 5474 N N . GLU B 1 195 ? 32.875 16.328 3.541 1 92.25 195 GLU B N 1
ATOM 5475 C CA . GLU B 1 195 ? 34.125 16 2.836 1 92.25 195 GLU B CA 1
ATOM 5476 C C . GLU B 1 195 ? 34.594 14.602 3.201 1 92.25 195 GLU B C 1
ATOM 5478 O O . GLU B 1 195 ? 34.969 13.82 2.324 1 92.25 195 GLU B O 1
ATOM 5483 N N . ALA B 1 196 ? 34.594 14.344 4.441 1 95.81 196 ALA B N 1
ATOM 5484 C CA . ALA B 1 196 ? 35.062 13.039 4.906 1 95.81 196 ALA B CA 1
ATOM 5485 C C . ALA B 1 196 ? 34.156 11.922 4.414 1 95.81 196 ALA B C 1
ATOM 5487 O O . ALA B 1 196 ? 34.625 10.836 4.066 1 95.81 196 ALA B O 1
ATOM 5488 N N . ASP B 1 197 ? 32.875 12.148 4.434 1 96.25 197 ASP B N 1
ATOM 5489 C CA . ASP B 1 197 ? 31.906 11.18 3.932 1 96.25 197 ASP B CA 1
ATOM 5490 C C . ASP B 1 197 ? 32.125 10.906 2.445 1 96.25 197 ASP B C 1
ATOM 5492 O O . ASP B 1 197 ? 32.125 9.75 2.016 1 96.25 197 ASP B O 1
ATOM 5496 N N . SER B 1 198 ? 32.344 11.961 1.724 1 94.56 198 SER B N 1
ATOM 5497 C CA . SER B 1 198 ? 32.531 11.867 0.282 1 94.56 198 SER B CA 1
ATOM 5498 C C . SER B 1 198 ? 33.781 11.023 -0.048 1 94.56 198 SER B C 1
ATOM 5500 O O . SER B 1 198 ? 33.719 10.188 -0.954 1 94.56 198 SER B O 1
ATOM 5502 N N . ALA B 1 199 ? 34.812 11.297 0.647 1 95.5 199 ALA B N 1
ATOM 5503 C CA . ALA B 1 199 ? 36.031 10.547 0.431 1 95.5 199 ALA B CA 1
ATOM 5504 C C . ALA B 1 199 ? 35.844 9.07 0.772 1 95.5 199 ALA B C 1
ATOM 5506 O O . ALA B 1 199 ? 36.344 8.195 0.055 1 95.5 199 ALA B O 1
ATOM 5507 N N . LEU B 1 200 ? 35.219 8.844 1.83 1 96.69 200 LEU B N 1
ATOM 5508 C CA . LEU B 1 200 ? 34.969 7.469 2.254 1 96.69 200 LEU B CA 1
ATOM 5509 C C . LEU B 1 200 ? 34.094 6.73 1.23 1 96.69 200 LEU B C 1
ATOM 5511 O O . LEU B 1 200 ? 34.375 5.586 0.882 1 96.69 200 LEU B O 1
ATOM 5515 N N . LEU B 1 201 ? 33.031 7.34 0.765 1 96.88 201 LEU B N 1
ATOM 5516 C CA . LEU B 1 201 ? 32.125 6.758 -0.227 1 96.88 201 LEU B CA 1
ATOM 5517 C C . LEU B 1 201 ? 32.906 6.355 -1.483 1 96.88 201 LEU B C 1
ATOM 5519 O O . LEU B 1 201 ? 32.75 5.238 -1.982 1 96.88 201 LEU B O 1
ATOM 5523 N N . ALA B 1 202 ? 33.688 7.238 -1.936 1 95.88 202 ALA B N 1
ATOM 5524 C CA . ALA B 1 202 ? 34.469 6.996 -3.16 1 95.88 202 ALA B CA 1
ATOM 5525 C C . ALA B 1 202 ? 35.438 5.828 -2.988 1 95.88 202 ALA B C 1
ATOM 5527 O O . ALA B 1 202 ? 35.5 4.945 -3.846 1 95.88 202 ALA B O 1
ATOM 5528 N N . ARG B 1 203 ? 36.156 5.836 -1.909 1 97.06 203 ARG B N 1
ATOM 5529 C CA . ARG B 1 203 ? 37.125 4.789 -1.648 1 97.06 203 ARG B CA 1
ATOM 5530 C C . ARG B 1 203 ? 36.438 3.434 -1.479 1 97.06 203 ARG B C 1
ATOM 5532 O O . ARG B 1 203 ? 36.938 2.424 -1.997 1 97.06 203 ARG B O 1
ATOM 5539 N N . TRP B 1 204 ? 35.406 3.459 -0.741 1 97.19 204 TRP B N 1
ATOM 5540 C CA . TRP B 1 204 ? 34.656 2.234 -0.489 1 97.19 204 TRP B CA 1
ATOM 5541 C C . TRP B 1 204 ? 34.094 1.662 -1.786 1 97.19 204 TRP B C 1
ATOM 5543 O O . TRP B 1 204 ? 34.281 0.484 -2.09 1 97.19 204 TRP B O 1
ATOM 5553 N N . ALA B 1 205 ? 33.469 2.436 -2.555 1 97.56 205 ALA B N 1
ATOM 5554 C CA . ALA B 1 205 ? 32.875 1.976 -3.812 1 97.56 205 ALA B CA 1
ATOM 5555 C C . ALA B 1 205 ? 33.938 1.433 -4.75 1 97.56 205 ALA B C 1
ATOM 5557 O O . ALA B 1 205 ? 33.75 0.391 -5.383 1 97.56 205 ALA B O 1
ATOM 5558 N N . GLN B 1 206 ? 35.062 2.125 -4.785 1 97.31 206 GLN B N 1
ATOM 5559 C CA . GLN B 1 206 ? 36.156 1.684 -5.621 1 97.31 206 GLN B CA 1
ATOM 5560 C C . GLN B 1 206 ? 36.688 0.332 -5.16 1 97.31 206 GLN B C 1
ATOM 5562 O O . GLN B 1 206 ? 37.062 -0.513 -5.98 1 97.31 206 GLN B O 1
ATOM 5567 N N . SER B 1 207 ? 36.75 0.177 -3.902 1 97.06 207 SER B N 1
ATOM 5568 C CA . SER B 1 207 ? 37.25 -1.086 -3.367 1 97.06 207 SER B CA 1
ATOM 5569 C C . SER B 1 207 ? 36.375 -2.256 -3.801 1 97.06 207 SER B C 1
ATOM 5571 O O . SER B 1 207 ? 36.875 -3.338 -4.102 1 97.06 207 SER B O 1
ATOM 5573 N N . LEU B 1 208 ? 35.094 -2.115 -3.857 1 96.62 208 LEU B N 1
ATOM 5574 C CA . LEU B 1 208 ? 34.156 -3.164 -4.285 1 96.62 208 LEU B CA 1
ATOM 5575 C C . LEU B 1 208 ? 34.25 -3.369 -5.793 1 96.62 208 LEU B C 1
ATOM 5577 O O . LEU B 1 208 ? 34.094 -4.492 -6.281 1 96.62 208 LEU B O 1
ATOM 5581 N N . ALA B 1 209 ? 34.438 -2.281 -6.477 1 96.38 209 ALA B N 1
ATOM 5582 C CA . ALA B 1 209 ? 34.594 -2.385 -7.926 1 96.38 209 ALA B CA 1
ATOM 5583 C C . ALA B 1 209 ? 35.875 -3.129 -8.297 1 96.38 209 ALA B C 1
ATOM 5585 O O . ALA B 1 209 ? 35.875 -3.924 -9.242 1 96.38 209 ALA B O 1
ATOM 5586 N N . ASP B 1 210 ? 36.906 -2.863 -7.562 1 95.88 210 ASP B N 1
ATOM 5587 C CA . ASP B 1 210 ? 38.219 -3.459 -7.836 1 95.88 210 ASP B CA 1
ATOM 5588 C C . ASP B 1 210 ? 38.25 -4.938 -7.461 1 95.88 210 ASP B C 1
ATOM 5590 O O . ASP B 1 210 ? 38.938 -5.738 -8.102 1 95.88 210 ASP B O 1
ATOM 5594 N N . GLN B 1 211 ? 37.5 -5.199 -6.422 1 91.12 211 GLN B N 1
ATOM 5595 C CA . GLN B 1 211 ? 37.406 -6.574 -5.949 1 91.12 211 GLN B CA 1
ATOM 5596 C C . GLN B 1 211 ? 35.969 -6.98 -5.727 1 91.12 211 GLN B C 1
ATOM 5598 O O . GLN B 1 211 ? 35.5 -7.094 -4.586 1 91.12 211 GLN B O 1
ATOM 5603 N N . PRO B 1 212 ? 35.375 -7.199 -6.887 1 84 212 PRO B N 1
ATOM 5604 C CA . PRO B 1 212 ? 33.969 -7.586 -6.727 1 84 212 PRO B CA 1
ATOM 5605 C C . PRO B 1 212 ? 33.781 -8.836 -5.871 1 84 212 PRO B C 1
ATOM 5607 O O . PRO B 1 212 ? 34.5 -9.828 -6.066 1 84 212 PRO B O 1
ATOM 5610 N N . PRO B 1 213 ? 33 -8.594 -4.836 1 81.81 213 PRO B N 1
ATOM 5611 C CA . PRO B 1 213 ? 32.812 -9.773 -3.992 1 81.81 213 PRO B CA 1
ATOM 5612 C C . PRO B 1 213 ? 32.312 -10.984 -4.777 1 81.81 213 PRO B C 1
ATOM 5614 O O . PRO B 1 213 ? 31.516 -10.82 -5.711 1 81.81 213 PRO B O 1
ATOM 5617 N N . ALA B 1 214 ? 32.781 -12.102 -4.375 1 76.5 214 ALA B N 1
ATOM 5618 C CA . ALA B 1 214 ? 32.281 -13.344 -4.965 1 76.5 214 ALA B CA 1
ATOM 5619 C C . ALA B 1 214 ? 30.875 -13.648 -4.496 1 76.5 214 ALA B C 1
ATOM 5621 O O . ALA B 1 214 ? 30.516 -13.375 -3.346 1 76.5 214 ALA B O 1
ATOM 5622 N N . ARG B 1 215 ? 30.047 -14.055 -5.461 1 73.88 215 ARG B N 1
ATOM 5623 C CA . ARG B 1 215 ? 28.734 -14.562 -5.039 1 73.88 215 ARG B CA 1
ATOM 5624 C C . ARG B 1 215 ? 28.891 -15.727 -4.074 1 73.88 215 ARG B C 1
ATOM 5626 O O . ARG B 1 215 ? 29.781 -16.578 -4.242 1 73.88 215 ARG B O 1
ATOM 5633 N N . PRO B 1 216 ? 28.078 -15.625 -3.031 1 77.69 216 PRO B N 1
ATOM 5634 C CA . PRO B 1 216 ? 28.109 -16.797 -2.146 1 77.69 216 PRO B CA 1
ATOM 5635 C C . PRO B 1 216 ? 27.953 -18.109 -2.898 1 77.69 216 PRO B C 1
ATOM 5637 O O . PRO B 1 216 ? 27.25 -18.172 -3.908 1 77.69 216 PRO B O 1
ATOM 5640 N N . ALA B 1 217 ? 28.688 -19.047 -2.391 1 78.31 217 ALA B N 1
ATOM 5641 C CA . ALA B 1 217 ? 28.594 -20.359 -3.02 1 78.31 217 ALA B CA 1
ATOM 5642 C C . ALA B 1 217 ? 27.156 -20.891 -2.982 1 78.31 217 ALA B C 1
ATOM 5644 O O . ALA B 1 217 ? 26.438 -20.656 -2.018 1 78.31 217 ALA B O 1
ATOM 5645 N N . SER B 1 218 ? 26.828 -21.516 -4.098 1 82.12 218 SER B N 1
ATOM 5646 C CA . SER B 1 218 ? 25.484 -22.109 -4.145 1 82.12 218 SER B CA 1
ATOM 5647 C C . SER B 1 218 ? 25.328 -23.219 -3.109 1 82.12 218 SER B C 1
ATOM 5649 O O . SER B 1 218 ? 26.281 -23.969 -2.859 1 82.12 218 SER B O 1
ATOM 5651 N N . LEU B 1 219 ? 24.266 -23.25 -2.496 1 84.31 219 LEU B N 1
ATOM 5652 C CA . LEU B 1 219 ? 23.938 -24.344 -1.607 1 84.31 219 LEU B CA 1
ATOM 5653 C C . LEU B 1 219 ? 23.672 -25.625 -2.402 1 84.31 219 LEU B C 1
ATOM 5655 O O . LEU B 1 219 ? 23.266 -25.562 -3.568 1 84.31 219 LEU B O 1
ATOM 5659 N N . ALA B 1 220 ? 23.953 -26.688 -1.73 1 81.88 220 ALA B N 1
ATOM 5660 C CA . ALA B 1 220 ? 23.578 -27.969 -2.338 1 81.88 220 ALA B CA 1
ATOM 5661 C C . ALA B 1 220 ? 22.062 -28.047 -2.545 1 81.88 220 ALA B C 1
ATOM 5663 O O . ALA B 1 220 ? 21.297 -27.484 -1.762 1 81.88 220 ALA B O 1
ATOM 5664 N N . PRO B 1 221 ? 21.734 -28.781 -3.693 1 85.56 221 PRO B N 1
ATOM 5665 C CA . PRO B 1 221 ? 20.297 -28.953 -3.861 1 85.56 221 PRO B CA 1
ATOM 5666 C C . PRO B 1 221 ? 19.656 -29.688 -2.68 1 85.56 221 PRO B C 1
ATOM 5668 O O . PRO B 1 221 ? 20.297 -30.516 -2.035 1 85.56 221 PRO B O 1
ATOM 5671 N N . ALA B 1 222 ? 18.438 -29.359 -2.441 1 87.25 222 ALA B N 1
ATOM 5672 C CA . ALA B 1 222 ? 17.703 -29.938 -1.317 1 87.25 222 ALA B CA 1
ATOM 5673 C C . ALA B 1 222 ? 17.547 -31.438 -1.492 1 87.25 222 ALA B C 1
ATOM 5675 O O . ALA B 1 222 ? 17.547 -32.188 -0.513 1 87.25 222 ALA B O 1
ATOM 5676 N N . ASP B 1 223 ? 17.359 -31.922 -2.717 1 94 223 ASP B N 1
ATOM 5677 C CA . ASP B 1 223 ? 17.312 -33.344 -3.09 1 94 223 ASP B CA 1
ATOM 5678 C C . ASP B 1 223 ? 18.406 -33.656 -4.102 1 94 223 ASP B C 1
ATOM 5680 O O . ASP B 1 223 ? 18.141 -33.781 -5.301 1 94 223 ASP B O 1
ATOM 5684 N N . PRO B 1 224 ? 19.516 -33.938 -3.609 1 92.56 224 PRO B N 1
ATOM 5685 C CA . PRO B 1 224 ? 20.672 -34.125 -4.508 1 92.56 224 PRO B CA 1
ATOM 5686 C C . PRO B 1 224 ? 20.531 -35.375 -5.371 1 92.56 224 PRO B C 1
ATOM 5688 O O . PRO B 1 224 ? 21.172 -35.5 -6.418 1 92.56 224 PRO B O 1
ATOM 5691 N N . ALA B 1 225 ? 19.672 -36.219 -4.992 1 94 225 ALA B N 1
ATOM 5692 C CA . ALA B 1 225 ? 19.547 -37.5 -5.695 1 94 225 ALA B CA 1
ATOM 5693 C C . ALA B 1 225 ? 18.531 -37.406 -6.824 1 94 225 ALA B C 1
ATOM 5695 O O . ALA B 1 225 ? 18.453 -38.312 -7.676 1 94 225 ALA B O 1
ATOM 5696 N N . ALA B 1 226 ? 17.812 -36.375 -6.949 1 95.56 226 ALA B N 1
ATOM 5697 C CA . ALA B 1 226 ? 16.688 -36.281 -7.867 1 95.56 226 ALA B CA 1
ATOM 5698 C C . ALA B 1 226 ? 17.141 -36.375 -9.32 1 95.56 226 ALA B C 1
ATOM 5700 O O . ALA B 1 226 ? 16.578 -37.156 -10.094 1 95.56 226 ALA B O 1
ATOM 5701 N N . PRO B 1 227 ? 18.172 -35.688 -9.719 1 94.69 227 PRO B N 1
ATOM 5702 C CA . PRO B 1 227 ? 18.609 -35.812 -11.117 1 94.69 227 PRO B CA 1
A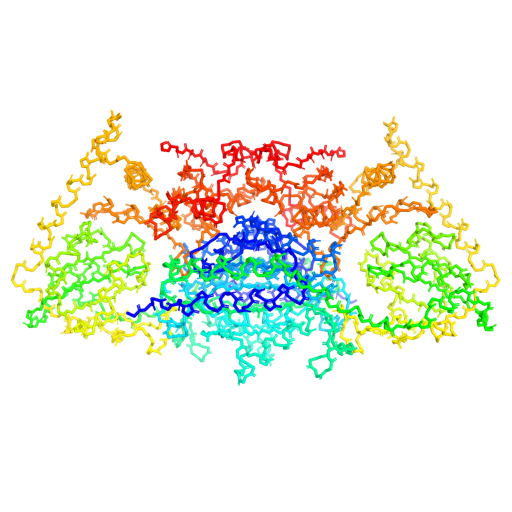TOM 5703 C C . PRO B 1 227 ? 19.047 -37.219 -11.492 1 94.69 227 PRO B C 1
ATOM 5705 O O . PRO B 1 227 ? 18.719 -37.688 -12.578 1 94.69 227 PRO B O 1
ATOM 5708 N N . ALA B 1 228 ? 19.75 -37.781 -10.578 1 95.25 228 ALA B N 1
ATOM 5709 C CA . ALA B 1 228 ? 20.203 -39.125 -10.836 1 95.25 228 ALA B CA 1
ATOM 5710 C C . ALA B 1 228 ? 19.031 -40.094 -10.93 1 95.25 228 ALA B C 1
ATOM 5712 O O . ALA B 1 228 ? 19.031 -41 -11.766 1 95.25 228 ALA B O 1
ATOM 5713 N N . TRP B 1 229 ? 18.109 -39.938 -10.125 1 96.5 229 TRP B N 1
ATOM 5714 C CA . TRP B 1 229 ? 16.938 -40.812 -10.156 1 96.5 229 TRP B CA 1
ATOM 5715 C C . TRP B 1 229 ? 16.172 -40.625 -11.461 1 96.5 229 TRP B C 1
ATOM 5717 O O . TRP B 1 229 ? 15.727 -41.625 -12.062 1 96.5 229 TRP B O 1
ATOM 5727 N N . LEU B 1 230 ? 15.992 -39.469 -11.891 1 96.06 230 LEU B N 1
ATOM 5728 C CA . LEU B 1 230 ? 15.258 -39.156 -13.117 1 96.06 230 LEU B CA 1
ATOM 5729 C C . LEU B 1 230 ? 15.914 -39.844 -14.312 1 96.06 230 LEU B C 1
ATOM 5731 O O . LEU B 1 230 ? 15.234 -40.219 -15.266 1 96.06 230 LEU B O 1
ATOM 5735 N N . ARG B 1 231 ? 17.219 -40.031 -14.281 1 95.56 231 ARG B N 1
ATOM 5736 C CA . ARG B 1 231 ? 17.969 -40.594 -15.398 1 95.56 231 ARG B CA 1
ATOM 5737 C C . ARG B 1 231 ? 18.078 -42.094 -15.266 1 95.56 231 ARG B C 1
ATOM 5739 O O . ARG B 1 231 ? 18.391 -42.812 -16.234 1 95.56 231 ARG B O 1
ATOM 5746 N N . SER B 1 232 ? 17.734 -42.5 -14.133 1 95.62 232 SER B N 1
ATOM 5747 C CA . SER B 1 232 ? 17.891 -43.938 -13.891 1 95.62 232 SER B CA 1
ATOM 5748 C C . SER B 1 232 ? 16.766 -44.75 -14.562 1 95.62 232 SER B C 1
ATOM 5750 O O . SER B 1 232 ? 15.812 -44.156 -15.078 1 95.62 232 SER B O 1
ATOM 5752 N N . GLN B 1 233 ? 16.938 -46.062 -14.492 1 93.81 233 GLN B N 1
ATOM 5753 C CA . GLN B 1 233 ? 15.914 -46.969 -15.016 1 93.81 233 GLN B CA 1
ATOM 5754 C C . GLN B 1 233 ? 15.07 -47.562 -13.891 1 93.81 233 GLN B C 1
ATOM 5756 O O . GLN B 1 233 ? 14.258 -48.438 -14.125 1 93.81 233 GLN B O 1
ATOM 5761 N N . ASN B 1 234 ? 15.25 -46.938 -12.734 1 91.75 234 ASN B N 1
ATOM 5762 C CA . ASN B 1 234 ? 14.531 -47.469 -11.57 1 91.75 234 ASN B CA 1
ATOM 5763 C C . ASN B 1 234 ? 13.062 -47.031 -11.594 1 91.75 234 ASN B C 1
ATOM 5765 O O . ASN B 1 234 ? 12.758 -45.844 -11.688 1 91.75 234 ASN B O 1
ATOM 5769 N N . LEU B 1 235 ? 12.219 -48 -11.562 1 93 235 LEU B N 1
ATOM 5770 C CA . LEU B 1 235 ? 10.781 -47.75 -11.531 1 93 235 LEU B CA 1
ATOM 5771 C C . LEU B 1 235 ? 10.125 -48.469 -10.359 1 93 235 LEU B C 1
ATOM 5773 O O . LEU B 1 235 ? 10.555 -49.562 -9.977 1 93 235 LEU B O 1
ATOM 5777 N N . PRO B 1 236 ? 9.148 -47.812 -9.828 1 92.19 236 PRO B N 1
ATOM 5778 C CA . PRO B 1 236 ? 8.367 -48.531 -8.828 1 92.19 236 PRO B CA 1
ATOM 5779 C C . PRO B 1 236 ? 7.621 -49.75 -9.422 1 92.19 236 PRO B C 1
ATOM 5781 O O . PRO B 1 236 ? 7.375 -49.781 -10.633 1 92.19 236 PRO B O 1
ATOM 5784 N N . ALA B 1 237 ? 7.195 -50.594 -8.492 1 85.62 237 ALA B N 1
ATOM 5785 C CA . ALA B 1 237 ? 6.66 -51.844 -8.969 1 85.62 237 ALA B CA 1
ATOM 5786 C C . ALA B 1 237 ? 5.141 -51.781 -9.102 1 85.62 237 ALA B C 1
ATOM 5788 O O . ALA B 1 237 ? 4.559 -52.469 -9.953 1 85.62 237 ALA B O 1
ATOM 5789 N N . GLN B 1 238 ? 4.516 -51.031 -8.422 1 93.94 238 GLN B N 1
ATOM 5790 C CA . GLN B 1 238 ? 3.062 -51.125 -8.305 1 93.94 238 GLN B CA 1
ATOM 5791 C C . GLN B 1 238 ? 2.381 -50.156 -9.281 1 93.94 238 GLN B C 1
ATOM 5793 O O . GLN B 1 238 ? 2.645 -48.969 -9.266 1 93.94 238 GLN B O 1
ATOM 5798 N N . PRO B 1 239 ? 1.452 -50.719 -10.156 1 96.88 239 PRO B N 1
ATOM 5799 C CA . PRO B 1 239 ? 0.627 -49.812 -10.977 1 96.88 239 PRO B CA 1
ATOM 5800 C C . PRO B 1 239 ? -0.44 -49.094 -10.164 1 96.88 239 PRO B C 1
ATOM 5802 O O . PRO B 1 239 ? -1.05 -49.688 -9.266 1 96.88 239 PRO B O 1
ATOM 5805 N N . ARG B 1 240 ? -0.557 -47.781 -10.414 1 97.62 240 ARG B N 1
ATOM 5806 C CA . ARG B 1 240 ? -1.532 -46.938 -9.727 1 97.62 240 ARG B CA 1
ATOM 5807 C C . ARG B 1 240 ? -2.18 -45.969 -10.688 1 97.62 240 ARG B C 1
ATOM 5809 O O . ARG B 1 240 ? -1.591 -45.594 -11.711 1 97.62 240 ARG B O 1
ATOM 5816 N N . ARG B 1 241 ? -3.414 -45.531 -10.352 1 98.56 241 ARG B N 1
ATOM 5817 C CA . ARG B 1 241 ? -4.066 -44.438 -11.047 1 98.56 241 ARG B CA 1
ATOM 5818 C C . ARG B 1 241 ? -3.779 -43.125 -10.359 1 98.56 241 ARG B C 1
ATOM 5820 O O . ARG B 1 241 ? -4.68 -42.5 -9.773 1 98.56 241 ARG B O 1
ATOM 5827 N N . THR B 1 242 ? -2.502 -42.75 -10.531 1 98.62 242 THR B N 1
ATOM 5828 C CA . THR B 1 242 ? -1.97 -41.531 -9.93 1 98.62 242 THR B CA 1
ATOM 5829 C C . THR B 1 242 ? -1.929 -40.406 -10.961 1 98.62 242 THR B C 1
ATOM 5831 O O . THR B 1 242 ? -1.693 -40.656 -12.141 1 98.62 242 THR B O 1
ATOM 5834 N N . VAL B 1 243 ? -2.268 -39.219 -10.547 1 98.81 243 VAL B N 1
ATOM 5835 C CA . VAL B 1 243 ? -2.037 -38.031 -11.383 1 98.81 243 VAL B CA 1
ATOM 5836 C C . VAL B 1 243 ? -1.002 -37.125 -10.719 1 98.81 243 VAL B C 1
ATOM 5838 O O . VAL B 1 243 ? -0.84 -37.156 -9.5 1 98.81 243 VAL B O 1
ATOM 5841 N N . VAL B 1 244 ? -0.251 -36.406 -11.516 1 98.75 244 VAL B N 1
ATOM 5842 C CA . VAL B 1 244 ? 0.725 -35.406 -11.062 1 98.75 244 VAL B CA 1
ATOM 5843 C C . VAL B 1 244 ? 0.171 -34 -11.266 1 98.75 244 VAL B C 1
ATOM 5845 O O . VAL B 1 244 ? -0.212 -33.656 -12.383 1 98.75 244 VAL B O 1
ATOM 5848 N N . VAL B 1 245 ? 0.078 -33.25 -10.203 1 98.56 245 VAL B N 1
ATOM 5849 C CA . VAL B 1 245 ? -0.327 -31.859 -10.273 1 98.56 245 VAL B CA 1
ATOM 5850 C C . VAL B 1 245 ? 0.898 -30.953 -10.125 1 98.56 245 VAL B C 1
ATOM 5852 O O . VAL B 1 245 ? 1.67 -31.094 -9.18 1 98.56 245 VAL B O 1
ATOM 5855 N N . ALA B 1 246 ? 1.104 -30.125 -11.156 1 98.12 246 ALA B N 1
ATOM 5856 C CA . ALA B 1 246 ? 2.182 -29.141 -11.117 1 98.12 246 ALA B CA 1
ATOM 5857 C C . ALA B 1 246 ? 1.626 -27.719 -10.992 1 98.12 246 ALA B C 1
ATOM 5859 O O . ALA B 1 246 ? 1.078 -27.172 -11.953 1 98.12 246 ALA B O 1
ATOM 5860 N N . GLY B 1 247 ? 1.779 -27.141 -9.766 1 97.44 247 GLY B N 1
ATOM 5861 C CA . GLY B 1 247 ? 1.377 -25.75 -9.531 1 97.44 247 GLY B CA 1
ATOM 5862 C C . GLY B 1 247 ? 2.494 -24.766 -9.773 1 97.44 247 GLY B C 1
ATOM 5863 O O . GLY B 1 247 ? 3.521 -25.094 -10.359 1 97.44 247 GLY B O 1
ATOM 5864 N N . ASP B 1 248 ? 2.312 -23.578 -9.359 1 96.94 248 ASP B N 1
ATOM 5865 C CA . ASP B 1 248 ? 3.287 -22.5 -9.516 1 96.94 248 ASP B CA 1
ATOM 5866 C C . ASP B 1 248 ? 4.633 -22.891 -8.906 1 96.94 248 ASP B C 1
ATOM 5868 O O . ASP B 1 248 ? 4.691 -23.344 -7.762 1 96.94 248 ASP B O 1
ATOM 5872 N N . GLY B 1 249 ? 5.684 -22.812 -9.695 1 93.5 249 GLY B N 1
ATOM 5873 C CA . GLY B 1 249 ? 7.031 -23.031 -9.211 1 93.5 249 GLY B CA 1
ATOM 5874 C C . GLY B 1 249 ? 7.418 -24.5 -9.195 1 93.5 249 GLY B C 1
ATOM 5875 O O . GLY B 1 249 ? 8.477 -24.875 -8.672 1 93.5 249 GLY B O 1
ATOM 5876 N N . ALA B 1 250 ? 6.664 -25.422 -9.812 1 96.56 250 ALA B N 1
ATOM 5877 C CA . ALA B 1 250 ? 6.969 -26.844 -9.836 1 96.56 250 ALA B CA 1
ATOM 5878 C C . ALA B 1 250 ? 8.273 -27.125 -10.578 1 96.56 250 ALA B C 1
ATOM 5880 O O . ALA B 1 250 ? 9.125 -27.875 -10.094 1 96.56 250 ALA B O 1
ATOM 5881 N N . GLY B 1 251 ? 8.367 -26.5 -11.742 1 94.38 251 GLY B N 1
ATOM 5882 C CA . GLY B 1 251 ? 9.578 -26.656 -12.539 1 94.38 251 GLY B CA 1
ATOM 5883 C C . GLY B 1 251 ? 9.578 -27.922 -13.383 1 94.38 251 GLY B C 1
ATOM 5884 O O . GLY B 1 251 ? 8.641 -28.719 -13.32 1 94.38 251 GLY B O 1
ATOM 5885 N N . PRO B 1 252 ? 10.602 -28.125 -14.156 1 94.69 252 PRO B N 1
ATOM 5886 C CA . PRO B 1 252 ? 10.695 -29.234 -15.102 1 94.69 252 PRO B CA 1
ATOM 5887 C C . PRO B 1 252 ? 10.766 -30.594 -14.406 1 94.69 252 PRO B C 1
ATOM 5889 O O . PRO B 1 252 ? 10.477 -31.625 -15.031 1 94.69 252 PRO B O 1
ATOM 5892 N N . ILE B 1 253 ? 11.086 -30.594 -13.133 1 96.44 253 ILE B N 1
ATOM 5893 C CA . ILE B 1 253 ? 11.203 -31.844 -12.398 1 96.44 253 ILE B CA 1
ATOM 5894 C C . ILE B 1 253 ? 9.852 -32.562 -12.367 1 96.44 253 ILE B C 1
ATOM 5896 O O . ILE B 1 253 ? 9.789 -33.781 -12.406 1 96.44 253 ILE B O 1
ATOM 5900 N N . ALA B 1 254 ? 8.789 -31.797 -12.32 1 97.75 254 ALA B N 1
ATOM 5901 C CA . ALA B 1 254 ? 7.453 -32.375 -12.336 1 97.75 254 ALA B CA 1
ATOM 5902 C C . ALA B 1 254 ? 7.172 -33.062 -13.664 1 97.75 254 ALA B C 1
ATOM 5904 O O . ALA B 1 254 ? 6.59 -34.156 -13.695 1 97.75 254 ALA B O 1
ATOM 5905 N N . ALA B 1 255 ? 7.574 -32.438 -14.758 1 96.5 255 ALA B N 1
ATOM 5906 C CA . ALA B 1 255 ? 7.398 -33 -16.094 1 96.5 255 ALA B CA 1
ATOM 5907 C C . ALA B 1 255 ? 8.188 -34.281 -16.266 1 96.5 255 ALA B C 1
ATOM 5909 O O . ALA B 1 255 ? 7.656 -35.281 -16.766 1 96.5 255 ALA B O 1
ATOM 5910 N N . GLY B 1 256 ? 9.461 -34.281 -15.836 1 96.19 256 GLY B N 1
ATOM 5911 C CA . GLY B 1 256 ? 10.297 -35.469 -15.922 1 96.19 256 GLY B CA 1
ATOM 5912 C C . GLY B 1 256 ? 9.758 -36.625 -15.102 1 96.19 256 GLY B C 1
ATOM 5913 O O . GLY B 1 256 ? 9.781 -37.781 -15.555 1 96.19 256 GLY B O 1
ATOM 5914 N N . PHE B 1 257 ? 9.273 -36.344 -13.93 1 97.56 257 PHE B N 1
ATOM 5915 C CA . PHE B 1 257 ? 8.719 -37.344 -13.023 1 97.56 257 PHE B CA 1
ATOM 5916 C C . PHE B 1 257 ? 7.504 -38 -13.648 1 97.56 257 PHE B C 1
ATOM 5918 O O . PHE B 1 257 ? 7.422 -39.25 -13.68 1 97.56 257 PHE B O 1
ATOM 5925 N N . ALA B 1 258 ? 6.57 -37.219 -14.148 1 98 258 ALA B N 1
ATOM 5926 C CA . ALA B 1 258 ? 5.352 -37.719 -14.766 1 98 258 ALA B CA 1
ATOM 5927 C C . ALA B 1 258 ? 5.668 -38.594 -15.992 1 98 258 ALA B C 1
ATOM 5929 O O . ALA B 1 258 ? 5.09 -39.656 -16.172 1 98 258 ALA B O 1
ATOM 5930 N N . GLN B 1 259 ? 6.566 -38.094 -16.828 1 95.94 259 GLN B N 1
ATOM 5931 C CA . GLN B 1 259 ? 6.949 -38.812 -18.047 1 95.94 259 GLN B CA 1
ATOM 5932 C C . GLN B 1 259 ? 7.598 -40.156 -17.719 1 95.94 259 GLN B C 1
ATOM 5934 O O . GLN B 1 259 ? 7.258 -41.156 -18.328 1 95.94 259 GLN B O 1
ATOM 5939 N N . LYS B 1 260 ? 8.484 -40.125 -16.766 1 96.81 260 LYS B N 1
ATOM 5940 C CA . LYS B 1 260 ? 9.211 -41.344 -16.391 1 96.81 260 LYS B CA 1
ATOM 5941 C C . LYS B 1 260 ? 8.258 -42.406 -15.891 1 96.81 260 LYS B C 1
ATOM 5943 O O . LYS B 1 260 ? 8.43 -43.594 -16.203 1 96.81 260 LYS B O 1
ATOM 5948 N N . LEU B 1 261 ? 7.254 -42.031 -15.203 1 97.81 261 LEU B N 1
ATOM 5949 C CA . LEU B 1 261 ? 6.383 -43 -14.539 1 97.81 261 LEU B CA 1
ATOM 5950 C C . LEU B 1 261 ? 5.125 -43.25 -15.367 1 97.81 261 LEU B C 1
ATOM 5952 O O . LEU B 1 261 ? 4.289 -44.094 -14.984 1 97.81 261 LEU B O 1
ATOM 5956 N N . GLY B 1 262 ? 4.961 -42.562 -16.469 1 97.06 262 GLY B N 1
ATOM 5957 C CA . GLY B 1 262 ? 3.773 -42.719 -17.297 1 97.06 262 GLY B CA 1
ATOM 5958 C C . GLY B 1 262 ? 2.508 -42.25 -16.609 1 97.06 262 GLY B C 1
ATOM 5959 O O . GLY B 1 262 ? 1.48 -42.906 -16.641 1 97.06 262 GLY B O 1
ATOM 5960 N N . LEU B 1 263 ? 2.584 -41.125 -15.969 1 98.38 263 LEU B N 1
ATOM 5961 C CA . LEU B 1 263 ? 1.455 -40.562 -15.234 1 98.38 263 LEU B CA 1
ATOM 5962 C C . LEU B 1 263 ? 0.947 -39.281 -15.906 1 98.38 263 LEU B C 1
ATOM 5964 O O . LEU B 1 263 ? 1.738 -38.5 -16.438 1 98.38 263 LEU B O 1
ATOM 5968 N N . PRO B 1 264 ? -0.422 -39.031 -15.93 1 98.38 264 PRO B N 1
ATOM 5969 C CA . PRO B 1 264 ? -0.937 -37.75 -16.438 1 98.38 264 PRO B CA 1
ATOM 5970 C C . PRO B 1 264 ? -0.435 -36.562 -15.625 1 98.38 264 PRO B C 1
ATOM 5972 O O . PRO B 1 264 ? -0.478 -36.562 -14.391 1 98.38 264 PRO B O 1
ATOM 5975 N N . LEU B 1 265 ? 0.05 -35.562 -16.344 1 98.25 265 LEU B N 1
ATOM 5976 C CA . LEU B 1 265 ? 0.542 -34.344 -15.734 1 98.25 265 LEU B CA 1
ATOM 5977 C C . LEU B 1 265 ? -0.459 -33.188 -15.914 1 98.25 265 LEU B C 1
ATOM 5979 O O . LEU B 1 265 ? -0.745 -32.781 -17.047 1 98.25 265 LEU B O 1
ATOM 5983 N N . LEU B 1 266 ? -1.051 -32.688 -14.836 1 98 266 LEU B N 1
ATOM 5984 C CA . LEU B 1 266 ? -1.895 -31.5 -14.797 1 98 266 LEU B CA 1
ATOM 5985 C C . LEU B 1 266 ? -1.089 -30.281 -14.375 1 98 266 LEU B C 1
ATOM 5987 O O . LEU B 1 266 ? -0.941 -30.016 -13.18 1 98 266 LEU B O 1
ATOM 5991 N N . ALA B 1 267 ? -0.602 -29.516 -15.367 1 97.25 267 ALA B N 1
ATOM 5992 C CA . ALA B 1 267 ? 0.369 -28.469 -15.102 1 97.25 267 ALA B CA 1
ATOM 5993 C C . ALA B 1 267 ? -0.227 -27.094 -15.383 1 97.25 267 ALA B C 1
ATOM 5995 O O . ALA B 1 267 ? -0.668 -26.812 -16.5 1 97.25 267 ALA B O 1
ATOM 5996 N N . GLU B 1 268 ? -0.238 -26.266 -14.367 1 96.69 268 GLU B N 1
ATOM 5997 C CA . GLU B 1 268 ? -0.601 -24.859 -14.555 1 96.69 268 GLU B CA 1
ATOM 5998 C C . GLU B 1 268 ? 0.427 -24.141 -15.422 1 96.69 268 GLU B C 1
ATOM 6000 O O . GLU B 1 268 ? 1.575 -24.578 -15.523 1 96.69 268 GLU B O 1
ATOM 6005 N N . PRO B 1 269 ? 0.02 -22.984 -16.016 1 95.81 269 PRO B N 1
ATOM 6006 C CA . PRO B 1 269 ? 0.957 -22.266 -16.891 1 95.81 269 PRO B CA 1
ATOM 6007 C C . PRO B 1 269 ? 2.23 -21.844 -16.156 1 95.81 269 PRO B C 1
ATOM 6009 O O . PRO B 1 269 ? 3.334 -22.031 -16.688 1 95.81 269 PRO B O 1
ATOM 6012 N N . SER B 1 270 ? 2.162 -21.344 -14.984 1 96.44 270 SER B N 1
ATOM 6013 C CA . SER B 1 270 ? 3.312 -20.797 -14.273 1 96.44 270 SER B CA 1
ATOM 6014 C C . SER B 1 270 ? 4.09 -21.891 -13.555 1 96.44 270 SER B C 1
ATOM 6016 O O . SER B 1 270 ? 5.031 -21.609 -12.812 1 96.44 270 SER B O 1
ATOM 6018 N N . SER B 1 271 ? 3.688 -23.172 -13.703 1 96.69 271 SER B N 1
ATOM 6019 C CA . SER B 1 271 ? 4.48 -24.281 -13.195 1 96.69 271 SER B CA 1
ATOM 6020 C C . SER B 1 271 ? 5.789 -24.422 -13.969 1 96.69 271 SER B C 1
ATOM 6022 O O . SER B 1 271 ? 6.758 -24.984 -13.453 1 96.69 271 SER B O 1
ATOM 6024 N N . ASN B 1 272 ? 5.699 -24.016 -15.227 1 95.44 272 ASN B N 1
ATOM 6025 C CA . ASN B 1 272 ? 6.797 -24.188 -16.172 1 95.44 272 ASN B CA 1
ATOM 6026 C C . ASN B 1 272 ? 7.16 -25.656 -16.359 1 95.44 272 ASN B C 1
ATOM 6028 O O . ASN B 1 272 ? 8.336 -25.984 -16.516 1 95.44 272 ASN B O 1
ATOM 6032 N N . ALA B 1 273 ? 6.086 -26.484 -16.281 1 95.44 273 ALA B N 1
ATOM 6033 C CA . ALA B 1 273 ? 6.262 -27.922 -16.469 1 95.44 273 ALA B CA 1
ATOM 6034 C C . ALA B 1 273 ? 5.434 -28.438 -17.641 1 95.44 273 ALA B C 1
ATOM 6036 O O . ALA B 1 273 ? 5.539 -29.609 -18.016 1 95.44 273 ALA B O 1
ATOM 6037 N N . ARG B 1 274 ? 4.672 -27.578 -18.266 1 91.56 274 ARG B N 1
ATOM 6038 C CA . ARG B 1 274 ? 3.695 -28 -19.266 1 91.56 274 ARG B CA 1
ATOM 6039 C C . ARG B 1 274 ? 4.367 -28.281 -20.609 1 91.56 274 ARG B C 1
ATOM 6041 O O . ARG B 1 274 ? 3.764 -28.094 -21.656 1 91.56 274 ARG B O 1
ATOM 6048 N N . PHE B 1 275 ? 5.516 -28.734 -20.766 1 85.12 275 PHE B N 1
ATOM 6049 C CA . PHE B 1 275 ? 6.227 -29.078 -21.984 1 85.12 275 PHE B CA 1
ATOM 6050 C C . PHE B 1 275 ? 6.609 -30.562 -21.984 1 85.12 275 PHE B C 1
ATOM 6052 O O . PHE B 1 275 ? 7.793 -30.891 -22.078 1 85.12 275 PHE B O 1
ATOM 6059 N N . SER B 1 276 ? 5.625 -31.406 -21.688 1 83.69 276 SER B N 1
ATOM 6060 C CA . SER B 1 276 ? 5.848 -32.844 -21.578 1 83.69 276 SER B CA 1
ATOM 6061 C C . SER B 1 276 ? 4.832 -33.625 -22.406 1 83.69 276 SER B C 1
ATOM 6063 O O . SER B 1 276 ? 3.686 -33.219 -22.547 1 83.69 276 SER B O 1
ATOM 6065 N N . ALA B 1 277 ? 5.293 -34.75 -22.844 1 88.62 277 ALA B N 1
ATOM 6066 C CA . ALA B 1 277 ? 4.383 -35.656 -23.547 1 88.62 277 ALA B CA 1
ATOM 6067 C C . ALA B 1 277 ? 3.311 -36.188 -22.609 1 88.62 277 ALA B C 1
ATOM 6069 O O . ALA B 1 277 ? 2.271 -36.688 -23.047 1 88.62 277 ALA B O 1
ATOM 6070 N N . ALA B 1 278 ? 3.588 -36.031 -21.344 1 93 278 ALA B N 1
ATOM 6071 C CA . ALA B 1 278 ? 2.641 -36.531 -20.344 1 93 278 ALA B CA 1
ATOM 6072 C C . ALA B 1 278 ? 1.651 -35.438 -19.938 1 93 278 ALA B C 1
ATOM 6074 O O . ALA B 1 278 ? 0.691 -35.688 -19.219 1 93 278 ALA B O 1
ATOM 6075 N N . ALA B 1 279 ? 1.89 -34.219 -20.422 1 95.94 279 ALA B N 1
ATOM 6076 C CA . ALA B 1 279 ? 1.027 -33.094 -20.047 1 95.94 279 ALA B CA 1
ATOM 6077 C C . ALA B 1 279 ? -0.365 -33.25 -20.656 1 95.94 279 ALA B C 1
ATOM 6079 O O . ALA B 1 279 ? -0.504 -33.625 -21.812 1 95.94 279 ALA B O 1
ATOM 6080 N N . ILE B 1 280 ? -1.372 -33.031 -19.859 1 96.69 280 ILE B N 1
ATOM 6081 C CA . ILE B 1 280 ? -2.76 -33.156 -20.297 1 96.69 280 ILE B CA 1
ATOM 6082 C C . ILE B 1 280 ? -3.348 -31.797 -20.625 1 96.69 280 ILE B C 1
ATOM 6084 O O . ILE B 1 280 ? -3.541 -30.969 -19.734 1 96.69 280 ILE B O 1
ATOM 6088 N N . GLU B 1 281 ? -3.611 -31.594 -21.859 1 93.88 281 GLU B N 1
ATOM 6089 C CA . GLU B 1 281 ? -4.301 -30.375 -22.266 1 93.88 281 GLU B CA 1
ATOM 6090 C C . GLU B 1 281 ? -5.719 -30.328 -21.719 1 93.88 281 GLU B C 1
ATOM 6092 O O . GLU B 1 281 ? -6.367 -31.359 -21.562 1 93.88 281 GLU B O 1
ATOM 6097 N N . ALA B 1 282 ? -6.191 -29.141 -21.469 1 93.81 282 ALA B N 1
ATOM 6098 C CA . ALA B 1 282 ? -7.566 -28.984 -21 1 93.81 282 ALA B CA 1
ATOM 6099 C C . ALA B 1 282 ? -7.871 -29.938 -19.844 1 93.81 282 ALA B C 1
ATOM 6101 O O . ALA B 1 282 ? -8.969 -30.5 -19.781 1 93.81 282 ALA B O 1
ATOM 6102 N N . TYR B 1 283 ? -6.918 -30.188 -19 1 95.75 283 TYR B N 1
ATOM 6103 C CA . TYR B 1 283 ? -7.031 -31.188 -17.938 1 95.75 283 TYR B CA 1
ATOM 6104 C C . TYR B 1 283 ? -8.219 -30.875 -17.031 1 95.75 283 TYR B C 1
ATOM 6106 O O . TYR B 1 283 ? -8.758 -31.766 -16.375 1 95.75 283 TYR B O 1
ATOM 6114 N N . ARG B 1 284 ? -8.672 -29.656 -16.984 1 94.44 284 ARG B N 1
ATOM 6115 C CA . ARG B 1 284 ? -9.789 -29.266 -16.125 1 94.44 284 ARG B CA 1
ATOM 6116 C C . ARG B 1 284 ? -11.07 -29.953 -16.562 1 94.44 284 ARG B C 1
ATOM 6118 O O . ARG B 1 284 ? -11.867 -30.391 -15.727 1 94.44 284 ARG B O 1
ATOM 6125 N N . GLN B 1 285 ? -11.234 -30.016 -17.828 1 92.62 285 GLN B N 1
ATOM 6126 C CA . GLN B 1 285 ? -12.414 -30.672 -18.375 1 92.62 285 GLN B CA 1
ATOM 6127 C C . GLN B 1 285 ? -12.336 -32.188 -18.156 1 92.62 285 GLN B C 1
ATOM 6129 O O . GLN B 1 285 ? -13.336 -32.812 -17.797 1 92.62 285 GLN B O 1
ATOM 6134 N N . VAL B 1 286 ? -11.188 -32.75 -18.328 1 95.38 286 VAL B N 1
ATOM 6135 C CA . VAL B 1 286 ? -10.992 -34.188 -18.188 1 95.38 286 VAL B CA 1
ATOM 6136 C C . VAL B 1 286 ? -11.211 -34.594 -16.734 1 95.38 286 VAL B C 1
ATOM 6138 O O . VAL B 1 286 ? -11.812 -35.625 -16.453 1 95.38 286 VAL B O 1
ATOM 6141 N N . LEU B 1 287 ? -10.703 -33.781 -15.844 1 96.25 287 LEU B N 1
ATOM 6142 C CA . LEU B 1 287 ? -10.781 -34.031 -14.406 1 96.25 287 LEU B CA 1
ATOM 6143 C C . LEU B 1 287 ? -12.234 -34.094 -13.938 1 96.25 287 LEU B C 1
ATOM 6145 O O . LEU B 1 287 ? -12.539 -34.781 -12.953 1 96.25 287 LEU B O 1
ATOM 6149 N N . GLN B 1 288 ? -13.078 -33.469 -14.617 1 93.75 288 GLN B N 1
ATOM 6150 C CA . GLN B 1 288 ? -14.477 -33.438 -14.219 1 93.75 288 GLN B CA 1
ATOM 6151 C C . GLN B 1 288 ? -15.242 -34.656 -14.773 1 93.75 288 GLN B C 1
ATOM 6153 O O . GLN B 1 288 ? -16.406 -34.875 -14.43 1 93.75 288 GLN B O 1
ATOM 6158 N N . GLY B 1 289 ? -14.633 -35.5 -15.484 1 94.06 289 GLY B N 1
ATOM 6159 C CA . GLY B 1 289 ? -15.258 -36.688 -16.078 1 94.06 289 GLY B CA 1
ATOM 6160 C C . GLY B 1 289 ? -14.945 -37.969 -15.328 1 94.06 289 GLY B C 1
ATOM 6161 O O . GLY B 1 289 ? -14.547 -37.938 -14.164 1 94.06 289 GLY B O 1
ATOM 6162 N N . GLU B 1 290 ? -15.148 -39 -16.062 1 95.94 290 GLU B N 1
ATOM 6163 C CA . GLU B 1 290 ? -15.016 -40.344 -15.477 1 95.94 290 GLU B CA 1
ATOM 6164 C C . GLU B 1 290 ? -13.578 -40.625 -15.031 1 95.94 290 GLU B C 1
ATOM 6166 O O . GLU B 1 290 ? -13.352 -41.281 -14.023 1 95.94 290 GLU B O 1
ATOM 6171 N N . LEU B 1 291 ? -12.68 -40.188 -15.789 1 97.31 291 LEU B N 1
ATOM 6172 C CA . LEU B 1 291 ? -11.281 -40.406 -15.453 1 97.31 291 LEU B CA 1
ATOM 6173 C C . LEU B 1 291 ? -10.922 -39.719 -14.133 1 97.31 291 LEU B C 1
ATOM 6175 O O . LEU B 1 291 ? -10.148 -40.281 -13.336 1 97.31 291 LEU B O 1
ATOM 6179 N N . GLY B 1 292 ? -11.461 -38.562 -13.945 1 97.69 292 GLY B N 1
ATOM 6180 C CA . GLY B 1 292 ? -11.25 -37.906 -12.672 1 97.69 292 GLY B CA 1
ATOM 6181 C C . GLY B 1 292 ? -11.727 -38.688 -11.477 1 97.69 292 GLY B C 1
ATOM 6182 O O . GLY B 1 292 ? -11.102 -38.688 -10.422 1 97.69 292 GLY B O 1
ATOM 6183 N N . ASN B 1 293 ? -12.766 -39.406 -11.641 1 97 293 ASN B N 1
ATOM 6184 C CA . ASN B 1 293 ? -13.352 -40.188 -10.555 1 97 293 ASN B CA 1
ATOM 6185 C C . ASN B 1 293 ? -12.531 -41.438 -10.242 1 97 293 ASN B C 1
ATOM 6187 O O . ASN B 1 293 ? -12.664 -42.031 -9.172 1 97 293 ASN B O 1
ATOM 6191 N N . GLN B 1 294 ? -11.695 -41.781 -11.117 1 97.94 294 GLN B N 1
ATOM 6192 C CA . GLN B 1 294 ? -10.961 -43.031 -10.984 1 97.94 294 GLN B CA 1
ATOM 6193 C C . GLN B 1 294 ? -9.609 -42.812 -10.32 1 97.94 294 GLN B C 1
ATOM 6195 O O . GLN B 1 294 ? -8.891 -43.75 -10.016 1 97.94 294 GLN B O 1
ATOM 6200 N N . ILE B 1 295 ? -9.281 -41.594 -10.086 1 98.62 295 ILE B N 1
ATOM 6201 C CA . ILE B 1 295 ? -7.977 -41.281 -9.516 1 98.62 295 ILE B CA 1
ATOM 6202 C C . ILE B 1 295 ? -7.855 -41.875 -8.125 1 98.62 295 ILE B C 1
ATOM 6204 O O . ILE B 1 295 ? -8.758 -41.719 -7.297 1 98.62 295 ILE B O 1
ATOM 6208 N N . GLU B 1 296 ? -6.73 -42.531 -7.895 1 98.25 296 GLU B N 1
ATOM 6209 C CA . GLU B 1 296 ? -6.473 -43.125 -6.594 1 98.25 296 GLU B CA 1
ATOM 6210 C C . GLU B 1 296 ? -5.508 -42.281 -5.77 1 98.25 296 GLU B C 1
ATOM 6212 O O . GLU B 1 296 ? -5.609 -42.25 -4.539 1 98.25 296 GLU B O 1
ATOM 6217 N N . ARG B 1 297 ? -4.57 -41.656 -6.414 1 98.38 297 ARG B N 1
ATOM 6218 C CA . ARG B 1 297 ? -3.531 -40.875 -5.746 1 98.38 297 ARG B CA 1
ATOM 6219 C C . ARG B 1 297 ? -3.215 -39.594 -6.523 1 98.38 297 ARG B C 1
ATOM 6221 O O . ARG B 1 297 ? -3.445 -39.531 -7.73 1 98.38 297 ARG B O 1
ATOM 6228 N N . VAL B 1 298 ? -2.771 -38.656 -5.836 1 98.75 298 VAL B N 1
ATOM 6229 C CA . VAL B 1 298 ? -2.318 -37.438 -6.445 1 98.75 298 VAL B CA 1
ATOM 6230 C C . VAL B 1 298 ? -0.977 -37 -5.844 1 98.75 298 VAL B C 1
ATOM 6232 O O . VAL B 1 298 ? -0.768 -37.125 -4.633 1 98.75 298 VAL B O 1
ATOM 6235 N N . VAL B 1 299 ? -0.039 -36.656 -6.656 1 98.62 299 VAL B N 1
ATOM 6236 C CA . VAL B 1 299 ? 1.24 -36.094 -6.25 1 98.62 299 VAL B CA 1
ATOM 6237 C C . VAL B 1 299 ? 1.312 -34.625 -6.684 1 98.62 299 VAL B C 1
ATOM 6239 O O . VAL B 1 299 ? 0.985 -34.281 -7.828 1 98.62 299 VAL B O 1
ATOM 6242 N N . VAL B 1 300 ? 1.742 -33.781 -5.777 1 98.31 300 VAL B N 1
ATOM 6243 C CA . VAL B 1 300 ? 1.728 -32.344 -6.035 1 98.31 300 VAL B CA 1
ATOM 6244 C C . VAL B 1 300 ? 3.156 -31.797 -6.035 1 98.31 300 VAL B C 1
ATOM 6246 O O . VAL B 1 300 ? 3.957 -32.156 -5.164 1 98.31 300 VAL B O 1
ATOM 6249 N N . PHE B 1 301 ? 3.514 -31.078 -7.09 1 98.12 301 PHE B N 1
ATOM 6250 C CA . PHE B 1 301 ? 4.699 -30.234 -7.188 1 98.12 301 PHE B CA 1
ATOM 6251 C C . PHE B 1 301 ? 4.309 -28.766 -7.238 1 98.12 301 PHE B C 1
ATOM 6253 O O . PHE B 1 301 ? 3.393 -28.375 -7.969 1 98.12 301 PHE B O 1
ATOM 6260 N N . GLY B 1 302 ? 4.984 -27.922 -6.43 1 97.12 302 GLY B N 1
ATOM 6261 C CA . GLY B 1 302 ? 4.688 -26.5 -6.449 1 97.12 302 GLY B CA 1
ATOM 6262 C C . GLY B 1 302 ? 3.385 -26.141 -5.75 1 97.12 302 GLY B C 1
ATOM 6263 O O . GLY B 1 302 ? 2.926 -26.891 -4.879 1 97.12 302 GLY B O 1
ATOM 6264 N N . HIS B 1 303 ? 2.881 -24.938 -6.059 1 96.75 303 HIS B N 1
ATOM 6265 C CA . HIS B 1 303 ? 1.718 -24.391 -5.367 1 96.75 303 HIS B CA 1
ATOM 6266 C C . HIS B 1 303 ? 0.521 -24.281 -6.305 1 96.75 303 HIS B C 1
ATOM 6268 O O . HIS B 1 303 ? 0.361 -23.281 -7 1 96.75 303 HIS B O 1
ATOM 6274 N N . PRO B 1 304 ? -0.359 -25.25 -6.293 1 94.94 304 PRO B N 1
ATOM 6275 C CA . PRO B 1 304 ? -1.546 -25.172 -7.148 1 94.94 304 PRO B CA 1
ATOM 6276 C C . PRO B 1 304 ? -2.604 -24.219 -6.605 1 94.94 304 PRO B C 1
ATOM 6278 O O . PRO B 1 304 ? -3.074 -24.391 -5.477 1 94.94 304 PRO B O 1
ATOM 6281 N N . THR B 1 305 ? -3.072 -23.203 -7.41 1 90.06 305 THR B N 1
ATOM 6282 C CA . THR B 1 305 ? -4.039 -22.234 -6.898 1 90.06 305 THR B CA 1
ATOM 6283 C C . THR B 1 305 ? -5.062 -21.875 -7.969 1 90.06 305 THR B C 1
ATOM 6285 O O . THR B 1 305 ? -5.988 -21.094 -7.715 1 90.06 305 THR B O 1
ATOM 6288 N N . LEU B 1 306 ? -5.086 -22.391 -9.125 1 91.81 306 LEU B N 1
ATOM 6289 C CA . LEU B 1 306 ? -5.77 -21.766 -10.25 1 91.81 306 LEU B CA 1
ATOM 6290 C C . LEU B 1 306 ? -7.148 -22.391 -10.461 1 91.81 306 LEU B C 1
ATOM 6292 O O . LEU B 1 306 ? -8.094 -21.688 -10.82 1 91.81 306 LEU B O 1
ATOM 6296 N N . SER B 1 307 ? -7.207 -23.75 -10.32 1 89.88 307 SER B N 1
ATOM 6297 C CA . SER B 1 307 ? -8.414 -24.391 -10.844 1 89.88 307 SER B CA 1
ATOM 6298 C C . SER B 1 307 ? -9.211 -25.062 -9.727 1 89.88 307 SER B C 1
ATOM 6300 O O . SER B 1 307 ? -8.641 -25.719 -8.867 1 89.88 307 SER B O 1
ATOM 6302 N N . ARG B 1 308 ? -10.516 -24.875 -9.797 1 87.5 308 ARG B N 1
ATOM 6303 C CA . ARG B 1 308 ? -11.438 -25.453 -8.828 1 87.5 308 ARG B CA 1
ATOM 6304 C C . ARG B 1 308 ? -11.445 -26.969 -8.922 1 87.5 308 ARG B C 1
ATOM 6306 O O . ARG B 1 308 ? -11.469 -27.672 -7.906 1 87.5 308 ARG B O 1
ATOM 6313 N N . PRO B 1 309 ? -11.336 -27.469 -10.133 1 93.81 309 PRO B N 1
ATOM 6314 C CA . PRO B 1 309 ? -11.297 -28.938 -10.227 1 93.81 309 PRO B CA 1
ATOM 6315 C C . PRO B 1 309 ? -10.094 -29.547 -9.508 1 93.81 309 PRO B C 1
ATOM 6317 O O . PRO B 1 309 ? -10.219 -30.594 -8.867 1 93.81 309 PRO B O 1
ATOM 6320 N N . VAL B 1 310 ? -8.977 -28.906 -9.648 1 96.69 310 VAL B N 1
ATOM 6321 C CA . VAL B 1 310 ? -7.785 -29.406 -8.961 1 96.69 310 VAL B CA 1
ATOM 6322 C C . VAL B 1 310 ? -7.961 -29.25 -7.449 1 96.69 310 VAL B C 1
ATOM 6324 O O . VAL B 1 310 ? -7.637 -30.156 -6.684 1 96.69 310 VAL B O 1
ATOM 6327 N N . THR B 1 311 ? -8.508 -28.125 -7.039 1 93.31 311 THR B N 1
ATOM 6328 C CA . THR B 1 311 ? -8.766 -27.906 -5.621 1 93.31 311 THR B CA 1
ATOM 6329 C C . THR B 1 311 ? -9.719 -28.969 -5.074 1 93.31 311 THR B C 1
ATOM 6331 O O . THR B 1 311 ? -9.508 -29.484 -3.975 1 93.31 311 THR B O 1
ATOM 6334 N N . ASN B 1 312 ? -10.734 -29.281 -5.828 1 93.94 312 ASN B N 1
ATOM 6335 C CA . ASN B 1 312 ? -11.688 -30.297 -5.434 1 93.94 312 ASN B CA 1
ATOM 6336 C C . ASN B 1 312 ? -11.023 -31.672 -5.324 1 93.94 312 ASN B C 1
ATOM 6338 O O . ASN B 1 312 ? -11.305 -32.438 -4.395 1 93.94 312 ASN B O 1
ATOM 6342 N N . LEU B 1 313 ? -10.195 -31.953 -6.285 1 96.94 313 LEU B N 1
ATOM 6343 C CA . LEU B 1 313 ? -9.461 -33.219 -6.258 1 96.94 313 LEU B CA 1
ATOM 6344 C C . LEU B 1 313 ? -8.641 -33.344 -4.98 1 96.94 313 LEU B C 1
ATOM 6346 O O . LEU B 1 313 ? -8.688 -34.344 -4.301 1 96.94 313 LEU B O 1
ATOM 6350 N N . LEU B 1 314 ? -7.953 -32.281 -4.605 1 95.62 314 LEU B N 1
ATOM 6351 C CA . LEU B 1 314 ? -7.039 -32.312 -3.467 1 95.62 314 LEU B CA 1
ATOM 6352 C C . LEU B 1 314 ? -7.812 -32.375 -2.154 1 95.62 314 LEU B C 1
ATOM 6354 O O . LEU B 1 314 ? -7.258 -32.75 -1.12 1 95.62 314 LEU B O 1
ATOM 6358 N N . ALA B 1 315 ? -9.062 -32.062 -2.203 1 92.25 315 ALA B N 1
ATOM 6359 C CA . ALA B 1 315 ? -9.891 -32.062 -0.999 1 92.25 315 ALA B CA 1
ATOM 6360 C C . ALA B 1 315 ? -10.539 -33.406 -0.768 1 92.25 315 ALA B C 1
ATOM 6362 O O . ALA B 1 315 ? -11.086 -33.656 0.304 1 92.25 315 ALA B O 1
ATOM 6363 N N . ARG B 1 316 ? -10.453 -34.312 -1.741 1 95.25 316 ARG B N 1
ATOM 6364 C CA . ARG B 1 316 ? -11.078 -35.625 -1.621 1 95.25 316 ARG B CA 1
ATOM 6365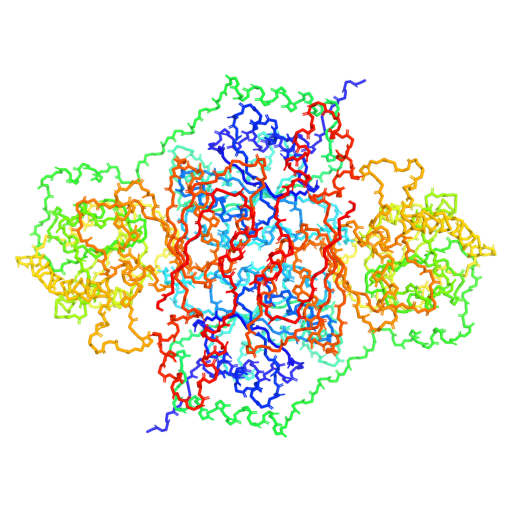 C C . ARG B 1 316 ? -10.367 -36.469 -0.573 1 95.25 316 ARG B C 1
ATOM 6367 O O . ARG B 1 316 ? -9.148 -36.688 -0.646 1 95.25 316 ARG B O 1
ATOM 6374 N N . THR B 1 317 ? -11.133 -37.094 0.314 1 93.81 317 THR B N 1
ATOM 6375 C CA . THR B 1 317 ? -10.555 -37.844 1.425 1 93.81 317 THR B CA 1
ATOM 6376 C C . THR B 1 317 ? -10.18 -39.25 0.985 1 93.81 317 THR B C 1
ATOM 6378 O O . THR B 1 317 ? -9.344 -39.875 1.614 1 93.81 317 THR B O 1
ATOM 6381 N N . GLU B 1 318 ? -10.812 -39.688 -0.044 1 95.56 318 GLU B N 1
ATOM 6382 C CA . GLU B 1 318 ? -10.555 -41.031 -0.5 1 95.56 318 GLU B CA 1
ATOM 6383 C C . GLU B 1 318 ? -9.336 -41.094 -1.414 1 95.56 318 GLU B C 1
ATOM 6385 O O . GLU B 1 318 ? -8.812 -42.188 -1.701 1 95.56 318 GLU B O 1
ATOM 6390 N N . VAL B 1 319 ? -8.844 -40 -1.916 1 97.88 319 VAL B N 1
ATOM 6391 C CA . VAL B 1 319 ? -7.648 -39.906 -2.754 1 97.88 319 VAL B CA 1
ATOM 6392 C C . VAL B 1 319 ? -6.43 -39.594 -1.886 1 97.88 319 VAL B C 1
ATOM 6394 O O . VAL B 1 319 ? -6.391 -38.562 -1.207 1 97.88 319 VAL B O 1
ATOM 6397 N N . GLU B 1 320 ? -5.457 -40.438 -1.859 1 97.75 320 GLU B N 1
ATOM 6398 C CA . GLU B 1 320 ? -4.234 -40.188 -1.101 1 97.75 320 GLU B CA 1
ATOM 6399 C C . GLU B 1 320 ? -3.354 -39.156 -1.799 1 97.75 320 GLU B C 1
ATOM 6401 O O . GLU B 1 320 ? -3.156 -39.219 -3.014 1 97.75 320 GLU B O 1
ATOM 6406 N N . GLY B 1 321 ? -2.906 -38.188 -1.075 1 97.88 321 GLY B N 1
ATOM 6407 C CA . GLY B 1 321 ? -2.111 -37.125 -1.673 1 97.88 321 GLY B CA 1
ATOM 6408 C C . GLY B 1 321 ? -0.744 -36.969 -1.034 1 97.88 321 GLY B C 1
ATOM 6409 O O . GLY B 1 321 ? -0.599 -37.125 0.18 1 97.88 321 GLY B O 1
ATOM 6410 N N . ALA B 1 322 ? 0.294 -36.688 -1.82 1 98.31 322 ALA B N 1
ATOM 6411 C CA . ALA B 1 322 ? 1.649 -36.406 -1.359 1 98.31 322 ALA B CA 1
ATOM 6412 C C . ALA B 1 322 ? 2.191 -35.125 -2.01 1 98.31 322 ALA B C 1
ATOM 6414 O O . ALA B 1 322 ? 1.834 -34.812 -3.145 1 98.31 322 ALA B O 1
ATOM 6415 N N . LEU B 1 323 ? 2.973 -34.406 -1.301 1 97.88 323 LEU B N 1
ATOM 6416 C CA . LEU B 1 323 ? 3.621 -33.188 -1.757 1 97.88 323 LEU B CA 1
ATOM 6417 C C . LEU B 1 323 ? 5.137 -33.375 -1.821 1 97.88 323 LEU B C 1
ATOM 6419 O O . LEU B 1 323 ? 5.762 -33.75 -0.835 1 97.88 323 LEU B O 1
ATOM 6423 N N . TYR B 1 324 ? 5.715 -33.125 -3.033 1 98 324 TYR B N 1
ATOM 6424 C CA . TYR B 1 324 ? 7.168 -33.062 -3.129 1 98 324 TYR B CA 1
ATOM 6425 C C . TYR B 1 324 ? 7.715 -31.828 -2.443 1 98 324 TYR B C 1
ATOM 6427 O O . TYR B 1 324 ? 7.543 -30.703 -2.938 1 98 324 TYR B O 1
ATOM 6435 N N . GLU B 1 325 ? 8.359 -32.031 -1.362 1 95.94 325 GLU B N 1
ATOM 6436 C CA . GLU B 1 325 ? 8.82 -30.922 -0.531 1 95.94 325 GLU B CA 1
ATOM 6437 C C . GLU B 1 325 ? 10.227 -31.172 -0.003 1 95.94 325 GLU B C 1
ATOM 6439 O O . GLU B 1 325 ? 10.422 -31.359 1.199 1 95.94 325 GLU B O 1
ATOM 6444 N N . PRO B 1 326 ? 11.188 -31.078 -0.939 1 95.06 326 PRO B N 1
ATOM 6445 C CA . PRO B 1 326 ? 12.578 -31.312 -0.54 1 95.06 326 PRO B CA 1
ATOM 6446 C C . PRO B 1 326 ? 13.109 -30.25 0.425 1 95.06 326 PRO B C 1
ATOM 6448 O O . PRO B 1 326 ? 14.086 -30.5 1.14 1 95.06 326 PRO B O 1
ATOM 6451 N N . ALA B 1 327 ? 12.539 -29.078 0.406 1 92.5 327 ALA B N 1
ATOM 6452 C CA . ALA B 1 327 ? 12.758 -27.984 1.344 1 92.5 327 ALA B CA 1
ATOM 6453 C C . ALA B 1 327 ? 11.43 -27.359 1.772 1 92.5 327 ALA B C 1
ATOM 6455 O O . ALA B 1 327 ? 10.414 -27.531 1.102 1 92.5 327 ALA B O 1
ATOM 6456 N N . PRO B 1 328 ? 11.469 -26.688 2.891 1 91.19 328 PRO B N 1
ATOM 6457 C CA . PRO B 1 328 ? 10.203 -26.094 3.336 1 91.19 328 PRO B CA 1
ATOM 6458 C C . PRO B 1 328 ? 9.594 -25.156 2.301 1 91.19 328 PRO B C 1
ATOM 6460 O O . PRO B 1 328 ? 10.305 -24.312 1.734 1 91.19 328 PRO B O 1
ATOM 6463 N N . ALA B 1 329 ? 8.328 -25.359 2.059 1 94.31 329 ALA B N 1
ATOM 6464 C CA . ALA B 1 329 ? 7.613 -24.516 1.103 1 94.31 329 ALA B CA 1
ATOM 6465 C C . ALA B 1 329 ? 7.094 -23.25 1.774 1 94.31 329 ALA B C 1
ATOM 6467 O O . ALA B 1 329 ? 6.625 -23.297 2.916 1 94.31 329 ALA B O 1
ATOM 6468 N N . PRO B 1 330 ? 7.125 -22.125 1.137 1 95.69 330 PRO B N 1
ATOM 6469 C CA . PRO B 1 330 ? 6.707 -20.859 1.743 1 95.69 330 PRO B CA 1
ATOM 6470 C C . PRO B 1 330 ? 5.191 -20.703 1.793 1 95.69 330 PRO B C 1
ATOM 6472 O O . PRO B 1 330 ? 4.676 -19.859 2.537 1 95.69 330 PRO B O 1
ATOM 6475 N N . TRP B 1 331 ? 4.43 -21.5 1.068 1 95.06 331 TRP B N 1
ATOM 6476 C CA . TRP B 1 331 ? 3.027 -21.188 0.823 1 95.06 331 TRP B CA 1
ATOM 6477 C C . TRP B 1 331 ? 2.125 -21.938 1.787 1 95.06 331 TRP B C 1
ATOM 6479 O O . TRP B 1 331 ? 0.91 -21.734 1.811 1 95.06 331 TRP B O 1
ATOM 6489 N N . HIS B 1 332 ? 2.662 -22.812 2.594 1 94.75 332 HIS B N 1
ATOM 6490 C CA . HIS B 1 332 ? 1.846 -23.484 3.6 1 94.75 332 HIS B CA 1
ATOM 6491 C C . HIS B 1 332 ? 2.617 -23.672 4.902 1 94.75 332 HIS B C 1
ATOM 6493 O O . HIS B 1 332 ? 3.85 -23.609 4.91 1 94.75 332 HIS B O 1
ATOM 6499 N N . GLU B 1 333 ? 1.876 -23.828 5.945 1 93.19 333 GLU B N 1
ATOM 6500 C CA . GLU B 1 333 ? 2.451 -24.141 7.25 1 93.19 333 GLU B CA 1
ATOM 6501 C C . GLU B 1 333 ? 2.598 -25.656 7.43 1 93.19 333 GLU B C 1
ATOM 6503 O O . GLU B 1 333 ? 1.792 -26.422 6.91 1 93.19 333 GLU B O 1
ATOM 6508 N N . PRO B 1 334 ? 3.621 -26.047 8.148 1 88.44 334 PRO B N 1
ATOM 6509 C CA . PRO B 1 334 ? 3.838 -27.484 8.352 1 88.44 334 PRO B CA 1
ATOM 6510 C C . PRO B 1 334 ? 2.605 -28.188 8.906 1 88.44 334 PRO B C 1
ATOM 6512 O O . PRO B 1 334 ? 2.033 -27.75 9.906 1 88.44 334 PRO B O 1
ATOM 6515 N N . GLY B 1 335 ? 2.229 -29.188 8.219 1 88.12 335 GLY B N 1
ATOM 6516 C CA . GLY B 1 335 ? 1.134 -30.016 8.695 1 88.12 335 GLY B CA 1
ATOM 6517 C C . GLY B 1 335 ? -0.231 -29.5 8.289 1 88.12 335 GLY B C 1
ATOM 6518 O O . GLY B 1 335 ? -1.251 -30.141 8.562 1 88.12 335 GLY B O 1
ATOM 6519 N N . ARG B 1 336 ? -0.297 -28.5 7.527 1 91.69 336 ARG B N 1
ATOM 6520 C CA . ARG B 1 336 ? -1.594 -27.875 7.277 1 91.69 336 ARG B CA 1
ATOM 6521 C C . ARG B 1 336 ? -2.029 -28.078 5.832 1 91.69 336 ARG B C 1
ATOM 6523 O O . ARG B 1 336 ? -3.193 -27.859 5.492 1 91.69 336 ARG B O 1
ATOM 6530 N N . SER B 1 337 ? -1.214 -28.578 5 1 87.69 337 SER B N 1
ATOM 6531 C CA . SER B 1 337 ? -1.555 -28.719 3.588 1 87.69 337 SER B CA 1
ATOM 6532 C C . SER B 1 337 ? -2.529 -29.859 3.357 1 87.69 337 SER B C 1
ATOM 6534 O O . SER B 1 337 ? -3.193 -29.922 2.32 1 87.69 337 SER B O 1
ATOM 6536 N N . GLY B 1 338 ? -2.629 -30.797 4.164 1 90.25 338 GLY B N 1
ATOM 6537 C CA . GLY B 1 338 ? -3.418 -32 3.99 1 90.25 338 GLY B CA 1
ATOM 6538 C C . GLY B 1 338 ? -2.729 -33.062 3.135 1 90.25 338 GLY B C 1
ATOM 6539 O O . GLY B 1 338 ? -3.268 -34.125 2.914 1 90.25 338 GLY B O 1
ATOM 6540 N N . LEU B 1 339 ? -1.521 -32.75 2.621 1 95.62 339 LEU B N 1
ATOM 6541 C CA . LEU B 1 339 ? -0.735 -33.656 1.784 1 95.62 339 LEU B CA 1
ATOM 6542 C C . LEU B 1 339 ? 0.445 -34.219 2.561 1 95.62 339 LEU B C 1
ATOM 6544 O O . LEU B 1 339 ? 1.011 -33.562 3.426 1 95.62 339 LEU B O 1
ATOM 6548 N N . GLN B 1 340 ? 0.814 -35.469 2.318 1 96.5 340 GLN B N 1
ATOM 6549 C CA . GLN B 1 340 ? 2 -36.062 2.916 1 96.5 340 GLN B CA 1
ATOM 6550 C C . GLN B 1 340 ? 3.275 -35.469 2.338 1 96.5 340 GLN B C 1
ATOM 6552 O O . GLN B 1 340 ? 3.557 -35.594 1.146 1 96.5 340 GLN B O 1
ATOM 6557 N N . PRO B 1 341 ? 4.012 -34.812 3.182 1 96.75 341 PRO B N 1
ATOM 6558 C CA . PRO B 1 341 ? 5.27 -34.281 2.662 1 96.75 341 PRO B CA 1
ATOM 6559 C C . PRO B 1 341 ? 6.297 -35.344 2.359 1 96.75 341 PRO B C 1
ATOM 6561 O O . PRO B 1 341 ? 6.477 -36.281 3.154 1 96.75 341 PRO B O 1
ATOM 6564 N N . VAL B 1 342 ? 6.891 -35.281 1.212 1 97.62 342 VAL B N 1
ATOM 6565 C CA . VAL B 1 342 ? 7.945 -36.219 0.793 1 97.62 342 VAL B CA 1
ATOM 6566 C C . VAL B 1 342 ? 9.156 -35.438 0.299 1 97.62 342 VAL B C 1
ATOM 6568 O O . VAL B 1 342 ? 9.031 -34.594 -0.605 1 97.62 342 VAL B O 1
ATOM 6571 N N . SER B 1 343 ? 10.367 -35.719 0.783 1 96.44 343 SER B N 1
ATOM 6572 C CA . SER B 1 343 ? 11.539 -34.875 0.496 1 96.44 343 SER B CA 1
ATOM 6573 C C . SER B 1 343 ? 12.367 -35.469 -0.64 1 96.44 343 SER B C 1
ATOM 6575 O O . SER B 1 343 ? 13.141 -34.781 -1.286 1 96.44 343 SER B O 1
ATOM 6577 N N . LEU B 1 344 ? 12.219 -36.781 -0.839 1 97.44 344 LEU B N 1
ATOM 6578 C CA . LEU B 1 344 ? 13.023 -37.469 -1.858 1 97.44 344 LEU B CA 1
ATOM 6579 C C . LEU B 1 344 ? 12.164 -37.875 -3.039 1 97.44 344 LEU B C 1
ATOM 6581 O O . LEU B 1 344 ? 11.102 -38.5 -2.854 1 97.44 344 LEU B O 1
ATOM 6585 N N . LEU B 1 345 ? 12.633 -37.594 -4.195 1 97.94 345 LEU B N 1
ATOM 6586 C CA . LEU B 1 345 ? 11.898 -37.906 -5.422 1 97.94 345 LEU B CA 1
ATOM 6587 C C . LEU B 1 345 ? 11.648 -39.406 -5.566 1 97.94 345 LEU B C 1
ATOM 6589 O O . LEU B 1 345 ? 10.578 -39.812 -6.016 1 97.94 345 LEU B O 1
ATOM 6593 N N . ALA B 1 346 ? 12.586 -40.219 -5.156 1 97 346 ALA B N 1
ATOM 6594 C CA . ALA B 1 346 ? 12.453 -41.688 -5.242 1 97 346 ALA B CA 1
ATOM 6595 C C . ALA B 1 346 ? 11.336 -42.188 -4.344 1 97 346 ALA B C 1
ATOM 6597 O O . ALA B 1 346 ? 10.578 -43.094 -4.727 1 97 346 ALA B O 1
ATOM 6598 N N . GLU B 1 347 ? 11.266 -41.625 -3.174 1 97.38 347 GLU B N 1
ATOM 6599 C CA . GLU B 1 347 ? 10.195 -42 -2.246 1 97.38 347 GLU B CA 1
ATOM 6600 C C . GLU B 1 347 ? 8.836 -41.562 -2.775 1 97.38 347 GLU B C 1
ATOM 6602 O O . GLU B 1 347 ? 7.836 -42.25 -2.586 1 97.38 347 GLU B O 1
ATOM 6607 N N . LEU B 1 348 ? 8.852 -40.375 -3.381 1 98.31 348 LEU B N 1
ATOM 6608 C CA . LEU B 1 348 ? 7.625 -39.906 -4.004 1 98.31 348 LEU B CA 1
ATOM 6609 C C . LEU B 1 348 ? 7.164 -40.844 -5.102 1 98.31 348 LEU B C 1
ATOM 6611 O O . LEU B 1 348 ? 5.965 -41.094 -5.273 1 98.31 348 LEU B O 1
ATOM 6615 N N . ALA B 1 349 ? 8.109 -41.344 -5.832 1 98.19 349 ALA B N 1
ATOM 6616 C CA . ALA B 1 349 ? 7.812 -42.312 -6.895 1 98.19 349 ALA B CA 1
ATOM 6617 C C . ALA B 1 349 ? 7.203 -43.594 -6.324 1 98.19 349 ALA B C 1
ATOM 6619 O O . ALA B 1 349 ? 6.277 -44.156 -6.91 1 98.19 349 ALA B O 1
ATOM 6620 N N . ASP B 1 350 ? 7.734 -44.031 -5.207 1 97.81 350 ASP B N 1
ATOM 6621 C CA . ASP B 1 350 ? 7.18 -45.219 -4.551 1 97.81 350 ASP B CA 1
ATOM 6622 C C . ASP B 1 350 ? 5.73 -44.969 -4.133 1 97.81 350 ASP B C 1
ATOM 6624 O O . ASP B 1 350 ? 4.895 -45.875 -4.246 1 97.81 350 ASP B O 1
ATOM 6628 N N . PHE B 1 351 ? 5.48 -43.844 -3.676 1 97.94 351 PHE B N 1
ATOM 6629 C CA . PHE B 1 351 ? 4.117 -43.469 -3.32 1 97.94 351 PHE B CA 1
ATOM 6630 C C . PHE B 1 351 ? 3.219 -43.469 -4.551 1 97.94 351 PHE B C 1
ATOM 6632 O O . PHE B 1 351 ? 2.115 -44 -4.527 1 97.94 351 PHE B O 1
ATOM 6639 N N . ALA B 1 352 ? 3.654 -42.844 -5.648 1 98.31 352 ALA B N 1
ATOM 6640 C CA . ALA B 1 352 ? 2.867 -42.625 -6.855 1 98.31 352 ALA B CA 1
ATOM 6641 C C . ALA B 1 352 ? 2.605 -43.906 -7.605 1 98.31 352 ALA B C 1
ATOM 6643 O O . ALA B 1 352 ? 1.541 -44.094 -8.203 1 98.31 352 ALA B O 1
ATOM 6644 N N . GLY B 1 353 ? 3.623 -44.781 -7.664 1 98 353 GLY B N 1
ATOM 6645 C CA . GLY B 1 353 ? 3.559 -45.969 -8.523 1 98 353 GLY B CA 1
ATOM 6646 C C . GLY B 1 353 ? 3.748 -45.625 -9.992 1 98 353 GLY B C 1
ATOM 6647 O O . GLY B 1 353 ? 3.93 -44.469 -10.359 1 98 353 GLY B O 1
ATOM 6648 N N . ILE B 1 354 ? 3.781 -46.75 -10.766 1 97.44 354 ILE B N 1
ATOM 6649 C CA . ILE B 1 354 ? 3.82 -46.562 -12.219 1 97.44 354 ILE B CA 1
ATOM 6650 C C . ILE B 1 354 ? 2.396 -46.469 -12.766 1 97.44 354 ILE B C 1
ATOM 6652 O O . ILE B 1 354 ? 1.464 -47.031 -12.188 1 97.44 354 ILE B O 1
ATOM 6656 N N . GLY B 1 355 ? 2.268 -45.75 -13.859 1 97.69 355 GLY B N 1
ATOM 6657 C CA . GLY B 1 355 ? 0.938 -45.656 -14.438 1 97.69 355 GLY B CA 1
ATOM 6658 C C . GLY B 1 355 ? 0.336 -47 -14.812 1 97.69 355 GLY B C 1
ATOM 6659 O O . GLY B 1 355 ? 0.965 -47.781 -15.516 1 97.69 355 GLY B O 1
ATOM 6660 N N . ALA B 1 356 ? -0.839 -47.219 -14.359 1 97.69 356 ALA B N 1
ATOM 6661 C CA . ALA B 1 356 ? -1.557 -48.406 -14.766 1 97.69 356 ALA B CA 1
ATOM 6662 C C . ALA B 1 356 ? -1.689 -48.469 -16.281 1 97.69 356 ALA B C 1
ATOM 6664 O O . ALA B 1 356 ? -1.604 -47.469 -16.969 1 97.69 356 ALA B O 1
ATOM 6665 N N . ASP B 1 357 ? -1.935 -49.719 -16.734 1 96.69 357 ASP B N 1
ATOM 6666 C CA . ASP B 1 357 ? -2.055 -49.906 -18.188 1 96.69 357 ASP B CA 1
ATOM 6667 C C . ASP B 1 357 ? -3.164 -49.031 -18.766 1 96.69 357 ASP B C 1
ATOM 6669 O O . ASP B 1 357 ? -4.305 -49.094 -18.312 1 96.69 357 ASP B O 1
ATOM 6673 N N . GLY B 1 358 ? -2.736 -48.188 -19.703 1 97.38 358 GLY B N 1
ATOM 6674 C CA . GLY B 1 358 ? -3.693 -47.375 -20.438 1 97.38 358 GLY B CA 1
ATOM 6675 C C . GLY B 1 358 ? -4.066 -46.094 -19.703 1 97.38 358 GLY B C 1
ATOM 6676 O O . GLY B 1 358 ? -4.832 -45.281 -20.234 1 97.38 358 GLY B O 1
ATOM 6677 N N . TRP B 1 359 ? -3.559 -45.906 -18.578 1 98.19 359 TRP B N 1
ATOM 6678 C CA . TRP B 1 359 ? -3.971 -44.781 -17.75 1 98.19 359 TRP B CA 1
ATOM 6679 C C . TRP B 1 359 ? -3.611 -43.469 -18.422 1 98.19 359 TRP B C 1
ATOM 6681 O O . TRP B 1 359 ? -4.492 -42.656 -18.719 1 98.19 359 TRP B O 1
ATOM 6691 N N . LEU B 1 360 ? -2.387 -43.312 -18.734 1 98.12 360 LEU B N 1
ATOM 6692 C CA . LEU B 1 360 ? -1.936 -42.062 -19.359 1 98.12 360 LEU B CA 1
ATOM 6693 C C . LEU B 1 360 ? -2.574 -41.875 -20.734 1 98.12 360 LEU B C 1
ATOM 6695 O O . LEU B 1 360 ? -3.037 -40.781 -21.078 1 98.12 360 LEU B O 1
ATOM 6699 N N . SER B 1 361 ? -2.596 -42.938 -21.5 1 97.5 361 SER B N 1
ATOM 6700 C CA . SER B 1 361 ? -3.135 -42.844 -22.859 1 97.5 361 SER B CA 1
ATOM 6701 C C . SER B 1 361 ? -4.609 -42.438 -22.828 1 97.5 361 SER B C 1
ATOM 6703 O O . SER B 1 361 ? -5.074 -41.719 -23.719 1 97.5 361 SER B O 1
ATOM 6705 N N . SER B 1 362 ? -5.367 -42.938 -21.859 1 97.94 362 SER B N 1
ATOM 6706 C CA . SER B 1 362 ? -6.773 -42.562 -21.734 1 97.94 362 SER B CA 1
ATOM 6707 C C . SER B 1 362 ? -6.941 -41.094 -21.469 1 97.94 362 SER B C 1
ATOM 6709 O O . SER B 1 362 ? -7.852 -40.438 -22 1 97.94 362 SER B O 1
ATOM 6711 N N . TRP B 1 363 ? -6.094 -40.562 -20.625 1 97.94 363 TRP B N 1
ATOM 6712 C CA . TRP B 1 363 ? -6.129 -39.125 -20.328 1 97.94 363 TRP B CA 1
ATOM 6713 C C . TRP B 1 363 ? -5.797 -38.312 -21.562 1 97.94 363 TRP B C 1
ATOM 6715 O O . TRP B 1 363 ? -6.473 -37.312 -21.844 1 97.94 363 TRP B O 1
ATOM 6725 N N . ILE B 1 364 ? -4.793 -38.688 -22.312 1 96.81 364 ILE B N 1
ATOM 6726 C CA . ILE B 1 364 ? -4.355 -37.938 -23.5 1 96.81 364 ILE B CA 1
ATOM 6727 C C . ILE B 1 364 ? -5.469 -37.938 -24.547 1 96.81 364 ILE B C 1
ATOM 6729 O O . ILE B 1 364 ? -5.742 -36.938 -25.172 1 96.81 364 ILE B O 1
ATOM 6733 N N . GLU B 1 365 ? -6.078 -39.094 -24.688 1 96.38 365 GLU B N 1
ATOM 6734 C CA . GLU B 1 365 ? -7.145 -39.219 -25.672 1 96.38 365 GLU B CA 1
ATOM 6735 C C . GLU B 1 365 ? -8.336 -38.312 -25.328 1 96.38 365 GLU B C 1
ATOM 6737 O O . GLU B 1 365 ? -8.859 -37.625 -26.188 1 96.38 365 GLU B O 1
ATOM 6742 N N . GLN B 1 366 ? -8.734 -38.344 -24.125 1 96.56 366 GLN B N 1
ATOM 6743 C CA . GLN B 1 366 ? -9.859 -37.531 -23.688 1 96.56 366 GLN B CA 1
ATOM 6744 C C . GLN B 1 366 ? -9.5 -36.031 -23.766 1 96.56 366 GLN B C 1
ATOM 6746 O O . GLN B 1 366 ? -10.352 -35.219 -24.094 1 96.56 366 GLN B O 1
ATOM 6751 N N . ALA B 1 367 ? -8.344 -35.781 -23.422 1 96.19 367 ALA B N 1
ATOM 6752 C CA . ALA B 1 367 ? -7.867 -34.406 -23.469 1 96.19 367 ALA B CA 1
ATOM 6753 C C . ALA B 1 367 ? -7.875 -33.875 -24.906 1 96.19 367 ALA B C 1
ATOM 6755 O O . ALA B 1 367 ? -8.203 -32.688 -25.141 1 96.19 367 ALA B O 1
ATOM 6756 N N . LYS B 1 368 ? -7.422 -34.625 -25.797 1 94.5 368 LYS B N 1
ATOM 6757 C CA . LYS B 1 368 ? -7.383 -34.25 -27.203 1 94.5 368 LYS B CA 1
ATOM 6758 C C . LYS B 1 368 ? -8.766 -33.812 -27.703 1 94.5 368 LYS B C 1
ATOM 6760 O O . LYS B 1 368 ? -8.891 -32.844 -28.422 1 94.5 368 LYS B O 1
ATOM 6765 N N . GLN B 1 369 ? -9.789 -34.531 -27.344 1 93.31 369 GLN B N 1
ATOM 6766 C CA . GLN B 1 369 ? -11.156 -34.188 -27.734 1 93.31 369 GLN B CA 1
ATOM 6767 C C . GLN B 1 369 ? -11.586 -32.844 -27.188 1 93.31 369 GLN B C 1
ATOM 6769 O O . GLN B 1 369 ? -12.148 -32.031 -27.922 1 93.31 369 GLN B O 1
ATOM 6774 N N . ALA B 1 370 ? -11.336 -32.719 -25.953 1 93.12 370 ALA B N 1
ATOM 6775 C CA . ALA B 1 370 ? -11.695 -31.453 -25.312 1 93.12 370 ALA B CA 1
ATOM 6776 C C . ALA B 1 370 ? -10.914 -30.281 -25.906 1 93.12 370 ALA B C 1
ATOM 6778 O O . ALA B 1 370 ? -11.477 -29.219 -26.156 1 93.12 370 ALA B O 1
ATOM 6779 N N . ALA B 1 371 ? -9.672 -30.453 -26.141 1 94.38 371 ALA B N 1
ATOM 6780 C CA . ALA B 1 371 ? -8.797 -29.422 -26.688 1 94.38 371 ALA B CA 1
ATOM 6781 C C . ALA B 1 371 ? -9.203 -29.031 -28.109 1 94.38 371 ALA B C 1
ATOM 6783 O O . ALA B 1 371 ? -9.172 -27.859 -28.469 1 94.38 371 ALA B O 1
ATOM 6784 N N . GLU B 1 372 ? -9.539 -30 -28.891 1 94.62 372 GLU B N 1
ATOM 6785 C CA . GLU B 1 372 ? -9.945 -29.75 -30.281 1 94.62 372 GLU B CA 1
ATOM 6786 C C . GLU B 1 372 ? -11.172 -28.859 -30.344 1 94.62 372 GLU B C 1
ATOM 6788 O O . GLU B 1 372 ? -11.273 -27.984 -31.219 1 94.62 372 GLU B O 1
ATOM 6793 N N . GLN B 1 373 ? -12.047 -29.062 -29.469 1 92.31 373 GLN B N 1
ATOM 6794 C CA . GLN B 1 373 ? -13.242 -28.234 -29.422 1 92.31 373 GLN B CA 1
ATOM 6795 C C . GLN B 1 373 ? -12.891 -26.781 -29.078 1 92.31 373 GLN B C 1
ATOM 6797 O O . GLN B 1 373 ? -13.422 -25.844 -29.688 1 92.31 373 GLN B O 1
ATOM 6802 N N . LEU B 1 374 ? -12.031 -26.609 -28.125 1 93.06 374 LEU B N 1
ATOM 6803 C CA . LEU B 1 374 ? -11.609 -25.266 -27.703 1 93.06 374 LEU B CA 1
ATOM 6804 C C . LEU B 1 374 ? -10.852 -24.578 -28.828 1 93.06 374 LEU B C 1
ATOM 6806 O O . LEU B 1 374 ? -11.094 -23.406 -29.125 1 93.06 374 LEU B O 1
ATOM 6810 N N . HIS B 1 375 ? -9.984 -25.297 -29.469 1 94.56 375 HIS B N 1
ATOM 6811 C CA . HIS B 1 375 ? -9.195 -24.734 -30.562 1 94.56 375 HIS B CA 1
ATOM 6812 C C . HIS B 1 375 ? -10.07 -24.375 -31.75 1 94.56 375 HIS B C 1
ATOM 6814 O O . HIS B 1 375 ? -9.836 -23.375 -32.438 1 94.56 375 HIS B O 1
ATOM 6820 N N . ALA B 1 376 ? -11.023 -25.203 -31.969 1 94.19 376 ALA B N 1
ATOM 6821 C CA . ALA B 1 376 ? -11.945 -24.906 -33.062 1 94.19 376 ALA B CA 1
ATOM 6822 C C . ALA B 1 376 ? -12.719 -23.625 -32.812 1 94.19 376 ALA B C 1
ATOM 6824 O O . ALA B 1 376 ? -12.93 -22.812 -33.719 1 94.19 376 ALA B O 1
ATOM 6825 N N . ALA B 1 377 ? -13.156 -23.5 -31.625 1 91.94 377 ALA B N 1
ATOM 6826 C CA . ALA B 1 377 ? -13.883 -22.281 -31.234 1 91.94 377 ALA B CA 1
ATOM 6827 C C . ALA B 1 377 ? -12.992 -21.047 -31.406 1 91.94 377 ALA B C 1
ATOM 6829 O O . ALA B 1 377 ? -13.453 -20 -31.875 1 91.94 377 ALA B O 1
ATOM 6830 N N . VAL B 1 378 ? -11.758 -21.125 -31 1 94.5 378 VAL B N 1
ATOM 6831 C CA . VAL B 1 378 ? -10.805 -20.016 -31.094 1 94.5 378 VAL B CA 1
ATOM 6832 C C . VAL B 1 378 ? -10.5 -19.719 -32.562 1 94.5 378 VAL B C 1
ATOM 6834 O O . VAL B 1 378 ? -10.422 -18.547 -32.969 1 94.5 378 VAL B O 1
ATOM 6837 N N . ASP B 1 379 ? -10.359 -20.766 -33.344 1 94.5 379 ASP B N 1
ATOM 6838 C CA . ASP B 1 379 ? -10.109 -20.578 -34.75 1 94.5 379 ASP B CA 1
ATOM 6839 C C . ASP B 1 379 ? -11.273 -19.859 -35.438 1 94.5 379 ASP B C 1
ATOM 6841 O O . ASP B 1 379 ? -11.07 -18.969 -36.25 1 94.5 379 ASP B O 1
ATOM 6845 N N . ASP B 1 380 ? -12.398 -20.281 -35.062 1 92.56 380 ASP B N 1
ATOM 6846 C CA . ASP B 1 380 ? -13.586 -19.609 -35.594 1 92.56 380 ASP B CA 1
ATOM 6847 C C . ASP B 1 380 ? -13.617 -18.141 -35.219 1 92.56 380 ASP B C 1
ATOM 6849 O O . ASP B 1 380 ? -13.93 -17.281 -36.031 1 92.56 380 ASP B O 1
ATOM 6853 N N . TYR B 1 381 ? -13.32 -17.859 -34.031 1 91.69 381 TYR B N 1
ATOM 6854 C CA . TYR B 1 381 ? -13.289 -16.484 -33.531 1 91.69 381 TYR B CA 1
ATOM 6855 C C . TYR B 1 381 ? -12.242 -15.672 -34.281 1 91.69 381 TYR B C 1
ATOM 6857 O O . TYR B 1 381 ? -12.508 -14.531 -34.688 1 91.69 381 TYR B O 1
ATOM 6865 N N . ARG B 1 382 ? -11.094 -16.266 -34.438 1 92.88 382 ARG B N 1
ATOM 6866 C CA . ARG B 1 382 ? -9.992 -15.578 -35.125 1 92.88 382 ARG B CA 1
ATOM 6867 C C . ARG B 1 382 ? -10.359 -15.242 -36.562 1 92.88 382 ARG B C 1
ATOM 6869 O O . ARG B 1 382 ? -9.852 -14.273 -37.125 1 92.88 382 ARG B O 1
ATOM 6876 N N . GLN B 1 383 ? -11.258 -15.977 -37.125 1 92.31 383 GLN B N 1
ATOM 6877 C CA . GLN B 1 383 ? -11.68 -15.766 -38.5 1 92.31 383 GLN B CA 1
ATOM 6878 C C . GLN B 1 383 ? -12.867 -14.812 -38.594 1 92.31 383 GLN B C 1
ATOM 6880 O O . GLN B 1 383 ? -13.367 -14.516 -39.656 1 92.31 383 GLN B O 1
ATOM 6885 N N . GLY B 1 384 ? -13.258 -14.289 -37.469 1 86.62 384 GLY B N 1
ATOM 6886 C CA . GLY B 1 384 ? -14.344 -13.32 -37.438 1 86.62 384 GLY B CA 1
ATOM 6887 C C . GLY B 1 384 ? -15.711 -13.953 -37.281 1 86.62 384 GLY B C 1
ATOM 6888 O O . GLY B 1 384 ? -16.734 -13.273 -37.406 1 86.62 384 GLY B O 1
ATOM 6889 N N . ASN B 1 385 ? -15.75 -15.25 -37.094 1 76.06 385 ASN B N 1
ATOM 6890 C CA . ASN B 1 385 ? -17.016 -15.953 -36.938 1 76.06 385 ASN B CA 1
ATOM 6891 C C . ASN B 1 385 ? -17.453 -16.016 -35.469 1 76.06 385 ASN B C 1
ATOM 6893 O O . ASN B 1 385 ? -16.609 -16.016 -34.594 1 76.06 385 ASN B O 1
ATOM 6897 N N . ARG B 1 386 ? -18.609 -15.398 -35.281 1 62.56 386 ARG B N 1
ATOM 6898 C CA . ARG B 1 386 ? -19.078 -15.578 -33.906 1 62.56 386 ARG B CA 1
ATOM 6899 C C . ARG B 1 386 ? -19.438 -17.047 -33.656 1 62.56 386 ARG B C 1
ATOM 6901 O O . ARG B 1 386 ? -20.219 -17.641 -34.406 1 62.56 386 ARG B O 1
ATOM 6908 N N . PRO B 1 387 ? -18.625 -17.703 -32.75 1 56.06 387 PRO B N 1
ATOM 6909 C CA . PRO B 1 387 ? -19.062 -19.078 -32.531 1 56.06 387 PRO B CA 1
ATOM 6910 C C . PRO B 1 387 ? -20.547 -19.188 -32.219 1 56.06 387 PRO B C 1
ATOM 6912 O O . PRO B 1 387 ? -21.109 -18.312 -31.562 1 56.06 387 PRO B O 1
ATOM 6915 N N . ALA B 1 388 ? -21.266 -20 -33.031 1 45.38 388 ALA B N 1
ATOM 6916 C CA . ALA B 1 388 ? -22.672 -20.312 -32.812 1 45.38 388 ALA B CA 1
ATOM 6917 C C . ALA B 1 388 ? -22.891 -20.844 -31.391 1 45.38 388 ALA B C 1
ATOM 6919 O O . ALA B 1 388 ? -22.125 -21.688 -30.906 1 45.38 388 ALA B O 1
ATOM 6920 N N . GLY B 1 389 ? -23.719 -20.188 -30.516 1 46.62 389 GLY B N 1
ATOM 6921 C CA . GLY B 1 389 ? -24.25 -20.672 -29.25 1 46.62 389 GLY B CA 1
ATOM 6922 C C . GLY B 1 389 ? -23.578 -20.016 -28.047 1 46.62 389 GLY B C 1
ATOM 6923 O O . GLY B 1 389 ? -24 -20.25 -26.906 1 46.62 389 GLY B O 1
ATOM 6924 N N . LEU B 1 390 ? -22.25 -19.797 -28.188 1 51.16 390 LEU B N 1
ATOM 6925 C CA . LEU B 1 390 ? -21.688 -19.219 -26.969 1 51.16 390 LEU B CA 1
ATOM 6926 C C . LEU B 1 390 ? -21.922 -17.719 -26.922 1 51.16 390 LEU B C 1
ATOM 6928 O O . LEU B 1 390 ? -21.516 -16.984 -27.828 1 51.16 390 LEU B O 1
ATOM 6932 N N . SER B 1 391 ? -23.156 -17.312 -26.688 1 47.56 391 SER B N 1
ATOM 6933 C CA . SER B 1 391 ? -23.516 -15.914 -26.516 1 47.56 391 SER B CA 1
ATOM 6934 C C . SER B 1 391 ? -23.562 -15.531 -25.031 1 47.56 391 SER B C 1
ATOM 6936 O O . SER B 1 391 ? -23.797 -16.391 -24.172 1 47.56 391 SER B O 1
ATOM 6938 N N . GLY B 1 392 ? -22.906 -14.398 -24.625 1 51.47 392 GLY B N 1
ATOM 6939 C CA . GLY B 1 392 ? -23.078 -13.742 -23.328 1 51.47 392 GLY B CA 1
ATOM 6940 C C . GLY B 1 392 ? -21.781 -13.641 -22.547 1 51.47 392 GLY B C 1
ATOM 6941 O O . GLY B 1 392 ? -20.688 -13.773 -23.109 1 51.47 392 GLY B O 1
ATOM 6942 N N . ALA B 1 393 ? -21.906 -13.289 -21.469 1 52.41 393 ALA B N 1
ATOM 6943 C CA . ALA B 1 393 ? -20.812 -12.977 -20.547 1 52.41 393 ALA B CA 1
ATOM 6944 C C . ALA B 1 393 ? -19.953 -14.211 -20.266 1 52.41 393 ALA B C 1
ATOM 6946 O O . ALA B 1 393 ? -18.781 -14.094 -19.906 1 52.41 393 ALA B O 1
ATOM 6947 N N . ASP B 1 394 ? -20.469 -15.297 -20.719 1 60.81 394 ASP B N 1
ATOM 6948 C CA . ASP B 1 394 ? -19.781 -16.547 -20.375 1 60.81 394 ASP B CA 1
ATOM 6949 C C . ASP B 1 394 ? -18.891 -17.016 -21.531 1 60.81 394 ASP B C 1
ATOM 6951 O O . ASP B 1 394 ? -18.047 -17.891 -21.359 1 60.81 394 ASP B O 1
ATOM 6955 N N . ASP B 1 395 ? -19.125 -16.312 -22.594 1 78.19 395 ASP B N 1
ATOM 6956 C CA . ASP B 1 395 ? -18.281 -16.703 -23.719 1 78.19 395 ASP B CA 1
ATOM 6957 C C . ASP B 1 395 ? -16.875 -16.156 -23.547 1 78.19 395 ASP B C 1
ATOM 6959 O O . ASP B 1 395 ? -16.641 -14.953 -23.656 1 78.19 395 ASP B O 1
ATOM 6963 N N . ARG B 1 396 ? -15.969 -17.062 -23.344 1 87.25 396 ARG B N 1
ATOM 6964 C CA . ARG B 1 396 ? -14.586 -16.688 -23.062 1 87.25 396 ARG B CA 1
ATOM 6965 C C . ARG B 1 396 ? -13.711 -16.844 -24.312 1 87.25 396 ARG B C 1
ATOM 6967 O O . ARG B 1 396 ? -12.484 -16.812 -24.219 1 87.25 396 ARG B O 1
ATOM 6974 N N . THR B 1 397 ? -14.312 -16.922 -25.453 1 91.25 397 THR B N 1
ATOM 6975 C CA . THR B 1 397 ? -13.562 -17.234 -26.656 1 91.25 397 THR B CA 1
ATOM 6976 C C . THR B 1 397 ? -12.562 -16.125 -26.969 1 91.25 397 THR B C 1
ATOM 6978 O O . THR B 1 397 ? -11.445 -16.391 -27.406 1 91.25 397 THR B O 1
ATOM 6981 N N . ALA B 1 398 ? -12.945 -14.906 -26.797 1 92.75 398 ALA B N 1
ATOM 6982 C CA . ALA B 1 398 ? -12.047 -13.781 -27.016 1 92.75 398 ALA B CA 1
ATOM 6983 C C . ALA B 1 398 ? -10.836 -13.844 -26.094 1 92.75 398 ALA B C 1
ATOM 6985 O O . ALA B 1 398 ? -9.703 -13.594 -26.516 1 92.75 398 ALA B O 1
ATOM 6986 N N . GLY B 1 399 ? -11.109 -14.148 -24.844 1 94.69 399 GLY B N 1
ATOM 6987 C CA . GLY B 1 399 ? -10.039 -14.305 -23.891 1 94.69 399 GLY B CA 1
ATOM 6988 C C . GLY B 1 399 ? -9.117 -15.469 -24.203 1 94.69 399 GLY B C 1
ATOM 6989 O O . GLY B 1 399 ? -7.895 -15.344 -24.125 1 94.69 399 GLY B O 1
ATOM 6990 N N . LEU B 1 400 ? -9.719 -16.609 -24.578 1 95.81 400 LEU B N 1
ATOM 6991 C CA . LEU B 1 400 ? -8.953 -17.781 -24.984 1 95.81 400 LEU B CA 1
ATOM 6992 C C . LEU B 1 400 ? -8.07 -17.469 -26.188 1 95.81 400 LEU B C 1
ATOM 6994 O O . LEU B 1 400 ? -6.898 -17.859 -26.219 1 95.81 400 LEU B O 1
ATOM 6998 N N . SER B 1 401 ? -8.617 -16.734 -27.109 1 96.38 401 SER B N 1
ATOM 6999 C CA . SER B 1 401 ? -7.883 -16.375 -28.312 1 96.38 401 SER B CA 1
ATOM 7000 C C . SER B 1 401 ? -6.676 -15.5 -27.969 1 96.38 401 SER B C 1
ATOM 7002 O O . SER B 1 401 ? -5.57 -15.75 -28.453 1 96.38 401 SER B O 1
ATOM 7004 N N . LEU B 1 402 ? -6.902 -14.508 -27.172 1 97.44 402 LEU B N 1
ATOM 7005 C CA . LEU B 1 402 ? -5.82 -13.602 -26.797 1 97.44 402 LEU B CA 1
ATOM 7006 C C . LEU B 1 402 ? -4.738 -14.336 -26.016 1 97.44 402 LEU B C 1
ATOM 7008 O O . LEU B 1 402 ? -3.545 -14.094 -26.219 1 97.44 402 LEU B O 1
ATOM 7012 N N . ALA B 1 403 ? -5.156 -15.203 -25.125 1 97.88 403 ALA B N 1
ATOM 7013 C CA . ALA B 1 403 ? -4.215 -16 -24.328 1 97.88 403 ALA B CA 1
ATOM 7014 C C . ALA B 1 403 ? -3.359 -16.891 -25.234 1 97.88 403 ALA B C 1
ATOM 7016 O O . ALA B 1 403 ? -2.139 -16.953 -25.062 1 97.88 403 ALA B O 1
ATOM 7017 N N . LEU B 1 404 ? -3.98 -17.547 -26.156 1 97.56 404 LEU B N 1
ATOM 7018 C CA . LEU B 1 404 ? -3.258 -18.406 -27.078 1 97.56 404 LEU B CA 1
ATOM 7019 C C . LEU B 1 404 ? -2.301 -17.594 -27.938 1 97.56 404 LEU B C 1
ATOM 7021 O O . LEU B 1 404 ? -1.156 -18 -28.156 1 97.56 404 LEU B O 1
ATOM 7025 N N . ASP B 1 405 ? -2.752 -16.438 -28.406 1 97.62 405 ASP B N 1
ATOM 7026 C CA . ASP B 1 405 ? -1.911 -15.555 -29.203 1 97.62 405 ASP B CA 1
ATOM 7027 C C . ASP B 1 405 ? -0.665 -15.133 -28.422 1 97.62 405 ASP B C 1
ATOM 7029 O O . ASP B 1 405 ? 0.442 -15.141 -28.969 1 97.62 405 ASP B O 1
ATOM 7033 N N . ALA B 1 406 ? -0.875 -14.711 -27.234 1 98.44 406 ALA B N 1
ATOM 7034 C CA . ALA B 1 406 ? 0.237 -14.281 -26.391 1 98.44 406 ALA B CA 1
ATOM 7035 C C . ALA B 1 406 ? 1.26 -15.398 -26.203 1 98.44 406 ALA B C 1
ATOM 7037 O O . ALA B 1 406 ? 2.467 -15.156 -26.281 1 98.44 406 ALA B O 1
ATOM 7038 N N . TRP B 1 407 ? 0.764 -16.578 -25.953 1 97.94 407 TRP B N 1
ATOM 7039 C CA . TRP B 1 407 ? 1.631 -17.75 -25.766 1 97.94 407 TRP B CA 1
ATOM 7040 C C . TRP B 1 407 ? 2.4 -18.062 -27.047 1 97.94 407 TRP B C 1
ATOM 7042 O O . TRP B 1 407 ? 3.621 -18.234 -27.016 1 97.94 407 TRP B O 1
ATOM 7052 N N . GLU B 1 408 ? 1.721 -18.125 -28.188 1 97.5 408 GLU B N 1
ATOM 7053 C CA . GLU B 1 408 ? 2.326 -18.438 -29.469 1 97.5 408 GLU B CA 1
ATOM 7054 C C . GLU B 1 408 ? 3.383 -17.406 -29.859 1 97.5 408 GLU B C 1
ATOM 7056 O O . GLU B 1 408 ? 4.465 -17.766 -30.328 1 97.5 408 GLU B O 1
ATOM 7061 N N . GLN B 1 409 ? 3.033 -16.172 -29.625 1 97.94 409 GLN B N 1
ATOM 7062 C CA . GLN B 1 409 ? 3.959 -15.109 -29.984 1 97.94 409 GLN B CA 1
ATOM 7063 C C . GLN B 1 409 ? 5.195 -15.125 -29.094 1 97.94 409 GLN B C 1
ATOM 7065 O O . GLN B 1 409 ? 6.305 -14.852 -29.547 1 97.94 409 GLN B O 1
ATOM 7070 N N . SER B 1 410 ? 4.977 -15.398 -27.812 1 98.25 410 SER B N 1
ATOM 7071 C CA . SER B 1 410 ? 6.109 -15.477 -26.906 1 98.25 410 SER B CA 1
ATOM 7072 C C . SER B 1 410 ? 7.051 -16.609 -27.281 1 98.25 410 SER B C 1
ATOM 7074 O O . SER B 1 410 ? 8.273 -16.484 -27.188 1 98.25 410 SER B O 1
ATOM 7076 N N . LEU B 1 411 ? 6.52 -17.703 -27.672 1 96 411 LEU B N 1
ATOM 7077 C CA . LEU B 1 411 ? 7.332 -18.812 -28.156 1 96 411 LEU B CA 1
ATOM 7078 C C . LEU B 1 411 ? 8.094 -18.438 -29.422 1 96 411 LEU B C 1
ATOM 7080 O O . LEU B 1 411 ? 9.266 -18.781 -29.578 1 96 411 LEU B O 1
ATOM 7084 N N . ALA B 1 412 ? 7.406 -17.75 -30.281 1 97.06 412 ALA B N 1
ATOM 7085 C CA . ALA B 1 412 ? 7.969 -17.406 -31.594 1 97.06 412 ALA B CA 1
ATOM 7086 C C . ALA B 1 412 ? 9.133 -16.438 -31.438 1 97.06 412 ALA B C 1
ATOM 7088 O O . ALA B 1 412 ? 10.117 -16.516 -32.188 1 97.06 412 ALA B O 1
ATOM 7089 N N . ASP B 1 413 ? 9.062 -15.492 -30.531 1 97.62 413 ASP B N 1
ATOM 7090 C CA . ASP B 1 413 ? 10.086 -14.453 -30.453 1 97.62 413 ASP B CA 1
ATOM 7091 C C . ASP B 1 413 ? 10.922 -14.594 -29.188 1 97.62 413 ASP B C 1
ATOM 7093 O O . ASP B 1 413 ? 11.68 -13.695 -28.828 1 97.62 413 ASP B O 1
ATOM 7097 N N . ASP B 1 414 ? 10.719 -15.641 -28.406 1 96.38 414 ASP B N 1
ATOM 7098 C CA . ASP B 1 414 ? 11.508 -16.031 -27.25 1 96.38 414 ASP B CA 1
ATOM 7099 C C . ASP B 1 414 ? 11.336 -15.023 -26.109 1 96.38 414 ASP B C 1
ATOM 7101 O O . ASP B 1 414 ? 12.273 -14.766 -25.344 1 96.38 414 ASP B O 1
ATOM 7105 N N . SER B 1 415 ? 10.172 -14.391 -26.078 1 98.12 415 SER B N 1
ATOM 7106 C CA . SER B 1 415 ? 9.883 -13.508 -24.953 1 98.12 415 SER B CA 1
ATOM 7107 C C . SER B 1 415 ? 9.344 -14.289 -23.75 1 98.12 415 SER B C 1
ATOM 7109 O O . SER B 1 415 ? 8.812 -15.391 -23.922 1 98.12 415 SER B O 1
ATOM 7111 N N . VAL B 1 416 ? 9.578 -13.719 -22.594 1 98.44 416 VAL B N 1
ATOM 7112 C CA . VAL B 1 416 ? 8.992 -14.234 -21.359 1 98.44 416 VAL B CA 1
ATOM 7113 C C . VAL B 1 416 ? 7.547 -13.75 -21.234 1 98.44 416 VAL B C 1
ATOM 7115 O O . VAL B 1 416 ? 7.215 -12.641 -21.656 1 98.44 416 VAL B O 1
ATOM 7118 N N . LEU B 1 417 ? 6.703 -14.602 -20.75 1 98.75 417 LEU B N 1
ATOM 7119 C CA . LEU B 1 417 ? 5.297 -14.25 -20.594 1 98.75 417 LEU B CA 1
ATOM 7120 C C . LEU B 1 417 ? 4.953 -14.031 -19.125 1 98.75 417 LEU B C 1
ATOM 7122 O O . LEU B 1 417 ? 5.242 -14.883 -18.281 1 98.75 417 LEU B O 1
ATOM 7126 N N . VAL B 1 418 ? 4.453 -12.859 -18.781 1 98.88 418 VAL B N 1
ATOM 7127 C CA . VAL B 1 418 ? 3.908 -12.57 -17.469 1 98.88 418 VAL B CA 1
ATOM 7128 C C . VAL B 1 418 ? 2.391 -12.438 -17.547 1 98.88 418 VAL B C 1
ATOM 7130 O O . VAL B 1 418 ? 1.874 -11.695 -18.391 1 98.88 418 VAL B O 1
ATOM 7133 N N . VAL B 1 419 ? 1.663 -13.156 -16.703 1 98.69 419 VAL B N 1
ATOM 7134 C CA . VAL B 1 419 ? 0.209 -13.18 -16.812 1 98.69 419 VAL B CA 1
ATOM 7135 C C . VAL B 1 419 ? -0.419 -12.68 -15.516 1 98.69 419 VAL B C 1
ATOM 7137 O O . VAL B 1 419 ? -0.043 -13.125 -14.422 1 98.69 419 VAL B O 1
ATOM 7140 N N . GLY B 1 420 ? -1.347 -11.773 -15.656 1 97.88 420 GLY B N 1
ATOM 7141 C CA . GLY B 1 420 ? -2.068 -11.266 -14.508 1 97.88 420 GLY B CA 1
ATOM 7142 C C . GLY B 1 420 ? -3.088 -12.242 -13.953 1 97.88 420 GLY B C 1
ATOM 7143 O O . GLY B 1 420 ? -3.406 -13.242 -14.602 1 97.88 420 GLY B O 1
ATOM 7144 N N . SER B 1 421 ? -3.57 -11.938 -12.789 1 95.12 421 SER B N 1
ATOM 7145 C CA . SER B 1 421 ? -4.559 -12.773 -12.117 1 95.12 421 SER B CA 1
ATOM 7146 C C . SER B 1 421 ? -5.949 -12.578 -12.719 1 95.12 421 SER B C 1
ATOM 7148 O O . SER B 1 421 ? -6.184 -11.617 -13.453 1 95.12 421 SER B O 1
ATOM 7150 N N . SER B 1 422 ? -6.809 -13.5 -12.383 1 91.69 422 SER B N 1
ATOM 7151 C CA . SER B 1 422 ? -8.227 -13.516 -12.742 1 91.69 422 SER B CA 1
ATOM 7152 C C . SER B 1 422 ? -8.469 -14.398 -13.961 1 91.69 422 SER B C 1
ATOM 7154 O O . SER B 1 422 ? -8 -15.539 -14.016 1 91.69 422 SER B O 1
ATOM 7156 N N . ASN B 1 423 ? -9.156 -13.969 -14.992 1 91.69 423 ASN B N 1
ATOM 7157 C CA . ASN B 1 423 ? -9.648 -14.836 -16.047 1 91.69 423 ASN B CA 1
ATOM 7158 C C . ASN B 1 423 ? -8.539 -15.211 -17.031 1 91.69 423 ASN B C 1
ATOM 7160 O O . ASN B 1 423 ? -8.484 -16.344 -17.516 1 91.69 423 ASN B O 1
ATOM 7164 N N . LEU B 1 424 ? -7.668 -14.359 -17.297 1 95.62 424 LEU B N 1
ATOM 7165 C CA . LEU B 1 424 ? -6.754 -14.57 -18.422 1 95.62 424 LEU B CA 1
ATOM 7166 C C . LEU B 1 424 ? -5.762 -15.68 -18.109 1 95.62 424 LEU B C 1
ATOM 7168 O O . LEU B 1 424 ? -5.375 -16.438 -19 1 95.62 424 LEU B O 1
ATOM 7172 N N . ILE B 1 425 ? -5.309 -15.781 -16.875 1 96.75 425 ILE B N 1
ATOM 7173 C CA . ILE B 1 425 ? -4.402 -16.875 -16.547 1 96.75 425 ILE B CA 1
ATOM 7174 C C . ILE B 1 425 ? -5.156 -18.203 -16.594 1 96.75 425 ILE B C 1
ATOM 7176 O O . ILE B 1 425 ? -4.59 -19.234 -16.938 1 96.75 425 ILE B O 1
ATOM 7180 N N . ARG B 1 426 ? -6.43 -18.219 -16.281 1 94.62 426 ARG B N 1
ATOM 7181 C CA . ARG B 1 426 ? -7.266 -19.406 -16.391 1 94.62 426 ARG B CA 1
ATOM 7182 C C . ARG B 1 426 ? -7.551 -19.75 -17.859 1 94.62 426 ARG B C 1
ATOM 7184 O O . ARG B 1 426 ? -7.621 -20.922 -18.219 1 94.62 426 ARG B O 1
ATOM 7191 N N . ASP B 1 427 ? -7.746 -18.672 -18.656 1 95.38 427 ASP B N 1
ATOM 7192 C CA . ASP B 1 427 ? -7.879 -18.891 -20.094 1 95.38 427 ASP B CA 1
ATOM 7193 C C . ASP B 1 427 ? -6.621 -19.531 -20.672 1 95.38 427 ASP B C 1
ATOM 7195 O O . ASP B 1 427 ? -6.711 -20.469 -21.469 1 95.38 427 ASP B O 1
ATOM 7199 N N . LEU B 1 428 ? -5.508 -19 -20.266 1 97.06 428 LEU B N 1
ATOM 7200 C CA . LEU B 1 428 ? -4.234 -19.562 -20.688 1 97.06 428 LEU B CA 1
ATOM 7201 C C . LEU B 1 428 ? -4.113 -21.031 -20.281 1 97.06 428 LEU B C 1
ATOM 7203 O O . LEU B 1 428 ? -3.693 -21.875 -21.062 1 97.06 428 LEU B O 1
ATOM 7207 N N . ASP B 1 429 ? -4.496 -21.312 -19.094 1 96.31 429 ASP B N 1
ATOM 7208 C CA . ASP B 1 429 ? -4.441 -22.656 -18.547 1 96.31 429 ASP B CA 1
ATOM 7209 C C . ASP B 1 429 ? -5.285 -23.625 -19.391 1 96.31 429 ASP B C 1
ATOM 7211 O O . ASP B 1 429 ? -4.93 -24.797 -19.531 1 96.31 429 ASP B O 1
ATOM 7215 N N . LEU B 1 430 ? -6.336 -23.141 -19.891 1 94.38 430 LEU B N 1
ATOM 7216 C CA . LEU B 1 430 ? -7.285 -23.984 -20.609 1 94.38 430 LEU B CA 1
ATOM 7217 C C . LEU B 1 430 ? -6.824 -24.203 -22.047 1 94.38 430 LEU B C 1
ATOM 7219 O O . LEU B 1 430 ? -6.988 -25.297 -22.594 1 94.38 430 LEU B O 1
ATOM 7223 N N . ILE B 1 431 ? -6.199 -23.203 -22.625 1 95.44 431 ILE B N 1
ATOM 7224 C CA . ILE B 1 431 ? -6.145 -23.219 -24.078 1 95.44 431 ILE B CA 1
ATOM 7225 C C . ILE B 1 431 ? -4.758 -23.656 -24.547 1 95.44 431 ILE B C 1
ATOM 7227 O O . ILE B 1 431 ? -4.598 -24.141 -25.672 1 95.44 431 ILE B O 1
ATOM 7231 N N . ILE B 1 432 ? -3.711 -23.453 -23.75 1 93.19 432 ILE B N 1
ATOM 7232 C CA . ILE B 1 432 ? -2.373 -23.688 -24.266 1 93.19 432 ILE B CA 1
ATOM 7233 C C . ILE B 1 432 ? -2.145 -25.188 -24.438 1 93.19 432 ILE B C 1
ATOM 7235 O O . ILE B 1 432 ? -2.605 -26 -23.625 1 93.19 432 ILE B O 1
ATOM 7239 N N . PRO B 1 433 ? -1.478 -25.625 -25.469 1 90.94 433 PRO B N 1
ATOM 7240 C CA . PRO B 1 433 ? -1.257 -27.047 -25.766 1 90.94 433 PRO B CA 1
ATOM 7241 C C . PRO B 1 433 ? -0.145 -27.672 -24.922 1 90.94 433 PRO B C 1
ATOM 7243 O O . PRO B 1 433 ? 0.606 -26.953 -24.266 1 90.94 433 PRO B O 1
ATOM 7246 N N . ALA B 1 434 ? -0.213 -29 -24.891 1 87.06 434 ALA B N 1
ATOM 7247 C CA . ALA B 1 434 ? 0.948 -29.734 -24.406 1 87.06 434 ALA B CA 1
ATOM 7248 C C . ALA B 1 434 ? 2.045 -29.797 -25.453 1 87.06 434 ALA B C 1
ATOM 7250 O O . ALA B 1 434 ? 2.088 -30.719 -26.266 1 87.06 434 ALA B O 1
ATOM 7251 N N . ALA B 1 435 ? 2.898 -28.781 -25.516 1 85.31 435 ALA B N 1
ATOM 7252 C CA . ALA B 1 435 ? 3.928 -28.656 -26.547 1 85.31 435 ALA B CA 1
ATOM 7253 C C . ALA B 1 435 ? 5.301 -29.031 -26 1 85.31 435 ALA B C 1
ATOM 7255 O O . ALA B 1 435 ? 5.496 -29.078 -24.781 1 85.31 435 ALA B O 1
ATOM 7256 N N . PRO B 1 436 ? 6.176 -29.391 -26.891 1 87.81 436 PRO B N 1
ATOM 7257 C CA . PRO B 1 436 ? 7.527 -29.734 -26.453 1 87.81 436 PRO B CA 1
ATOM 7258 C C . PRO B 1 436 ? 8.289 -28.547 -25.875 1 87.81 436 PRO B C 1
ATOM 7260 O O . PRO B 1 436 ? 9.305 -28.734 -25.188 1 87.81 436 PRO B O 1
ATOM 7263 N N . ALA B 1 437 ? 7.801 -27.391 -26.234 1 90.31 437 ALA B N 1
ATOM 7264 C CA . ALA B 1 437 ? 8.43 -26.188 -25.703 1 90.31 437 ALA B CA 1
ATOM 7265 C C . ALA B 1 437 ? 7.375 -25.203 -25.188 1 90.31 437 ALA B C 1
ATOM 7267 O O . ALA B 1 437 ? 6.227 -25.219 -25.641 1 90.31 437 ALA B O 1
ATOM 7268 N N . SER B 1 438 ? 7.754 -24.453 -24.281 1 92.38 438 SER B N 1
ATOM 7269 C CA . SER B 1 438 ? 6.918 -23.391 -23.703 1 92.38 438 SER B CA 1
ATOM 7270 C C . SER B 1 438 ? 7.742 -22.156 -23.344 1 92.38 438 SER B C 1
ATOM 7272 O O . SER B 1 438 ? 8.914 -22.281 -22.969 1 92.38 438 SER B O 1
ATOM 7274 N N . PRO B 1 439 ? 7.195 -20.984 -23.594 1 95.62 439 PRO B N 1
ATOM 7275 C CA . PRO B 1 439 ? 7.887 -19.844 -23.016 1 95.62 439 PRO B CA 1
ATOM 7276 C C . PRO B 1 439 ? 8 -19.922 -21.484 1 95.62 439 PRO B C 1
ATOM 7278 O O . PRO B 1 439 ? 7.27 -20.703 -20.859 1 95.62 439 PRO B O 1
ATOM 7281 N N . LEU B 1 440 ? 8.984 -19.219 -20.984 1 96.75 440 LEU B N 1
ATOM 7282 C CA . LEU B 1 440 ? 9.016 -19.031 -19.531 1 96.75 440 LEU B CA 1
ATOM 7283 C C . LEU B 1 440 ? 7.852 -18.156 -19.078 1 96.75 440 LEU B C 1
ATOM 7285 O O . LEU B 1 440 ? 7.617 -17.078 -19.641 1 96.75 440 LEU B O 1
ATOM 7289 N N . ILE B 1 441 ? 7.09 -18.641 -18.109 1 97.56 441 ILE B N 1
ATOM 7290 C CA . ILE B 1 441 ? 5.875 -17.938 -17.703 1 97.56 441 ILE B CA 1
ATOM 7291 C C . ILE B 1 441 ? 5.973 -17.578 -16.219 1 97.56 441 ILE B C 1
ATOM 7293 O O . ILE B 1 441 ? 6.293 -18.422 -15.383 1 97.56 441 ILE B O 1
ATOM 7297 N N . PHE B 1 442 ? 5.742 -16.297 -15.914 1 98.38 442 PHE B N 1
ATOM 7298 C CA . PHE B 1 442 ? 5.672 -15.82 -14.539 1 98.38 442 PHE B CA 1
ATOM 7299 C C . PHE B 1 442 ? 4.262 -15.344 -14.203 1 98.38 442 PHE B C 1
ATOM 7301 O O . PHE B 1 442 ? 3.516 -14.922 -15.086 1 98.38 442 PHE B O 1
ATOM 7308 N N . ALA B 1 443 ? 3.883 -15.445 -12.977 1 98.12 443 ALA B N 1
ATOM 7309 C CA . ALA B 1 443 ? 2.664 -14.891 -12.398 1 98.12 443 ALA B CA 1
ATOM 7310 C C . ALA B 1 443 ? 2.803 -14.719 -10.891 1 98.12 443 ALA B C 1
ATOM 7312 O O . ALA B 1 443 ? 3.521 -15.477 -10.234 1 98.12 443 ALA B O 1
ATOM 7313 N N . ASN B 1 444 ? 2.215 -13.648 -10.344 1 98.19 444 ASN B N 1
ATOM 7314 C CA . ASN B 1 444 ? 2.18 -13.477 -8.891 1 98.19 444 ASN B CA 1
ATOM 7315 C C . ASN B 1 444 ? 1.132 -14.383 -8.25 1 98.19 444 ASN B C 1
ATOM 7317 O O . ASN B 1 444 ? -0.014 -13.977 -8.062 1 98.19 444 ASN B O 1
ATOM 7321 N N . ARG B 1 445 ? 1.638 -15.555 -7.84 1 97.44 445 ARG B N 1
ATOM 7322 C CA . ARG B 1 445 ? 0.697 -16.578 -7.391 1 97.44 445 ARG B CA 1
ATOM 7323 C C . ARG B 1 445 ? 0.826 -16.828 -5.891 1 97.44 445 ARG B C 1
ATOM 7325 O O . ARG B 1 445 ? 0.195 -17.734 -5.348 1 97.44 445 ARG B O 1
ATOM 7332 N N . GLY B 1 446 ? 1.694 -16.031 -5.199 1 97.19 446 GLY B N 1
ATOM 7333 C CA . GLY B 1 446 ? 1.711 -16.156 -3.75 1 97.19 446 GLY B CA 1
ATOM 7334 C C . GLY B 1 446 ? 0.358 -15.891 -3.117 1 97.19 446 GLY B C 1
ATOM 7335 O O . GLY B 1 446 ? -0.219 -16.781 -2.486 1 97.19 446 GLY B O 1
ATOM 7336 N N . LEU B 1 447 ? -0.131 -14.703 -3.43 1 97.38 447 LEU B N 1
ATOM 7337 C CA . LEU B 1 447 ? -1.457 -14.375 -2.914 1 97.38 447 LEU B CA 1
ATOM 7338 C C . LEU B 1 447 ? -2.416 -14.047 -4.051 1 97.38 447 LEU B C 1
ATOM 7340 O O . LEU B 1 447 ? -3.576 -13.703 -3.812 1 97.38 447 LEU B O 1
ATOM 7344 N N . ALA B 1 448 ? -1.93 -14.07 -5.238 1 96.5 448 ALA B N 1
ATOM 7345 C CA . ALA B 1 448 ? -2.742 -14.047 -6.453 1 96.5 448 ALA B CA 1
ATOM 7346 C C . ALA B 1 448 ? -3.566 -12.766 -6.535 1 96.5 448 ALA B C 1
ATOM 7348 O O . ALA B 1 448 ? -4.723 -12.789 -6.957 1 96.5 448 ALA B O 1
ATOM 7349 N N . GLY B 1 449 ? -3.027 -11.641 -6.113 1 95.94 449 GLY B N 1
ATOM 7350 C CA . GLY B 1 449 ? -3.682 -10.359 -6.305 1 95.94 449 GLY B CA 1
ATOM 7351 C C . GLY B 1 449 ? -3.496 -9.797 -7.703 1 95.94 449 GLY B C 1
ATOM 7352 O O . GLY B 1 449 ? -2.639 -10.266 -8.453 1 95.94 449 GLY B O 1
ATOM 7353 N N . ILE B 1 450 ? -4.301 -8.828 -8.039 1 96.69 450 ILE B N 1
ATOM 7354 C CA . ILE B 1 450 ? -4.141 -8.18 -9.328 1 96.69 450 ILE B CA 1
ATOM 7355 C C . ILE B 1 450 ? -3.084 -7.078 -9.227 1 96.69 450 ILE B C 1
ATOM 7357 O O . ILE B 1 450 ? -2.613 -6.562 -10.242 1 96.69 450 ILE B O 1
ATOM 7361 N N . ASP B 1 451 ? -2.639 -6.734 -8.047 1 97.81 451 ASP B N 1
ATOM 7362 C CA . ASP B 1 451 ? -1.738 -5.613 -7.789 1 97.81 451 ASP B CA 1
ATOM 7363 C C . ASP B 1 451 ? -0.328 -5.918 -8.289 1 97.81 451 ASP B C 1
ATOM 7365 O O . ASP B 1 451 ? 0.124 -7.062 -8.234 1 97.81 451 ASP B O 1
ATOM 7369 N N . GLY B 1 452 ? 0.374 -4.934 -8.812 1 98.56 452 GLY B N 1
ATOM 7370 C CA . GLY B 1 452 ? 1.807 -4.922 -9.055 1 98.56 452 GLY B CA 1
ATOM 7371 C C . GLY B 1 452 ? 2.215 -5.77 -10.242 1 98.56 452 GLY B C 1
ATOM 7372 O O . GLY B 1 452 ? 3.391 -6.109 -10.398 1 98.56 452 GLY B O 1
ATOM 7373 N N . THR B 1 453 ? 1.265 -6.207 -11.109 1 98.69 453 THR B N 1
ATOM 7374 C CA . THR B 1 453 ? 1.58 -7.086 -12.234 1 98.69 453 THR B CA 1
ATOM 7375 C C . THR B 1 453 ? 2.541 -6.402 -13.203 1 98.69 453 THR B C 1
ATOM 7377 O O . THR B 1 453 ? 3.547 -6.988 -13.602 1 98.69 453 THR B O 1
ATOM 7380 N N . LEU B 1 454 ? 2.291 -5.164 -13.586 1 98.81 454 LEU B N 1
ATOM 7381 C CA . LEU B 1 454 ? 3.143 -4.426 -14.508 1 98.81 454 LEU B CA 1
ATOM 7382 C C . LEU B 1 454 ? 4.516 -4.164 -13.898 1 98.81 454 LEU B C 1
ATOM 7384 O O . LEU B 1 454 ? 5.539 -4.324 -14.562 1 98.81 454 LEU B O 1
ATOM 7388 N N . ALA B 1 455 ? 4.523 -3.775 -12.633 1 98.88 455 ALA B N 1
ATOM 7389 C CA . ALA B 1 455 ? 5.781 -3.529 -11.938 1 98.88 455 ALA B CA 1
ATOM 7390 C C . ALA B 1 455 ? 6.629 -4.797 -11.875 1 98.88 455 ALA B C 1
ATOM 7392 O O . ALA B 1 455 ? 7.836 -4.758 -12.117 1 98.88 455 ALA B O 1
ATOM 7393 N N . THR B 1 456 ? 5.996 -5.918 -11.531 1 98.94 456 THR B N 1
ATOM 7394 C CA . THR B 1 456 ? 6.691 -7.199 -11.492 1 98.94 456 THR B CA 1
ATOM 7395 C C . THR B 1 456 ? 7.281 -7.539 -12.852 1 98.94 456 THR B C 1
ATOM 7397 O O . THR B 1 456 ? 8.438 -7.945 -12.953 1 98.94 456 THR B O 1
ATOM 7400 N N . ALA B 1 457 ? 6.492 -7.34 -13.914 1 98.94 457 ALA B N 1
ATOM 7401 C CA . ALA B 1 457 ? 6.953 -7.621 -15.273 1 98.94 457 ALA B CA 1
ATOM 7402 C C . ALA B 1 457 ? 8.148 -6.75 -15.641 1 98.94 457 ALA B C 1
ATOM 7404 O O . ALA B 1 457 ? 9.102 -7.223 -16.266 1 98.94 457 ALA B O 1
ATOM 7405 N N . ALA B 1 458 ? 8.086 -5.477 -15.258 1 98.88 458 ALA B N 1
ATOM 7406 C CA . ALA B 1 458 ? 9.219 -4.582 -15.508 1 98.88 458 ALA B CA 1
ATOM 7407 C C . ALA B 1 458 ? 10.477 -5.086 -14.805 1 98.88 458 ALA B C 1
ATOM 7409 O O . ALA B 1 458 ? 11.562 -5.078 -15.391 1 98.88 458 ALA B O 1
ATOM 7410 N N . GLY B 1 459 ? 10.312 -5.516 -13.555 1 98.94 459 GLY B N 1
ATOM 7411 C CA . GLY B 1 459 ? 11.438 -6.082 -12.828 1 98.94 459 GLY B CA 1
ATOM 7412 C C . GLY B 1 459 ? 12.023 -7.309 -13.508 1 98.94 459 GLY B C 1
ATOM 7413 O O . GLY B 1 459 ? 13.242 -7.457 -13.578 1 98.94 459 GLY B O 1
ATOM 7414 N N . ILE B 1 460 ? 11.156 -8.164 -14.008 1 98.88 460 ILE B N 1
ATOM 7415 C CA . ILE B 1 460 ? 11.602 -9.375 -14.68 1 98.88 460 ILE B CA 1
ATOM 7416 C C . ILE B 1 460 ? 12.383 -9.008 -15.938 1 98.88 460 ILE B C 1
ATOM 7418 O O . ILE B 1 460 ? 13.445 -9.57 -16.203 1 98.88 460 ILE B O 1
ATOM 7422 N N . SER B 1 461 ? 11.875 -8.07 -16.719 1 98.88 461 SER B N 1
ATOM 7423 C CA . SER B 1 461 ? 12.555 -7.613 -17.922 1 98.88 461 SER B CA 1
ATOM 7424 C C . SER B 1 461 ? 13.93 -7.047 -17.609 1 98.88 461 SER B C 1
ATOM 7426 O O . SER B 1 461 ? 14.914 -7.359 -18.281 1 98.88 461 SER B O 1
ATOM 7428 N N . LEU B 1 462 ? 14.008 -6.227 -16.578 1 98.75 462 LEU B N 1
ATOM 7429 C CA . LEU B 1 462 ? 15.273 -5.613 -16.172 1 98.75 462 LEU B CA 1
ATOM 7430 C C . LEU B 1 462 ? 16.25 -6.672 -15.672 1 98.75 462 LEU B C 1
ATOM 7432 O O . LEU B 1 462 ? 17.453 -6.594 -15.961 1 98.75 462 LEU B O 1
ATOM 7436 N N . GLY B 1 463 ? 15.758 -7.645 -14.914 1 98.56 463 GLY B N 1
ATOM 7437 C CA . GLY B 1 463 ? 16.609 -8.688 -14.352 1 98.56 463 GLY B CA 1
ATOM 7438 C C . GLY B 1 463 ? 17.141 -9.641 -15.398 1 98.56 463 GLY B C 1
ATOM 7439 O O . GLY B 1 463 ? 18.312 -10.023 -15.344 1 98.56 463 GLY B O 1
ATOM 7440 N N . LEU B 1 464 ? 16.297 -9.992 -16.375 1 97.94 464 LEU B N 1
ATOM 7441 C CA . LEU B 1 464 ? 16.672 -10.961 -17.391 1 97.94 464 LEU B CA 1
ATOM 7442 C C . LEU B 1 464 ? 17.234 -10.258 -18.625 1 97.94 464 LEU B C 1
ATOM 7444 O O . LEU B 1 464 ? 17.781 -10.898 -19.531 1 97.94 464 LEU B O 1
ATOM 7448 N N . SER B 1 465 ? 17.094 -8.914 -18.719 1 97.19 465 SER B N 1
ATOM 7449 C CA . SER B 1 465 ? 17.484 -8.133 -19.875 1 97.19 465 SER B CA 1
ATOM 7450 C C . SER B 1 465 ? 16.891 -8.703 -21.156 1 97.19 465 SER B C 1
ATOM 7452 O O . SER B 1 465 ? 17.609 -8.938 -22.141 1 97.19 465 SER B O 1
ATOM 7454 N N . CYS B 1 466 ? 15.57 -8.945 -21.094 1 97.38 466 CYS B N 1
ATOM 7455 C CA . CYS B 1 466 ? 14.891 -9.492 -22.266 1 97.38 466 CYS B CA 1
ATOM 7456 C C . CYS B 1 466 ? 13.508 -8.867 -22.438 1 97.38 466 CYS B C 1
ATOM 7458 O O . CYS B 1 466 ? 13.078 -8.078 -21.594 1 97.38 466 CYS B O 1
ATOM 7460 N N . ARG B 1 467 ? 12.883 -9.219 -23.562 1 98.06 467 ARG B N 1
ATOM 7461 C CA . ARG B 1 467 ? 11.508 -8.789 -23.812 1 98.06 467 ARG B CA 1
ATOM 7462 C C . ARG B 1 467 ? 10.523 -9.594 -22.969 1 98.06 467 ARG B C 1
ATOM 7464 O O . ARG B 1 467 ? 10.648 -10.82 -22.859 1 98.06 467 ARG B O 1
ATOM 7471 N N . VAL B 1 468 ? 9.648 -8.906 -22.375 1 98.81 468 VAL B N 1
ATOM 7472 C CA . VAL B 1 468 ? 8.586 -9.531 -21.594 1 98.81 468 VAL B CA 1
ATOM 7473 C C . VAL B 1 468 ? 7.227 -9.133 -22.156 1 98.81 468 VAL B C 1
ATOM 7475 O O . VAL B 1 468 ? 6.969 -7.953 -22.391 1 98.81 468 VAL B O 1
ATOM 7478 N N . ARG B 1 469 ? 6.426 -10.109 -22.484 1 98.88 469 ARG B N 1
ATOM 7479 C CA . ARG B 1 469 ? 5.027 -9.898 -22.859 1 98.88 469 ARG B CA 1
ATOM 7480 C C . ARG B 1 469 ? 4.113 -10.07 -21.641 1 98.88 469 ARG B C 1
ATOM 7482 O O . ARG B 1 469 ? 4.223 -11.055 -20.906 1 98.88 469 ARG B O 1
ATOM 7489 N N . VAL B 1 470 ? 3.303 -9.055 -21.422 1 98.88 470 VAL B N 1
ATOM 7490 C CA . VAL B 1 470 ? 2.395 -9.07 -20.281 1 98.88 470 VAL B CA 1
ATOM 7491 C C . VAL B 1 470 ? 0.959 -9.258 -20.766 1 98.88 470 VAL B C 1
ATOM 7493 O O . VAL B 1 470 ? 0.499 -8.539 -21.656 1 98.88 470 VAL B O 1
ATOM 7496 N N . LEU B 1 471 ? 0.268 -10.242 -20.234 1 98.81 471 LEU B N 1
ATOM 7497 C CA . LEU B 1 471 ? -1.147 -10.492 -20.484 1 98.81 471 LEU B CA 1
ATOM 7498 C C . LEU B 1 471 ? -1.979 -10.203 -19.25 1 98.81 471 LEU B C 1
ATOM 7500 O O . LEU B 1 471 ? -1.837 -10.883 -18.234 1 98.81 471 LEU B O 1
ATOM 7504 N N . LEU B 1 472 ? -2.822 -9.18 -19.297 1 98.44 472 LEU B N 1
ATOM 7505 C CA . LEU B 1 472 ? -3.596 -8.844 -18.109 1 98.44 472 LEU B CA 1
ATOM 7506 C C . LEU B 1 472 ? -4.922 -8.195 -18.484 1 98.44 472 LEU B C 1
ATOM 7508 O O . LEU B 1 472 ? -5.129 -7.82 -19.641 1 98.44 472 LEU B O 1
ATOM 7512 N N . GLY B 1 473 ? -5.867 -8.188 -17.594 1 97.31 473 GLY B N 1
ATOM 7513 C CA . GLY B 1 473 ? -7.148 -7.523 -17.781 1 97.31 473 GLY B CA 1
ATOM 7514 C C . GLY B 1 473 ? -7.094 -6.027 -17.547 1 97.31 473 GLY B C 1
ATOM 7515 O O . GLY B 1 473 ? -6.082 -5.508 -17.062 1 97.31 473 GLY B O 1
ATOM 7516 N N . ASP B 1 474 ? -8.242 -5.367 -17.844 1 96.81 474 ASP B N 1
ATOM 7517 C CA . ASP B 1 474 ? -8.336 -3.914 -17.734 1 96.81 474 ASP B CA 1
ATOM 7518 C C . ASP B 1 474 ? -8.219 -3.463 -16.281 1 96.81 474 ASP B C 1
ATOM 7520 O O . ASP B 1 474 ? -7.484 -2.518 -15.977 1 96.81 474 ASP B O 1
ATOM 7524 N N . LEU B 1 475 ? -8.852 -4.098 -15.336 1 96.69 475 LEU B N 1
ATOM 7525 C CA . LEU B 1 475 ? -8.781 -3.68 -13.938 1 96.69 475 LEU B CA 1
ATOM 7526 C C . LEU B 1 475 ? -7.383 -3.904 -13.375 1 96.69 475 LEU B C 1
ATOM 7528 O O . LEU B 1 475 ? -6.902 -3.117 -12.555 1 96.69 475 LEU B O 1
ATOM 7532 N N . THR B 1 476 ? -6.777 -5.023 -13.766 1 97.75 476 THR B N 1
ATOM 7533 C CA . THR B 1 476 ? -5.398 -5.277 -13.375 1 97.75 476 THR B CA 1
ATOM 7534 C C . THR B 1 476 ? -4.473 -4.188 -13.906 1 97.75 476 THR B C 1
ATOM 7536 O O . THR B 1 476 ? -3.596 -3.703 -13.188 1 97.75 476 THR B O 1
ATOM 7539 N N . PHE B 1 477 ? -4.668 -3.75 -15.148 1 98.19 477 PHE B N 1
ATOM 7540 C CA . PHE B 1 477 ? -3.9 -2.682 -15.781 1 98.19 477 PHE B CA 1
ATOM 7541 C C . PHE B 1 477 ? -4.105 -1.362 -15.047 1 98.19 477 PHE B C 1
ATOM 7543 O O . PHE B 1 477 ? -3.141 -0.678 -14.703 1 98.19 477 PHE B O 1
ATOM 7550 N N . LEU B 1 478 ? -5.34 -1.06 -14.781 1 97.5 478 LEU B N 1
ATOM 7551 C CA . LEU B 1 478 ? -5.684 0.204 -14.141 1 97.5 478 LEU B CA 1
ATOM 7552 C C . LEU B 1 478 ? -5.125 0.265 -12.719 1 97.5 478 LEU B C 1
ATOM 7554 O O . LEU B 1 478 ? -4.652 1.314 -12.281 1 97.5 478 LEU B O 1
ATOM 7558 N N . HIS B 1 479 ? -5.133 -0.805 -12.016 1 97.62 479 HIS B N 1
ATOM 7559 C CA . HIS B 1 479 ? -4.645 -0.872 -10.641 1 97.62 479 HIS B CA 1
ATOM 7560 C C . HIS B 1 479 ? -3.156 -0.541 -10.57 1 97.62 479 HIS B C 1
ATOM 7562 O O . HIS B 1 479 ? -2.689 0.037 -9.586 1 97.62 479 HIS B O 1
ATOM 7568 N N . ASP B 1 480 ? -2.436 -0.841 -11.633 1 97.75 480 ASP B N 1
ATOM 7569 C CA . ASP B 1 480 ? -0.979 -0.762 -11.609 1 97.75 480 ASP B CA 1
ATOM 7570 C C . ASP B 1 480 ? -0.464 0.208 -12.672 1 97.75 480 ASP B C 1
ATOM 7572 O O . ASP B 1 480 ? 0.709 0.161 -13.047 1 97.75 480 ASP B O 1
ATOM 7576 N N . SER B 1 481 ? -1.259 1.093 -13.18 1 97.12 481 SER B N 1
ATOM 7577 C CA . SER B 1 481 ? -0.894 1.966 -14.289 1 97.12 481 SER B CA 1
ATOM 7578 C C . SER B 1 481 ? 0.238 2.912 -13.906 1 97.12 481 SER B C 1
ATOM 7580 O O . SER B 1 481 ? 1.032 3.32 -14.75 1 97.12 481 SER B O 1
ATOM 7582 N N . GLY B 1 482 ? 0.361 3.201 -12.594 1 96.56 482 GLY B N 1
ATOM 7583 C CA . GLY B 1 482 ? 1.444 4.055 -12.141 1 96.56 482 GLY B CA 1
ATOM 7584 C C . GLY B 1 482 ? 2.818 3.469 -12.398 1 96.56 482 GLY B C 1
ATOM 7585 O O . GLY B 1 482 ? 3.82 4.188 -12.375 1 96.56 482 GLY B O 1
ATOM 7586 N N . SER B 1 483 ? 2.873 2.186 -12.633 1 98 483 SER B N 1
ATOM 7587 C CA . SER B 1 483 ? 4.145 1.51 -12.875 1 98 483 SER B CA 1
ATOM 7588 C C . SER B 1 483 ? 4.707 1.872 -14.242 1 98 483 SER B C 1
ATOM 7590 O O . SER B 1 483 ? 5.859 1.557 -14.547 1 98 483 SER B O 1
ATOM 7592 N N . LEU B 1 484 ? 3.928 2.549 -15.086 1 98.06 484 LEU B N 1
ATOM 7593 C CA . LEU B 1 484 ? 4.406 3.029 -16.375 1 98.06 484 LEU B CA 1
ATOM 7594 C C . LEU B 1 484 ? 5.246 4.289 -16.203 1 98.06 484 LEU B C 1
ATOM 7596 O O . LEU B 1 484 ? 5.914 4.727 -17.156 1 98.06 484 LEU B O 1
ATOM 7600 N N . ASN B 1 485 ? 5.219 4.863 -14.977 1 97.12 485 ASN B N 1
ATOM 7601 C CA . ASN B 1 485 ? 6.012 6.055 -14.688 1 97.12 485 ASN B CA 1
ATOM 7602 C C . ASN B 1 485 ? 7.484 5.711 -14.492 1 97.12 485 ASN B C 1
ATOM 7604 O O . ASN B 1 485 ? 7.922 5.449 -13.367 1 97.12 485 ASN B O 1
ATOM 7608 N N . ILE B 1 486 ? 8.227 5.73 -15.562 1 97 486 ILE B N 1
ATOM 7609 C CA . ILE B 1 486 ? 9.656 5.465 -15.523 1 97 486 ILE B CA 1
ATOM 7610 C C . ILE B 1 486 ? 10.43 6.684 -16.016 1 97 486 ILE B C 1
ATOM 7612 O O . ILE B 1 486 ? 10.25 7.113 -17.156 1 97 486 ILE B O 1
ATOM 7616 N N . GLY B 1 487 ? 11.289 7.242 -15.164 1 93.81 487 GLY B N 1
ATOM 7617 C CA . GLY B 1 487 ? 12 8.477 -15.453 1 93.81 487 GLY B CA 1
ATOM 7618 C C . GLY B 1 487 ? 12.938 8.359 -16.641 1 93.81 487 GLY B C 1
ATOM 7619 O O . GLY B 1 487 ? 13.344 7.258 -17.016 1 93.81 487 GLY B O 1
ATOM 7620 N N . PRO B 1 488 ? 13.312 9.477 -17.188 1 93.81 488 PRO B N 1
ATOM 7621 C CA . PRO B 1 488 ? 14.133 9.492 -18.391 1 93.81 488 PRO B CA 1
ATOM 7622 C C . PRO B 1 488 ? 15.562 9.016 -18.141 1 93.81 488 PRO B C 1
ATOM 7624 O O . PRO B 1 488 ? 16.25 8.602 -19.078 1 93.81 488 PRO B O 1
ATOM 7627 N N . THR B 1 489 ? 16.016 9.031 -16.891 1 92 489 THR B N 1
ATOM 7628 C CA . THR B 1 489 ? 17.391 8.664 -16.578 1 92 489 THR B CA 1
ATOM 7629 C C . THR B 1 489 ? 17.484 7.168 -16.281 1 92 489 THR B C 1
ATOM 7631 O O . THR B 1 489 ? 18.594 6.637 -16.125 1 92 489 THR B O 1
ATOM 7634 N N . GLU B 1 490 ? 16.359 6.496 -16.234 1 95.75 490 GLU B N 1
ATOM 7635 C CA . GLU B 1 490 ? 16.359 5.098 -15.82 1 95.75 490 GLU B CA 1
ATOM 7636 C C . GLU B 1 490 ? 16.484 4.16 -17.016 1 95.75 490 GLU B C 1
ATOM 7638 O O . GLU B 1 490 ? 15.992 4.453 -18.109 1 95.75 490 GLU B O 1
ATOM 7643 N N . ARG B 1 491 ? 17.203 3.021 -16.75 1 96.19 491 ARG B N 1
ATOM 7644 C CA . ARG B 1 491 ? 17.125 1.934 -17.719 1 96.19 491 ARG B CA 1
ATOM 7645 C C . ARG B 1 491 ? 15.68 1.494 -17.922 1 96.19 491 ARG B C 1
ATOM 7647 O O . ARG B 1 491 ? 14.953 1.242 -16.953 1 96.19 491 ARG B O 1
ATOM 7654 N N . LYS B 1 492 ? 15.336 1.43 -19.219 1 97.88 492 LYS B N 1
ATOM 7655 C CA . LYS B 1 492 ? 13.953 1.076 -19.531 1 97.88 492 LYS B CA 1
ATOM 7656 C C . LYS B 1 492 ? 13.789 -0.436 -19.641 1 97.88 492 LYS B C 1
ATOM 7658 O O . LYS B 1 492 ? 14.664 -1.126 -20.172 1 97.88 492 LYS B O 1
ATOM 7663 N N . PRO B 1 493 ? 12.695 -0.962 -19.047 1 98.5 493 PRO B N 1
ATOM 7664 C CA . PRO B 1 493 ? 12.344 -2.342 -19.391 1 98.5 493 PRO B CA 1
ATOM 7665 C C . PRO B 1 493 ? 11.883 -2.484 -20.844 1 98.5 493 PRO B C 1
ATOM 7667 O O . PRO B 1 493 ? 11.688 -1.481 -21.531 1 98.5 493 PRO B O 1
ATOM 7670 N N . ASN B 1 494 ? 11.852 -3.684 -21.297 1 98.44 494 ASN B N 1
ATOM 7671 C CA . ASN B 1 494 ? 11.289 -4.02 -22.609 1 98.44 494 ASN B CA 1
ATOM 7672 C C . ASN B 1 494 ? 10 -4.824 -22.469 1 98.44 494 ASN B C 1
ATOM 7674 O O . ASN B 1 494 ? 10.023 -6.055 -22.484 1 98.44 494 ASN B O 1
ATOM 7678 N N . LEU B 1 495 ? 8.875 -4.066 -22.406 1 98.56 495 LEU B N 1
ATOM 7679 C CA . LEU B 1 495 ? 7.59 -4.707 -22.141 1 98.56 495 LEU B CA 1
ATOM 7680 C C . LEU B 1 495 ? 6.633 -4.508 -23.312 1 98.56 495 LEU B C 1
ATOM 7682 O O . LEU B 1 495 ? 6.562 -3.416 -23.891 1 98.56 495 LEU B O 1
ATOM 7686 N N . GLU B 1 496 ? 5.992 -5.516 -23.688 1 98.56 496 GLU B N 1
ATOM 7687 C CA . GLU B 1 496 ? 4.777 -5.461 -24.484 1 98.56 496 GLU B CA 1
ATOM 7688 C C . GLU B 1 496 ? 3.557 -5.879 -23.672 1 98.56 496 GLU B C 1
ATOM 7690 O O . GLU B 1 496 ? 3.424 -7.047 -23.297 1 98.56 496 GLU B O 1
ATOM 7695 N N . VAL B 1 497 ? 2.656 -4.953 -23.469 1 98.69 497 VAL B N 1
ATOM 7696 C CA . VAL B 1 497 ? 1.514 -5.207 -22.609 1 98.69 497 VAL B CA 1
ATOM 7697 C C . VAL B 1 497 ? 0.256 -5.414 -23.438 1 98.69 497 VAL B C 1
ATOM 7699 O O . VAL B 1 497 ? -0.14 -4.531 -24.203 1 98.69 497 VAL B O 1
ATOM 7702 N N . LEU B 1 498 ? -0.358 -6.566 -23.312 1 98.69 498 LEU B N 1
ATOM 7703 C CA . LEU B 1 498 ? -1.653 -6.887 -23.891 1 98.69 498 LEU B CA 1
ATOM 7704 C C . LEU B 1 498 ? -2.768 -6.766 -22.859 1 98.69 498 LEU B C 1
ATOM 7706 O O . LEU B 1 498 ? -2.848 -7.578 -21.938 1 98.69 498 LEU B O 1
ATOM 7710 N N . VAL B 1 499 ? -3.629 -5.766 -23.047 1 98.44 499 VAL B N 1
ATOM 7711 C CA . VAL B 1 499 ? -4.707 -5.527 -22.094 1 98.44 499 VAL B CA 1
ATOM 7712 C C . VAL B 1 499 ? -6.031 -6.02 -22.672 1 98.44 499 VAL B C 1
ATOM 7714 O O . VAL B 1 499 ? -6.457 -5.559 -23.734 1 98.44 499 VAL B O 1
ATOM 7717 N N . TYR B 1 500 ? -6.598 -7.008 -22.016 1 97.38 500 TYR B N 1
ATOM 7718 C CA . TYR B 1 500 ? -7.961 -7.43 -22.328 1 97.38 500 TYR B CA 1
ATOM 7719 C C . TYR B 1 500 ? -8.984 -6.512 -21.672 1 97.38 500 TYR B C 1
ATOM 7721 O O . TYR B 1 500 ? -9.227 -6.605 -20.469 1 97.38 500 TYR B O 1
ATOM 7729 N N . ASP B 1 501 ? -9.609 -5.688 -22.406 1 96.25 501 ASP B N 1
ATOM 7730 C CA . ASP B 1 501 ? -10.508 -4.66 -21.875 1 96.25 501 ASP B CA 1
ATOM 7731 C C . ASP B 1 501 ? -11.969 -5.059 -22.062 1 96.25 501 ASP B C 1
ATOM 7733 O O . ASP B 1 501 ? -12.578 -4.727 -23.078 1 96.25 501 ASP B O 1
ATOM 7737 N N . ASP B 1 502 ? -12.531 -5.672 -21.078 1 91.06 502 ASP B N 1
ATOM 7738 C CA . ASP B 1 502 ? -13.953 -5.988 -21.125 1 91.06 502 ASP B CA 1
ATOM 7739 C C . ASP B 1 502 ? -14.766 -5.008 -20.281 1 91.06 502 ASP B C 1
ATOM 7741 O O . ASP B 1 502 ? -15.906 -5.293 -19.906 1 91.06 502 ASP B O 1
ATOM 7745 N N . ARG B 1 503 ? -14.188 -3.914 -19.875 1 88.25 503 ARG B N 1
ATOM 7746 C CA . ARG B 1 503 ? -14.812 -2.746 -19.25 1 88.25 503 ARG B CA 1
ATOM 7747 C C . ARG B 1 503 ? -15.32 -3.074 -17.844 1 88.25 503 ARG B C 1
ATOM 7749 O O . ARG B 1 503 ? -16.422 -2.662 -17.469 1 88.25 503 ARG B O 1
ATOM 7756 N N . GLY B 1 504 ? -14.539 -3.865 -17.188 1 88 504 GLY B N 1
ATOM 7757 C CA . GLY B 1 504 ? -14.906 -4.176 -15.805 1 88 504 GLY B CA 1
ATOM 7758 C C . GLY B 1 504 ? -14.484 -5.57 -15.383 1 88 504 GLY B C 1
ATOM 7759 O O . GLY B 1 504 ? -13.617 -6.184 -16.016 1 88 504 GLY B O 1
ATOM 7760 N N . GLY B 1 505 ? -14.969 -5.965 -14.18 1 85.5 505 GLY B N 1
ATOM 7761 C CA . GLY B 1 505 ? -14.648 -7.27 -13.625 1 85.5 505 GLY B CA 1
ATOM 7762 C C . GLY B 1 505 ? -15.461 -8.391 -14.234 1 85.5 505 GLY B C 1
ATOM 7763 O O . GLY B 1 505 ? -16.328 -8.969 -13.578 1 85.5 505 GLY B O 1
ATOM 7764 N N . GLY B 1 506 ? -15.125 -8.805 -15.359 1 75.38 506 GLY B N 1
ATOM 7765 C CA . GLY B 1 506 ? -15.836 -9.859 -16.078 1 75.38 506 GLY B CA 1
ATOM 7766 C C . GLY B 1 506 ? -15.797 -11.195 -15.352 1 75.38 506 GLY B C 1
ATOM 7767 O O . GLY B 1 506 ? -16.688 -12.031 -15.547 1 75.38 506 GLY B O 1
ATOM 7768 N N . ILE B 1 507 ? -14.836 -11.352 -14.484 1 74.94 507 ILE B N 1
ATOM 7769 C CA . ILE B 1 507 ? -14.711 -12.586 -13.719 1 74.94 507 ILE B CA 1
ATOM 7770 C C . ILE B 1 507 ? -15.945 -12.789 -12.844 1 74.94 507 ILE B C 1
ATOM 7772 O O . ILE B 1 507 ? -16.359 -13.922 -12.594 1 74.94 507 ILE B O 1
ATOM 7776 N N . PHE B 1 508 ? -16.531 -11.789 -12.391 1 72 508 PHE B N 1
ATOM 7777 C CA . PHE B 1 508 ? -17.641 -11.891 -11.461 1 72 508 PHE B CA 1
ATOM 7778 C C . PHE B 1 508 ? -18.922 -12.289 -12.195 1 72 508 PHE B C 1
ATOM 7780 O O . PHE B 1 508 ? -19.891 -12.711 -11.578 1 72 508 PHE B O 1
ATOM 7787 N N . ALA B 1 509 ? -18.859 -12.164 -13.477 1 67.56 509 ALA B N 1
ATOM 7788 C CA . ALA B 1 509 ? -19.953 -12.672 -14.281 1 67.56 509 ALA B CA 1
ATOM 7789 C C . ALA B 1 509 ? -19.891 -14.188 -14.422 1 67.56 509 ALA B C 1
ATOM 7791 O O . ALA B 1 509 ? -20.906 -14.852 -14.641 1 67.56 509 ALA B O 1
ATOM 7792 N N . THR B 1 510 ? -18.688 -14.688 -14.289 1 65.88 510 THR B N 1
ATOM 7793 C CA . THR B 1 510 ? -18.484 -16.125 -14.477 1 65.88 510 THR B CA 1
ATOM 7794 C C . THR B 1 510 ? -18.609 -16.859 -13.156 1 65.88 510 THR B C 1
ATOM 7796 O O . THR B 1 510 ? -18.891 -18.062 -13.133 1 65.88 510 THR B O 1
ATOM 7799 N N . LEU B 1 511 ? -18.5 -16.109 -12.125 1 67.25 511 LEU B N 1
ATOM 7800 C CA . LEU B 1 511 ? -18.641 -16.734 -10.805 1 67.25 511 LEU B CA 1
ATOM 7801 C C . LEU B 1 511 ? -20.094 -16.766 -10.367 1 67.25 511 LEU B C 1
ATOM 7803 O O . LEU B 1 511 ? -21 -16.516 -11.164 1 67.25 511 LEU B O 1
ATOM 7807 N N . GLU B 1 512 ? -20.328 -17.203 -9.25 1 71.5 512 GLU B N 1
ATOM 7808 C CA . GLU B 1 512 ? -21.672 -17.391 -8.711 1 71.5 512 GLU B CA 1
ATOM 7809 C C . GLU B 1 512 ? -22.469 -16.094 -8.758 1 71.5 512 GLU B C 1
ATOM 7811 O O . GLU B 1 512 ? -23.703 -16.109 -8.766 1 71.5 512 GLU B O 1
ATOM 7816 N N . HIS B 1 513 ? -21.719 -15 -8.961 1 76.62 513 HIS B N 1
ATOM 7817 C CA . HIS B 1 513 ? -22.391 -13.703 -9 1 76.62 513 HIS B CA 1
ATOM 7818 C C . HIS B 1 513 ? -23.125 -13.5 -10.312 1 76.62 513 HIS B C 1
ATOM 7820 O O . HIS B 1 513 ? -24.078 -12.711 -10.383 1 76.62 513 HIS B O 1
ATOM 7826 N N . GLY B 1 514 ? -22.656 -14.133 -11.312 1 73.19 514 GLY B N 1
ATOM 7827 C CA . GLY B 1 514 ? -23.234 -13.984 -12.641 1 73.19 514 GLY B CA 1
ATOM 7828 C C . GLY B 1 514 ? -24.719 -14.312 -12.68 1 73.19 514 GLY B C 1
ATOM 7829 O O . GLY B 1 514 ? -25.5 -13.609 -13.32 1 73.19 514 GLY B O 1
ATOM 7830 N N . HIS B 1 515 ? -25.109 -15.281 -11.969 1 77.62 515 HIS B N 1
ATOM 7831 C CA . HIS B 1 515 ? -26.516 -15.672 -11.945 1 77.62 515 HIS B CA 1
ATOM 7832 C C . HIS B 1 515 ? -27.375 -14.594 -11.297 1 77.62 515 HIS B C 1
ATOM 7834 O O . HIS B 1 515 ? -28.531 -14.383 -11.703 1 77.62 515 HIS B O 1
ATOM 7840 N N . LEU B 1 516 ? -26.828 -13.961 -10.422 1 81.25 516 LEU B N 1
ATOM 7841 C CA . LEU B 1 516 ? -27.562 -12.938 -9.688 1 81.25 516 LEU B CA 1
ATOM 7842 C C . LEU B 1 516 ? -27.672 -11.648 -10.5 1 81.25 516 LEU B C 1
ATOM 7844 O O . LEU B 1 516 ? -28.594 -10.867 -10.312 1 81.25 516 LEU B O 1
ATOM 7848 N N . ALA B 1 517 ? -26.812 -11.43 -11.375 1 79.44 517 ALA B N 1
ATOM 7849 C CA . ALA B 1 517 ? -26.781 -10.227 -12.203 1 79.44 517 ALA B CA 1
ATOM 7850 C C . ALA B 1 517 ? -28.062 -10.102 -13.031 1 79.44 517 ALA B C 1
ATOM 7852 O O . ALA B 1 517 ? -28.5 -8.992 -13.352 1 79.44 517 ALA B O 1
ATOM 7853 N N . GLY B 1 518 ? -28.594 -11.195 -13.344 1 76.25 518 GLY B N 1
ATOM 7854 C CA . GLY B 1 518 ? -29.797 -11.188 -14.172 1 76.25 518 GLY B CA 1
ATOM 7855 C C . GLY B 1 518 ? -31.062 -11 -13.375 1 76.25 518 GLY B C 1
ATOM 7856 O O . GLY B 1 518 ? -32.156 -10.844 -13.945 1 76.25 518 GLY B O 1
ATOM 7857 N N . THR B 1 519 ? -30.922 -10.945 -12.078 1 81.81 519 THR B N 1
ATOM 7858 C CA . THR B 1 519 ? -32.094 -10.789 -11.25 1 81.81 519 THR B CA 1
ATOM 7859 C C . THR B 1 519 ? -32.375 -9.312 -10.977 1 81.81 519 THR B C 1
ATOM 7861 O O . THR B 1 519 ? -31.469 -8.492 -10.984 1 81.81 519 THR B O 1
ATOM 7864 N N . GLU B 1 520 ? -33.625 -8.969 -10.836 1 80.56 520 GLU B N 1
ATOM 7865 C CA . GLU B 1 520 ? -34.031 -7.598 -10.523 1 80.56 520 GLU B CA 1
ATOM 7866 C C . GLU B 1 520 ? -33.469 -7.156 -9.172 1 80.56 520 GLU B C 1
ATOM 7868 O O . GLU B 1 520 ? -33.094 -5.992 -9 1 80.56 520 GLU B O 1
ATOM 7873 N N . GLN B 1 521 ? -33.406 -8.07 -8.344 1 82.12 521 GLN B N 1
ATOM 7874 C CA . GLN B 1 521 ? -33.031 -7.762 -6.965 1 82.12 521 GLN B CA 1
ATOM 7875 C C . GLN B 1 521 ? -31.562 -7.418 -6.848 1 82.12 521 GLN B C 1
ATOM 7877 O O . GLN B 1 521 ? -31.188 -6.539 -6.074 1 82.12 521 GLN B O 1
ATOM 7882 N N . PHE B 1 522 ? -30.719 -8.094 -7.645 1 87.44 522 PHE B N 1
ATOM 7883 C CA . PHE B 1 522 ? -29.297 -7.98 -7.363 1 87.44 522 PHE B CA 1
ATOM 7884 C C . PHE B 1 522 ? -28.547 -7.434 -8.57 1 87.44 522 PHE B C 1
ATOM 7886 O O . PHE B 1 522 ? -27.344 -7.148 -8.492 1 87.44 522 PHE B O 1
ATOM 7893 N N . GLY B 1 523 ? -29.156 -7.242 -9.664 1 87 523 GLY B N 1
ATOM 7894 C CA . GLY B 1 523 ? -28.5 -6.797 -10.883 1 87 523 GLY B CA 1
ATOM 7895 C C . GLY B 1 523 ? -27.672 -5.535 -10.688 1 87 523 GLY B C 1
ATOM 7896 O O . GLY B 1 523 ? -26.5 -5.492 -11.062 1 87 523 GLY B O 1
ATOM 7897 N N . ALA B 1 524 ? -28.297 -4.574 -10.117 1 88.88 524 ALA B N 1
ATOM 7898 C CA . ALA B 1 524 ? -27.609 -3.305 -9.883 1 88.88 524 ALA B CA 1
ATOM 7899 C C . ALA B 1 524 ? -26.438 -3.484 -8.922 1 88.88 524 ALA B C 1
ATOM 7901 O O . ALA B 1 524 ? -25.375 -2.875 -9.102 1 88.88 524 ALA B O 1
ATOM 7902 N N . ALA B 1 525 ? -26.641 -4.305 -7.938 1 89.88 525 ALA B N 1
ATOM 7903 C CA . ALA B 1 525 ? -25.594 -4.559 -6.949 1 89.88 525 ALA B CA 1
ATOM 7904 C C . ALA B 1 525 ? -24.391 -5.258 -7.59 1 89.88 525 ALA B C 1
ATOM 7906 O O . ALA B 1 525 ? -23.25 -4.902 -7.316 1 89.88 525 ALA B O 1
ATOM 7907 N N . VAL B 1 526 ? -24.672 -6.223 -8.398 1 89.56 526 VAL B N 1
ATOM 7908 C CA . VAL B 1 526 ? -23.609 -6.969 -9.062 1 89.56 526 VAL B CA 1
ATOM 7909 C C . VAL B 1 526 ? -22.828 -6.039 -9.984 1 89.56 526 VAL B C 1
ATOM 7911 O O . VAL B 1 526 ? -21.594 -6.062 -10 1 89.56 526 VAL B O 1
ATOM 7914 N N . THR B 1 527 ? -23.5 -5.195 -10.68 1 89.56 527 THR B N 1
ATOM 7915 C CA . THR B 1 527 ? -22.844 -4.266 -11.602 1 89.56 527 THR B CA 1
ATOM 7916 C C . THR B 1 527 ? -21.953 -3.285 -10.836 1 89.56 527 THR B C 1
ATOM 7918 O O . THR B 1 527 ? -20.781 -3.098 -11.18 1 89.56 527 THR B O 1
ATOM 7921 N N . ARG B 1 528 ? -22.438 -2.783 -9.836 1 92.88 528 ARG B N 1
ATOM 7922 C CA . ARG B 1 528 ? -21.766 -1.693 -9.141 1 92.88 528 ARG B CA 1
ATOM 7923 C C . ARG B 1 528 ? -20.641 -2.225 -8.25 1 92.88 528 ARG B C 1
ATOM 7925 O O . ARG B 1 528 ? -19.547 -1.679 -8.227 1 92.88 528 ARG B O 1
ATOM 7932 N N . PHE B 1 529 ? -20.875 -3.34 -7.52 1 93.44 529 PHE B N 1
ATOM 7933 C CA . PHE B 1 529 ? -19.969 -3.766 -6.453 1 93.44 529 PHE B CA 1
ATOM 7934 C C . PHE B 1 529 ? -19.094 -4.93 -6.91 1 93.44 529 PHE B C 1
ATOM 7936 O O . PHE B 1 529 ? -18.156 -5.32 -6.215 1 93.44 529 PHE B O 1
ATOM 7943 N N . PHE B 1 530 ? -19.297 -5.488 -8.117 1 91.25 530 PHE B N 1
ATOM 7944 C CA . PHE B 1 530 ? -18.516 -6.625 -8.578 1 91.25 530 PHE B CA 1
ATOM 7945 C C . PHE B 1 530 ? -17.922 -6.359 -9.961 1 91.25 530 PHE B C 1
ATOM 7947 O O . PHE B 1 530 ? -16.719 -6.191 -10.102 1 91.25 530 PHE B O 1
ATOM 7954 N N . THR B 1 531 ? -18.734 -6.105 -10.93 1 88.19 531 THR B N 1
ATOM 7955 C CA . THR B 1 531 ? -18.203 -5.867 -12.266 1 88.19 531 THR B CA 1
ATOM 7956 C C . THR B 1 531 ? -17.5 -4.516 -12.336 1 88.19 531 THR B C 1
ATOM 7958 O O . THR B 1 531 ? -16.484 -4.375 -13.023 1 88.19 531 THR B O 1
ATOM 7961 N N . THR B 1 532 ? -18.078 -3.506 -11.586 1 90 532 THR B N 1
ATOM 7962 C CA . THR B 1 532 ? -17.453 -2.207 -11.398 1 90 532 THR B CA 1
ATOM 7963 C C . THR B 1 532 ? -16.984 -1.632 -12.734 1 90 532 THR B C 1
ATOM 7965 O O . THR B 1 532 ? -15.789 -1.489 -12.977 1 90 532 THR B O 1
ATOM 7968 N N . PRO B 1 533 ? -17.875 -1.219 -13.555 1 91.38 533 PRO B N 1
ATOM 7969 C CA . PRO B 1 533 ? -17.531 -0.689 -14.875 1 91.38 533 PRO B CA 1
ATOM 7970 C C . PRO B 1 533 ? -16.703 0.598 -14.797 1 91.38 533 PRO B C 1
ATOM 7972 O O . PRO B 1 533 ? -16.781 1.316 -13.797 1 91.38 533 PRO B O 1
ATOM 7975 N N . HIS B 1 534 ? -15.867 0.862 -15.781 1 92.75 534 HIS B N 1
ATOM 7976 C CA . HIS B 1 534 ? -15.109 2.098 -15.922 1 92.75 534 HIS B CA 1
ATOM 7977 C C . HIS B 1 534 ? -15.195 2.645 -17.344 1 92.75 534 HIS B C 1
ATOM 7979 O O . HIS B 1 534 ? -15.633 1.943 -18.25 1 92.75 534 HIS B O 1
ATOM 7985 N N . THR B 1 535 ? -14.789 3.914 -17.516 1 93.06 535 THR B N 1
ATOM 7986 C CA . THR B 1 535 ? -14.828 4.559 -18.812 1 93.06 535 THR B CA 1
ATOM 7987 C C . THR B 1 535 ? -13.453 5.094 -19.203 1 93.06 535 THR B C 1
ATOM 7989 O O . THR B 1 535 ? -13.344 6.016 -20.016 1 93.06 535 THR B O 1
ATOM 7992 N N . VAL B 1 536 ? -12.43 4.602 -18.656 1 96.88 536 VAL B N 1
ATOM 7993 C CA . VAL B 1 536 ? -11.07 5.094 -18.859 1 96.88 536 VAL B CA 1
ATOM 7994 C C . VAL B 1 536 ? -10.625 4.801 -20.297 1 96.88 536 VAL B C 1
ATOM 7996 O O . VAL B 1 536 ? -10.898 3.723 -20.828 1 96.88 536 VAL B O 1
ATOM 7999 N N . ASP B 1 537 ? -10.016 5.785 -20.953 1 97.19 537 ASP B N 1
ATOM 8000 C CA . ASP B 1 537 ? -9.305 5.551 -22.203 1 97.19 537 ASP B CA 1
ATOM 8001 C C . ASP B 1 537 ? -7.922 4.945 -21.938 1 97.19 537 ASP B C 1
ATOM 8003 O O . ASP B 1 537 ? -6.941 5.676 -21.781 1 97.19 537 ASP B O 1
ATOM 8007 N N . LEU B 1 538 ? -7.855 3.615 -22.031 1 97.44 538 LEU B N 1
ATOM 8008 C CA . LEU B 1 538 ? -6.656 2.896 -21.625 1 97.44 538 LEU B CA 1
ATOM 8009 C C . LEU B 1 538 ? -5.477 3.25 -22.516 1 97.44 538 LEU B C 1
ATOM 8011 O O . LEU B 1 538 ? -4.34 3.342 -22.047 1 97.44 538 LEU B O 1
ATOM 8015 N N . GLU B 1 539 ? -5.691 3.422 -23.766 1 96.56 539 GLU B N 1
ATOM 8016 C CA . GLU B 1 539 ? -4.621 3.766 -24.688 1 96.56 539 GLU B CA 1
ATOM 8017 C C . GLU B 1 539 ? -4.062 5.156 -24.406 1 96.56 539 GLU B C 1
ATOM 8019 O O . GLU B 1 539 ? -2.844 5.352 -24.375 1 96.56 539 GLU B O 1
ATOM 8024 N N . ALA B 1 540 ? -4.992 6.102 -24.219 1 97.12 540 ALA B N 1
ATOM 8025 C CA . ALA B 1 540 ? -4.566 7.453 -23.875 1 97.12 540 ALA B CA 1
ATOM 8026 C C . ALA B 1 540 ? -3.809 7.473 -22.562 1 97.12 540 ALA B C 1
ATOM 8028 O O . ALA B 1 540 ? -2.824 8.203 -22.406 1 97.12 540 ALA B O 1
ATOM 8029 N N . LEU B 1 541 ? -4.281 6.73 -21.641 1 97.75 541 LEU B N 1
ATOM 8030 C CA . LEU B 1 541 ? -3.625 6.625 -20.344 1 97.75 541 LEU B CA 1
ATOM 8031 C C . LEU B 1 541 ? -2.193 6.121 -20.5 1 97.75 541 LEU B C 1
ATOM 8033 O O . LEU B 1 541 ? -1.263 6.699 -19.938 1 97.75 541 LEU B O 1
ATOM 8037 N N . ALA B 1 542 ? -2.057 5.074 -21.25 1 97.5 542 ALA B N 1
ATOM 8038 C CA . ALA B 1 542 ? -0.735 4.492 -21.469 1 97.5 542 ALA B CA 1
ATOM 8039 C C . ALA B 1 542 ? 0.198 5.484 -22.156 1 97.5 542 ALA B C 1
ATOM 8041 O O . ALA B 1 542 ? 1.372 5.598 -21.781 1 97.5 542 ALA B O 1
ATOM 8042 N N . GLN B 1 543 ? -0.298 6.223 -23.062 1 96.69 543 GLN B N 1
ATOM 8043 C CA . GLN B 1 543 ? 0.51 7.148 -23.844 1 96.69 543 GLN B CA 1
ATOM 8044 C C . GLN B 1 543 ? 0.96 8.336 -23 1 96.69 543 GLN B C 1
ATOM 8046 O O . GLN B 1 543 ? 2.045 8.883 -23.219 1 96.69 543 GLN B O 1
ATOM 8051 N N . ALA B 1 544 ? 0.149 8.672 -22.062 1 97.62 544 ALA B N 1
ATOM 8052 C CA . ALA B 1 544 ? 0.41 9.875 -21.281 1 97.62 544 ALA B CA 1
ATOM 8053 C C . ALA B 1 544 ? 1.68 9.719 -20.453 1 97.62 544 ALA B C 1
ATOM 8055 O O . ALA B 1 544 ? 2.305 10.711 -20.062 1 97.62 544 ALA B O 1
ATOM 8056 N N . TRP B 1 545 ? 2.109 8.523 -20.172 1 95.75 545 TRP B N 1
ATOM 8057 C CA . TRP B 1 545 ? 3.266 8.281 -19.312 1 95.75 545 TRP B CA 1
ATOM 8058 C C . TRP B 1 545 ? 4.566 8.508 -20.078 1 95.75 545 TRP B C 1
ATOM 8060 O O . TRP B 1 545 ? 5.645 8.562 -19.469 1 95.75 545 TRP B O 1
ATOM 8070 N N . GLY B 1 546 ? 4.566 8.672 -21.359 1 89.25 546 GLY B N 1
ATOM 8071 C CA . GLY B 1 546 ? 5.734 9.031 -22.156 1 89.25 546 GLY B CA 1
ATOM 8072 C C . GLY B 1 546 ? 6.555 7.824 -22.578 1 89.25 546 GLY B C 1
ATOM 8073 O O . GLY B 1 546 ? 6.02 6.727 -22.734 1 89.25 546 GLY B O 1
ATOM 8074 N N . ASP B 1 547 ? 7.859 8.102 -22.906 1 87.75 547 ASP B N 1
ATOM 8075 C CA . ASP B 1 547 ? 8.766 7.047 -23.359 1 87.75 547 ASP B CA 1
ATOM 8076 C C . ASP B 1 547 ? 9.328 6.27 -22.172 1 87.75 547 ASP B C 1
ATOM 8078 O O . ASP B 1 547 ? 10.297 6.699 -21.531 1 87.75 547 ASP B O 1
ATOM 8082 N N . ASN B 1 548 ? 8.773 5.141 -21.969 1 93.06 548 ASN B N 1
ATOM 8083 C CA . ASN B 1 548 ? 9.094 4.375 -20.766 1 93.06 548 ASN B CA 1
ATOM 8084 C C . ASN B 1 548 ? 9.523 2.953 -21.109 1 93.06 548 ASN B C 1
ATOM 8086 O O . ASN B 1 548 ? 9.734 2.133 -20.219 1 93.06 548 ASN B O 1
ATOM 8090 N N . GLY B 1 549 ? 9.656 2.596 -22.438 1 94.25 549 GLY B N 1
ATOM 8091 C CA . GLY B 1 549 ? 10.07 1.267 -22.844 1 94.25 549 GLY B CA 1
ATOM 8092 C C . GLY B 1 549 ? 8.945 0.25 -22.812 1 94.25 549 GLY B C 1
ATOM 8093 O O . GLY B 1 549 ? 9.195 -0.957 -22.891 1 94.25 549 GLY B O 1
ATOM 8094 N N . ILE B 1 550 ? 7.684 0.765 -22.734 1 96.94 550 ILE B N 1
ATOM 8095 C CA . ILE B 1 550 ? 6.52 -0.102 -22.594 1 96.94 550 ILE B CA 1
ATOM 8096 C C . ILE B 1 550 ? 5.523 0.185 -23.703 1 96.94 550 ILE B C 1
ATOM 8098 O O . ILE B 1 550 ? 5.098 1.329 -23.891 1 96.94 550 ILE B O 1
ATOM 8102 N N . THR B 1 551 ? 5.223 -0.79 -24.5 1 97.12 551 THR B N 1
ATOM 8103 C CA . THR B 1 551 ? 4.16 -0.678 -25.484 1 97.12 551 THR B CA 1
ATOM 8104 C C . THR B 1 551 ? 2.879 -1.339 -24.984 1 97.12 551 THR B C 1
ATOM 8106 O O . THR B 1 551 ? 2.924 -2.402 -24.375 1 97.12 551 THR B O 1
ATOM 8109 N N . VAL B 1 552 ? 1.773 -0.707 -25.234 1 97.94 552 VAL B N 1
ATOM 8110 C CA . VAL B 1 552 ? 0.49 -1.198 -24.75 1 97.94 552 VAL B CA 1
ATOM 8111 C C . VAL B 1 552 ? -0.469 -1.395 -25.922 1 97.94 552 VAL B C 1
ATOM 8113 O O . VAL B 1 552 ? -0.667 -0.484 -26.719 1 97.94 552 VAL B O 1
ATOM 8116 N N . ARG B 1 553 ? -1.006 -2.543 -26.016 1 97.75 553 ARG B N 1
ATOM 8117 C CA . AR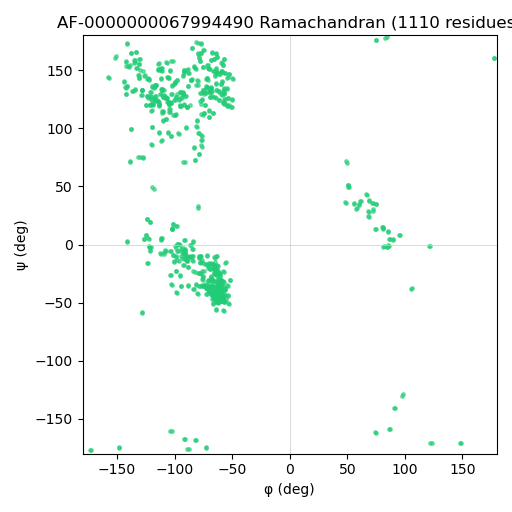G B 1 553 ? -2.068 -2.867 -26.953 1 97.75 553 ARG B CA 1
ATOM 8118 C C . ARG B 1 553 ? -3.35 -3.264 -26.234 1 97.75 553 ARG B C 1
ATOM 8120 O O . ARG B 1 553 ? -3.346 -4.191 -25.422 1 97.75 553 ARG B O 1
ATOM 8127 N N . VAL B 1 554 ? -4.398 -2.594 -26.516 1 97.56 554 VAL B N 1
ATOM 8128 C CA . VAL B 1 554 ? -5.688 -2.859 -25.891 1 97.56 554 VAL B CA 1
ATOM 8129 C C . VAL B 1 554 ? -6.547 -3.713 -26.812 1 97.56 554 VAL B C 1
ATOM 8131 O O . VAL B 1 554 ? -6.719 -3.381 -28 1 97.56 554 VAL B O 1
ATOM 8134 N N . VAL B 1 555 ? -7.043 -4.789 -26.297 1 95.25 555 VAL B N 1
ATOM 8135 C CA . VAL B 1 555 ? -7.922 -5.691 -27.031 1 95.25 555 VAL B CA 1
ATOM 8136 C C . VAL B 1 555 ? -9.32 -5.676 -26.422 1 95.25 555 VAL B C 1
ATOM 8138 O O . VAL B 1 555 ? -9.484 -6.02 -25.25 1 95.25 555 VAL B O 1
ATOM 8141 N N . THR B 1 556 ? -10.273 -5.309 -27.172 1 91.94 556 THR B N 1
ATOM 8142 C CA . THR B 1 556 ? -11.656 -5.301 -26.734 1 91.94 556 THR B CA 1
ATOM 8143 C C . THR B 1 556 ? -12.43 -6.473 -27.344 1 91.94 556 THR B C 1
ATOM 8145 O O . THR B 1 556 ? -12.414 -6.672 -28.547 1 91.94 556 THR B O 1
ATOM 8148 N N . PRO B 1 557 ? -12.992 -7.266 -26.516 1 87.12 557 PRO B N 1
ATOM 8149 C CA . PRO B 1 557 ? -13.727 -8.398 -27.062 1 87.12 557 PRO B CA 1
ATOM 8150 C C . PRO B 1 557 ? -14.93 -7.973 -27.906 1 87.12 557 PRO B C 1
ATOM 8152 O O . PRO B 1 557 ? -15.484 -6.891 -27.688 1 87.12 557 PRO B O 1
#

Sequence (1114 aa):
MTPTPSASFISAISLLDTLVRTGMRHVVVSPGSRSAPLAYAIAALSELGVLEAHVRIDERTAAFTALGLAKATAAPVGIVTTSGTAVGQCVPALMEASHSGVPLILISADRPERLRGTGANQTTRQAGLAPAHTRVSVSLENYSADPADPQTGYLNLALAAVTGRSPQNWNAPATEPVGPVHINLAFDTPLTPGEADSALLARWAQSLADQPPARPASLAPADPAAPAWLRSQNLPAQPRRTVVVAGDGAGPIAAGFAQKLGLPLLAEPSSNARFSAAAIEAYRQVLQGELGNQIERVVVFGHPTLSRPVTNLLARTEVEGALYEPAPAPWHEPGRSGLQPVSLLAELADFAGIGADGWLSSWIEQAKQAAEQLHAAVDDYRQGNRPAGLSGADDRTAGLSLALDAWEQSLADDSVLVVGSSNLIRDLDLIIPAAPASPLIFANRGLAGIDGTLATAAGISLGLSCRVRVLLGDLTFLHDSGSLNIGPTERKPNLEVLVYDDRGGGIFATLEHGHLAGTEQFGAAVTRFFTTPHTVDLEALAQAWGDNGITVRVVTPMTPTPSASFISAISLLDTLVRTGMRHVVVSPGSRSAPLAYAIAALSELGVLEAHVRIDERTAAFTALGLAKATAAPVGIVTTSGTAVGQCVPALMEASHSGVPLILISADRPERLRGTGANQTTRQAGLAPAHTRVSVSLENYSADPADPQTGYLNLALAAVTGRSPQNWNAPATEPVGPVHINLAFDTPLTPGEADSALLARWAQSLADQPPARPASLAPADPAAPAWLRSQNLPAQPRRTVVVAGDGAGPIAAGFAQKLGLPLLAEPSSNARFSAAAIEAYRQVLQGELGNQIERVVVFGHPTLSRPVTNLLARTEVEGALYEPAPAPWHEPGRSGLQPVSLLAELADFAGIGADGWLSSWIEQAKQAAEQLHAAVDDYRQGNRPAGLSGADDRTAGLSLALDAWEQSLADDSVLVVGSSNLIRDLDLIIPAAPASPLIFANRGLAGIDGTLATAAGISLGLSCRVRVLLGDLTFLHDSGSLNIGPTERKPNLEVLVYDDRGGGIFATLEHGHLAGTEQFGAAVTRFFTTPHTVDLEALAQAWGDNGITVRVVTP

Secondary structure (DSSP, 8-state):
-PPPPPHHHHHHHHHHHHHHHTT--EEEE---STTHHHHHHHHHHHHTTSSEEEE-SSHHHHHHHHHHHHHHHTS-EEEEE-STHHHHTTHHHHHHHHHHT--EEEEEEE--GGGTTTT-TT----TTSSGGG-SEEEEEES----TTSHHHHHHHHHHHHHHTB-SS-TTSB-SS----EEEEEE--S--S--HHHHHHHHHHHHHHHHSPPPPPPPPPPSSTTHHHHHHS----S-EE-EEEEE-BT--HHHHHHHHHHT--EEE-GGGT---STTB-TTHHHHHTSHHHHT--EEEEESB--S-HHHHHHHH-SSSEEEEE-SS--TTS-TTTSSSEEE--HHHHHHHH-EEPTTHHHHHHHHHHHHHHHHHHHHHHHHTT---TT--STT--HHHHHHHHHHHHHHHHHT-EEEE-SSHHHHHHHHH----S----EE---SS--STTHHHHHHHHHHHHTSEEEEEEEHHHHHHTGGGG---TTSPPPEEEEEEE--SS-THHHHSHHHHHHTSTTTHHHHIIIII------HHHHHHHT-SSSEEEEEE--/-PPPPPHHHHHHHHHHHHHHHTT--EEEE---STTHHHHHHHHHHHHTTSSEEEE-SSHHHHHHHHHHHHHHHTS-EEEEE-STHHHHTTHHHHHHHHHHT--EEEEEEE--GGGTTTT-TT----TTSSGGG-SEEEEEES----TTSHHHHHHHHHHHHHHTB-SS-TTSB-SS----EEEEEE--S--S--HHHHHHHHHHHHHHHHSPPPPPPPPPPSSTTHHHHHHS----SSEE-EEEEE-BT--HHHHHHHHHHT--EEE-GGGT---STTB-TTHHHHHTSHHHHT--EEEEESB--S-HHHHHHHH-SSSEEEEE-SS--TTS-TTTSSSEEE--HHHHHHHH-EEPTTHHHHHHHHHHHHHHHHHHHHHHHHTT---TT--STT--HHHHHHHHHHHHHHHHHT-EEEE-SSHHHHHHHHH----S----EE---SS--STTHHHHHHHHHHHHTSEEEEEEEHHHHHHTGGGG---TTSPPPEEEEEEE--SS-THHHHSHHHHHHTSTTTHHHHIIIII------HHHHHHHT-SSSEEEEEE--

Nearest PDB structures (foldseek):
  5esd-assembly1_B  TM=7.826E-01  e=4.517E-32  Mycobacterium tuberculosis H37Rv
  5esd-assembly1_A  TM=7.875E-01  e=1.171E-31  Mycobacterium tuberculosis H37Rv
  6o04-assembly1_B  TM=7.744E-01  e=2.889E-31  Mycobacterium tuberculosis H37Rv
  5ess-assembly1_B  TM=7.731E-01  e=1.301E-30  Mycobacterium tuberculosis H37Rv
  5esu-assembly1_A  TM=7.481E-01  e=2.497E-30  Mycobacterium tuberculosis H37Rv

InterPro domains:
  IPR004433 2-succinyl-5-enolpyruvyl-6-hydroxy-3-cyclohexene-1-carboxylic-acid synthase [MF_01659] (5-555)
  IPR004433 2-succinyl-5-enolpyruvyl-6-hydroxy-3-cyclohexene-1-carboxylic-acid synthase [PIRSF004983] (14-546)
  IPR004433 2-succinyl-5-enolpyruvyl-6-hydroxy-3-cyclohexene-1-carboxylic-acid synthase [TIGR00173] (14-462)
  IPR012001 Thiamine pyrophosphate enzyme, N-terminal TPP-binding domain [PF02776] (15-124)
  IPR029061 Thiamin diphosphate-binding fold [SSF52518] (15-199)
  IPR029061 Thiamin diphosphate-binding fold [SSF52518] (398-552)

pLDDT: mean 93.94, std 7.94, range [41.44, 98.94]

Solvent-accessible surface area (backbone atoms only — not comparable to full-atom values): 54728 Å² total; per-residue (Å²): 127,82,69,69,56,52,56,32,47,43,25,35,48,38,51,50,52,53,43,42,44,65,42,32,44,42,35,23,38,24,58,43,69,62,27,28,34,47,50,56,47,49,43,45,24,33,75,64,67,59,28,49,74,42,64,24,82,41,37,45,39,26,31,15,20,29,50,14,26,15,66,54,58,74,35,37,19,33,30,38,26,18,43,37,40,47,52,32,39,28,40,31,40,31,44,33,20,27,29,59,35,33,19,38,34,41,37,31,19,35,65,42,73,89,47,50,42,30,39,47,68,35,53,62,81,63,77,61,45,44,58,89,32,31,77,34,66,41,72,42,63,77,37,71,69,44,83,84,38,68,58,41,57,47,48,43,47,35,52,17,35,37,68,32,21,21,71,89,43,74,82,36,69,34,88,56,45,29,13,12,24,36,40,33,36,32,37,52,86,67,52,66,76,52,71,37,32,49,53,48,44,54,53,52,33,48,51,41,52,76,48,60,62,63,65,63,78,80,69,75,65,71,46,73,58,40,68,58,52,73,71,45,89,77,68,52,85,48,66,27,50,32,37,34,38,23,9,43,69,29,29,54,63,48,29,52,52,21,48,73,34,43,21,38,23,42,43,37,61,41,5,53,24,41,40,21,95,30,29,34,28,28,40,63,64,44,49,71,39,70,66,40,71,58,46,45,30,39,37,37,26,53,53,67,63,86,49,67,61,58,52,53,55,73,65,38,85,83,36,52,44,33,29,62,41,45,53,62,59,43,45,39,40,91,88,46,56,82,44,45,76,31,47,45,61,69,60,45,39,57,73,44,27,22,36,30,92,61,47,34,60,52,48,47,54,54,13,50,57,56,38,50,54,53,50,49,44,30,52,35,41,74,71,69,41,74,54,85,84,61,73,63,81,70,46,51,51,58,50,30,38,52,31,41,49,53,51,53,50,22,51,72,69,70,20,35,37,32,40,28,49,70,58,54,45,53,27,32,44,47,58,45,67,52,32,85,64,70,48,58,39,46,56,66,67,37,27,49,45,46,67,37,47,57,15,20,44,39,15,28,13,58,49,62,70,41,51,25,37,34,43,32,36,41,60,39,46,59,62,24,50,68,47,47,58,42,31,78,88,48,88,61,30,39,37,42,37,41,29,44,41,74,54,36,36,58,57,41,46,68,37,84,50,29,68,39,39,76,35,87,88,35,22,67,46,36,43,56,53,43,26,42,45,54,68,55,39,64,67,51,37,57,55,18,36,44,85,32,46,64,48,78,46,80,45,67,116,127,82,68,69,56,50,56,31,46,43,25,33,47,37,51,50,51,54,42,41,43,64,41,32,44,42,36,23,38,24,56,43,71,62,25,27,34,46,50,57,49,48,41,44,24,33,76,64,65,59,29,50,73,42,66,26,80,41,38,44,40,26,30,16,20,29,50,14,25,14,66,54,58,74,36,36,19,32,30,36,26,18,41,37,40,46,52,33,39,28,40,30,41,32,45,33,20,27,29,59,36,33,20,38,33,41,37,31,18,34,65,41,74,88,48,50,42,30,40,45,67,36,53,61,80,63,76,61,44,46,58,88,33,30,77,33,66,39,69,43,64,76,38,70,68,44,82,84,38,68,59,40,55,48,48,42,47,36,52,16,34,36,67,32,21,23,73,90,42,75,84,37,68,34,89,55,43,27,13,12,26,37,42,33,35,32,37,53,86,67,53,65,75,52,71,36,33,48,53,49,44,52,53,51,32,47,50,42,52,75,50,60,62,62,66,61,78,80,67,75,66,69,44,73,56,39,67,58,52,72,70,44,87,79,69,54,86,49,67,26,50,29,38,34,37,23,9,44,69,29,28,54,63,47,28,54,52,21,49,73,35,41,19,38,23,43,45,36,63,41,6,52,24,40,41,22,94,32,30,34,27,27,40,64,65,43,48,71,40,72,67,38,72,59,46,44,32,38,37,37,26,52,53,65,64,85,50,66,62,59,53,51,56,73,65,37,82,83,36,51,44,34,28,64,42,46,53,62,60,42,46,38,40,91,87,45,57,81,46,45,76,32,48,44,59,68,60,46,40,57,72,43,27,22,37,30,90,60,47,35,59,51,49,46,54,52,12,50,57,55,38,51,53,54,49,49,45,29,51,36,42,76,70,69,40,74,57,85,83,61,71,63,81,70,46,53,51,59,50,29,38,52,32,41,49,53,51,53,48,20,52,73,70,70,19,36,37,34,40,30,50,69,56,56,44,53,28,32,45,47,58,45,68,54,30,84,64,69,47,57,40,45,55,66,67,37,30,50,46,46,67,38,49,58,16,21,44,40,14,28,13,57,50,63,72,40,50,25,38,35,44,32,37,41,60,38,45,58,64,24,50,66,47,48,56,41,32,79,88,49,89,61,30,39,38,41,35,39,31,43,40,73,54,34,36,59,57,42,47,66,40,84,50,27,68,39,39,77,35,87,88,35,22,67,46,37,43,55,51,43,25,42,44,56,70,54,39,64,66,50,37,59,56,19,36,44,84,34,47,65,48,78,46,80,43,66,115

Organism: NCBI:txid85336

Foldseek 3Di:
DPDAWDLQLLQLLLVVVVQLLQPEAEEEEADDLLCLSNVLLQVLLCVLNSHPYAYANQLLLRLLLQQLQQVQQVAEYEYEDEAACSLVSNVVSLQLQLLQLGEYEYEYGAAPPVCAPVPPPRHYPNFCPPVVRAPATAEDESDNCPPVDVSVLRVLSSSLQQQQADSVGRQHGDQDGRGYYYYYYHDDPPSDTDPNSVVVSNVSSVVCSVPPRDHPDDHADLANCLVVVLPDLDAADDAFLEAEEQAACLACSSQSLCQSQVHAYQHAQNSNNLQHPNYFALVLVVCVDDSVVRHAEYEYGDDHDAHPSVVVSQPDPRHAYAYAPSHDRSNDDPPPSSHHYDNYSVVVRNVRHHHDVCSSVVRNVVRVVQQVVLVVCLVCVVVVHNPPPPDDLQDCSLLLNVLQVLFVVCVVVVAEEEEAAFVNSVSNSNHHDSHNDTHNYDYSPSPRDLANSLSSQFSSQVNNVGEYEYHYEPVSCVRHVSSLQGDPVGDAGAYEYEYEYQQFQSRCCNDPNVVVLPPPVCVVVCVCVPRNGDDDPSQVSSPVSDPRNYHYDYDYD/DPDAWDLQLLQLLLVVVVQLLQPEAEEEEADDLLQLSNVLLQVLLVVLNSHPYAYANQLLLRLLLQQLQQVQQVAEYEYEDEAACSLVSNVVSLQLQLLQLGEYEYEYGAAPPVCAPVPPPRHYPNFCPPVVRAPATAEDESDNCPPVDVSVLRVLSSSLQQQQADSVGRQHGDQDGRGYYYYYYHDDPPSDTDPNSVVVSNVSSVVCSVPPRDHPDDHADLANCLVVVLPDLDAADDAFLEAEEQAACLACSSQSLCQSQVHAYQHAQNSNNLQHPNYFALLLVVCVDDSVVRHAEYEYGDDHDAHPSVVVSQPDPRHAYAYAPSHDRSNDDPPPSSHHYDNYSVVVRNVRHHHDVCSSVVRNVVRVVQQVVLVVCLVCVVVVHNPPPPDDLQDCSLLLNVLQVLFVVCVVVVAEEEEAAFVNSVSNSNHHDSHNDTHNYDYSPSPRDLANSLSSQFSSQVNNVGEYEYHYEPVSCVRHVSSLQGDPVGDAGAYEYEYEYQQFQSRCCNDPNVVVCPPPVCVVVCVCVPRNGDDDPSQVSSPVSDPRNYHYDYDYD